Protein 8ZJR (pdb70)

Organism: Homo sapiens (NCBI:txid9606)

Nearest PDB structures (foldseek):
  8vwu-assembly1_E  TM=1.003E+00  e=1.161E-14  Homo sapiens
  8vwu-assembly1_A  TM=1.001E+00  e=3.392E-14  Homo sapiens
  3aze-assembly1_E  TM=1.002E+00  e=5.798E-14  Homo sapiens
  6hts-assembly1_M  TM=9.975E-01  e=7.089E-14  Homo sapiens
  5ong-assembly1_E  TM=9.941E-01  e=3.312E-13  Xenopus laevis

InterPro domains:
  IPR000164 Histone H3/CENP-A [PR00622] (3-17)
  IPR000164 Histone H3/CENP-A [PR00622] (17-31)
  IPR000164 Histone H3/CENP-A [PR00622] (34-55)
  IPR000164 Histone H3/CENP-A [PR00622] (58-75)
  IPR000164 Histone H3/CENP-A [PR00622] (80-98)
  IPR000164 Histone H3/CENP-A [PR00622] (98-114)
  IPR000164 Histone H3/CENP-A [PR00622] (114-135)
  IPR000164 Histone H3/CENP-A [PS00322] (15-21)
  IPR000164 Histone H3/CENP-A [PS00959] (67-75)
  IPR000164 Histone H3/CE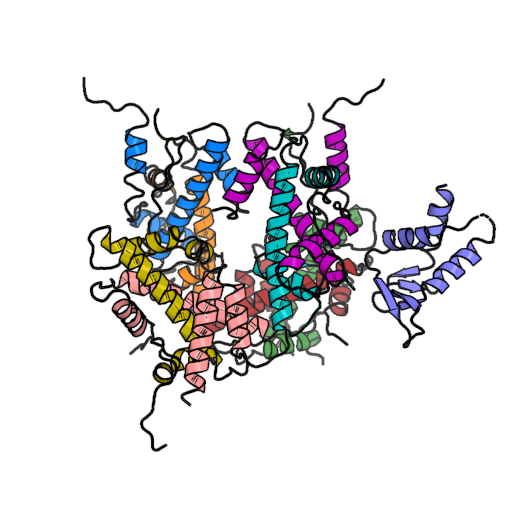NP-A [PTHR11426] (1-136)
  IPR000164 Histone H3/CENP-A [SM00428] (34-136)
  IPR007125 Core Histone H2A/H2B/H3 domain [PF00125] (44-131)
  IPR009072 Histone-fold [G3DSA:1.10.20.10] (2-136)
  IPR009072 Histone-fold [SSF47113] (2-133)

Foldseek 3Di:
DDDDDDPPPVVVVCVVVVVVDDDQDDDLVVQLVVVVVVCCVPPNPDDDDVVVSVVVSVVVVVVVVVLVVQQQVQQVVVVHRDGDVVSSVVSCVVVPD/DDDDCLCVCDPVNVVVVVVVVPDDDDDPPVSVVVSVVVVVVCVQLVVQQVVVQVVVVHDDRDPVSSQVSCVVVVNHDPDRDD/DAPCPVLPADFHLVVQLVCVPVVPPDVDDDPCVSSVVRVVVRVVVVQLVVLLCVQQVVVVHDDRDLLSSQVSQCVDPVSCVVCVVPDGPPNDHDDDDDPVPDDD/DDDWCQVVVQVVCCVVPVPDDDDPVRSVVVRVVVVVVVVQLVVQLVVVCVVVVHDDRDLVSSLVSLVVPDDDVSSVVVSVVSVVVVVVVVVD/DPDDDPPVVVVVVVVVVVPDDDQDDDQVVQVVVVVVVCCVVDPPDDDDPVRSVVVRVVVVVVVVVLVVQQCVQQVVVVHRDGDPVSSVVSCVVVPNPD/DDDDDDPCLPVCDPVNVVVVVVVVPDDDDDPPCVVVVSVVVVVVCVQLVVQLVVVCVVVVHDDRAPVSSQVSCVVVVHHDPDRD/DPDPCDAPCVVLVHDFHLVVQLVCCCPVPDDVDDDSCPSSVVRVVVRVVVVQLVVLLVVQQVVVVHDDRDLLSSLVSQCPDPVSCVVCVVPDTPPNDHDPDDDPVPDDD/DPDDDWCLVVVQVVCCVVPVPDDDDPVVSVVVRVVVVVVVVQLVVQLVVVCVVVVHPDRDVVSSLVSLCVPPPDPSSVVVSVVSVVVVVVVVVVD/DCVQVVLLLVCCVQWKDFAQADKAFLVVVQVVSVVVVVPPDHDDSVVSVVSVCVVDVPKDWDFDDDPPPTGTIIGGMDTPPD

Secondary structure (DSSP, 8-state):
----PPTTHHHHHHHHHHHH--S--S-HHHHHHHHHHHHTTTSSS-EE-TTHHHHHHHHHHHHHHHHHHHHHHHHHHTT-SEE-HHHHHHHHHHHT-/-----GGGS-HHHHHHHHHHHT-SEE-TTHHHHHHHHHHHHHHHHHHHHHHHHHHTT-SEE-HHHHHHHHHHTT--EESS--/--HHHHTT-SS-HHHHHHHHHHTTS-SEE-TTHHHHHHHHHHHHHHHHHHHHHHHHHHTT-SEE-HHHHHHHHHTSHHHHHHTSS-EETT--------TTTS--/----SHHHHHHHHHHH-SS-EE-HHHHHHHHHHHHHHHHHHHHHHHHHHHHTT--EE-HHHHHHHHHHHS-THHHHHHHHHHHHHHHHHH--/--PPPTTHHHHHHHHHHHS--S--S-HHHHHHHHHHHHTTT-SS-EE-HHHHHHHHHHHHHHHHHHHHHHHHHHHHTT-SEE-HHHHHHHHHHTTS--/------S-GGGS-HHHHHHHHHHHT-SEE-TTSHHHHHHHHHHHHHHHHHHHHHHHHHTT-SEE-HHHHHHHHHHTT--EES--/--S----HHHHTT-SS-HHHHHHHHHTTTS-SEE-THHHHHHHHHHHHHHHHHHHHHHHHHHHTT-SEE-HHHHHHHHHHSHHHHHHTSS-EETT--------TTTS--/------SHHHHHHHHHHH-TT-EE-HHHHHHHHHHHHHHHHHHHHHHHHHHHHTT--EE-HHHHHHHHHHHS-THHHHHHHHHHHHHHHHHHHT-/--HHHHHHHHHHHHHEEEEEEEEEEHHHHHHHHHHHHTT--PPPHHHHHHHHHHH-SS-EEEEESSSS--EEEEEEEEE---

Sequence (843 aa):
KPHRYRPGTVALREIRRRYQKSTELLIRKLPFQRLVREIAQDFKTDLRFQSSAVMALQEASEAYLVGLFEDTNLAAIHAKRVTIMPKDIQLARRRIRGEVLRDNIQGITKPAIRRLARRGGVKRISGLIYEEETRGVLKVFLENVIRDAVTYTEHAKRKTVTAMDVVYALKKRQGRTLYGFGGKTRSSRAGLQFPVGRVHRLLRKGNYSERVGAGAPVYLAAVLEYLTAEILELAGNAARDNKKTRIIPRHLQLAIRNDEELNKKLLGRVTIAQGGVLPNIQAVLLPKRKESYSVYVYKVLKKQVHPDTGISSKAMGIMNSFVNDIFERIAGEASRLAHYNKRSTITSREIQTAVRLLLPGELAKHAVSEEGTKAVTKYTSAPHRYRPGTVALREIRRYQKSTELLIRKLPFQRLVREIAQDFKTDLRFQSSAVMALQEASEAYLVGLFEDTNLAAIHAKRVTIMPKDIQLARRIRGERAHRKVLRDNIQGITKPAIRRLARRGGVKRISGLIYEETRGVLKVFLENVIRDAVTYTEHAKKRKTVTAMDVVYALKRQGRTLYGFGARAKAKTRSSRAGLQFPVGRVHRLLRKGNYSERVGAGAPVYLAAVLEYLTAEILELAGNAARDNKKTRIIPRHLQLAIRNDEEELNKLLGRVTIAQQGGVLPNIQAVLLPKRSRKESYSVYVYKVLKQVHPDTGISSKAMGIMNSFVNDIFERIAGEASRLAHHYNKRSTITSREIQTAVRLLLPGELAKHAVSEGTKAVTKYTSAKSNEEYMYAYRRWIRNHLEEHTDTCLPKQSVYDAYRKYCESLRPLSTANFGKIIREIFPDIKARRLGGRGQSKYCYSGIRRKTL

B-factor: mean 87.68, std 56.25, range [3.23, 225.98]

Solvent-accessible surface area: 41351 Å² total; per-residue (Å²): 239,118,148,213,102,197,137,17,55,59,14,12,92,34,0,119,115,28,4,147,33,33,79,20,4,2,145,116,107,26,0,44,98,0,0,80,19,4,2,69,118,67,51,109,131,19,175,15,78,87,32,0,4,50,0,0,0,19,8,0,6,39,13,0,5,20,0,0,67,17,0,4,36,0,0,30,27,19,180,56,41,17,0,61,27,80,0,0,94,15,0,54,142,5,70,63,101,142,55,172,106,16,26,88,17,0,61,101,70,1,1,79,57,0,0,11,12,7,2,0,41,145,22,17,59,135,0,22,105,52,0,26,40,5,0,58,61,13,0,53,55,0,1,105,13,1,4,17,11,0,69,8,27,162,81,128,45,0,33,7,58,8,0,4,34,0,0,72,82,63,35,72,22,2,2,27,50,25,52,232,88,69,18,66,92,2,48,17,58,0,13,0,38,51,0,18,95,45,0,135,147,18,60,37,13,136,141,20,14,64,20,0,0,0,2,0,0,0,0,2,16,40,0,0,19,40,0,0,74,44,0,0,55,16,0,139,114,71,184,104,89,95,0,49,9,20,0,0,16,27,4,2,47,100,28,131,42,0,59,146,13,0,47,152,8,22,10,1,54,0,19,23,47,68,110,40,56,81,96,1,69,94,243,294,184,77,46,2,40,93,41,0,96,93,0,0,69,103,46,26,94,127,16,15,14,7,18,36,0,24,26,1,2,24,7,4,0,49,17,0,8,85,73,0,0,10,5,0,18,102,1,2,84,46,40,170,137,52,39,0,57,31,93,2,0,45,12,0,0,113,8,28,3,20,58,87,4,13,115,82,0,16,60,40,0,59,124,3,27,81,106,35,102,81,102,180,167,198,122,183,105,22,43,50,10,5,125,56,0,127,130,20,4,146,24,39,79,22,3,2,149,117,102,23,0,59,95,0,0,87,18,0,4,50,106,67,50,101,104,12,161,32,76,85,34,0,9,45,0,0,0,15,2,0,10,37,15,0,5,23,2,2,63,21,0,5,28,0,0,31,20,16,169,52,50,17,0,65,25,89,0,1,69,12,0,24,93,8,54,42,68,103,98,234,150,171,115,26,194,119,14,27,93,26,0,63,104,72,1,0,74,53,0,0,9,11,6,3,0,40,145,23,18,53,122,0,13,118,37,0,41,38,6,0,54,60,13,0,52,61,0,0,112,18,0,6,16,12,0,60,11,23,142,83,140,32,0,32,12,67,5,0,6,41,0,0,63,78,55,31,37,22,4,2,21,37,55,160,233,94,179,94,117,82,57,17,72,62,3,49,17,57,0,13,0,41,49,0,30,82,34,0,119,131,17,58,36,15,126,145,19,14,63,16,0,0,0,2,0,0,4,0,1,24,36,0,0,17,26,2,0,74,44,0,3,56,18,0,156,102,71,189,101,89,151,0,54,10,22,1,0,18,29,2,2,51,93,32,132,45,0,43,147,16,0,40,160,6,32,8,6,47,1,16,23,65,81,87,38,48,89,92,0,72,95,237,271,114,219,185,77,36,6,40,95,37,0,89,97,0,0,67,108,45,29,104,116,14,16,18,24,106,114,0,28,29,4,0,29,4,2,0,25,15,1,7,65,67,1,0,16,0,0,22,113,1,1,107,54,34,187,138,51,40,0,60,27,98,6,0,48,4,0,0,93,10,32,4,20,49,94,3,10,143,86,0,25,63,51,0,66,112,4,26,81,91,30,88,92,44,89,94,99,88,21,81,108,73,0,58,126,6,0,124,89,76,3,53,18,61,90,122,49,60,25,76,49,117,48,1,35,64,34,0,97,145,85,5,106,98,145,170,29,8,62,96,68,44,2,17,134,6,0,87,126,39,13,63,28,8,102,50,118,155,51,58,50,237,72,121,44,142,109,13,7,18,2,0,73,99,82,111,206

GO terms:
  GO:0005576 extracellular region (C, TAS)
  GO:0005654 nucleoplasm (C, TAS)
  GO:0005515 protein binding (F, IPI)
  GO:0005654 nucleoplasm (C, IDA)
  GO:0005634 nucleus (C, IDA)
  GO:0000786 nucleosome (C, IDA)
  GO:0006334 nucleosome assembly (P, IDA)
  GO:0070062 extracellular exosome (C, HDA)
  GO:0005634 nucleus (C, HDA)

Structure (mmCIF, N/CA/C/O backbone):
data_8ZJR
#
_entry.id   8ZJR
#
_cell.length_a   1.00
_cell.length_b   1.00
_cell.length_c   1.00
_cell.angle_alpha   90.00
_cell.angle_beta   90.00
_cell.angle_gamma   90.00
#
_symmetry.space_group_name_H-M   'P 1'
#
loop_
_entity.id
_entity.type
_entity.pdbx_description
1 polymer 'Histone H3.2'
2 polymer 'Histone H4'
3 polymer 'Histone H2A type 1-B/E'
4 polymer 'Histone H2B type 1-K'
5 polymer 'DNA (147-MER)'
6 polymer 'DNA (147-MER)'
7 polymer 'DNA-binding protein RFX5'
#
loop_
_atom_site.group_PDB
_atom_site.id
_atom_site.type_symbol
_atom_site.label_atom_id
_atom_site.label_alt_id
_atom_site.label_comp_id
_atom_site.label_asym_id
_atom_site.label_entity_id
_atom_site.label_seq_id
_atom_site.pdbx_PDB_ins_code
_atom_site.Cartn_x
_atom_site.Cartn_y
_atom_site.Cartn_z
_atom_site.occupancy
_atom_site.B_iso_or_equiv
_atom_site.auth_seq_id
_atom_site.auth_comp_id
_atom_site.auth_asym_id
_atom_site.auth_atom_id
_atom_site.pdbx_PDB_model_num
ATOM 1 N N . LYS A 1 40 ? 158.074 167.567 105.511 1.00 92.06 38 LYS A N 1
ATOM 2 C CA . LYS A 1 40 ? 157.079 166.703 104.879 1.00 94.03 38 LYS A CA 1
ATOM 3 C C . LYS A 1 40 ? 156.585 165.565 105.790 1.00 94.30 38 LYS A C 1
ATOM 4 O O . LYS A 1 40 ? 155.376 165.353 105.885 1.00 94.26 38 LYS A O 1
ATOM 10 N N . PRO A 1 41 ? 157.486 164.829 106.453 1.00 83.52 39 PRO A N 1
ATOM 11 C CA . PRO A 1 41 ? 157.017 163.790 107.379 1.00 80.64 39 PRO A CA 1
ATOM 12 C C . PRO A 1 41 ? 156.274 164.395 108.559 1.00 78.06 39 PRO A C 1
ATOM 13 O O . PRO A 1 41 ? 156.512 165.539 108.955 1.00 78.86 39 PRO A O 1
ATOM 17 N N . HIS A 1 42 ? 155.355 163.612 109.118 1.00 70.88 40 HIS A N 1
ATOM 18 C CA . HIS A 1 42 ? 154.564 164.058 110.259 1.00 73.71 40 HIS A CA 1
ATOM 19 C C . HIS A 1 42 ? 155.465 164.183 111.481 1.00 73.26 40 HIS A C 1
ATOM 20 O O . HIS A 1 42 ? 155.877 163.176 112.065 1.00 75.17 40 HIS A O 1
ATOM 27 N N . ARG A 1 43 ? 155.767 165.417 111.870 1.00 58.02 41 ARG A N 1
ATOM 28 C CA . ARG A 1 43 ? 156.653 165.705 112.990 1.00 57.06 41 ARG A CA 1
ATOM 29 C C . ARG A 1 43 ? 155.839 166.320 114.119 1.00 54.62 41 ARG A C 1
ATOM 30 O O . ARG A 1 43 ? 155.308 167.426 113.974 1.00 57.24 41 ARG A O 1
ATOM 38 N N . TYR A 1 44 ? 155.741 165.605 115.235 1.00 49.32 42 TYR A N 1
ATOM 39 C CA . TYR A 1 44 ? 154.995 166.105 116.379 1.00 49.81 42 TYR A CA 1
ATOM 40 C C . TYR A 1 44 ? 155.726 167.271 117.031 1.00 51.59 42 TYR A C 1
ATOM 41 O O . TYR A 1 44 ? 156.955 167.285 117.137 1.00 55.24 42 TYR A O 1
ATOM 50 N N . ARG A 1 45 ? 154.955 168.257 117.470 1.00 62.01 43 ARG A N 1
ATOM 51 C CA . ARG A 1 45 ? 155.534 169.400 118.151 1.00 61.07 43 ARG A CA 1
ATOM 52 C C . ARG A 1 45 ? 156.028 168.991 119.538 1.00 61.23 43 ARG A C 1
ATOM 53 O O . ARG A 1 45 ? 155.466 168.088 120.160 1.00 66.88 43 ARG A O 1
ATOM 61 N N . PRO A 1 46 ? 157.089 169.630 120.031 1.00 42.21 44 PRO A N 1
ATOM 62 C CA . PRO A 1 46 ? 157.664 169.234 121.325 1.00 43.83 44 PRO A CA 1
ATOM 63 C C . PRO A 1 46 ? 156.641 169.305 122.447 1.00 45.98 44 PRO A C 1
ATOM 64 O O . PRO A 1 46 ? 156.062 170.358 122.719 1.00 52.98 44 PRO A O 1
ATOM 68 N N . GLY A 1 47 ? 156.421 168.164 123.102 1.00 33.21 45 GLY A N 1
ATOM 69 C CA . GLY A 1 47 ? 155.509 168.054 124.227 1.00 37.89 45 GLY A CA 1
ATOM 70 C C . GLY A 1 47 ? 154.414 167.023 124.028 1.00 39.32 45 GLY A C 1
ATOM 71 O O . GLY A 1 47 ? 153.915 166.462 125.008 1.00 46.99 45 GLY A O 1
ATOM 72 N N . THR A 1 48 ? 154.030 166.766 122.777 1.00 27.13 46 THR A N 1
ATOM 73 C CA . THR A 1 48 ? 152.944 165.826 122.520 1.00 24.38 46 THR A CA 1
ATOM 74 C C . THR A 1 48 ? 153.353 164.398 122.860 1.00 28.76 46 THR A C 1
ATOM 75 O O . THR A 1 48 ? 152.628 163.685 123.564 1.00 42.73 46 THR A O 1
ATOM 79 N N . VAL A 1 49 ? 154.517 163.964 122.374 1.00 26.23 47 VAL A N 1
ATOM 80 C CA . VAL A 1 49 ? 154.969 162.608 122.665 1.00 31.95 47 VAL A CA 1
ATOM 81 C C . VAL A 1 49 ? 155.290 162.455 124.145 1.00 33.76 47 VAL A C 1
ATOM 82 O O . VAL A 1 49 ? 155.103 161.376 124.718 1.00 36.89 47 VAL A O 1
ATOM 86 N N . ALA A 1 50 ? 155.770 163.520 124.791 1.00 24.65 48 ALA A N 1
ATOM 87 C CA . ALA A 1 50 ? 156.009 163.458 126.229 1.00 20.52 48 ALA A CA 1
ATOM 88 C C . ALA A 1 50 ? 154.714 163.212 126.990 1.00 23.56 48 ALA A C 1
ATOM 89 O O . ALA A 1 50 ? 154.674 162.395 127.916 1.00 30.95 48 ALA A O 1
ATOM 91 N N . LEU A 1 51 ? 153.637 163.896 126.603 1.00 23.15 49 LEU A N 1
ATOM 92 C CA . LEU A 1 51 ? 152.348 163.673 127.251 1.00 23.75 49 LEU A CA 1
ATOM 93 C C . LEU A 1 51 ? 151.805 162.284 126.942 1.00 29.51 49 LEU A C 1
ATOM 94 O O . LEU A 1 51 ? 151.193 161.643 127.806 1.00 43.68 49 LEU A O 1
ATOM 99 N N . ARG A 1 52 ? 152.011 161.802 125.714 1.00 28.04 50 ARG A N 1
ATOM 100 C CA . ARG A 1 52 ? 151.596 160.443 125.389 1.00 30.50 50 ARG A CA 1
ATOM 101 C C . ARG A 1 52 ? 152.321 159.427 126.260 1.00 36.07 50 ARG A C 1
ATOM 102 O O . ARG A 1 52 ? 151.707 158.485 126.769 1.00 46.78 50 ARG A O 1
ATOM 110 N N . GLU A 1 53 ? 153.628 159.608 126.451 1.00 33.15 51 GLU A N 1
ATOM 111 C CA . GLU A 1 53 ? 154.380 158.710 127.321 1.00 31.19 51 GLU A CA 1
ATOM 112 C C . GLU A 1 53 ? 153.912 158.822 128.766 1.00 36.64 51 GLU A C 1
ATOM 113 O O . GLU A 1 53 ? 153.847 157.816 129.479 1.00 45.84 51 GLU A O 1
ATOM 119 N N . ILE A 1 54 ? 153.587 160.035 129.218 1.00 46.42 52 ILE A N 1
ATOM 120 C CA . ILE A 1 54 ? 153.080 160.203 130.577 1.00 43.11 52 ILE A CA 1
ATOM 121 C C . ILE A 1 54 ? 151.790 159.419 130.762 1.00 47.49 52 ILE A C 1
ATOM 122 O O . ILE A 1 54 ? 151.606 158.723 131.768 1.00 55.59 52 ILE A O 1
ATOM 127 N N . ARG A 1 55 ? 150.879 159.511 129.792 1.00 36.76 53 ARG A N 1
ATOM 128 C CA . ARG A 1 55 ? 149.607 158.805 129.913 1.00 28.60 53 ARG A CA 1
ATOM 129 C C . ARG A 1 55 ? 149.769 157.301 129.735 1.00 32.02 53 ARG A C 1
ATOM 130 O O . ARG A 1 55 ? 148.979 156.527 130.286 1.00 42.41 53 ARG A O 1
ATOM 138 N N A ARG A 1 56 ? 150.774 156.868 128.972 0.56 30.52 54 ARG A N 1
ATOM 139 N N B ARG A 1 56 ? 150.778 156.870 128.978 0.44 30.55 54 ARG A N 1
ATOM 140 C CA A ARG A 1 56 ? 150.956 155.443 128.723 0.56 29.08 54 ARG A CA 1
ATOM 141 C CA B ARG A 1 56 ? 150.958 155.447 128.719 0.44 29.11 54 ARG A CA 1
ATOM 142 C C A ARG A 1 56 ? 151.643 154.743 129.887 0.56 34.03 54 ARG A C 1
ATOM 143 C C B ARG A 1 56 ? 151.653 154.738 129.874 0.44 34.01 54 ARG A C 1
ATOM 144 O O A ARG A 1 56 ? 151.252 153.632 130.261 0.56 34.64 54 ARG A O 1
ATOM 145 O O B ARG A 1 56 ? 151.278 153.616 130.230 0.44 34.56 54 ARG A O 1
ATOM 160 N N . TYR A 1 57 ? 152.664 155.368 130.472 1.00 45.90 55 TYR A N 1
ATOM 161 C CA . TYR A 1 57 ? 153.446 154.711 131.510 1.00 42.98 55 TYR A CA 1
ATOM 162 C C . TYR A 1 57 ? 152.800 154.788 132.885 1.00 45.56 55 TYR A C 1
ATOM 163 O O . TYR A 1 57 ? 153.241 154.078 133.794 1.00 55.43 55 TYR A O 1
ATOM 172 N N . GLN A 1 58 ? 151.775 155.617 133.060 1.00 43.74 56 GLN A N 1
ATOM 173 C CA . GLN A 1 58 ? 150.983 155.585 134.281 1.00 48.23 56 GLN A CA 1
ATOM 174 C C . GLN A 1 58 ? 149.847 154.577 134.212 1.00 54.00 56 GLN A C 1
ATOM 175 O O . GLN A 1 58 ? 149.347 154.152 135.258 1.00 55.30 56 GLN A O 1
ATOM 181 N N . LYS A 1 59 ? 149.432 154.188 133.008 1.00 51.56 57 LYS A N 1
ATOM 182 C CA . LYS A 1 59 ? 148.397 153.181 132.832 1.00 46.29 57 LYS A CA 1
ATOM 183 C C . LYS A 1 59 ? 148.933 151.761 132.960 1.00 43.70 57 LYS A C 1
ATOM 184 O O . LYS A 1 59 ? 148.143 150.831 133.149 1.00 55.42 57 LYS A O 1
ATOM 190 N N . SER A 1 60 ? 150.247 151.575 132.888 1.00 28.32 58 SER A N 1
ATOM 191 C CA . SER A 1 60 ? 150.866 150.261 132.959 1.00 37.87 58 SER A CA 1
ATOM 192 C C . SER A 1 60 ? 151.584 150.083 134.290 1.00 39.00 58 SER A C 1
ATOM 193 O O . SER A 1 60 ? 151.882 151.047 134.998 1.00 42.72 58 SER A O 1
ATOM 196 N N . THR A 1 61 ? 151.859 148.821 134.624 1.00 46.92 59 THR A N 1
ATOM 197 C CA . THR A 1 61 ? 152.496 148.463 135.885 1.00 44.81 59 THR A CA 1
ATOM 198 C C . THR A 1 61 ? 153.803 147.703 135.694 1.00 46.19 59 THR A C 1
ATOM 199 O O . THR A 1 61 ? 154.375 147.221 136.678 1.00 46.69 59 THR A O 1
ATOM 203 N N . GLU A 1 62 ? 154.290 147.583 134.463 1.00 45.94 60 GLU A N 1
ATOM 204 C CA . GLU A 1 62 ? 155.482 146.793 134.199 1.00 41.37 60 GLU A CA 1
ATOM 205 C C . GLU A 1 62 ? 156.727 147.487 134.744 1.00 46.72 60 GLU A C 1
ATOM 206 O O . GLU A 1 62 ? 156.738 148.692 135.005 1.00 51.35 60 GLU A O 1
ATOM 212 N N . LEU A 1 63 ? 157.786 146.701 134.924 1.00 38.73 61 LEU A N 1
ATOM 213 C CA . LEU A 1 63 ? 159.059 147.251 135.368 1.00 33.51 61 LEU A CA 1
ATOM 214 C C . LEU A 1 63 ? 159.695 148.063 134.248 1.00 39.88 61 LEU A C 1
ATOM 215 O O . LEU A 1 63 ? 159.758 147.615 133.099 1.00 43.48 61 LEU A O 1
ATOM 220 N N . LEU A 1 64 ? 160.175 149.257 134.589 1.00 30.95 62 LEU A N 1
ATOM 221 C CA . LEU A 1 64 ? 160.686 150.185 133.590 1.00 27.06 62 LEU A CA 1
ATOM 222 C C . LEU A 1 64 ? 162.192 150.087 133.401 1.00 26.50 62 LEU A C 1
ATOM 223 O O . LEU A 1 64 ? 162.685 150.354 132.300 1.00 34.87 62 LEU A O 1
ATOM 228 N N . ILE A 1 65 ? 162.933 149.719 134.439 1.00 20.40 63 ILE A N 1
ATOM 229 C CA . ILE A 1 65 ? 164.361 149.461 134.299 1.00 23.35 63 ILE A CA 1
ATOM 230 C C . ILE A 1 65 ? 164.555 148.037 133.799 1.00 28.70 63 ILE A C 1
ATOM 231 O O . ILE A 1 65 ? 163.852 147.113 134.225 1.00 38.67 63 ILE A O 1
ATOM 236 N N . ARG A 1 66 ? 165.506 147.852 132.887 1.00 35.33 64 ARG A N 1
ATOM 237 C CA . ARG A 1 66 ? 165.782 146.519 132.372 1.00 36.78 64 ARG A CA 1
ATOM 238 C C . ARG A 1 66 ? 166.266 145.613 133.497 1.00 44.92 64 ARG A C 1
ATOM 239 O O . ARG A 1 66 ? 167.010 146.040 134.383 1.00 48.04 64 ARG A O 1
ATOM 247 N N . LYS A 1 67 ? 165.830 144.353 133.461 1.00 49.14 65 LYS A N 1
ATOM 248 C CA . LYS A 1 67 ? 166.053 143.454 134.590 1.00 43.02 65 LYS A CA 1
ATOM 249 C C . LYS A 1 67 ? 167.524 143.082 134.732 1.00 46.34 65 LYS A C 1
ATOM 250 O O . LYS A 1 67 ? 168.077 143.118 135.837 1.00 51.46 65 LYS A O 1
ATOM 256 N N . LEU A 1 68 ? 168.170 142.702 133.626 1.00 36.45 66 LEU A N 1
ATOM 257 C CA . LEU A 1 68 ? 169.553 142.234 133.709 1.00 27.49 66 LEU A CA 1
ATOM 258 C C . LEU A 1 68 ? 170.521 143.327 134.149 1.00 30.06 66 LEU A C 1
ATOM 259 O O . LEU A 1 68 ? 171.355 143.061 135.035 1.00 42.65 66 LEU A O 1
ATOM 264 N N . PRO A 1 69 ? 170.510 144.539 133.573 1.00 26.24 67 PRO A N 1
ATOM 265 C CA . PRO A 1 69 ? 171.417 145.578 134.086 1.00 28.66 67 PRO A CA 1
ATOM 266 C C . PRO A 1 69 ? 171.187 145.911 135.546 1.00 31.72 67 PRO A C 1
ATOM 267 O O . PRO A 1 69 ? 172.153 146.141 136.282 1.00 43.76 67 PRO A O 1
ATOM 271 N N . PHE A 1 70 ? 169.931 145.933 135.996 1.00 24.31 68 PHE A N 1
ATOM 272 C CA . PHE A 1 70 ? 169.673 146.247 137.396 1.00 28.34 68 PHE A CA 1
ATOM 273 C C . PHE A 1 70 ? 170.163 145.131 138.305 1.00 33.16 68 PHE A C 1
ATOM 274 O O . PHE A 1 70 ? 170.691 145.395 139.390 1.00 44.52 68 PHE A O 1
ATOM 282 N N . GLN A 1 71 ? 169.995 143.876 137.884 1.00 25.84 69 GLN A N 1
ATOM 283 C CA . GLN A 1 71 ? 170.516 142.762 138.668 1.00 22.75 69 GLN A CA 1
ATOM 284 C C . GLN A 1 71 ? 172.035 142.821 138.761 1.00 29.26 69 GLN A C 1
ATOM 285 O O . GLN A 1 71 ? 172.609 142.590 139.832 1.00 39.65 69 GLN A O 1
ATOM 291 N N . ARG A 1 72 ? 172.703 143.137 137.650 1.00 28.41 70 ARG A N 1
ATOM 292 C CA . ARG A 1 72 ? 174.157 143.252 137.680 1.00 26.95 70 ARG A CA 1
ATOM 293 C C . ARG A 1 72 ? 174.603 144.406 138.569 1.00 36.25 70 ARG A C 1
ATOM 294 O O . ARG A 1 72 ? 175.592 144.286 139.301 1.00 49.14 70 ARG A O 1
ATOM 302 N N . LEU A 1 73 ? 173.885 145.530 138.523 1.00 27.35 71 LEU A N 1
ATOM 303 C CA . LEU A 1 73 ? 174.209 146.658 139.390 1.00 21.09 71 LEU A CA 1
ATOM 304 C C . LEU A 1 73 ? 174.030 146.294 140.858 1.00 25.31 71 LEU A C 1
ATOM 305 O O . LEU A 1 73 ? 174.855 146.663 141.703 1.00 40.89 71 LEU A O 1
ATOM 310 N N . VAL A 1 74 ? 172.955 145.574 141.181 1.00 43.91 72 VAL A N 1
ATOM 311 C CA . VAL A 1 74 ? 172.724 145.144 142.558 1.00 44.03 72 VAL A CA 1
ATOM 312 C C . VAL A 1 74 ? 173.838 144.215 143.018 1.00 47.78 72 VAL A C 1
ATOM 313 O O . VAL A 1 74 ? 174.336 144.329 144.145 1.00 54.22 72 VAL A O 1
ATOM 317 N N . ARG A 1 75 ? 174.248 143.281 142.158 1.00 36.38 73 ARG A N 1
ATOM 318 C CA . ARG A 1 75 ? 175.336 142.377 142.516 1.00 35.73 73 ARG A CA 1
ATOM 319 C C . ARG A 1 75 ? 176.636 143.141 142.739 1.00 39.31 73 ARG A C 1
ATOM 320 O O . ARG A 1 75 ? 177.377 142.858 143.690 1.00 38.12 73 ARG A O 1
ATOM 328 N N . GLU A 1 76 ? 176.929 144.118 141.875 1.00 49.29 74 GLU A N 1
ATOM 329 C CA . GLU A 1 76 ? 178.141 144.913 142.042 1.00 46.87 74 GLU A CA 1
ATOM 330 C C . GLU A 1 76 ? 178.110 145.700 143.345 1.00 44.42 74 GLU A C 1
ATOM 331 O O . GLU A 1 76 ? 179.124 145.795 144.046 1.00 51.66 74 GLU A O 1
ATOM 337 N N . ILE A 1 77 ? 176.959 146.283 143.681 1.00 26.09 75 ILE A N 1
ATOM 338 C CA . ILE A 1 77 ? 176.850 147.033 144.928 1.00 24.68 75 ILE A CA 1
ATOM 339 C C . ILE A 1 77 ? 177.030 146.106 146.123 1.00 29.08 75 ILE A C 1
ATOM 340 O O . ILE A 1 77 ? 177.735 146.436 147.083 1.00 36.85 75 ILE A O 1
ATOM 345 N N . ALA A 1 78 ? 176.409 144.928 146.079 1.00 38.56 76 ALA A N 1
ATOM 346 C CA . ALA A 1 78 ? 176.475 143.990 147.191 1.00 32.50 76 ALA A CA 1
ATOM 347 C C . ALA A 1 78 ? 177.826 143.304 147.323 1.00 38.82 76 ALA A C 1
ATOM 348 O O . ALA A 1 78 ? 178.111 142.749 148.388 1.00 53.32 76 ALA A O 1
ATOM 350 N N . GLN A 1 79 ? 178.660 143.317 146.284 1.00 51.94 77 GLN A N 1
ATOM 351 C CA . GLN A 1 79 ? 179.986 142.725 146.412 1.00 51.49 77 GLN A CA 1
ATOM 352 C C . GLN A 1 79 ? 180.917 143.555 147.285 1.00 50.61 77 GLN A C 1
ATOM 353 O O . GLN A 1 79 ? 182.011 143.086 147.615 1.00 59.15 77 GLN A O 1
ATOM 359 N N . ASP A 1 80 ? 180.516 144.768 147.662 1.00 53.30 78 ASP A N 1
ATOM 360 C CA . ASP A 1 80 ? 181.306 145.607 148.551 1.00 57.07 78 ASP A CA 1
ATOM 361 C C . ASP A 1 80 ? 181.050 145.319 150.023 1.00 58.77 78 ASP A C 1
ATOM 362 O O . ASP A 1 80 ? 181.784 145.831 150.874 1.00 64.58 78 ASP A O 1
ATOM 367 N N . PHE A 1 81 ? 180.031 144.522 150.343 1.00 50.07 79 PHE A N 1
ATOM 368 C CA . PHE A 1 81 ? 179.715 144.169 151.721 1.00 49.49 79 PHE A CA 1
ATOM 369 C C . PHE A 1 81 ? 180.016 142.721 152.064 1.00 50.69 79 PHE A C 1
ATOM 370 O O . PHE A 1 81 ? 180.254 142.416 153.234 1.00 48.62 79 PHE A O 1
ATOM 378 N N . LYS A 1 82 ? 180.010 141.826 151.081 1.00 48.38 80 LYS A N 1
ATOM 379 C CA . LYS A 1 82 ? 180.305 140.417 151.326 1.00 49.09 80 LYS A CA 1
ATOM 380 C C . LYS A 1 82 ? 180.733 139.789 150.012 1.00 54.17 80 LYS A C 1
ATOM 381 O O . LYS A 1 82 ? 179.964 139.795 149.045 1.00 53.55 80 LYS A O 1
ATOM 387 N N . THR A 1 83 ? 181.952 139.258 149.970 1.00 71.75 81 THR A N 1
ATOM 388 C CA . THR A 1 83 ? 182.449 138.627 148.757 1.00 71.83 81 THR A CA 1
ATOM 389 C C . THR A 1 83 ? 181.770 137.281 148.540 1.00 69.75 81 THR A C 1
ATOM 390 O O . THR A 1 83 ? 181.539 136.524 149.487 1.00 72.39 81 THR A O 1
ATOM 394 N N . ASP A 1 84 ? 181.455 136.986 147.278 1.00 72.63 82 ASP A N 1
ATOM 395 C CA . ASP A 1 84 ? 180.805 135.736 146.885 1.00 74.80 82 ASP A CA 1
ATOM 396 C C . ASP A 1 84 ? 179.504 135.529 147.664 1.00 72.82 82 ASP A C 1
ATOM 397 O O . ASP A 1 84 ? 179.336 134.569 148.418 1.00 70.81 82 ASP A O 1
ATOM 402 N N . LEU A 1 85 ? 178.580 136.464 147.465 1.00 37.79 83 LEU A N 1
ATOM 403 C CA . LEU A 1 85 ? 177.280 136.460 148.126 1.00 28.15 83 LEU A CA 1
ATOM 404 C C . LEU A 1 85 ? 176.212 136.190 147.076 1.00 30.93 83 LEU A C 1
ATOM 405 O O . LEU A 1 85 ? 175.962 137.032 146.207 1.00 33.94 83 LEU A O 1
ATOM 410 N N . ARG A 1 86 ? 175.583 135.022 147.160 1.00 43.92 84 ARG A N 1
ATOM 411 C CA . ARG A 1 86 ? 174.550 134.659 146.205 1.00 36.83 84 ARG A CA 1
ATOM 412 C C . ARG A 1 86 ? 173.285 135.476 146.440 1.00 40.79 84 ARG A C 1
ATOM 413 O O . ARG A 1 86 ? 173.027 135.977 147.536 1.00 48.66 84 ARG A O 1
ATOM 421 N N . PHE A 1 87 ? 172.493 135.610 145.382 1.00 50.51 85 PHE A N 1
ATOM 422 C CA . PHE A 1 87 ? 171.249 136.369 145.410 1.00 49.11 85 PHE A CA 1
ATOM 423 C C . PHE A 1 87 ? 170.122 135.457 144.954 1.00 49.21 85 PHE A C 1
ATOM 424 O O . PHE A 1 87 ? 170.089 135.039 143.792 1.00 58.26 85 PHE A O 1
ATOM 432 N N . GLN A 1 88 ? 169.211 135.137 145.867 1.00 42.49 86 GLN A N 1
ATOM 433 C CA . GLN A 1 88 ? 168.004 134.423 145.484 1.00 44.93 86 GLN A CA 1
ATOM 434 C C . GLN A 1 88 ? 167.238 135.253 144.465 1.00 41.69 86 GLN A C 1
ATOM 435 O O . GLN A 1 88 ? 167.050 136.458 144.651 1.00 39.78 86 GLN A O 1
ATOM 441 N N . SER A 1 89 ? 166.794 134.615 143.382 1.00 45.44 87 SER A N 1
ATOM 442 C CA . SER A 1 89 ? 166.253 135.387 142.270 1.00 46.59 87 SER A CA 1
ATOM 443 C C . SER A 1 89 ? 164.812 135.801 142.535 1.00 47.19 87 SER A C 1
ATOM 444 O O . SER A 1 89 ? 163.939 135.654 141.675 1.00 52.86 87 SER A O 1
ATOM 447 N N . SER A 1 90 ? 164.571 136.328 143.731 1.00 29.56 88 SER A N 1
ATOM 448 C CA . SER A 1 90 ? 163.386 137.118 144.036 1.00 20.93 88 SER A CA 1
ATOM 449 C C . SER A 1 90 ? 163.704 138.351 144.858 1.00 22.22 88 SER A C 1
ATOM 450 O O . SER A 1 90 ? 162.926 139.310 144.823 1.00 29.09 88 SER A O 1
ATOM 453 N N . ALA A 1 91 ? 164.818 138.367 145.593 1.00 24.84 89 ALA A N 1
ATOM 454 C CA . ALA A 1 91 ? 165.258 139.577 146.270 1.00 24.02 89 ALA A CA 1
ATOM 455 C C . ALA A 1 91 ? 165.682 140.643 145.275 1.00 18.68 89 ALA A C 1
ATOM 456 O O . ALA A 1 91 ? 165.507 141.836 145.538 1.00 33.87 89 ALA A O 1
ATOM 458 N N . VAL A 1 92 ? 166.246 140.237 144.137 1.00 17.77 90 VAL A N 1
ATOM 459 C CA . VAL A 1 92 ? 166.576 141.198 143.089 1.00 24.76 90 VAL A CA 1
ATOM 460 C C . VAL A 1 92 ? 165.309 141.864 142.570 1.00 31.07 90 VAL A C 1
ATOM 461 O O . VAL A 1 92 ? 165.271 143.081 142.355 1.00 34.76 90 VAL A O 1
ATOM 465 N N . MET A 1 93 ? 164.247 141.080 142.375 1.00 38.87 91 MET A N 1
ATOM 466 C CA . MET A 1 93 ? 162.985 141.647 141.914 1.00 32.69 91 MET A CA 1
ATOM 467 C C . MET A 1 93 ? 162.385 142.585 142.955 1.00 35.92 91 MET A C 1
ATOM 468 O O . MET A 1 93 ? 161.853 143.644 142.605 1.00 46.85 91 MET A O 1
ATOM 473 N N . ALA A 1 94 ? 162.453 142.215 144.236 1.00 19.86 92 ALA A N 1
ATOM 474 C CA . ALA A 1 94 ? 161.948 143.095 145.285 1.00 20.03 92 ALA A CA 1
ATOM 475 C C . ALA A 1 94 ? 162.739 144.394 145.338 1.00 27.88 92 ALA A C 1
ATOM 476 O O . ALA A 1 94 ? 162.164 145.478 145.500 1.00 37.20 92 ALA A O 1
ATOM 478 N N . LEU A 1 95 ? 164.063 144.301 145.201 1.00 43.77 93 LEU A N 1
ATOM 479 C CA . LEU A 1 95 ? 164.894 145.496 145.150 1.00 42.46 93 LEU A CA 1
ATOM 480 C C . LEU A 1 95 ? 164.509 146.374 143.971 1.00 49.33 93 LEU A C 1
ATOM 481 O O . LEU A 1 95 ? 164.443 147.600 144.098 1.00 56.17 93 LEU A O 1
ATOM 486 N N . GLN A 1 96 ? 164.248 145.762 142.815 1.00 33.89 94 GLN A N 1
ATOM 487 C CA . GLN A 1 96 ? 163.862 146.539 141.643 1.00 31.73 94 GLN A CA 1
ATOM 488 C C . GLN A 1 96 ? 162.523 147.235 141.850 1.00 30.14 94 GLN A C 1
ATOM 489 O O . GLN A 1 96 ? 162.375 148.412 141.509 1.00 36.30 94 GLN A O 1
ATOM 495 N N . GLU A 1 97 ? 161.537 146.526 142.404 1.00 18.62 95 GLU A N 1
ATOM 496 C CA . GLU A 1 97 ? 160.237 147.142 142.657 1.00 18.31 95 GLU A CA 1
ATOM 497 C C . GLU A 1 97 ? 160.368 148.312 143.623 1.00 27.13 95 GLU A C 1
ATOM 498 O O . GLU A 1 97 ? 159.817 149.395 143.387 1.00 40.03 95 GLU A O 1
ATOM 504 N N . ALA A 1 98 ? 161.108 148.111 144.716 1.00 20.39 96 ALA A N 1
ATOM 505 C CA . ALA A 1 98 ? 161.275 149.174 145.699 1.00 12.05 96 ALA A CA 1
ATOM 506 C C . ALA A 1 98 ? 162.011 150.368 145.109 1.00 24.22 96 ALA A C 1
ATOM 507 O O . ALA A 1 98 ? 161.631 151.519 145.349 1.00 34.17 96 ALA A O 1
ATOM 509 N N . SER A 1 99 ? 163.069 150.115 144.334 1.00 26.37 97 SER A N 1
ATOM 510 C CA . SER A 1 99 ? 163.837 151.202 143.742 1.00 22.26 97 SER A CA 1
ATOM 511 C C . SER A 1 99 ? 163.010 151.978 142.729 1.00 29.87 97 SER A C 1
ATOM 512 O O . SER A 1 99 ? 163.076 153.211 142.684 1.00 45.20 97 SER A O 1
ATOM 515 N N . GLU A 1 100 ? 162.225 151.280 141.906 1.00 32.42 98 GLU A N 1
ATOM 516 C CA . GLU A 1 100 ? 161.380 151.975 140.944 1.00 34.55 98 GLU A CA 1
ATOM 517 C C . GLU A 1 100 ? 160.310 152.802 141.642 1.00 35.19 98 GLU A C 1
ATOM 518 O O . GLU A 1 100 ? 160.031 153.932 141.230 1.00 51.31 98 GLU A O 1
ATOM 524 N N . ALA A 1 101 ? 159.698 152.261 142.700 1.00 10.53 99 ALA A N 1
ATOM 525 C CA . ALA A 1 101 ? 158.704 153.037 143.437 1.00 12.78 99 ALA A CA 1
ATOM 526 C C . ALA A 1 101 ? 159.330 154.266 144.082 1.00 22.66 99 ALA A C 1
ATOM 527 O O . ALA A 1 101 ? 158.749 155.360 144.053 1.00 30.45 99 ALA A O 1
ATOM 529 N N . TYR A 1 102 ? 160.522 154.108 144.663 1.00 36.57 100 TYR A N 1
ATOM 530 C CA . TYR A 1 102 ? 161.217 155.239 145.266 1.00 45.08 100 TYR A CA 1
ATOM 531 C C . TYR A 1 102 ? 161.538 156.301 144.226 1.00 49.81 100 TYR A C 1
ATOM 532 O O . TYR A 1 102 ? 161.326 157.496 144.458 1.00 59.89 100 TYR A O 1
ATOM 541 N N . LEU A 1 103 ? 162.048 155.883 143.066 1.00 45.76 101 LEU A N 1
ATOM 542 C CA . LEU A 1 103 ? 162.404 156.841 142.026 1.00 44.55 101 LEU A CA 1
ATOM 543 C C . LEU A 1 103 ? 161.171 157.539 141.469 1.00 43.39 101 LEU A C 1
ATOM 544 O O . LEU A 1 103 ? 161.214 158.735 141.172 1.00 54.48 101 LEU A O 1
ATOM 549 N N . VAL A 1 104 ? 160.058 156.817 141.329 1.00 25.13 102 VAL A N 1
ATOM 550 C CA . VAL A 1 104 ? 158.839 157.436 140.822 1.00 21.38 102 VAL A CA 1
ATOM 551 C C . VAL A 1 104 ? 158.299 158.458 141.816 1.00 40.20 102 VAL A C 1
ATOM 552 O O . VAL A 1 104 ? 157.884 159.558 141.430 1.00 49.78 102 VAL A O 1
ATOM 556 N N . GLY A 1 105 ? 158.294 158.122 143.108 1.00 40.19 103 GLY A N 1
ATOM 557 C CA . GLY A 1 105 ? 157.885 159.102 144.105 1.00 35.07 103 GLY A CA 1
ATOM 558 C C . GLY A 1 105 ? 158.800 160.311 144.138 1.00 33.70 103 GLY A C 1
ATOM 559 O O . GLY A 1 105 ? 158.341 161.454 144.254 1.00 35.24 103 GLY A O 1
ATOM 560 N N . LEU A 1 106 ? 160.108 160.076 144.022 1.00 43.93 104 LEU A N 1
ATOM 561 C CA . LEU A 1 106 ? 161.062 161.177 144.006 1.00 42.94 104 LEU A CA 1
ATOM 562 C C . LEU A 1 106 ? 160.849 162.068 142.792 1.00 47.42 104 LEU A C 1
ATOM 563 O O . LEU A 1 106 ? 160.986 163.290 142.882 1.00 57.16 104 LEU A O 1
ATOM 568 N N . PHE A 1 107 ? 160.502 161.478 141.648 1.00 44.68 105 PHE A N 1
ATOM 569 C CA . PHE A 1 107 ? 160.261 162.285 140.458 1.00 37.59 105 PHE A CA 1
ATOM 570 C C . PHE A 1 107 ? 158.937 163.029 140.542 1.00 44.78 105 PHE A C 1
ATOM 571 O O . PHE A 1 107 ? 158.814 164.122 139.985 1.00 57.75 105 PHE A O 1
ATOM 579 N N . GLU A 1 108 ? 157.944 162.471 141.234 1.00 39.27 106 GLU A N 1
ATOM 580 C CA . GLU A 1 108 ? 156.726 163.231 141.501 1.00 33.28 106 GLU A CA 1
ATOM 581 C C . GLU A 1 108 ? 157.030 164.456 142.355 1.00 32.73 106 GLU A C 1
ATOM 582 O O . GLU A 1 108 ? 156.567 165.567 142.064 1.00 39.32 106 GLU A O 1
ATOM 588 N N . ASP A 1 109 ? 157.827 164.271 143.410 1.00 33.99 107 ASP A N 1
ATOM 589 C CA . ASP A 1 109 ? 158.228 165.406 144.240 1.00 27.10 107 ASP A CA 1
ATOM 590 C C . ASP A 1 109 ? 159.047 166.412 143.439 1.00 28.96 107 ASP A C 1
ATOM 591 O O . ASP A 1 109 ? 158.889 167.628 143.602 1.00 35.20 107 ASP A O 1
ATOM 596 N N . THR A 1 110 ? 159.932 165.919 142.572 1.00 50.65 108 THR A N 1
ATOM 597 C CA . THR A 1 110 ? 160.753 166.794 141.743 1.00 43.89 108 THR A CA 1
ATOM 598 C C . THR A 1 110 ? 159.901 167.607 140.778 1.00 42.60 108 THR A C 1
ATOM 599 O O . THR A 1 110 ? 160.152 168.798 140.570 1.00 52.15 108 THR A O 1
ATOM 603 N N . ASN A 1 111 ? 158.891 166.980 140.172 1.00 30.84 109 ASN A N 1
ATOM 604 C CA . ASN A 1 111 ? 157.984 167.708 139.292 1.00 24.48 109 ASN A CA 1
ATOM 605 C C . ASN A 1 111 ? 157.192 168.754 140.063 1.00 32.08 109 ASN A C 1
ATOM 606 O O . ASN A 1 111 ? 156.979 169.869 139.571 1.00 40.07 109 ASN A O 1
ATOM 611 N N . LEU A 1 112 ? 156.740 168.412 141.273 1.00 29.34 110 LEU A N 1
ATOM 612 C CA . LEU A 1 112 ? 156.027 169.390 142.090 1.00 20.42 110 LEU A CA 1
ATOM 613 C C . LEU A 1 112 ? 156.918 170.578 142.425 1.00 22.17 110 LEU A C 1
ATOM 614 O O . LEU A 1 112 ? 156.462 171.726 142.425 1.00 22.75 110 LEU A O 1
ATOM 619 N N . ALA A 1 113 ? 158.193 170.321 142.722 1.00 47.47 111 ALA A N 1
ATOM 620 C CA . ALA A 1 113 ? 159.115 171.414 143.013 1.00 39.74 111 ALA A CA 1
ATOM 621 C C . ALA A 1 113 ? 159.399 172.251 141.772 1.00 46.58 111 ALA A C 1
ATOM 622 O O . ALA A 1 113 ? 159.502 173.479 141.856 1.00 48.93 111 ALA A O 1
ATOM 624 N N . ALA A 1 114 ? 159.539 171.604 140.613 1.00 34.84 112 ALA A N 1
ATOM 625 C CA . ALA A 1 114 ? 159.853 172.331 139.386 1.00 21.20 112 ALA A CA 1
ATOM 626 C C . ALA A 1 114 ? 158.691 173.209 138.945 1.00 22.02 112 ALA A C 1
ATOM 627 O O . ALA A 1 114 ? 158.900 174.332 138.476 1.00 29.80 112 ALA A O 1
ATOM 629 N N . ILE A 1 115 ? 157.460 172.711 139.075 1.00 43.70 113 ILE A N 1
ATOM 630 C CA . ILE A 1 115 ? 156.301 173.529 138.735 1.00 45.51 113 ILE A CA 1
ATOM 631 C C . ILE A 1 115 ? 156.171 174.701 139.699 1.00 48.88 113 ILE A C 1
ATOM 632 O O . ILE A 1 115 ? 155.746 175.795 139.308 1.00 51.38 113 ILE A O 1
ATOM 637 N N . HIS A 1 116 ? 156.547 174.500 140.964 1.00 34.24 114 HIS A N 1
ATOM 638 C CA . HIS A 1 116 ? 156.458 175.570 141.952 1.00 30.53 114 HIS A CA 1
ATOM 639 C C . HIS A 1 116 ? 157.332 176.761 141.583 1.00 29.90 114 HIS A C 1
ATOM 640 O O . HIS A 1 116 ? 157.000 177.902 141.924 1.00 30.62 114 HIS A O 1
ATOM 647 N N . ALA A 1 117 ? 158.441 176.526 140.880 1.00 23.25 115 ALA A N 1
ATOM 648 C CA . ALA A 1 117 ? 159.346 177.593 140.470 1.00 23.72 115 ALA A CA 1
ATOM 649 C C . ALA A 1 117 ? 159.010 178.154 139.095 1.00 30.27 115 ALA A C 1
ATOM 650 O O . ALA A 1 117 ? 159.898 178.692 138.420 1.00 31.87 115 ALA A O 1
ATOM 652 N N . LYS A 1 118 ? 157.749 178.048 138.668 1.00 47.93 116 LYS A N 1
ATOM 653 C CA . LYS A 1 118 ? 157.304 178.524 137.357 1.00 49.83 116 LYS A CA 1
ATOM 654 C C . LYS A 1 118 ? 158.135 177.908 136.233 1.00 46.93 116 LYS A C 1
ATOM 655 O O . LYS A 1 118 ? 158.582 178.590 135.310 1.00 50.25 116 LYS A O 1
ATOM 661 N N . ARG A 1 119 ? 158.340 176.597 136.322 1.00 47.43 117 ARG A N 1
ATOM 662 C CA . ARG A 1 119 ? 159.120 175.863 135.340 1.00 48.64 117 ARG A CA 1
ATOM 663 C C . ARG A 1 119 ? 158.426 174.546 135.030 1.00 57.00 117 ARG A C 1
ATOM 664 O O . ARG A 1 119 ? 157.613 174.049 135.810 1.00 63.49 117 ARG A O 1
ATOM 672 N N . VAL A 1 120 ? 158.761 173.985 133.872 1.00 52.97 118 VAL A N 1
ATOM 673 C CA . VAL A 1 120 ? 158.292 172.669 133.473 1.00 46.54 118 VAL A CA 1
ATOM 674 C C . VAL A 1 120 ? 159.420 171.646 133.495 1.00 46.62 118 VAL A C 1
ATOM 675 O O . VAL A 1 120 ? 159.239 170.528 133.984 1.00 47.95 118 VAL A O 1
ATOM 679 N N . THR A 1 121 ? 160.593 172.018 132.989 1.00 35.37 119 THR A N 1
ATOM 680 C CA . THR A 1 121 ? 161.748 171.132 133.009 1.00 32.39 119 THR A CA 1
ATOM 681 C C . THR A 1 121 ? 162.214 170.906 134.441 1.00 28.85 119 THR A C 1
ATOM 682 O O . THR A 1 121 ? 162.355 171.857 135.214 1.00 45.18 119 THR A O 1
ATOM 686 N N . ILE A 1 122 ? 162.454 169.649 134.796 1.00 46.03 120 ILE A N 1
ATOM 687 C CA . ILE A 1 122 ? 162.966 169.305 136.116 1.00 44.66 120 ILE A CA 1
ATOM 688 C C . ILE A 1 122 ? 164.486 169.308 136.067 1.00 49.75 120 ILE A C 1
ATOM 689 O O . ILE A 1 122 ? 165.097 168.784 135.130 1.00 60.06 120 ILE A O 1
ATOM 694 N N . MET A 1 123 ? 165.099 169.920 137.070 1.00 38.20 121 MET A N 1
ATOM 695 C CA . MET A 1 123 ? 166.530 170.158 137.112 1.00 33.03 121 MET A CA 1
ATOM 696 C C . MET A 1 123 ? 167.137 169.514 138.351 1.00 35.94 121 MET A C 1
ATOM 697 O O . MET A 1 123 ? 166.416 169.167 139.294 1.00 39.11 121 MET A O 1
ATOM 702 N N . PRO A 1 124 ? 168.459 169.315 138.376 1.00 21.24 122 PRO A N 1
ATOM 703 C CA . PRO A 1 124 ? 169.074 168.678 139.551 1.00 25.35 122 PRO A CA 1
ATOM 704 C C . PRO A 1 124 ? 168.800 169.404 140.854 1.00 33.03 122 PRO A C 1
ATOM 705 O O . PRO A 1 124 ? 168.715 168.755 141.905 1.00 38.74 122 PRO A O 1
ATOM 709 N N . LYS A 1 125 ? 168.656 170.731 140.825 1.00 35.75 123 LYS A N 1
ATOM 710 C CA . LYS A 1 125 ? 168.317 171.439 142.053 1.00 35.40 123 LYS A CA 1
ATOM 711 C C . LYS A 1 125 ? 166.928 171.061 142.547 1.00 41.60 123 LYS A C 1
ATOM 712 O O . LYS A 1 125 ? 166.688 171.057 143.757 1.00 46.18 123 LYS A O 1
ATOM 718 N N . ASP A 1 126 ? 166.009 170.725 141.638 1.00 36.79 124 ASP A N 1
ATOM 719 C CA . ASP A 1 126 ? 164.699 170.246 142.066 1.00 30.91 124 ASP A CA 1
ATOM 720 C C . ASP A 1 126 ? 164.813 168.927 142.820 1.00 38.18 124 ASP A C 1
ATOM 721 O O . ASP A 1 126 ? 164.185 168.750 143.870 1.00 50.68 124 ASP A O 1
ATOM 726 N N . ILE A 1 127 ? 165.612 167.990 142.302 1.00 43.45 125 ILE A N 1
ATOM 727 C CA . ILE A 1 127 ? 165.816 166.720 142.996 1.00 42.76 125 ILE A CA 1
ATOM 728 C C . ILE A 1 127 ? 166.460 166.957 144.351 1.00 45.39 125 ILE A C 1
ATOM 729 O O . ILE A 1 127 ? 166.061 166.361 145.360 1.00 54.89 125 ILE A O 1
ATOM 734 N N . GLN A 1 128 ? 167.474 167.825 144.396 1.00 30.22 126 GLN A N 1
ATOM 735 C CA . GLN A 1 128 ? 168.148 168.100 145.659 1.00 26.58 126 GLN A CA 1
ATOM 736 C C . GLN A 1 128 ? 167.192 168.711 146.674 1.00 27.49 126 GLN A C 1
ATOM 737 O O . GLN A 1 128 ? 167.183 168.311 147.842 1.00 35.76 126 GLN A O 1
ATOM 743 N N . LEU A 1 129 ? 166.367 169.669 146.245 1.00 24.86 127 LEU A N 1
ATOM 744 C CA . LEU A 1 129 ? 165.408 170.287 147.155 1.00 20.41 127 LEU A CA 1
ATOM 745 C C . LEU A 1 129 ? 164.378 169.280 147.645 1.00 24.84 127 LEU A C 1
ATOM 746 O O . LEU A 1 129 ? 164.025 169.272 148.829 1.00 34.47 127 LEU A O 1
ATOM 751 N N . ALA A 1 130 ? 163.870 168.433 146.748 1.00 18.71 128 ALA A N 1
ATOM 752 C CA . ALA A 1 130 ? 162.895 167.430 147.157 1.00 10.61 128 ALA A CA 1
ATOM 753 C C . ALA A 1 130 ? 163.494 166.476 148.180 1.00 20.28 128 ALA A C 1
ATOM 754 O O . ALA A 1 130 ? 162.877 166.187 149.212 1.00 28.92 128 ALA A O 1
ATOM 756 N N . ARG A 1 131 ? 164.712 165.995 147.922 1.00 42.39 129 ARG A N 1
ATOM 757 C CA . ARG A 1 131 ? 165.351 165.068 148.849 1.00 42.28 129 ARG A CA 1
ATOM 758 C C . ARG A 1 131 ? 165.685 165.739 150.173 1.00 43.18 129 ARG A C 1
ATOM 759 O O . ARG A 1 131 ? 165.662 165.083 151.220 1.00 51.72 129 ARG A O 1
ATOM 767 N N A ARG A 1 132 ? 166.001 167.035 150.150 0.40 27.97 130 ARG A N 1
ATOM 768 N N B ARG A 1 132 ? 165.999 167.035 150.151 0.60 27.99 130 ARG A N 1
ATOM 769 C CA A ARG A 1 132 ? 166.300 167.748 151.385 0.40 26.61 130 ARG A CA 1
ATOM 770 C CA B ARG A 1 132 ? 166.302 167.739 151.392 0.60 26.64 130 ARG A CA 1
ATOM 771 C C A ARG A 1 132 ? 165.043 167.969 152.216 0.40 23.39 130 ARG A C 1
ATOM 772 C C B ARG A 1 132 ? 165.041 167.965 152.218 0.60 23.38 130 ARG A C 1
ATOM 773 O O A ARG A 1 132 ? 165.063 167.803 153.440 0.40 25.13 130 ARG A O 1
ATOM 774 O O B ARG A 1 132 ? 165.056 167.793 153.442 0.60 25.13 130 ARG A O 1
ATOM 789 N N . ILE A 1 133 ? 163.940 168.347 151.567 1.00 15.65 131 ILE A N 1
ATOM 790 C CA . ILE A 1 133 ? 162.695 168.583 152.291 1.00 14.00 131 ILE A CA 1
ATOM 791 C C . ILE A 1 133 ? 162.135 167.274 152.835 1.00 22.29 131 ILE A C 1
ATOM 792 O O . ILE A 1 133 ? 161.590 167.234 153.944 1.00 29.24 131 ILE A O 1
ATOM 797 N N . ARG A 1 134 ? 162.262 166.184 152.073 1.00 28.36 132 ARG A N 1
ATOM 798 C CA . ARG A 1 134 ? 161.853 164.879 152.587 1.00 23.55 132 ARG A CA 1
ATOM 799 C C . ARG A 1 134 ? 162.620 164.520 153.852 1.00 28.05 132 ARG A C 1
ATOM 800 O O . ARG A 1 134 ? 162.079 163.869 154.752 1.00 32.09 132 ARG A O 1
ATOM 808 N N . GLY A 1 135 ? 163.880 164.938 153.940 1.00 27.49 133 GLY A N 1
ATOM 809 C CA . GLY A 1 135 ? 164.702 164.637 155.094 1.00 30.69 133 GLY A CA 1
ATOM 810 C C . GLY A 1 135 ? 165.784 163.621 154.800 1.00 32.06 133 GLY A C 1
ATOM 811 O O . GLY A 1 135 ? 166.129 162.805 155.659 1.00 38.42 133 GLY A O 1
ATOM 812 N N . GLU A 1 136 ? 166.327 163.663 153.589 1.00 34.78 134 GLU A N 1
ATOM 813 C CA . GLU A 1 136 ? 167.371 162.731 153.184 1.00 34.83 134 GLU A CA 1
ATOM 814 C C . GLU A 1 136 ? 168.672 163.463 152.874 1.00 38.16 134 GLU A C 1
ATOM 815 O O . GLU A 1 136 ? 169.156 164.256 153.681 1.00 43.84 134 GLU A O 1
ATOM 821 N N . VAL B 2 26 ? 184.069 139.391 138.519 1.00 92.11 22 VAL B N 1
ATOM 822 C CA . VAL B 2 26 ? 184.027 140.725 139.102 1.00 95.47 22 VAL B CA 1
ATOM 823 C C . VAL B 2 26 ? 183.215 141.657 138.205 1.00 97.06 22 VAL B C 1
ATOM 824 O O . VAL B 2 26 ? 183.127 141.448 136.994 1.00 98.01 22 VAL B O 1
ATOM 828 N N . LEU B 2 27 ? 182.607 142.675 138.809 1.00 102.63 23 LEU B N 1
ATOM 829 C CA . LEU B 2 27 ? 181.795 143.645 138.092 1.00 102.31 23 LEU B CA 1
ATOM 830 C C . LEU B 2 27 ? 182.296 145.049 138.393 1.00 102.73 23 LEU B C 1
ATOM 831 O O . LEU B 2 27 ? 182.734 145.343 139.508 1.00 101.65 23 LEU B O 1
ATOM 836 N N . ARG B 2 28 ? 182.228 145.917 137.385 1.00 120.63 24 ARG B N 1
ATOM 837 C CA . ARG B 2 28 ? 182.640 147.303 137.549 1.00 121.23 24 ARG B CA 1
ATOM 838 C C . ARG B 2 28 ? 181.852 148.184 136.591 1.00 118.88 24 ARG B C 1
ATOM 839 O O . ARG B 2 28 ? 181.578 147.789 135.455 1.00 119.76 24 ARG B O 1
ATOM 847 N N . ASP B 2 29 ? 181.493 149.375 137.066 1.00 102.38 25 ASP B N 1
ATOM 848 C CA . ASP B 2 29 ? 180.830 150.403 136.265 1.00 104.49 25 ASP B CA 1
ATOM 849 C C . ASP B 2 29 ? 179.558 149.865 135.610 1.00 102.68 25 ASP B C 1
ATOM 850 O O . ASP B 2 29 ? 179.419 149.822 134.387 1.00 102.93 25 ASP B O 1
ATOM 855 N N . ASN B 2 30 ? 178.620 149.439 136.456 1.00 66.81 26 ASN B N 1
ATOM 856 C CA . ASN B 2 30 ? 177.316 149.001 135.986 1.00 65.43 26 ASN B CA 1
ATOM 857 C C . ASN B 2 30 ? 176.212 150.006 136.270 1.00 62.61 26 ASN B C 1
ATOM 858 O O . ASN B 2 30 ? 175.077 149.791 135.832 1.00 60.90 26 ASN B O 1
ATOM 863 N N . ILE B 2 31 ? 176.509 151.092 136.990 1.00 51.33 27 ILE B N 1
ATOM 864 C CA . ILE B 2 31 ? 175.522 152.144 137.193 1.00 43.76 27 ILE B CA 1
ATOM 865 C C . ILE B 2 31 ? 175.143 152.791 135.873 1.00 48.55 27 ILE B C 1
ATOM 866 O O . ILE B 2 31 ? 174.046 153.344 135.747 1.00 53.43 27 ILE B O 1
ATOM 871 N N . GLN B 2 32 ? 176.027 152.734 134.874 1.00 60.86 28 GLN B N 1
ATOM 872 C CA . GLN B 2 32 ? 175.667 153.149 133.526 1.00 57.79 28 GLN B CA 1
ATOM 873 C C . GLN B 2 32 ? 174.659 152.208 132.883 1.00 55.07 28 GLN B C 1
ATOM 874 O O . GLN B 2 32 ? 174.082 152.560 131.850 1.00 50.79 28 GLN B O 1
ATOM 880 N N . GLY B 2 33 ? 174.439 151.027 133.465 1.00 45.83 29 GLY B N 1
ATOM 881 C CA . GLY B 2 33 ? 173.381 150.151 132.999 1.00 46.11 29 GLY B CA 1
ATOM 882 C C . GLY B 2 33 ? 171.993 150.696 133.248 1.00 40.50 29 GLY B C 1
ATOM 883 O O . GLY B 2 33 ? 171.041 150.265 132.590 1.00 40.23 29 GLY B O 1
ATOM 884 N N . ILE B 2 34 ? 171.856 151.631 134.186 1.00 27.85 30 ILE B N 1
ATOM 885 C CA . ILE B 2 34 ? 170.611 152.368 134.357 1.00 26.75 30 ILE B CA 1
ATOM 886 C C . ILE B 2 34 ? 170.604 153.446 133.286 1.00 35.04 30 ILE B C 1
ATOM 887 O O . ILE B 2 34 ? 171.091 154.561 133.503 1.00 30.98 30 ILE B O 1
ATOM 892 N N . THR B 2 35 ? 170.054 153.115 132.124 1.00 36.82 31 THR B N 1
ATOM 893 C CA . THR B 2 35 ? 170.236 153.933 130.940 1.00 34.31 31 THR B CA 1
ATOM 894 C C . THR B 2 35 ? 169.405 155.209 131.024 1.00 34.59 31 THR B C 1
ATOM 895 O O . THR B 2 35 ? 168.532 155.367 131.881 1.00 42.36 31 THR B O 1
ATOM 899 N N . LYS B 2 36 ? 169.707 156.138 130.120 1.00 33.82 32 LYS B N 1
ATOM 900 C CA . LYS B 2 36 ? 168.888 157.340 129.990 1.00 42.07 32 LYS B CA 1
ATOM 901 C C . LYS B 2 36 ? 167.438 157.019 129.651 1.00 48.16 32 LYS B C 1
ATOM 902 O O . LYS B 2 36 ? 166.539 157.635 130.249 1.00 57.85 32 LYS B O 1
ATOM 908 N N . PRO B 2 37 ? 167.129 156.098 128.729 1.00 45.41 33 PRO B N 1
ATOM 909 C CA . PRO B 2 37 ? 165.715 155.759 128.508 1.00 46.33 33 PRO B CA 1
ATOM 910 C C . PRO B 2 37 ? 165.087 154.960 129.636 1.00 47.51 33 PRO B C 1
ATOM 911 O O . PRO B 2 37 ? 163.967 154.465 129.472 1.00 57.66 33 PRO B O 1
ATOM 915 N N . ALA B 2 38 ? 165.774 154.791 130.768 1.00 41.56 34 ALA B N 1
ATOM 916 C CA . ALA B 2 38 ? 165.125 154.212 131.940 1.00 39.32 34 ALA B CA 1
ATOM 917 C C . ALA B 2 38 ? 164.801 155.292 132.964 1.00 42.12 34 ALA B C 1
ATOM 918 O O . ALA B 2 38 ? 163.663 155.385 133.447 1.00 53.77 34 ALA B O 1
ATOM 920 N N . ILE B 2 39 ? 165.780 156.145 133.272 1.00 31.11 35 ILE B N 1
ATOM 921 C CA . ILE B 2 39 ? 165.536 157.302 134.128 1.00 30.21 35 ILE B CA 1
ATOM 922 C C . ILE B 2 39 ? 164.445 158.172 133.524 1.00 37.52 35 ILE B C 1
ATOM 923 O O . ILE B 2 39 ? 163.522 158.623 134.214 1.00 48.74 35 ILE B O 1
ATOM 928 N N . ARG B 2 40 ? 164.554 158.445 132.230 1.00 42.60 36 ARG B N 1
ATOM 929 C CA . ARG B 2 40 ? 163.378 158.796 131.463 1.00 36.88 36 ARG B CA 1
ATOM 930 C C . ARG B 2 40 ? 162.526 157.544 131.285 1.00 43.66 36 ARG B C 1
ATOM 931 O O . ARG B 2 40 ? 163.038 156.445 131.095 1.00 59.47 36 ARG B O 1
ATOM 939 N N . ARG B 2 41 ? 161.212 157.743 131.297 1.00 42.73 37 ARG B N 1
ATOM 940 C CA . ARG B 2 41 ? 160.146 156.761 131.501 1.00 43.06 37 ARG B CA 1
ATOM 941 C C . ARG B 2 41 ? 159.950 156.431 132.975 1.00 46.65 37 ARG B C 1
ATOM 942 O O . ARG B 2 41 ? 158.808 156.220 133.388 1.00 59.49 37 ARG B O 1
ATOM 950 N N . LEU B 2 42 ? 160.968 156.618 133.820 1.00 50.25 38 LEU B N 1
ATOM 951 C CA . LEU B 2 42 ? 160.680 156.658 135.250 1.00 48.21 38 LEU B CA 1
ATOM 952 C C . LEU B 2 42 ? 160.149 158.027 135.636 1.00 47.71 38 LEU B C 1
ATOM 953 O O . LEU B 2 42 ? 159.179 158.142 136.393 1.00 53.26 38 LEU B O 1
ATOM 958 N N . ALA B 2 43 ? 160.758 159.076 135.090 1.00 24.83 39 ALA B N 1
ATOM 959 C CA . ALA B 2 43 ? 160.182 160.407 135.222 1.00 21.02 39 ALA B CA 1
ATOM 960 C C . ALA B 2 43 ? 158.816 160.478 134.553 1.00 35.78 39 ALA B C 1
ATOM 961 O O . ALA B 2 43 ? 157.919 161.177 135.037 1.00 48.88 39 ALA B O 1
ATOM 963 N N . ARG B 2 44 ? 158.638 159.763 133.439 1.00 49.52 40 ARG B N 1
ATOM 964 C CA . ARG B 2 44 ? 157.354 159.787 132.745 1.00 38.72 40 ARG B CA 1
ATOM 965 C C . ARG B 2 44 ? 156.266 159.095 133.556 1.00 43.88 40 ARG B C 1
ATOM 966 O O . ARG B 2 44 ? 155.125 159.568 133.597 1.00 56.39 40 ARG B O 1
ATOM 974 N N . ARG B 2 45 ? 156.587 157.972 134.205 1.00 44.78 41 ARG B N 1
ATOM 975 C CA . ARG B 2 45 ? 155.635 157.407 135.155 1.00 40.09 41 ARG B CA 1
ATOM 976 C C . ARG B 2 45 ? 155.386 158.372 136.305 1.00 46.22 41 ARG B C 1
ATOM 977 O O . ARG B 2 45 ? 154.255 158.497 136.788 1.00 52.30 41 ARG B O 1
ATOM 985 N N . GLY B 2 46 ? 156.429 159.072 136.752 1.00 32.01 42 GLY B N 1
ATOM 986 C CA . GLY B 2 46 ? 156.257 160.100 137.762 1.00 21.21 42 GLY B CA 1
ATOM 987 C C . GLY B 2 46 ? 155.453 161.300 137.309 1.00 21.30 42 GLY B C 1
ATOM 988 O O . GLY B 2 46 ? 155.016 162.085 138.156 1.00 23.26 42 GLY B O 1
ATOM 989 N N . GLY B 2 47 ? 155.251 161.463 136.005 1.00 20.72 43 GLY B N 1
ATOM 990 C CA . GLY B 2 47 ? 154.444 162.551 135.492 1.00 16.95 43 GLY B CA 1
ATOM 991 C C . GLY B 2 47 ? 155.240 163.795 135.164 1.00 20.57 43 GLY B C 1
ATOM 992 O O . GLY B 2 47 ? 154.834 164.904 135.520 1.00 33.18 43 GLY B O 1
ATOM 993 N N . VAL B 2 48 ? 156.367 163.627 134.479 1.00 46.84 44 VAL B N 1
ATOM 994 C CA . VAL B 2 48 ? 157.268 164.723 134.141 1.00 46.16 44 VAL B CA 1
ATOM 995 C C . VAL B 2 48 ? 157.223 164.948 132.638 1.00 47.75 44 VAL B C 1
ATOM 996 O O . VAL B 2 48 ? 157.370 164.001 131.857 1.00 54.76 44 VAL B O 1
ATOM 1000 N N . LYS B 2 49 ? 157.028 166.202 132.233 1.00 50.20 45 LYS B N 1
ATOM 1001 C CA . LYS B 2 49 ? 156.899 166.545 130.822 1.00 47.26 45 LYS B CA 1
ATOM 1002 C C . LYS B 2 49 ? 158.251 166.804 130.167 1.00 51.94 45 LYS B C 1
ATOM 1003 O O . LYS B 2 49 ? 158.578 166.184 129.151 1.00 55.26 45 LYS B O 1
ATOM 1009 N N . ARG B 2 50 ? 159.042 167.714 130.726 1.00 52.72 46 ARG B N 1
ATOM 1010 C CA . ARG B 2 50 ? 160.356 168.036 130.195 1.00 47.79 46 ARG B CA 1
ATOM 1011 C C . ARG B 2 50 ? 161.426 167.660 131.208 1.00 45.76 46 ARG B C 1
ATOM 1012 O O . ARG B 2 50 ? 161.215 167.745 132.419 1.00 55.01 46 ARG B O 1
ATOM 1020 N N . ILE B 2 51 ? 162.580 167.244 130.696 1.00 45.41 47 ILE B N 1
ATOM 1021 C CA . ILE B 2 51 ? 163.647 166.669 131.503 1.00 41.75 47 ILE B CA 1
ATOM 1022 C C . ILE B 2 51 ? 164.958 167.344 131.129 1.00 50.16 47 ILE B C 1
ATOM 1023 O O . ILE B 2 51 ? 165.293 167.441 129.944 1.00 57.55 47 ILE B O 1
ATOM 1028 N N . SER B 2 52 ? 165.695 167.811 132.133 1.00 48.16 48 SER B N 1
ATOM 1029 C CA . SER B 2 52 ? 166.973 168.462 131.888 1.00 45.98 48 SER B CA 1
ATOM 1030 C C . SER B 2 52 ? 168.030 167.441 131.481 1.00 50.33 48 SER B C 1
ATOM 1031 O O . SER B 2 52 ? 167.878 166.234 131.675 1.00 53.09 48 SER B O 1
ATOM 1034 N N . GLY B 2 53 ? 169.119 167.944 130.898 1.00 48.25 49 GLY B N 1
ATOM 1035 C CA . GLY B 2 53 ? 170.180 167.064 130.443 1.00 43.68 49 GLY B CA 1
ATOM 1036 C C . GLY B 2 53 ? 171.087 166.544 131.535 1.00 42.94 49 GLY B C 1
ATOM 1037 O O . GLY B 2 53 ? 171.759 165.528 131.332 1.00 50.50 49 GLY B O 1
ATOM 1038 N N . LEU B 2 54 ? 171.123 167.210 132.687 1.00 26.88 50 LEU B N 1
ATOM 1039 C CA . LEU B 2 54 ? 172.019 166.847 133.777 1.00 27.13 50 LEU B CA 1
ATOM 1040 C C . LEU B 2 54 ? 171.317 166.100 134.901 1.00 24.28 50 LEU B C 1
ATOM 1041 O O . LEU B 2 54 ? 171.895 165.945 135.981 1.00 21.49 50 LEU B O 1
ATOM 1046 N N . ILE B 2 55 ? 170.087 165.638 134.680 1.00 19.96 51 ILE B N 1
ATOM 1047 C CA . ILE B 2 55 ? 169.339 164.988 135.748 1.00 23.00 51 ILE B CA 1
ATOM 1048 C C . ILE B 2 55 ? 169.550 163.477 135.753 1.00 34.99 51 ILE B C 1
ATOM 1049 O O . ILE B 2 55 ? 169.323 162.830 136.785 1.00 42.71 51 ILE B O 1
ATOM 1054 N N . TYR B 2 56 ? 169.995 162.897 134.635 1.00 37.03 52 TYR B N 1
ATOM 1055 C CA . TYR B 2 56 ? 170.206 161.454 134.582 1.00 35.18 52 TYR B CA 1
ATOM 1056 C C . TYR B 2 56 ? 171.303 161.017 135.545 1.00 36.58 52 TYR B C 1
ATOM 1057 O O . TYR B 2 56 ? 171.156 160.010 136.246 1.00 37.89 52 TYR B O 1
ATOM 1066 N N A GLU B 2 57 ? 172.406 161.765 135.600 0.45 28.24 53 GLU B N 1
ATOM 1067 N N B GLU B 2 57 ? 172.412 161.758 135.588 0.55 28.07 53 GLU B N 1
ATOM 1068 C CA A GLU B 2 57 ? 173.484 161.410 136.516 0.45 28.77 53 GLU B CA 1
ATOM 1069 C CA B GLU B 2 57 ? 173.492 161.426 136.513 0.55 28.70 53 GLU B CA 1
ATOM 1070 C C A GLU B 2 57 ? 173.059 161.595 137.967 0.45 29.47 53 GLU B C 1
ATOM 1071 C C B GLU B 2 57 ? 173.050 161.591 137.961 0.55 29.64 53 GLU B C 1
ATOM 1072 O O A GLU B 2 57 ? 173.440 160.803 138.838 0.45 35.13 53 GLU B O 1
ATOM 1073 O O B GLU B 2 57 ? 173.423 160.788 138.826 0.55 36.76 53 GLU B O 1
ATOM 1084 N N . GLU B 2 58 ? 172.265 162.631 138.247 1.00 19.60 54 GLU B N 1
ATOM 1085 C CA . GLU B 2 58 ? 171.747 162.818 139.598 1.00 24.28 54 GLU B CA 1
ATOM 1086 C C . GLU B 2 58 ? 170.844 161.659 140.001 1.00 26.91 54 GLU B C 1
ATOM 1087 O O . GLU B 2 58 ? 170.910 161.173 141.136 1.00 26.42 54 GLU B O 1
ATOM 1093 N N . THR B 2 59 ? 169.998 161.199 139.077 1.00 17.74 55 THR B N 1
ATOM 1094 C CA . THR B 2 59 ? 169.133 160.060 139.362 1.00 15.80 55 THR B CA 1
ATOM 1095 C C . THR B 2 59 ? 169.945 158.789 139.573 1.00 21.53 55 THR B C 1
ATOM 1096 O O . THR B 2 59 ? 169.624 157.980 140.448 1.00 28.64 55 THR B O 1
ATOM 1100 N N . ARG B 2 60 ? 171.000 158.592 138.777 1.00 27.24 56 ARG B N 1
ATOM 1101 C CA . ARG B 2 60 ? 171.863 157.432 138.981 1.00 26.12 56 ARG B CA 1
ATOM 1102 C C . ARG B 2 60 ? 172.527 157.474 140.349 1.00 29.56 56 ARG B C 1
ATOM 1103 O O . ARG B 2 60 ? 172.603 156.452 141.039 1.00 35.03 56 ARG B O 1
ATOM 1111 N N . GLY B 2 61 ? 173.009 158.647 140.763 1.00 18.62 57 GLY B N 1
ATOM 1112 C CA . GLY B 2 61 ? 173.601 158.763 142.089 1.00 13.51 57 GLY B CA 1
ATOM 1113 C C . GLY B 2 61 ? 172.607 158.493 143.205 1.00 20.06 57 GLY B C 1
ATOM 1114 O O . GLY B 2 61 ? 172.922 157.803 144.182 1.00 29.42 57 GLY B O 1
ATOM 1115 N N . VAL B 2 62 ? 171.392 159.034 143.077 1.00 20.44 58 VAL B N 1
ATOM 1116 C CA . VAL B 2 62 ? 170.360 158.809 144.086 1.00 15.04 58 VAL B CA 1
ATOM 1117 C C . VAL B 2 62 ? 170.001 157.331 144.164 1.00 19.43 58 VAL B C 1
ATOM 1118 O O . VAL B 2 62 ? 169.867 156.760 145.256 1.00 32.17 58 VAL B O 1
ATOM 1122 N N . LEU B 2 63 ? 169.836 156.688 143.007 1.00 18.60 59 LEU B N 1
ATOM 1123 C CA . LEU B 2 63 ? 169.534 155.264 142.985 1.00 24.44 59 LEU B CA 1
ATOM 1124 C C . LEU B 2 63 ? 170.665 154.460 143.605 1.00 36.25 59 LEU B C 1
ATOM 1125 O O . LEU B 2 63 ? 170.420 153.498 144.340 1.00 39.61 59 LEU B O 1
ATOM 1130 N N . LYS B 2 64 ? 171.912 154.843 143.325 1.00 30.14 60 LYS B N 1
ATOM 1131 C CA . LYS B 2 64 ? 173.047 154.133 143.898 1.00 24.26 60 LYS B CA 1
ATOM 1132 C C . LYS B 2 64 ? 173.058 154.238 145.415 1.00 22.19 60 LYS B C 1
ATOM 1133 O O . LYS B 2 64 ? 173.289 153.242 146.104 1.00 32.15 60 LYS B O 1
ATOM 1139 N N . VAL B 2 65 ? 172.803 155.429 145.960 1.00 18.86 61 VAL B N 1
ATOM 1140 C CA . VAL B 2 65 ? 172.859 155.568 147.415 1.00 18.95 61 VAL B CA 1
ATOM 1141 C C . VAL B 2 65 ? 171.696 154.827 148.076 1.00 32.90 61 VAL B C 1
ATOM 1142 O O . VAL B 2 65 ? 171.871 154.173 149.116 1.00 40.93 61 VAL B O 1
ATOM 1146 N N . PHE B 2 66 ? 170.502 154.886 147.475 1.00 41.61 62 PHE B N 1
ATOM 1147 C CA . PHE B 2 66 ? 169.369 154.148 148.029 1.00 41.35 62 PHE B CA 1
ATOM 1148 C C . PHE B 2 66 ? 169.622 152.646 147.997 1.00 43.65 62 PHE B C 1
ATOM 1149 O O . PHE B 2 66 ? 169.355 151.936 148.979 1.00 49.20 62 PHE B O 1
ATOM 1157 N N . LEU B 2 67 ? 170.146 152.146 146.876 1.00 45.80 63 LEU B N 1
ATOM 1158 C CA . LEU B 2 67 ? 170.451 150.727 146.767 1.00 47.11 63 LEU B CA 1
ATOM 1159 C C . LEU B 2 67 ? 171.538 150.325 147.749 1.00 48.66 63 LEU B C 1
ATOM 1160 O O . LEU B 2 67 ? 171.472 149.247 148.339 1.00 53.04 63 LEU B O 1
ATOM 1165 N N . GLU B 2 68 ? 172.549 151.176 147.940 1.00 32.56 64 GLU B N 1
ATOM 1166 C CA . GLU B 2 68 ? 173.595 150.862 148.906 1.00 23.32 64 GLU B CA 1
ATOM 1167 C C . GLU B 2 68 ? 173.016 150.718 150.304 1.00 25.48 64 GLU B C 1
ATOM 1168 O O . GLU B 2 68 ? 173.319 149.754 151.013 1.00 39.57 64 GLU B O 1
ATOM 1174 N N . ASN B 2 69 ? 172.150 151.651 150.707 1.00 20.38 65 ASN B N 1
ATOM 1175 C CA . ASN B 2 69 ? 171.546 151.560 152.035 1.00 21.93 65 ASN B CA 1
ATOM 1176 C C . ASN B 2 69 ? 170.731 150.279 152.189 1.00 29.01 65 ASN B C 1
ATOM 1177 O O . ASN B 2 69 ? 170.920 149.512 153.148 1.00 25.37 65 ASN B O 1
ATOM 1182 N N . VAL B 2 70 ? 169.822 150.023 151.244 1.00 26.99 66 VAL B N 1
ATOM 1183 C CA . VAL B 2 70 ? 168.926 148.878 151.385 1.00 11.33 66 VAL B CA 1
ATOM 1184 C C . VAL B 2 70 ? 169.705 147.568 151.323 1.00 21.94 66 VAL B C 1
ATOM 1185 O O . VAL B 2 70 ? 169.442 146.637 152.094 1.00 31.82 66 VAL B O 1
ATOM 1189 N N . ILE B 2 71 ? 170.677 147.473 150.415 1.00 23.88 67 ILE B N 1
ATOM 1190 C CA . ILE B 2 71 ? 171.450 146.246 150.272 1.00 13.26 67 ILE B CA 1
ATOM 1191 C C . ILE B 2 71 ? 172.340 146.023 151.486 1.00 23.30 67 ILE B C 1
ATOM 1192 O O . ILE B 2 71 ? 172.540 144.884 151.911 1.00 32.00 67 ILE B O 1
ATOM 1197 N N . ARG B 2 72 ? 172.892 147.092 152.068 1.00 24.37 68 ARG B N 1
ATOM 1198 C CA . ARG B 2 72 ? 173.668 146.926 153.292 1.00 24.57 68 ARG B CA 1
ATOM 1199 C C . ARG B 2 72 ? 172.803 146.379 154.418 1.00 26.85 68 ARG B C 1
ATOM 1200 O O . ARG B 2 72 ? 173.217 145.462 155.142 1.00 33.21 68 ARG B O 1
ATOM 1208 N N . ASP B 2 73 ? 171.593 146.921 154.576 1.00 20.68 69 ASP B N 1
ATOM 1209 C CA . ASP B 2 73 ? 170.702 146.395 155.607 1.00 15.45 69 ASP B CA 1
ATOM 1210 C C . ASP B 2 73 ? 170.358 144.932 155.343 1.00 15.38 69 ASP B C 1
ATOM 1211 O O . ASP B 2 73 ? 170.369 144.105 156.265 1.00 30.72 69 ASP B O 1
ATOM 1216 N N . ALA B 2 74 ? 170.073 144.589 154.085 1.00 6.10 70 ALA B N 1
ATOM 1217 C CA . ALA B 2 74 ? 169.736 143.207 153.756 1.00 3.23 70 ALA B CA 1
ATOM 1218 C C . ALA B 2 74 ? 170.920 142.275 153.985 1.00 18.21 70 ALA B C 1
ATOM 1219 O O . ALA B 2 74 ? 170.740 141.120 154.385 1.00 37.48 70 ALA B O 1
ATOM 1221 N N . VAL B 2 75 ? 172.138 142.753 153.733 1.00 16.31 71 VAL B N 1
ATOM 1222 C CA . VAL B 2 75 ? 173.319 141.919 153.927 1.00 11.05 71 VAL B CA 1
ATOM 1223 C C . VAL B 2 75 ? 173.573 141.682 155.409 1.00 23.55 71 VAL B C 1
ATOM 1224 O O . VAL B 2 75 ? 173.957 140.579 155.809 1.00 29.45 71 VAL B O 1
ATOM 1228 N N . THR B 2 76 ? 173.361 142.696 156.253 1.00 27.17 72 THR B N 1
ATOM 1229 C CA . THR B 2 76 ? 173.441 142.441 157.692 1.00 23.49 72 THR B CA 1
ATOM 1230 C C . THR B 2 76 ? 172.368 141.452 158.132 1.00 17.29 72 THR B C 1
ATOM 1231 O O . THR B 2 76 ? 172.629 140.566 158.958 1.00 33.23 72 THR B O 1
ATOM 1235 N N . TYR B 2 77 ? 171.158 141.576 157.577 1.00 36.57 73 TYR B N 1
ATOM 1236 C CA . TYR B 2 77 ? 170.092 140.635 157.913 1.00 40.80 73 TYR B CA 1
ATOM 1237 C C . TYR B 2 77 ? 170.466 139.208 157.530 1.00 45.48 73 TYR B C 1
ATOM 1238 O O . TYR B 2 77 ? 170.219 138.268 158.294 1.00 52.36 73 TYR B O 1
ATOM 1247 N N . THR B 2 78 ? 171.056 139.024 156.348 1.00 23.63 74 THR B N 1
ATOM 1248 C CA . THR B 2 78 ? 171.425 137.690 155.889 1.00 13.71 74 THR B CA 1
ATOM 1249 C C . THR B 2 78 ? 172.721 137.185 156.510 1.00 23.96 74 THR B C 1
ATOM 1250 O O . THR B 2 78 ? 172.989 135.981 156.452 1.00 37.50 74 THR B O 1
ATOM 1254 N N . GLU B 2 79 ? 173.531 138.070 157.091 1.00 30.18 75 GLU B N 1
ATOM 1255 C CA . GLU B 2 79 ? 174.717 137.628 157.810 1.00 25.10 75 GLU B CA 1
ATOM 1256 C C . GLU B 2 79 ? 174.379 137.197 159.226 1.00 28.24 75 GLU B C 1
ATOM 1257 O O . GLU B 2 79 ? 175.014 136.281 159.758 1.00 31.54 75 GLU B O 1
ATOM 1263 N N . HIS B 2 80 ? 173.395 137.845 159.853 1.00 26.41 76 HIS B N 1
ATOM 1264 C CA . HIS B 2 80 ? 172.954 137.399 161.167 1.00 19.61 76 HIS B CA 1
ATOM 1265 C C . HIS B 2 80 ? 172.285 136.032 161.112 1.00 27.23 76 HIS B C 1
ATOM 1266 O O . HIS B 2 80 ? 172.248 135.333 162.129 1.00 37.40 76 HIS B O 1
ATOM 1273 N N . ALA B 2 81 ? 171.771 135.633 159.952 1.00 17.75 77 ALA B N 1
ATOM 1274 C CA . ALA B 2 81 ? 171.062 134.371 159.801 1.00 17.96 77 ALA B CA 1
ATOM 1275 C C . ALA B 2 81 ? 171.979 133.217 159.424 1.00 23.87 77 ALA B C 1
ATOM 1276 O O . ALA B 2 81 ? 171.482 132.137 159.092 1.00 29.54 77 ALA B O 1
ATOM 1278 N N . LYS B 2 82 ? 173.298 133.422 159.464 1.00 28.96 78 LYS B N 1
ATOM 1279 C CA . LYS B 2 82 ? 174.277 132.394 159.104 1.00 28.92 78 LYS B CA 1
ATOM 1280 C C . LYS B 2 82 ? 174.055 131.875 157.688 1.00 29.50 78 LYS B C 1
ATOM 1281 O O . LYS B 2 82 ? 174.274 130.696 157.405 1.00 38.07 78 LYS B O 1
ATOM 1287 N N . ARG B 2 83 ? 173.618 132.750 156.791 1.00 42.27 79 ARG B N 1
ATOM 1288 C CA . ARG B 2 83 ? 173.301 132.388 155.419 1.00 45.46 79 ARG B CA 1
ATOM 1289 C C . ARG B 2 83 ? 174.293 133.031 154.460 1.00 51.06 79 ARG B C 1
ATOM 1290 O O . ARG B 2 83 ? 175.148 133.830 154.848 1.00 55.50 79 ARG B O 1
ATOM 1298 N N . LYS B 2 84 ? 174.164 132.667 153.184 1.00 44.74 80 LYS B N 1
ATOM 1299 C CA . LYS B 2 84 ? 174.989 133.233 152.129 1.00 33.74 80 LYS B CA 1
ATOM 1300 C C . LYS B 2 84 ? 174.190 133.652 150.904 1.00 31.75 80 LYS B C 1
ATOM 1301 O O . LYS B 2 84 ? 174.790 134.094 149.920 1.00 43.60 80 LYS B O 1
ATOM 1307 N N . THR B 2 85 ? 172.866 133.520 150.929 1.00 22.46 81 THR B N 1
ATOM 1308 C CA . THR B 2 85 ? 171.997 133.981 149.856 1.00 22.89 81 THR B CA 1
ATOM 1309 C C . THR B 2 85 ? 171.034 135.018 150.413 1.00 27.54 81 THR B C 1
ATOM 1310 O O . THR B 2 85 ? 170.374 134.774 151.427 1.00 35.90 81 THR B O 1
ATOM 1314 N N . VAL B 2 86 ? 170.953 136.169 149.749 1.00 40.76 82 VAL B N 1
ATOM 1315 C CA . VAL B 2 86 ? 170.083 137.259 150.186 1.00 42.90 82 VAL B CA 1
ATOM 1316 C C . VAL B 2 86 ? 168.655 136.879 149.807 1.00 48.49 82 VAL B C 1
ATOM 1317 O O . VAL B 2 86 ? 168.249 137.016 148.653 1.00 58.68 82 VAL B O 1
ATOM 1321 N N . THR B 2 87 ? 167.890 136.393 150.779 1.00 32.43 83 THR B N 1
ATOM 1322 C CA . THR B 2 87 ? 166.509 136.015 150.533 1.00 29.79 83 THR B CA 1
ATOM 1323 C C . THR B 2 87 ? 165.653 137.261 150.314 1.00 31.98 83 THR B C 1
ATOM 1324 O O . THR B 2 87 ? 165.982 138.359 150.769 1.00 45.70 83 THR B O 1
ATOM 1328 N N . ALA B 2 88 ? 164.543 137.083 149.592 1.00 12.18 84 ALA B N 1
ATOM 1329 C CA . ALA B 2 88 ? 163.611 138.187 149.387 1.00 13.85 84 ALA B CA 1
ATOM 1330 C C . ALA B 2 88 ? 163.040 138.687 150.704 1.00 32.50 84 ALA B C 1
ATOM 1331 O O . ALA B 2 88 ? 162.711 139.873 150.828 1.00 43.11 84 ALA B O 1
ATOM 1333 N N . MET B 2 89 ? 162.911 137.803 151.694 1.00 34.74 85 MET B N 1
ATOM 1334 C CA . MET B 2 89 ? 162.458 138.230 153.012 1.00 28.83 85 MET B CA 1
ATOM 1335 C C . MET B 2 89 ? 163.444 139.205 153.641 1.00 32.64 85 MET B C 1
ATOM 1336 O O . MET B 2 89 ? 163.041 140.157 154.317 1.00 38.16 85 MET B O 1
ATOM 1341 N N . ASP B 2 90 ? 164.744 138.978 153.435 1.00 28.00 86 ASP B N 1
ATOM 1342 C CA . ASP B 2 90 ? 165.746 139.897 153.963 1.00 15.52 86 ASP B CA 1
ATOM 1343 C C . ASP B 2 90 ? 165.606 141.278 153.340 1.00 24.78 86 ASP B C 1
ATOM 1344 O O . ASP B 2 90 ? 165.691 142.293 154.039 1.00 44.49 86 ASP B O 1
ATOM 1349 N N . VAL B 2 91 ? 165.384 141.338 152.026 1.00 16.31 87 VAL B N 1
ATOM 1350 C CA . VAL B 2 91 ? 165.196 142.624 151.362 1.00 16.82 87 VAL B CA 1
ATOM 1351 C C . VAL B 2 91 ? 163.924 143.301 151.856 1.00 30.40 87 VAL B C 1
ATOM 1352 O O . VAL B 2 91 ? 163.896 144.520 152.071 1.00 33.30 87 VAL B O 1
ATOM 1356 N N . VAL B 2 92 ? 162.853 142.527 152.046 1.00 27.59 88 VAL B N 1
ATOM 1357 C CA . VAL B 2 92 ? 161.604 143.094 152.548 1.00 19.19 88 VAL B CA 1
ATOM 1358 C C . VAL B 2 92 ? 161.806 143.690 153.936 1.00 29.98 88 VAL B C 1
ATOM 1359 O O . VAL B 2 92 ? 161.342 144.800 154.224 1.00 38.45 88 VAL B O 1
ATOM 1363 N N . TYR B 2 93 ? 162.506 142.968 154.814 1.00 24.88 89 TYR B N 1
ATOM 1364 C CA . TYR B 2 93 ? 162.773 143.481 156.155 1.00 15.52 89 TYR B CA 1
ATOM 1365 C C . TYR B 2 93 ? 163.667 144.714 156.112 1.00 24.37 89 TYR B C 1
ATOM 1366 O O . TYR B 2 93 ? 163.471 145.657 156.887 1.00 36.53 89 TYR B O 1
ATOM 1375 N N . ALA B 2 94 ? 164.660 144.722 155.220 1.00 12.93 90 ALA B N 1
ATOM 1376 C CA . ALA B 2 94 ? 165.526 145.887 155.091 1.00 15.39 90 ALA B CA 1
ATOM 1377 C C . ALA B 2 94 ? 164.735 147.113 154.659 1.00 30.75 90 ALA B C 1
ATOM 1378 O O . ALA B 2 94 ? 164.942 148.212 155.185 1.00 44.32 90 ALA B O 1
ATOM 1380 N N . LEU B 2 95 ? 163.830 146.945 153.695 1.00 45.93 91 LEU B N 1
ATOM 1381 C CA . LEU B 2 95 ? 162.986 148.057 153.269 1.00 43.80 91 LEU B CA 1
ATOM 1382 C C . LEU B 2 95 ? 162.051 148.506 154.383 1.00 44.42 91 LEU B C 1
ATOM 1383 O O . LEU B 2 95 ? 161.836 149.708 154.573 1.00 50.72 91 LEU B O 1
ATOM 1388 N N A LYS B 2 96 ? 161.482 147.555 155.127 0.53 42.82 92 LYS B N 1
ATOM 1389 N N B LYS B 2 96 ? 161.477 147.556 155.125 0.47 42.41 92 LYS B N 1
ATOM 1390 C CA A LYS B 2 96 ? 160.585 147.902 156.224 0.53 43.13 92 LYS B CA 1
ATOM 1391 C CA B LYS B 2 96 ? 160.583 147.910 156.223 0.47 42.72 92 LYS B CA 1
ATOM 1392 C C A LYS B 2 96 ? 161.314 148.656 157.328 0.53 42.34 92 LYS B C 1
ATOM 1393 C C B LYS B 2 96 ? 161.318 148.668 157.320 0.47 41.96 92 LYS B C 1
ATOM 1394 O O A LYS B 2 96 ? 160.714 149.496 158.007 0.53 46.28 92 LYS B O 1
ATOM 1395 O O B LYS B 2 96 ? 160.728 149.528 157.983 0.47 46.42 92 LYS B O 1
ATOM 1406 N N . ARG B 2 97 ? 162.603 148.370 157.523 1.00 29.40 93 ARG B N 1
ATOM 1407 C CA . ARG B 2 97 ? 163.370 149.073 158.547 1.00 28.57 93 ARG B CA 1
ATOM 1408 C C . ARG B 2 97 ? 163.459 150.569 158.271 1.00 33.72 93 ARG B C 1
ATOM 1409 O O . ARG B 2 97 ? 163.536 151.367 159.211 1.00 36.00 93 ARG B O 1
ATOM 1417 N N . GLN B 2 98 ? 163.451 150.970 157.002 1.00 30.26 94 GLN B N 1
ATOM 1418 C CA . GLN B 2 98 ? 163.521 152.376 156.631 1.00 25.03 94 GLN B CA 1
ATOM 1419 C C . GLN B 2 98 ? 162.149 153.004 156.430 1.00 28.93 94 GLN B C 1
ATOM 1420 O O . GLN B 2 98 ? 162.066 154.153 155.987 1.00 31.76 94 GLN B O 1
ATOM 1426 N N . GLY B 2 99 ? 161.076 152.282 156.738 1.00 29.73 95 GLY B N 1
ATOM 1427 C CA . GLY B 2 99 ? 159.737 152.804 156.595 1.00 21.83 95 GLY B CA 1
ATOM 1428 C C . GLY B 2 99 ? 159.084 152.554 155.255 1.00 25.43 95 GLY B C 1
ATOM 1429 O O . GLY B 2 99 ? 157.909 152.901 155.085 1.00 35.99 95 GLY B O 1
ATOM 1430 N N . ARG B 2 100 ? 159.799 151.962 154.299 1.00 17.43 96 ARG B N 1
ATOM 1431 C CA . ARG B 2 100 ? 159.247 151.675 152.977 1.00 24.68 96 ARG B CA 1
ATOM 1432 C C . ARG B 2 100 ? 158.789 150.220 152.949 1.00 33.33 96 ARG B C 1
ATOM 1433 O O . ARG B 2 100 ? 159.443 149.342 152.391 1.00 45.23 96 ARG B O 1
ATOM 1441 N N . THR B 2 101 ? 157.639 149.970 153.571 1.00 24.57 97 THR B N 1
ATOM 1442 C CA . THR B 2 101 ? 157.081 148.626 153.588 1.00 20.87 97 THR B CA 1
ATOM 1443 C C . THR B 2 101 ? 156.723 148.181 152.176 1.00 24.75 97 THR B C 1
ATOM 1444 O O . THR B 2 101 ? 156.146 148.941 151.396 1.00 33.37 97 THR B O 1
ATOM 1448 N N . LEU B 2 102 ? 157.072 146.940 151.848 1.00 39.85 98 LEU B N 1
ATOM 1449 C CA . LEU B 2 102 ? 156.845 146.380 150.523 1.00 45.14 98 LEU B CA 1
ATOM 1450 C C . LEU B 2 102 ? 155.853 145.230 150.612 1.00 53.00 98 LEU B C 1
ATOM 1451 O O . LEU B 2 102 ? 156.056 144.289 151.387 1.00 54.46 98 LEU B O 1
ATOM 1456 N N . TYR B 2 103 ? 154.788 145.306 149.819 1.00 56.63 99 TYR B N 1
ATOM 1457 C CA . TYR B 2 103 ? 153.774 144.263 149.752 1.00 46.89 99 TYR B CA 1
ATOM 1458 C C . TYR B 2 103 ? 153.951 143.463 148.471 1.00 43.90 99 TYR B C 1
ATOM 1459 O O . TYR B 2 103 ? 154.038 144.040 147.383 1.00 44.14 99 TYR B O 1
ATOM 1468 N N . GLY B 2 104 ? 153.994 142.141 148.598 1.00 14.23 100 GLY B N 1
ATOM 1469 C CA . GLY B 2 104 ? 154.030 141.292 147.425 1.00 21.59 100 GLY B CA 1
ATOM 1470 C C . GLY B 2 104 ? 155.052 140.179 147.489 1.00 28.09 100 GLY B C 1
ATOM 1471 O O . GLY B 2 104 ? 155.077 139.306 146.617 1.00 28.95 100 GLY B O 1
ATOM 1472 N N . PHE B 2 105 ? 155.902 140.192 148.517 1.00 33.67 101 PHE B N 1
ATOM 1473 C CA . PHE B 2 105 ? 156.951 139.190 148.657 1.00 31.21 101 PHE B CA 1
ATOM 1474 C C . PHE B 2 105 ? 156.993 138.572 150.049 1.00 34.26 101 PHE B C 1
ATOM 1475 O O . PHE B 2 105 ? 157.950 137.857 150.365 1.00 34.63 101 PHE B O 1
ATOM 1483 N N . GLY B 2 106 ? 155.988 138.822 150.882 1.00 52.70 102 GLY B N 1
ATOM 1484 C CA . GLY B 2 106 ? 155.954 138.260 152.217 1.00 54.33 102 GLY B CA 1
ATOM 1485 C C . GLY B 2 106 ? 155.884 139.314 153.301 1.00 57.42 102 GLY B C 1
ATOM 1486 O O . GLY B 2 106 ? 156.443 140.405 153.153 1.00 57.01 102 GLY B O 1
ATOM 1487 N N . GLY B 2 107 ? 155.198 139.004 154.395 1.00 75.74 103 GLY B N 1
ATOM 1488 C CA . GLY B 2 107 ? 155.077 139.934 155.502 1.00 76.87 103 GLY B CA 1
ATOM 1489 C C . GLY B 2 107 ? 154.878 139.245 156.837 1.00 79.36 103 GLY B C 1
ATOM 1490 O O . GLY B 2 107 ? 155.455 139.641 157.849 1.00 77.98 103 GLY B O 1
ATOM 1492 N N . LYS C 3 18 ? 182.205 142.289 192.667 1.00 63.40 16 LYS C N 1
ATOM 1493 C CA . LYS C 3 18 ? 181.171 141.265 192.753 1.00 65.04 16 LYS C CA 1
ATOM 1494 C C . LYS C 3 18 ? 179.969 141.632 191.894 1.00 65.97 16 LYS C C 1
ATOM 1495 O O . LYS C 3 18 ? 179.351 140.764 191.279 1.00 66.41 16 LYS C O 1
ATOM 1501 N N . THR C 3 19 ? 179.640 142.921 191.858 1.00 61.23 17 THR C N 1
ATOM 1502 C CA . THR C 3 19 ? 178.515 143.380 191.055 1.00 61.15 17 THR C CA 1
ATOM 1503 C C . THR C 3 19 ? 178.790 143.140 189.576 1.00 59.43 17 THR C C 1
ATOM 1504 O O . THR C 3 19 ? 179.916 143.302 189.099 1.00 57.67 17 THR C O 1
ATOM 1508 N N . ARG C 3 20 ? 177.747 142.734 188.850 1.00 61.77 18 ARG C N 1
ATOM 1509 C CA . ARG C 3 20 ? 177.932 142.314 187.466 1.00 60.82 18 ARG C CA 1
ATOM 1510 C C . ARG C 3 20 ? 178.315 143.479 186.564 1.00 61.47 18 ARG C C 1
ATOM 1511 O O . ARG C 3 20 ? 179.023 143.281 185.570 1.00 65.36 18 ARG C O 1
ATOM 1519 N N . SER C 3 21 ? 177.863 144.694 186.882 1.00 50.02 19 SER C N 1
ATOM 1520 C CA . SER C 3 21 ? 178.211 145.848 186.063 1.00 44.19 19 SER C CA 1
ATOM 1521 C C . SER C 3 21 ? 179.684 146.213 186.167 1.00 46.48 19 SER C C 1
ATOM 1522 O O . SER C 3 21 ? 180.199 146.910 185.288 1.00 50.07 19 SER C O 1
ATOM 1525 N N . SER C 3 22 ? 180.372 145.768 187.219 1.00 56.49 20 SER C N 1
ATOM 1526 C CA . SER C 3 22 ? 181.805 145.994 187.348 1.00 60.35 20 SER C CA 1
ATOM 1527 C C . SER C 3 22 ? 182.639 144.831 186.840 1.00 59.07 20 SER C C 1
ATOM 1528 O O . SER C 3 22 ? 183.811 145.030 186.504 1.00 59.77 20 SER C O 1
ATOM 1531 N N . ARG C 3 23 ? 182.070 143.626 186.782 1.00 54.02 21 ARG C N 1
ATOM 1532 C CA . ARG C 3 23 ? 182.789 142.499 186.204 1.00 52.78 21 ARG C CA 1
ATOM 1533 C C . ARG C 3 23 ? 183.012 142.694 184.711 1.00 53.92 21 ARG C C 1
ATOM 1534 O O . ARG C 3 23 ? 183.941 142.113 184.141 1.00 60.37 21 ARG C O 1
ATOM 1542 N N . ALA C 3 24 ? 182.177 143.506 184.067 1.00 42.74 22 ALA C N 1
ATOM 1543 C CA . ALA C 3 24 ? 182.342 143.855 182.665 1.00 45.25 22 ALA C CA 1
ATOM 1544 C C . ALA C 3 24 ? 183.121 145.147 182.463 1.00 47.96 22 ALA C C 1
ATOM 1545 O O . ALA C 3 24 ? 183.308 145.567 181.317 1.00 47.27 22 ALA C O 1
ATOM 1547 N N . GLY C 3 25 ? 183.579 145.783 183.539 1.00 60.22 23 GLY C N 1
ATOM 1548 C CA . GLY C 3 25 ? 184.329 147.018 183.425 1.00 55.94 23 GLY C CA 1
ATOM 1549 C C . GLY C 3 25 ? 183.525 148.157 182.837 1.00 55.98 23 GLY C C 1
ATOM 1550 O O . GLY C 3 25 ? 183.998 148.860 181.940 1.00 61.16 23 GLY C O 1
ATOM 1551 N N . LEU C 3 26 ? 182.304 148.346 183.330 1.00 41.54 24 LEU C N 1
ATOM 1552 C CA . LEU C 3 26 ? 181.399 149.362 182.818 1.00 36.71 24 LEU C CA 1
ATOM 1553 C C . LEU C 3 26 ? 181.024 150.325 183.935 1.00 36.73 24 LEU C C 1
ATOM 1554 O O . LEU C 3 26 ? 181.395 150.145 185.097 1.00 41.02 24 LEU C O 1
ATOM 1559 N N . GLN C 3 27 ? 180.273 151.360 183.562 1.00 39.95 25 GLN C N 1
ATOM 1560 C CA . GLN C 3 27 ? 179.655 152.272 184.514 1.00 40.60 25 GLN C CA 1
ATOM 1561 C C . GLN C 3 27 ? 178.141 152.164 184.546 1.00 45.64 25 GLN C C 1
ATOM 1562 O O . GLN C 3 27 ? 177.541 152.377 185.600 1.00 47.03 25 GLN C O 1
ATOM 1568 N N . PHE C 3 28 ? 177.516 151.840 183.419 1.00 52.77 26 PHE C N 1
ATOM 1569 C CA . PHE C 3 28 ? 176.083 151.615 183.398 1.00 49.02 26 PHE C CA 1
ATOM 1570 C C . PHE C 3 28 ? 175.754 150.303 184.108 1.00 49.27 26 PHE C C 1
ATOM 1571 O O . PHE C 3 28 ? 176.589 149.397 184.170 1.00 54.66 26 PHE C O 1
ATOM 1579 N N . PRO C 3 29 ? 174.548 150.176 184.663 1.00 31.40 27 PRO C N 1
ATOM 1580 C CA . PRO C 3 29 ? 174.196 148.940 185.371 1.00 27.98 27 PRO C CA 1
ATOM 1581 C C . PRO C 3 29 ? 173.755 147.871 184.383 1.00 33.63 27 PRO C C 1
ATOM 1582 O O . PRO C 3 29 ? 172.955 148.134 183.484 1.00 41.26 27 PRO C O 1
ATOM 1586 N N . VAL C 3 30 ? 174.286 146.661 184.548 1.00 42.11 28 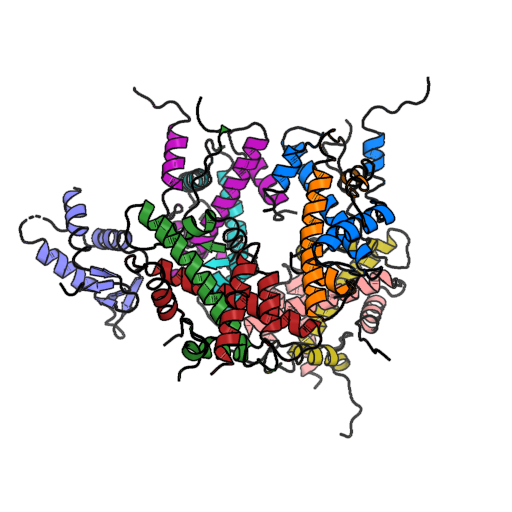VAL C N 1
ATOM 1587 C CA . VAL C 3 30 ? 173.842 145.557 183.708 1.00 38.58 28 VAL C CA 1
ATOM 1588 C C . VAL C 3 30 ? 172.720 144.760 184.361 1.00 40.92 28 VAL C C 1
ATOM 1589 O O . VAL C 3 30 ? 171.963 144.086 183.652 1.00 43.71 28 VAL C O 1
ATOM 1593 N N . GLY C 3 31 ? 172.583 144.825 185.686 1.00 59.98 29 GLY C N 1
ATOM 1594 C CA . GLY C 3 31 ? 171.430 144.213 186.325 1.00 63.46 29 GLY C CA 1
ATOM 1595 C C . GLY C 3 31 ? 170.132 144.908 185.961 1.00 58.90 29 GLY C C 1
ATOM 1596 O O . GLY C 3 31 ? 169.130 144.254 185.659 1.00 61.63 29 GLY C O 1
ATOM 1597 N N . ARG C 3 32 ? 170.135 146.243 185.977 1.00 48.66 30 ARG C N 1
ATOM 1598 C CA . ARG C 3 32 ? 168.948 146.994 185.584 1.00 49.44 30 ARG C CA 1
ATOM 1599 C C . ARG C 3 32 ? 168.618 146.775 184.114 1.00 46.99 30 ARG C C 1
ATOM 1600 O O . ARG C 3 32 ? 167.446 146.621 183.752 1.00 54.83 30 ARG C O 1
ATOM 1608 N N . VAL C 3 33 ? 169.635 146.757 183.251 1.00 30.82 31 VAL C N 1
ATOM 1609 C CA . VAL C 3 33 ? 169.398 146.506 181.832 1.00 30.09 31 VAL C CA 1
ATOM 1610 C C . VAL C 3 33 ? 168.855 145.099 181.627 1.00 36.97 31 VAL C C 1
ATOM 1611 O O . VAL C 3 33 ? 167.957 144.879 180.808 1.00 38.02 31 VAL C O 1
ATOM 1615 N N . HIS C 3 34 ? 169.382 144.125 182.373 1.00 41.25 32 HIS C N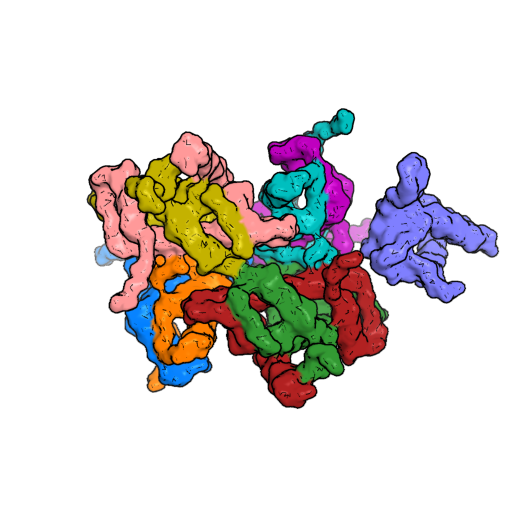 1
ATOM 1616 C CA . HIS C 3 34 ? 168.877 142.760 182.275 1.00 36.68 32 HIS C CA 1
ATOM 1617 C C . HIS C 3 34 ? 167.420 142.679 182.711 1.00 37.68 32 HIS C C 1
ATOM 1618 O O . HIS C 3 34 ? 166.606 142.009 182.064 1.00 39.63 32 HIS C O 1
ATOM 1625 N N . ARG C 3 35 ? 167.071 143.356 183.807 1.00 49.40 33 ARG C N 1
ATOM 1626 C CA . ARG C 3 35 ? 165.686 143.341 184.268 1.00 46.97 33 ARG C CA 1
ATOM 1627 C C . ARG C 3 35 ? 164.761 144.010 183.260 1.00 48.54 33 ARG C C 1
ATOM 1628 O O . ARG C 3 35 ? 163.656 143.522 183.005 1.00 55.94 33 ARG C O 1
ATOM 1636 N N . LEU C 3 36 ? 165.195 145.128 182.675 1.00 40.44 34 LEU C N 1
ATOM 1637 C CA . LEU C 3 36 ? 164.365 145.808 181.685 1.00 38.99 34 LEU C CA 1
ATOM 1638 C C . LEU C 3 36 ? 164.239 144.998 180.403 1.00 44.45 34 LEU C C 1
ATOM 1639 O O . LEU C 3 36 ? 163.207 145.067 179.727 1.00 55.74 34 LEU C O 1
ATOM 1644 N N . LEU C 3 37 ? 165.273 144.236 180.048 1.00 31.88 35 LEU C N 1
ATOM 1645 C CA . LEU C 3 37 ? 165.228 143.405 178.854 1.00 26.17 35 LEU C CA 1
ATOM 1646 C C . LEU C 3 37 ? 164.389 142.154 179.066 1.00 29.36 35 LEU C C 1
ATOM 1647 O O . LEU C 3 37 ? 163.810 141.631 178.108 1.00 35.05 35 LEU C O 1
ATOM 1652 N N . ARG C 3 38 ? 164.317 141.661 180.302 1.00 32.86 36 ARG C N 1
ATOM 1653 C CA . ARG C 3 38 ? 163.538 140.460 180.578 1.00 37.18 36 ARG C CA 1
ATOM 1654 C C . ARG C 3 38 ? 162.071 140.786 180.830 1.00 38.06 36 ARG C C 1
ATOM 1655 O O . ARG C 3 38 ? 161.186 140.030 180.416 1.00 44.33 36 ARG C O 1
ATOM 1663 N N . LYS C 3 39 ? 161.794 141.900 181.505 1.00 36.14 37 LYS C N 1
ATOM 1664 C CA . LYS C 3 39 ? 160.429 142.300 181.816 1.00 38.90 37 LYS C CA 1
ATOM 1665 C C . LYS C 3 39 ? 159.799 143.161 180.732 1.00 38.18 37 LYS C C 1
ATOM 1666 O O . LYS C 3 39 ? 158.605 143.462 180.819 1.00 46.49 37 LYS C O 1
ATOM 1672 N N . GLY C 3 40 ? 160.564 143.565 179.723 1.00 30.15 38 GLY C N 1
ATOM 1673 C CA . GLY C 3 40 ? 160.025 144.331 178.622 1.00 34.63 38 GLY C CA 1
ATOM 1674 C C . GLY C 3 40 ? 159.326 143.519 177.563 1.00 41.12 38 GLY C C 1
ATOM 1675 O O . GLY C 3 40 ? 158.799 144.090 176.604 1.00 45.44 38 GLY C O 1
ATOM 1676 N N . ASN C 3 41 ? 159.309 142.194 177.713 1.00 42.28 39 ASN C N 1
ATOM 1677 C CA . ASN C 3 41 ? 158.663 141.281 176.772 1.00 43.52 39 ASN C CA 1
ATOM 1678 C C . ASN C 3 41 ? 159.227 141.454 175.361 1.00 45.91 39 ASN C C 1
ATOM 1679 O O . ASN C 3 41 ? 158.510 141.734 174.399 1.00 45.92 39 ASN C O 1
ATOM 1684 N N . TYR C 3 42 ? 160.543 141.283 175.258 1.00 32.74 40 TYR C N 1
ATOM 1685 C CA . TYR C 3 42 ? 161.219 141.267 173.969 1.00 32.76 40 TYR C CA 1
ATOM 1686 C C . TYR C 3 42 ? 161.474 139.860 173.455 1.00 38.11 40 TYR C C 1
ATOM 1687 O O . TYR C 3 42 ? 161.516 139.656 172.238 1.00 45.50 40 TYR C O 1
ATOM 1696 N N . SER C 3 43 ? 161.644 138.888 174.348 1.00 33.46 41 SER C N 1
ATOM 1697 C CA . SER C 3 43 ? 161.820 137.496 173.957 1.00 34.77 41 SER C CA 1
ATOM 1698 C C . SER C 3 43 ? 161.512 136.612 175.156 1.00 40.96 41 SER C C 1
ATOM 1699 O O . SER C 3 43 ? 161.415 137.081 176.292 1.00 40.55 41 SER C O 1
ATOM 1702 N N . GLU C 3 44 ? 161.350 135.316 174.881 1.00 63.62 42 GLU C N 1
ATOM 1703 C CA . GLU C 3 44 ? 161.077 134.360 175.950 1.00 62.81 42 GLU C CA 1
ATOM 1704 C C . GLU C 3 44 ? 162.249 134.262 176.916 1.00 62.67 42 GLU C C 1
ATOM 1705 O O . GLU C 3 44 ? 162.055 134.193 178.135 1.00 68.32 42 GLU C O 1
ATOM 1711 N N . ARG C 3 45 ? 163.471 134.249 176.392 1.00 41.69 43 ARG C N 1
ATOM 1712 C CA . ARG C 3 45 ? 164.675 134.168 177.202 1.00 41.69 43 ARG C CA 1
ATOM 1713 C C . ARG C 3 45 ? 165.639 135.269 176.786 1.00 40.41 43 ARG C C 1
ATOM 1714 O O . ARG C 3 45 ? 165.579 135.785 175.668 1.00 45.24 43 ARG C O 1
ATOM 1722 N N . VAL C 3 46 ? 166.529 135.629 177.705 1.00 21.55 44 VAL C N 1
ATOM 1723 C CA . VAL C 3 46 ? 167.547 136.644 177.464 1.00 18.47 44 VAL C CA 1
ATOM 1724 C C . VAL C 3 46 ? 168.896 136.053 177.842 1.00 22.35 44 VAL C C 1
ATOM 1725 O O . VAL C 3 46 ? 169.082 135.603 178.978 1.00 29.91 44 VAL C O 1
ATOM 1729 N N . GLY C 3 47 ? 169.832 136.053 176.897 1.00 16.64 45 GLY C N 1
ATOM 1730 C CA . GLY C 3 47 ? 171.144 135.508 177.164 1.00 21.56 45 GLY C CA 1
ATOM 1731 C C . GLY C 3 47 ? 171.903 136.318 178.195 1.00 28.48 45 GLY C C 1
ATOM 1732 O O . GLY C 3 47 ? 171.647 137.500 178.418 1.00 32.60 45 GLY C O 1
ATOM 1733 N N . ALA C 3 48 ? 172.859 135.655 178.847 1.00 41.29 46 ALA C N 1
ATOM 1734 C CA . ALA C 3 48 ? 173.650 136.309 179.881 1.00 39.09 46 ALA C CA 1
ATOM 1735 C C . ALA C 3 48 ? 174.622 137.337 179.324 1.00 36.46 46 ALA C C 1
ATOM 1736 O O . ALA C 3 48 ? 175.157 138.137 180.098 1.00 42.77 46 ALA C O 1
ATOM 1738 N N . GLY C 3 49 ? 174.867 137.337 178.018 1.00 35.51 47 GLY C N 1
ATOM 1739 C CA . GLY C 3 49 ? 175.762 138.283 177.394 1.00 36.45 47 GLY C CA 1
ATOM 1740 C C . GLY C 3 49 ? 175.098 139.447 176.698 1.00 38.79 47 GLY C C 1
ATOM 1741 O O . GLY C 3 49 ? 175.799 140.319 176.178 1.00 45.11 47 GLY C O 1
ATOM 1742 N N . ALA C 3 50 ? 173.770 139.492 176.669 1.00 24.09 48 ALA C N 1
ATOM 1743 C CA . ALA C 3 50 ? 173.044 140.582 176.029 1.00 18.57 48 ALA C CA 1
ATOM 1744 C C . ALA C 3 50 ? 172.998 141.837 176.900 1.00 24.98 48 ALA C C 1
ATOM 1745 O O . ALA C 3 50 ? 173.219 142.939 176.381 1.00 33.77 48 ALA C O 1
ATOM 1747 N N . PRO C 3 51 ? 172.692 141.740 178.204 1.00 22.46 49 PRO C N 1
ATOM 1748 C CA . PRO C 3 51 ? 172.731 142.960 179.027 1.00 20.87 49 PRO C CA 1
ATOM 1749 C C . PRO C 3 51 ? 174.096 143.620 179.056 1.00 28.61 49 PRO C C 1
ATOM 1750 O O . PRO C 3 51 ? 174.176 144.852 179.077 1.00 41.71 49 PRO C O 1
ATOM 1754 N N . VAL C 3 52 ? 175.176 142.837 179.046 1.00 21.00 50 VAL C N 1
ATOM 1755 C CA . VAL C 3 52 ? 176.517 143.415 179.045 1.00 16.73 50 VAL C CA 1
ATOM 1756 C C . VAL C 3 52 ? 176.753 144.209 177.766 1.00 20.68 50 VAL C C 1
ATOM 1757 O O . VAL C 3 52 ? 177.245 145.344 177.797 1.00 27.92 50 VAL C O 1
ATOM 1761 N N . TYR C 3 53 ? 176.397 143.624 176.623 1.00 39.13 51 TYR C N 1
ATOM 1762 C CA . TYR C 3 53 ? 176.577 144.303 175.345 1.00 41.74 51 TYR C CA 1
ATOM 1763 C C . TYR C 3 53 ? 175.739 145.573 175.279 1.00 45.15 51 TYR C C 1
ATOM 1764 O O . TYR C 3 53 ? 176.215 146.626 174.835 1.00 52.88 51 TYR C O 1
ATOM 1773 N N . LEU C 3 54 ? 174.483 145.491 175.721 1.00 34.37 52 LEU C N 1
ATOM 1774 C CA . LEU C 3 54 ? 173.614 146.662 175.689 1.00 31.90 52 LEU C CA 1
ATOM 1775 C C . LEU C 3 54 ? 174.115 147.758 176.619 1.00 35.72 52 LEU C C 1
ATOM 1776 O O . LEU C 3 54 ? 174.091 148.938 176.255 1.00 46.48 52 LEU C O 1
ATOM 1781 N N . ALA C 3 55 ? 174.573 147.395 177.817 1.00 42.98 53 ALA C N 1
ATOM 1782 C CA . ALA C 3 55 ? 175.102 148.395 178.733 1.00 40.82 53 ALA C CA 1
ATOM 1783 C C . ALA C 3 55 ? 176.353 149.047 178.168 1.00 46.70 53 ALA C C 1
ATOM 1784 O O . ALA C 3 55 ? 176.537 150.261 178.294 1.00 53.29 53 ALA C O 1
ATOM 1786 N N . ALA C 3 56 ? 177.224 148.259 177.533 1.00 29.95 54 ALA C N 1
ATOM 1787 C CA . ALA C 3 56 ? 178.423 148.830 176.930 1.00 25.68 54 ALA C CA 1
ATOM 1788 C C . ALA C 3 56 ? 178.074 149.798 175.808 1.00 32.29 54 ALA C C 1
ATOM 1789 O O . ALA C 3 56 ? 178.662 150.881 175.708 1.00 44.57 54 ALA C O 1
ATOM 1791 N N . VAL C 3 57 ? 177.114 149.430 174.956 1.00 46.51 55 VAL C N 1
ATOM 1792 C CA . VAL C 3 57 ? 176.722 150.314 173.860 1.00 41.28 55 VAL C CA 1
ATOM 1793 C C . VAL C 3 57 ? 176.100 151.596 174.400 1.00 51.47 55 VAL C C 1
ATOM 1794 O O . VAL C 3 57 ? 176.405 152.700 173.927 1.00 59.81 55 VAL C O 1
ATOM 1798 N N . LEU C 3 58 ? 175.218 151.473 175.397 1.00 53.99 56 LEU C N 1
ATOM 1799 C CA . LEU C 3 58 ? 174.598 152.654 175.989 1.00 45.41 56 LEU C CA 1
ATOM 1800 C C . LEU C 3 58 ? 175.642 153.564 176.617 1.00 41.28 56 LEU C C 1
ATOM 1801 O O . LEU C 3 58 ? 175.590 154.788 176.448 1.00 46.82 56 LEU C O 1
ATOM 1806 N N . GLU C 3 59 ? 176.598 152.985 177.345 1.00 31.05 57 GLU C N 1
ATOM 1807 C CA . GLU C 3 59 ? 177.632 153.790 177.981 1.00 31.07 57 GLU C CA 1
ATOM 1808 C C . GLU C 3 59 ? 178.504 154.482 176.946 1.00 25.39 57 GLU C C 1
ATOM 1809 O O . GLU C 3 59 ? 178.872 155.647 177.121 1.00 33.66 57 GLU C O 1
ATOM 1815 N N . TYR C 3 60 ? 178.850 153.787 175.861 1.00 26.83 58 TYR C N 1
ATOM 1816 C CA . TYR C 3 60 ? 179.658 154.420 174.824 1.00 28.15 58 TYR C CA 1
ATOM 1817 C C . TYR C 3 60 ? 178.916 155.582 174.178 1.00 35.40 58 TYR C C 1
ATOM 1818 O O . TYR C 3 60 ? 179.489 156.657 173.966 1.00 47.96 58 TYR C O 1
ATOM 1827 N N . LEU C 3 61 ? 177.638 155.382 173.843 1.00 28.26 59 LEU C N 1
ATOM 1828 C CA . LEU C 3 61 ? 176.873 156.459 173.221 1.00 27.21 59 LEU C CA 1
ATOM 1829 C C . LEU C 3 61 ? 176.733 157.649 174.161 1.00 22.83 59 LEU C C 1
ATOM 1830 O O . LEU C 3 61 ? 176.899 158.806 173.746 1.00 23.25 59 LEU C O 1
ATOM 1835 N N . THR C 3 62 ? 176.438 157.384 175.435 1.00 15.36 60 THR C N 1
ATOM 1836 C CA . THR C 3 62 ? 176.315 158.462 176.407 1.00 13.40 60 THR C CA 1
ATOM 1837 C C . THR C 3 62 ? 177.635 159.202 176.572 1.00 23.01 60 THR C C 1
ATOM 1838 O O . THR C 3 62 ? 177.655 160.434 176.648 1.00 35.90 60 THR C O 1
ATOM 1842 N N . ALA C 3 63 ? 178.750 158.469 176.614 1.00 17.93 61 ALA C N 1
ATOM 1843 C CA . ALA C 3 63 ? 180.054 159.108 176.745 1.00 10.34 61 ALA C CA 1
ATOM 1844 C C . ALA C 3 63 ? 180.363 159.981 175.541 1.00 20.41 61 ALA C C 1
ATOM 1845 O O . ALA C 3 63 ? 180.878 161.092 175.692 1.00 36.52 61 ALA C O 1
ATOM 1847 N N . GLU C 3 64 ? 180.050 159.501 174.337 1.00 31.69 62 GLU C N 1
ATOM 1848 C CA . GLU C 3 64 ? 180.301 160.296 173.139 1.00 36.48 62 GLU C CA 1
ATOM 1849 C C . GLU C 3 64 ? 179.491 161.587 173.157 1.00 41.95 62 GLU C C 1
ATOM 1850 O O . GLU C 3 64 ? 180.032 162.681 172.932 1.00 43.15 62 GLU C O 1
ATOM 1856 N N . ILE C 3 65 ? 178.190 161.484 173.445 1.00 25.96 63 ILE C N 1
ATOM 1857 C CA . ILE C 3 65 ? 177.354 162.682 173.426 1.00 16.12 63 ILE C CA 1
ATOM 1858 C C . ILE C 3 65 ? 177.759 163.641 174.537 1.00 21.13 63 ILE C C 1
ATOM 1859 O O . ILE C 3 65 ? 177.770 164.859 174.341 1.00 36.31 63 ILE C O 1
ATOM 1864 N N . LEU C 3 66 ? 178.098 163.120 175.718 1.00 25.47 64 LEU C N 1
ATOM 1865 C CA . LEU C 3 66 ? 178.486 163.998 176.816 1.00 24.40 64 LEU C CA 1
ATOM 1866 C C . LEU C 3 66 ? 179.828 164.664 176.550 1.00 38.63 64 LEU C C 1
ATOM 1867 O O . LEU C 3 66 ? 180.029 165.823 176.922 1.00 46.54 64 LEU C O 1
ATOM 1872 N N . GLU C 3 67 ? 180.759 163.958 175.907 1.00 47.04 65 GLU C N 1
ATOM 1873 C CA . GLU C 3 67 ? 182.027 164.580 175.544 1.00 45.89 65 GLU C CA 1
ATOM 1874 C C . GLU C 3 67 ? 181.818 165.704 174.540 1.00 50.46 65 GLU C C 1
ATOM 1875 O O . GLU C 3 67 ? 182.387 166.795 174.688 1.00 56.34 65 GLU C O 1
ATOM 1881 N N . LEU C 3 68 ? 180.996 165.464 173.516 1.00 41.24 66 LEU C N 1
ATOM 1882 C CA . LEU C 3 68 ? 180.718 166.524 172.550 1.00 34.28 66 LEU C CA 1
ATOM 1883 C C . LEU C 3 68 ? 179.993 167.695 173.206 1.00 34.68 66 LEU C C 1
ATOM 1884 O O . LEU C 3 68 ? 180.263 168.860 172.889 1.00 41.02 66 LEU C O 1
ATOM 1889 N N . ALA C 3 69 ? 179.071 167.406 174.128 1.00 21.06 67 ALA C N 1
ATOM 1890 C CA . ALA C 3 69 ? 178.362 168.469 174.832 1.00 15.24 67 ALA C CA 1
ATOM 1891 C C . ALA C 3 69 ? 179.306 169.287 175.699 1.00 17.75 67 ALA C C 1
ATOM 1892 O O . ALA C 3 69 ? 179.186 170.513 175.769 1.00 35.25 67 ALA C O 1
ATOM 1894 N N . GLY C 3 70 ? 180.242 168.628 176.381 1.00 21.53 68 GLY C N 1
ATOM 1895 C CA . GLY C 3 70 ? 181.224 169.360 177.161 1.00 31.46 68 GLY C CA 1
ATOM 1896 C C . GLY C 3 70 ? 182.114 170.228 176.297 1.00 32.39 68 GLY C C 1
ATOM 1897 O O . GLY C 3 70 ? 182.436 171.363 176.660 1.00 38.41 68 GLY C O 1
ATOM 1898 N N . ASN C 3 71 ? 182.523 169.709 175.137 1.00 39.15 69 ASN C N 1
ATOM 1899 C CA . ASN C 3 71 ? 183.321 170.511 174.216 1.00 35.77 69 ASN C CA 1
ATOM 1900 C C . ASN C 3 71 ? 182.543 171.728 173.732 1.00 38.56 69 ASN C C 1
ATOM 1901 O O . ASN C 3 71 ? 183.102 172.823 173.613 1.00 48.83 69 ASN C O 1
ATOM 1906 N N . ALA C 3 72 ? 181.251 171.555 173.444 1.00 37.59 70 ALA C N 1
ATOM 1907 C CA . ALA C 3 72 ? 180.436 172.683 173.005 1.00 39.88 70 ALA C CA 1
ATOM 1908 C C . ALA C 3 72 ? 180.142 173.665 174.131 1.00 39.96 70 ALA C C 1
ATOM 1909 O O . ALA C 3 72 ? 179.951 174.855 173.862 1.00 45.70 70 ALA C O 1
ATOM 1911 N N . ALA C 3 73 ? 180.096 173.197 175.378 1.00 27.43 71 ALA C N 1
ATOM 1912 C CA . ALA C 3 73 ? 179.854 174.085 176.507 1.00 22.14 71 ALA C CA 1
ATOM 1913 C C . ALA C 3 73 ? 181.095 174.875 176.888 1.00 33.68 71 ALA C C 1
ATOM 1914 O O . ALA C 3 73 ? 180.981 176.023 177.330 1.00 40.84 71 ALA C O 1
ATOM 1916 N N . ARG C 3 74 ? 182.280 174.282 176.735 1.00 54.68 72 ARG C N 1
ATOM 1917 C CA . ARG C 3 74 ? 183.508 175.016 177.023 1.00 52.87 72 ARG C CA 1
ATOM 1918 C C . ARG C 3 74 ? 183.735 176.139 176.020 1.00 59.58 72 ARG C C 1
ATOM 1919 O O . ARG C 3 74 ? 184.406 177.126 176.340 1.00 65.77 72 ARG C O 1
ATOM 1927 N N . ASP C 3 75 ? 183.190 176.007 174.808 1.00 65.38 73 ASP C N 1
ATOM 1928 C CA . ASP C 3 75 ? 183.306 177.078 173.824 1.00 61.73 73 ASP C CA 1
ATOM 1929 C C . ASP C 3 75 ? 182.572 178.330 174.284 1.00 65.63 73 ASP C C 1
ATOM 1930 O O . ASP C 3 75 ? 183.054 179.451 174.081 1.00 67.95 73 ASP C O 1
ATOM 1935 N N . ASN C 3 76 ? 181.407 178.163 174.905 1.00 58.89 74 ASN C N 1
ATOM 1936 C CA . ASN C 3 76 ? 180.642 179.283 175.437 1.00 57.62 74 ASN C CA 1
ATOM 1937 C C . ASN C 3 76 ? 181.159 179.766 176.784 1.00 57.01 74 ASN C C 1
ATOM 1938 O O . ASN C 3 76 ? 180.470 180.549 177.447 1.00 59.67 74 ASN C O 1
ATOM 1943 N N . LYS C 3 77 ? 182.347 179.320 177.197 1.00 51.72 75 LYS C N 1
ATOM 1944 C CA . LYS C 3 77 ? 182.955 179.714 178.467 1.00 53.92 75 LYS C CA 1
ATOM 1945 C C . LYS C 3 77 ? 182.048 179.393 179.652 1.00 57.25 75 LYS C C 1
ATOM 1946 O O . LYS C 3 77 ? 182.006 180.135 180.635 1.00 59.60 75 LYS C O 1
ATOM 1952 N N . LYS C 3 78 ? 181.315 178.287 179.564 1.00 57.00 76 LYS C N 1
ATOM 1953 C CA . LYS C 3 78 ? 180.421 177.852 180.622 1.00 53.38 76 LYS C CA 1
ATOM 1954 C C . LYS C 3 78 ? 181.024 176.660 181.360 1.00 51.82 76 LYS C C 1
ATOM 1955 O O . LYS C 3 78 ? 182.078 176.133 180.998 1.00 52.43 76 LYS C O 1
ATOM 1961 N N . THR C 3 79 ? 180.335 176.231 182.416 1.00 49.67 77 THR C N 1
ATOM 1962 C CA . THR C 3 79 ? 180.761 175.085 183.202 1.00 48.17 77 THR C CA 1
ATOM 1963 C C . THR C 3 79 ? 179.650 174.071 183.426 1.00 48.28 77 THR C C 1
ATOM 1964 O O . THR C 3 79 ? 179.899 173.032 184.047 1.00 46.30 77 THR C O 1
ATOM 1968 N N . ARG C 3 80 ? 178.442 174.333 182.936 1.00 47.49 78 ARG C N 1
ATOM 1969 C CA . ARG C 3 80 ? 177.309 173.433 183.085 1.00 42.89 78 ARG C CA 1
ATOM 1970 C C . ARG C 3 80 ? 176.770 173.077 181.709 1.00 38.55 78 ARG C C 1
ATOM 1971 O O . ARG C 3 80 ? 176.648 173.949 180.843 1.00 42.18 78 ARG C O 1
ATOM 1979 N N . ILE C 3 81 ? 176.450 171.803 181.511 1.00 25.71 79 ILE C N 1
ATOM 1980 C CA . ILE C 3 81 ? 175.842 171.353 180.264 1.00 22.10 79 ILE C CA 1
ATOM 1981 C C . ILE C 3 81 ? 174.338 171.580 180.350 1.00 26.07 79 ILE C C 1
ATOM 1982 O O . ILE C 3 81 ? 173.676 171.096 181.273 1.00 35.49 79 ILE C O 1
ATOM 1987 N N . ILE C 3 82 ? 173.799 172.325 179.391 1.00 20.70 80 ILE C N 1
ATOM 1988 C CA . ILE C 3 82 ? 172.375 172.645 179.346 1.00 29.92 80 ILE C CA 1
ATOM 1989 C C . ILE C 3 82 ? 171.816 172.089 178.041 1.00 36.91 80 ILE C C 1
ATOM 1990 O O . ILE C 3 82 ? 172.600 171.682 177.171 1.00 43.87 80 ILE C O 1
ATOM 1995 N N . PRO C 3 83 ? 170.492 172.033 177.855 1.00 43.50 81 PRO C N 1
ATOM 1996 C CA . PRO C 3 83 ? 169.958 171.466 176.606 1.00 39.88 81 PRO C CA 1
ATOM 1997 C C . PRO C 3 83 ? 170.489 172.130 175.349 1.00 47.70 81 PRO C C 1
ATOM 1998 O O . PRO C 3 83 ? 170.596 171.466 174.310 1.00 57.71 81 PRO C O 1
ATOM 2002 N N . ARG C 3 84 ? 170.821 173.420 175.407 1.00 34.41 82 ARG C N 1
ATOM 2003 C CA . ARG C 3 84 ? 171.396 174.081 174.241 1.00 29.22 82 ARG C CA 1
ATOM 2004 C C . ARG C 3 84 ? 172.712 173.431 173.840 1.00 29.25 82 ARG C C 1
ATOM 2005 O O . ARG C 3 84 ? 172.972 173.219 172.650 1.00 40.83 82 ARG C O 1
ATOM 2013 N N . HIS C 3 85 ? 173.549 173.089 174.821 1.00 28.84 83 HIS C N 1
ATOM 2014 C CA . HIS C 3 85 ? 174.820 172.443 174.514 1.00 30.32 83 HIS C CA 1
ATOM 2015 C C . HIS C 3 85 ? 174.611 171.033 173.978 1.00 31.52 83 HIS C C 1
ATOM 2016 O O . HIS C 3 85 ? 175.345 170.589 173.089 1.00 40.71 83 HIS C O 1
ATOM 2023 N N . LEU C 3 86 ? 173.612 170.316 174.497 1.00 46.71 84 LEU C N 1
ATOM 2024 C CA . LEU C 3 86 ? 173.304 168.993 173.963 1.00 48.80 84 LEU C CA 1
ATOM 2025 C C . LEU C 3 86 ? 172.861 169.077 172.508 1.00 42.34 84 LEU C C 1
ATOM 2026 O O . LEU C 3 86 ? 173.292 168.275 171.671 1.00 44.53 84 LEU C O 1
ATOM 2031 N N . GLN C 3 87 ? 172.004 170.048 172.185 1.00 27.38 85 GLN C N 1
ATOM 2032 C CA . GLN C 3 87 ? 171.571 170.220 170.803 1.00 32.62 85 GLN C CA 1
ATOM 2033 C C . GLN C 3 87 ? 172.735 170.619 169.906 1.00 36.11 85 GLN C C 1
ATOM 2034 O O . GLN C 3 87 ? 172.845 170.144 168.770 1.00 40.43 85 GLN C O 1
ATOM 2040 N N . LEU C 3 88 ? 173.617 171.492 170.399 1.00 30.63 86 LEU C N 1
ATOM 2041 C CA . LEU C 3 88 ? 174.785 171.884 169.618 1.00 24.79 86 LEU C CA 1
ATOM 2042 C C . LEU C 3 88 ? 175.685 170.688 169.339 1.00 26.39 86 LEU C C 1
ATOM 2043 O O . LEU C 3 88 ? 176.200 170.534 168.226 1.00 29.94 86 LEU C O 1
ATOM 2048 N N . ALA C 3 89 ? 175.892 169.834 170.341 1.00 21.84 87 ALA C N 1
ATOM 2049 C CA . ALA C 3 89 ? 176.709 168.644 170.142 1.00 23.13 87 ALA C CA 1
ATOM 2050 C C . ALA C 3 89 ? 176.062 167.680 169.157 1.00 30.22 87 ALA C C 1
ATOM 2051 O O . ALA C 3 89 ? 176.745 167.111 168.298 1.00 44.67 87 ALA C O 1
ATOM 2053 N N . ILE C 3 90 ? 174.749 167.481 169.267 1.00 17.73 88 ILE C N 1
ATOM 2054 C CA . ILE C 3 90 ? 174.070 166.509 168.414 1.00 14.51 88 ILE C CA 1
ATOM 2055 C C . ILE C 3 90 ? 174.059 166.977 166.964 1.00 21.72 88 ILE C C 1
ATOM 2056 O O . ILE C 3 90 ? 174.389 166.216 166.048 1.00 25.61 88 ILE C O 1
ATOM 2061 N N . ARG C 3 91 ? 173.687 168.237 166.731 1.00 28.41 89 ARG C N 1
ATOM 2062 C CA . ARG C 3 91 ? 173.499 168.705 165.362 1.00 32.94 89 ARG C CA 1
ATOM 2063 C C . ARG C 3 91 ? 174.811 168.953 164.629 1.00 39.55 89 ARG C C 1
ATOM 2064 O O . ARG C 3 91 ? 174.799 169.090 163.402 1.00 39.36 89 ARG C O 1
ATOM 2072 N N . ASN C 3 92 ? 175.937 169.015 165.339 1.00 53.61 90 ASN C N 1
ATOM 2073 C CA . ASN C 3 92 ? 177.228 169.300 164.726 1.00 49.67 90 ASN C CA 1
ATOM 2074 C C . ASN C 3 92 ? 178.051 168.041 164.472 1.00 57.33 90 ASN C C 1
ATOM 2075 O O . ASN C 3 92 ? 179.236 168.141 164.140 1.00 62.19 90 ASN C O 1
ATOM 2080 N N . ASP C 3 93 ? 177.450 166.862 164.618 1.00 80.68 91 ASP C N 1
ATOM 2081 C CA . ASP C 3 93 ? 178.115 165.602 164.307 1.00 83.62 91 ASP C CA 1
ATOM 2082 C C . ASP C 3 93 ? 177.205 164.813 163.383 1.00 80.77 91 ASP C C 1
ATOM 2083 O O . ASP C 3 93 ? 176.048 164.561 163.726 1.00 80.55 91 ASP C O 1
ATOM 2088 N N . GLU C 3 94 ? 177.727 164.427 162.215 1.00 78.96 92 GLU C N 1
ATOM 2089 C CA . GLU C 3 94 ? 176.880 163.829 161.187 1.00 78.06 92 GLU C CA 1
ATOM 2090 C C . GLU C 3 94 ? 176.251 162.525 161.664 1.00 76.72 92 GLU C C 1
ATOM 2091 O O . GLU C 3 94 ? 175.051 162.303 161.470 1.00 77.92 92 GLU C O 1
ATOM 2097 N N . GLU C 3 95 ? 177.037 161.660 162.306 1.00 54.27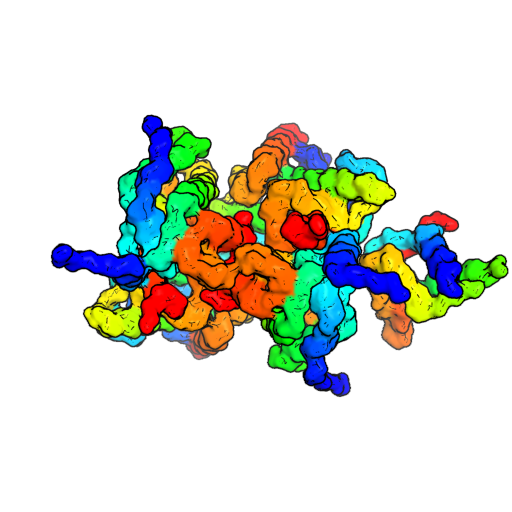 93 GLU C N 1
ATOM 2098 C CA . GLU C 3 95 ? 176.510 160.369 162.736 1.00 51.78 93 GLU C CA 1
ATOM 2099 C C . GLU C 3 95 ? 175.479 160.537 163.846 1.00 51.70 93 GLU C C 1
ATOM 2100 O O . GLU C 3 95 ? 174.416 159.906 163.819 1.00 49.68 93 GLU C O 1
ATOM 2106 N N . LEU C 3 96 ? 175.775 161.385 164.832 1.00 42.39 94 LEU C N 1
ATOM 2107 C CA . LEU C 3 96 ? 174.826 161.607 165.918 1.00 29.31 94 LEU C CA 1
ATOM 2108 C C . LEU C 3 96 ? 173.578 162.325 165.424 1.00 35.36 94 LEU C C 1
ATOM 2109 O O . LEU C 3 96 ? 172.468 162.030 165.878 1.00 34.52 94 LEU C O 1
ATOM 2114 N N . ASN C 3 97 ? 173.740 163.277 164.504 1.00 45.94 95 ASN C N 1
ATOM 2115 C CA . ASN C 3 97 ? 172.579 163.946 163.928 1.00 39.23 95 ASN C CA 1
ATOM 2116 C C . ASN C 3 97 ? 171.703 162.958 163.171 1.00 43.14 95 ASN C C 1
ATOM 2117 O O . ASN C 3 97 ? 170.471 163.020 163.254 1.00 47.21 95 ASN C O 1
ATOM 2122 N N A LYS C 3 98 ? 172.318 162.043 162.420 0.51 34.78 96 LYS C N 1
ATOM 2123 N N B LYS C 3 98 ? 172.321 162.042 162.422 0.49 34.78 96 LYS C N 1
ATOM 2124 C CA A LYS C 3 98 ? 171.540 161.039 161.702 0.51 34.14 96 LYS C CA 1
ATOM 2125 C CA B LYS C 3 98 ? 171.554 161.033 161.701 0.49 34.14 96 LYS C CA 1
ATOM 2126 C C A LYS C 3 98 ? 170.835 160.091 162.664 0.51 31.82 96 LYS C C 1
ATOM 2127 C C B LYS C 3 98 ? 170.843 160.086 162.658 0.49 31.82 96 LYS C C 1
ATOM 2128 O O A LYS C 3 98 ? 169.676 159.723 162.442 0.51 32.67 96 LYS C O 1
ATOM 2129 O O B LYS C 3 98 ? 169.687 159.714 162.426 0.49 32.70 96 LYS C O 1
ATOM 2140 N N . LEU C 3 99 ? 171.518 159.680 163.735 1.00 28.39 97 LEU C N 1
ATOM 2141 C CA . LEU C 3 99 ? 170.899 158.778 164.702 1.00 25.23 97 LEU C CA 1
ATOM 2142 C C . LEU C 3 99 ? 169.722 159.449 165.403 1.00 33.38 97 LEU C C 1
ATOM 2143 O O . LEU C 3 99 ? 168.631 158.876 165.495 1.00 33.57 97 LEU C O 1
ATOM 2148 N N . LEU C 3 100 ? 169.926 160.666 165.901 1.00 28.75 98 LEU C N 1
ATOM 2149 C CA . LEU C 3 100 ? 168.848 161.455 166.494 1.00 22.02 98 LEU C CA 1
ATOM 2150 C C . LEU C 3 100 ? 168.346 162.479 165.476 1.00 32.57 98 LEU C C 1
ATOM 2151 O O . LEU C 3 100 ? 168.490 163.692 165.633 1.00 29.80 98 LEU C O 1
ATOM 2156 N N . GLY C 3 101 ? 167.743 161.958 164.412 1.00 48.56 99 GLY C N 1
ATOM 2157 C CA . GLY C 3 101 ? 167.268 162.798 163.331 1.00 46.17 99 GLY C CA 1
ATOM 2158 C C . GLY C 3 101 ? 165.875 163.344 163.551 1.00 51.18 99 GLY C C 1
ATOM 2159 O O . GLY C 3 101 ? 165.629 164.538 163.356 1.00 55.74 99 GLY C O 1
ATOM 2160 N N . ARG C 3 102 ? 164.952 162.477 163.957 1.00 67.30 100 ARG C N 1
ATOM 2161 C CA . ARG C 3 102 ? 163.578 162.868 164.231 1.00 67.90 100 ARG C CA 1
ATOM 2162 C C . ARG C 3 102 ? 163.382 163.370 165.654 1.00 68.92 100 ARG C C 1
ATOM 2163 O O . ARG C 3 102 ? 162.281 163.812 165.996 1.00 63.30 100 ARG C O 1
ATOM 2171 N N . VAL C 3 103 ? 164.421 163.322 166.480 1.00 47.05 101 VAL C N 1
ATOM 2172 C CA . VAL C 3 103 ? 164.309 163.664 167.893 1.00 36.25 101 VAL C CA 1
ATOM 2173 C C . VAL C 3 103 ? 164.262 165.176 168.055 1.00 32.89 101 VAL C C 1
ATOM 2174 O O . VAL C 3 103 ? 165.055 165.905 167.447 1.00 33.72 101 VAL C O 1
ATOM 2178 N N . THR C 3 104 ? 163.332 165.650 168.878 1.00 32.36 102 THR C N 1
ATOM 2179 C CA . THR C 3 104 ? 163.243 167.053 169.253 1.00 31.90 102 THR C CA 1
ATOM 2180 C C . THR C 3 104 ? 163.750 167.220 170.679 1.00 23.61 102 THR C C 1
ATOM 2181 O O . THR C 3 104 ? 163.268 166.547 171.595 1.00 28.61 102 THR C O 1
ATOM 2185 N N . ILE C 3 105 ? 164.720 168.109 170.863 1.00 17.77 103 ILE C N 1
ATOM 2186 C CA . ILE C 3 105 ? 165.292 168.380 172.177 1.00 19.63 103 ILE C CA 1
ATOM 2187 C C . ILE C 3 105 ? 164.543 169.554 172.794 1.00 25.31 103 ILE C C 1
ATOM 2188 O O . ILE C 3 105 ? 164.471 170.635 172.200 1.00 29.47 103 ILE C O 1
ATOM 2193 N N . ALA C 3 106 ? 163.983 169.343 173.983 1.00 23.67 104 ALA C N 1
ATOM 2194 C CA . ALA C 3 106 ? 163.211 170.389 174.639 1.00 23.98 104 ALA C CA 1
ATOM 2195 C C . ALA C 3 106 ? 164.123 171.523 175.086 1.00 30.98 104 ALA C C 1
ATOM 2196 O O . ALA C 3 106 ? 165.140 171.291 175.746 1.00 33.74 104 ALA C O 1
ATOM 2198 N N . GLN C 3 107 ? 163.744 172.753 174.732 1.00 34.55 105 GLN C N 1
ATOM 2199 C CA . GLN C 3 107 ? 164.521 173.950 175.056 1.00 31.52 105 GLN C CA 1
ATOM 2200 C C . GLN C 3 107 ? 165.959 173.828 174.562 1.00 33.11 105 GLN C C 1
ATOM 2201 O O . GLN C 3 107 ? 166.905 174.233 175.239 1.00 28.90 105 GLN C O 1
ATOM 2207 N N . GLY C 3 108 ? 166.126 173.268 173.368 1.00 28.01 106 GLY C N 1
ATOM 2208 C CA . GLY C 3 108 ? 167.444 173.108 172.791 1.00 22.87 106 GLY C CA 1
ATOM 2209 C C . GLY C 3 108 ? 167.727 174.074 171.662 1.00 21.07 106 GLY C C 1
ATOM 2210 O O . GLY C 3 108 ? 168.862 174.167 171.187 1.00 27.76 106 GLY C O 1
ATOM 2211 N N . GLY C 3 109 ? 166.702 174.799 171.220 1.00 45.23 107 GLY C N 1
ATOM 2212 C CA . GLY C 3 109 ? 166.896 175.751 170.147 1.00 51.04 107 GLY C CA 1
ATOM 2213 C C . GLY C 3 109 ? 167.191 175.057 168.827 1.00 52.48 107 GLY C C 1
ATOM 2214 O O . GLY C 3 109 ? 166.914 173.872 168.630 1.00 57.01 107 GLY C O 1
ATOM 2215 N N . VAL C 3 110 ? 167.771 175.827 167.906 1.00 30.76 108 VAL C N 1
ATOM 2216 C CA . VAL C 3 110 ? 168.173 175.315 166.604 1.00 27.83 108 VAL C CA 1
ATOM 2217 C C . VAL C 3 110 ? 169.607 175.739 166.325 1.00 31.90 108 VAL C C 1
ATOM 2218 O O . VAL C 3 110 ? 170.118 176.710 166.887 1.00 37.16 108 VAL C O 1
ATOM 2222 N N . LEU C 3 111 ? 170.253 174.992 165.444 1.00 36.29 109 LEU C N 1
ATOM 2223 C CA . LEU C 3 111 ? 171.625 175.293 165.060 1.00 34.50 109 LEU C CA 1
ATOM 2224 C C . LEU C 3 111 ? 171.648 176.526 164.166 1.00 33.40 109 LEU C C 1
ATOM 2225 O O . LEU C 3 111 ? 170.956 176.547 163.140 1.00 36.32 109 LEU C O 1
ATOM 2230 N N . PRO C 3 112 ? 172.411 177.565 164.506 1.00 20.24 110 PRO C N 1
ATOM 2231 C CA . PRO C 3 112 ? 172.408 178.785 163.689 1.00 25.77 110 PRO C CA 1
ATOM 2232 C C . PRO C 3 112 ? 172.977 178.573 162.296 1.00 26.13 110 PRO C C 1
ATOM 2233 O O . PRO C 3 112 ? 174.168 178.295 162.136 1.00 33.32 110 PRO C O 1
ATOM 2237 N N . ASN C 3 113 ? 172.127 178.711 161.280 1.00 38.62 111 ASN C N 1
ATOM 2238 C CA . ASN C 3 113 ? 172.554 178.582 159.890 1.00 41.91 111 ASN C CA 1
ATOM 2239 C C . ASN C 3 113 ? 171.681 179.496 159.043 1.00 44.37 111 ASN C C 1
ATOM 2240 O O . ASN C 3 113 ? 170.498 179.211 158.840 1.00 43.96 111 ASN C O 1
ATOM 2245 N N . ILE C 3 114 ? 172.262 180.587 158.554 1.00 46.16 112 ILE C N 1
ATOM 2246 C CA . ILE C 3 114 ? 171.575 181.526 157.675 1.00 41.48 112 ILE C CA 1
ATOM 2247 C C . ILE C 3 114 ? 172.015 181.251 156.246 1.00 49.67 112 ILE C C 1
ATOM 2248 O O . ILE C 3 114 ? 173.217 181.160 155.965 1.00 53.85 112 ILE C O 1
ATOM 2253 N N . GLN C 3 115 ? 171.046 181.106 155.346 1.00 67.23 113 GLN C N 1
ATOM 2254 C CA . GLN C 3 115 ? 171.358 180.842 153.949 1.00 64.18 113 GLN C CA 1
ATOM 2255 C C . GLN C 3 115 ? 172.130 182.010 153.348 1.00 63.07 113 GLN C C 1
ATOM 2256 O O . GLN C 3 115 ? 171.819 183.176 153.601 1.00 64.08 113 GLN C O 1
ATOM 2262 N N . ALA C 3 116 ? 173.144 181.687 152.543 1.00 70.74 114 ALA C N 1
ATOM 2263 C CA . ALA C 3 116 ? 174.029 182.711 152.000 1.00 71.70 114 ALA C CA 1
ATOM 2264 C C . ALA C 3 116 ? 173.318 183.663 151.048 1.00 73.06 114 ALA C C 1
ATOM 2265 O O . ALA C 3 116 ? 173.838 184.751 150.781 1.00 72.04 114 ALA C O 1
ATOM 2267 N N . VAL C 3 117 ? 172.151 183.282 150.526 1.00 60.23 115 VAL C N 1
ATOM 2268 C CA . VAL C 3 117 ? 171.423 184.161 149.617 1.00 57.70 115 VAL C CA 1
ATOM 2269 C C . VAL C 3 117 ? 170.881 185.376 150.359 1.00 59.38 115 VAL C C 1
ATOM 2270 O O . VAL C 3 117 ? 170.854 186.489 149.820 1.00 54.69 115 VAL C O 1
ATOM 2274 N N . LEU C 3 118 ? 170.440 185.187 151.604 1.00 52.88 116 LEU C N 1
ATOM 2275 C CA . LEU C 3 118 ? 169.797 186.263 152.350 1.00 46.35 116 LEU C CA 1
ATOM 2276 C C . LEU C 3 118 ? 170.787 187.252 152.952 1.00 48.29 116 LEU C C 1
ATOM 2277 O O . LEU C 3 118 ? 170.373 188.337 153.373 1.00 44.58 116 LEU C O 1
ATOM 2282 N N . LEU C 3 119 ? 172.071 186.911 153.009 1.00 62.64 117 LEU C N 1
ATOM 2283 C CA . LEU C 3 119 ? 173.055 187.840 153.543 1.00 62.42 117 LEU C CA 1
ATOM 2284 C C . LEU C 3 119 ? 173.230 189.021 152.589 1.00 65.32 117 LEU C C 1
ATOM 2285 O O . LEU C 3 119 ? 173.151 188.852 151.369 1.00 66.41 117 LEU C O 1
ATOM 2290 N N . PRO C 3 120 ? 173.469 190.222 153.108 1.00 71.89 118 PRO C N 1
ATOM 2291 C CA . PRO C 3 120 ? 173.536 191.402 152.243 1.00 73.40 118 PRO C CA 1
ATOM 2292 C C . PRO C 3 120 ? 174.835 191.460 151.456 1.00 77.13 118 PRO C C 1
ATOM 2293 O O . PRO C 3 120 ? 175.846 190.854 151.814 1.00 78.25 118 PRO C O 1
ATOM 2297 N N . LYS C 3 121 ? 174.786 192.215 150.363 1.00 106.86 119 LYS C N 1
ATOM 2298 C CA . LYS C 3 121 ? 175.957 192.445 149.526 1.00 107.36 119 LYS C CA 1
ATOM 2299 C C . LYS C 3 121 ? 175.755 193.668 148.638 1.00 107.97 119 LYS C C 1
ATOM 2300 O O . LYS C 3 121 ? 174.953 194.547 148.952 1.00 108.48 119 LYS C O 1
ATOM 2306 N N . ARG D 4 38 ? 161.024 157.206 194.089 1.00 106.95 34 ARG D N 1
ATOM 2307 C CA . ARG D 4 38 ? 161.323 155.779 194.091 1.00 108.52 34 ARG D CA 1
ATOM 2308 C C . ARG D 4 38 ? 161.224 155.193 192.686 1.00 109.37 34 ARG D C 1
ATOM 2309 O O . ARG D 4 38 ? 160.972 154.000 192.515 1.00 109.17 34 ARG D O 1
ATOM 2317 N N . LYS D 4 39 ? 161.428 156.040 191.682 1.00 114.12 35 LYS D N 1
ATOM 2318 C CA . LYS D 4 39 ? 161.378 155.632 190.285 1.00 114.98 35 LYS D CA 1
ATOM 2319 C C . LYS D 4 39 ? 162.795 155.472 189.750 1.00 115.48 35 LYS D C 1
ATOM 2320 O O . LYS D 4 39 ? 163.624 156.378 189.893 1.00 114.37 35 LYS D O 1
ATOM 2326 N N . GLU D 4 40 ? 163.067 154.322 189.139 1.00 100.63 36 GLU D N 1
ATOM 2327 C CA . GLU D 4 40 ? 164.391 154.054 188.599 1.00 95.47 36 GLU D CA 1
ATOM 2328 C C . GLU D 4 40 ? 164.696 154.990 187.437 1.00 95.17 36 GLU D C 1
ATOM 2329 O O . GLU D 4 40 ? 163.817 155.329 186.641 1.00 96.12 36 GLU D O 1
ATOM 2335 N N . SER D 4 41 ? 165.954 155.414 187.348 1.00 68.15 37 SER D N 1
ATOM 2336 C CA . SER D 4 41 ? 166.381 156.360 186.328 1.00 66.88 37 SER D CA 1
ATOM 2337 C C . SER D 4 41 ? 167.865 156.151 186.056 1.00 66.70 37 SER D C 1
ATOM 2338 O O . SER D 4 41 ? 168.543 155.387 186.748 1.00 67.46 37 SER D O 1
ATOM 2341 N N . TYR D 4 42 ? 168.368 156.845 185.039 1.00 51.16 38 TYR D N 1
ATOM 2342 C CA . TYR D 4 42 ? 169.763 156.757 184.624 1.00 53.92 38 TYR D CA 1
ATOM 2343 C C . TYR D 4 42 ? 170.529 158.032 184.961 1.00 55.16 38 TYR D C 1
ATOM 2344 O O . TYR D 4 42 ? 171.377 158.480 184.191 1.00 57.62 38 TYR D O 1
ATOM 2353 N N . SER D 4 43 ? 170.236 158.640 186.110 1.00 49.59 39 SER D N 1
ATOM 2354 C CA . SER D 4 43 ? 170.910 159.885 186.463 1.00 41.16 39 SER D CA 1
ATOM 2355 C C . SER D 4 43 ? 172.304 159.629 187.022 1.00 41.79 39 SER D C 1
ATOM 2356 O O . SER D 4 43 ? 173.273 160.281 186.617 1.00 48.72 39 SER D O 1
ATOM 2359 N N . VAL D 4 44 ? 172.423 158.676 187.948 1.00 30.43 40 VAL D N 1
ATOM 2360 C CA . VAL D 4 44 ? 173.708 158.414 188.591 1.00 32.63 40 VAL D CA 1
ATOM 2361 C C . VAL D 4 44 ? 174.738 157.956 187.569 1.00 39.13 40 VAL D C 1
ATOM 2362 O O . VAL D 4 44 ? 175.887 158.410 187.576 1.00 39.06 40 VAL D O 1
ATOM 2366 N N . TYR D 4 45 ? 174.343 157.055 186.670 1.00 34.17 41 TYR D N 1
ATOM 2367 C CA . TYR D 4 45 ? 175.299 156.490 185.724 1.00 25.78 41 TYR D CA 1
ATOM 2368 C C . TYR D 4 45 ? 175.688 157.500 184.653 1.00 24.26 41 TYR D C 1
ATOM 2369 O O . TYR D 4 45 ? 176.845 157.534 184.217 1.00 39.94 41 TYR D O 1
ATOM 2378 N N . VAL D 4 46 ? 174.747 158.342 184.223 1.00 17.67 42 VAL D N 1
ATOM 2379 C CA . VAL D 4 46 ? 175.094 159.409 183.289 1.00 23.45 42 VAL D CA 1
ATOM 2380 C C . VAL D 4 46 ? 176.039 160.402 183.950 1.00 23.21 42 VAL D C 1
ATOM 2381 O O . VAL D 4 46 ? 176.975 160.905 183.318 1.00 30.64 42 VAL D O 1
ATOM 2385 N N . TYR D 4 47 ? 175.827 160.688 185.237 1.00 28.91 43 TYR D N 1
ATOM 2386 C CA . TYR D 4 47 ? 176.756 161.562 185.947 1.00 36.71 43 TYR D CA 1
ATOM 2387 C C . TYR D 4 47 ? 178.140 160.933 186.050 1.00 36.53 43 TYR D C 1
ATOM 2388 O O . TYR D 4 47 ? 179.155 161.619 185.884 1.00 38.85 43 TYR D O 1
ATOM 2397 N N . LYS D 4 48 ? 178.203 159.629 186.328 1.00 36.55 44 LYS D N 1
ATOM 2398 C CA . LYS D 4 48 ? 179.493 158.947 186.383 1.00 35.36 44 LYS D CA 1
ATOM 2399 C C . LYS D 4 48 ? 180.202 159.003 185.038 1.00 30.08 44 LYS D C 1
ATOM 2400 O O . LYS D 4 48 ? 181.411 159.251 184.974 1.00 39.25 44 LYS D O 1
ATOM 2406 N N . VAL D 4 49 ? 179.465 158.779 183.950 1.00 26.20 45 VAL D N 1
ATOM 2407 C CA . VAL D 4 49 ? 180.061 158.842 182.619 1.00 25.25 45 VAL D CA 1
ATOM 2408 C C . VAL D 4 49 ? 180.573 160.247 182.327 1.00 27.61 45 VAL D C 1
ATOM 2409 O O . VAL D 4 49 ? 181.688 160.427 181.818 1.00 36.72 45 VAL D O 1
ATOM 2413 N N . LEU D 4 50 ? 179.772 161.265 182.655 1.00 27.40 46 LEU D N 1
ATOM 2414 C CA . LEU D 4 50 ? 180.179 162.644 182.406 1.00 27.58 46 LEU D CA 1
ATOM 2415 C C . LEU D 4 50 ? 181.430 162.997 183.195 1.00 28.40 46 LEU D C 1
ATOM 2416 O O . LEU D 4 50 ? 182.330 163.669 182.679 1.00 34.88 46 LEU D O 1
ATOM 2421 N N A LYS D 4 51 ? 181.505 162.554 184.451 0.53 27.37 47 LYS D N 1
ATOM 2422 N N B LYS D 4 51 ? 181.503 162.554 184.451 0.47 27.50 47 LYS D N 1
ATOM 2423 C CA A LYS D 4 51 ? 182.710 162.785 185.239 0.53 28.28 47 LYS D CA 1
ATOM 2424 C CA B LYS D 4 51 ? 182.703 162.778 185.246 0.47 28.34 47 LYS D CA 1
ATOM 2425 C C A LYS D 4 51 ? 183.898 162.016 184.680 0.53 29.03 47 LYS D C 1
ATOM 2426 C C B LYS D 4 51 ? 183.895 162.016 184.682 0.47 29.08 47 LYS D C 1
ATOM 2427 O O A LYS D 4 51 ? 185.041 162.469 184.802 0.53 29.16 47 LYS D O 1
ATOM 2428 O O B LYS D 4 51 ? 185.036 162.476 184.797 0.47 29.25 47 LYS D O 1
ATOM 2439 N N . GLN D 4 52 ? 183.651 160.850 184.079 1.00 32.62 48 GLN D N 1
ATOM 2440 C CA . GLN D 4 52 ? 184.732 160.103 183.445 1.00 31.47 48 GLN D CA 1
ATOM 2441 C C . GLN D 4 52 ? 185.301 160.853 182.247 1.00 28.37 48 GLN D C 1
ATOM 2442 O O . GLN D 4 52 ? 186.521 160.893 182.055 1.00 28.39 48 GLN D O 1
ATOM 2448 N N . VAL D 4 53 ? 184.439 161.449 181.427 1.00 25.84 49 VAL D N 1
ATOM 2449 C CA . VAL D 4 53 ? 184.914 162.144 180.229 1.00 28.53 49 VAL D CA 1
ATOM 2450 C C . VAL D 4 53 ? 185.328 163.578 180.539 1.00 34.70 49 VAL D C 1
ATOM 2451 O O . VAL D 4 53 ? 186.403 164.025 180.131 1.00 38.27 49 VAL D O 1
ATOM 2455 N N . HIS D 4 54 ? 184.494 164.327 181.261 1.00 43.53 50 HIS D N 1
ATOM 2456 C CA . HIS D 4 54 ? 184.771 165.723 181.603 1.00 38.90 50 HIS D CA 1
ATOM 2457 C C . HIS D 4 54 ? 184.708 165.879 183.116 1.00 49.21 50 HIS D C 1
ATOM 2458 O O . HIS D 4 54 ? 183.627 166.073 183.687 1.00 54.72 50 HIS D O 1
ATOM 2465 N N . PRO D 4 55 ? 185.853 165.808 183.800 1.00 56.99 51 PRO D N 1
ATOM 2466 C CA . PRO D 4 55 ? 185.844 165.825 185.271 1.00 55.20 51 PRO D CA 1
ATOM 2467 C C . PRO D 4 55 ? 185.480 167.167 185.886 1.00 61.02 51 PRO D C 1
ATOM 2468 O O . PRO D 4 55 ? 185.270 167.226 187.103 1.00 61.66 51 PRO D O 1
ATOM 2472 N N . ASP D 4 56 ? 185.393 168.242 185.107 1.00 72.32 52 ASP D N 1
ATOM 2473 C CA . ASP D 4 56 ? 185.134 169.572 185.648 1.00 69.71 52 ASP D CA 1
ATOM 2474 C C . ASP D 4 56 ? 183.741 170.097 185.348 1.00 68.43 52 ASP D C 1
ATOM 2475 O O . ASP D 4 56 ? 183.129 170.728 186.212 1.00 65.52 52 ASP D O 1
ATOM 2480 N N . THR D 4 57 ? 183.222 169.860 184.147 1.00 59.32 53 THR D N 1
ATOM 2481 C CA . THR D 4 57 ? 181.937 170.430 183.764 1.00 57.97 53 THR D CA 1
ATOM 2482 C C . THR D 4 57 ? 180.792 169.678 184.428 1.00 55.47 53 THR D C 1
ATOM 2483 O O . THR D 4 57 ? 180.731 168.446 184.378 1.00 52.63 53 THR D O 1
ATOM 2487 N N . GLY D 4 58 ? 179.880 170.426 185.051 1.00 60.16 54 GLY D N 1
ATOM 2488 C CA . GLY D 4 58 ? 178.672 169.856 185.604 1.00 59.96 54 GLY D CA 1
ATOM 2489 C C . GLY D 4 58 ? 177.570 169.750 184.566 1.00 55.10 54 GLY D C 1
ATOM 2490 O O . GLY D 4 58 ? 177.713 170.155 183.414 1.00 57.10 54 GLY D O 1
ATOM 2491 N N . ILE D 4 59 ? 176.444 169.188 184.994 1.00 27.52 55 ILE D N 1
ATOM 2492 C CA . ILE D 4 59 ? 175.294 168.984 184.126 1.00 25.92 55 ILE D CA 1
ATOM 2493 C C . ILE D 4 59 ? 174.049 169.505 184.830 1.00 28.77 55 ILE D C 1
ATOM 2494 O O . ILE D 4 59 ? 173.897 169.345 186.046 1.00 36.11 55 ILE D O 1
ATOM 2499 N N . SER D 4 60 ? 173.172 170.153 184.070 1.00 27.46 56 SER D N 1
ATOM 2500 C CA . SER D 4 60 ? 171.949 170.725 184.618 1.00 28.75 56 SER D CA 1
ATOM 2501 C C . SER D 4 60 ? 170.927 169.615 184.851 1.00 38.57 56 SER D C 1
ATOM 2502 O O . SER D 4 60 ? 171.212 168.428 184.674 1.00 51.53 56 SER D O 1
ATOM 2505 N N . SER D 4 61 ? 169.713 169.988 185.255 1.00 50.76 57 SER D N 1
ATOM 2506 C CA . SER D 4 61 ? 168.658 169.003 185.464 1.00 51.52 57 SER D CA 1
ATOM 2507 C C . SER D 4 61 ? 167.839 168.764 184.204 1.00 51.59 57 SER D C 1
ATOM 2508 O O . SER D 4 61 ? 167.407 167.634 183.954 1.00 54.76 57 SER D O 1
ATOM 2511 N N . LYS D 4 62 ? 167.608 169.809 183.407 1.00 34.27 58 LYS D N 1
ATOM 2512 C CA . LYS D 4 62 ? 166.967 169.615 182.112 1.00 37.78 58 LYS D CA 1
ATOM 2513 C C . LYS D 4 62 ? 167.848 168.782 181.192 1.00 38.92 58 LYS D C 1
ATOM 2514 O O . LYS D 4 62 ? 167.360 167.892 180.483 1.00 40.19 58 LYS D O 1
ATOM 2520 N N . ALA D 4 63 ? 169.155 169.053 181.194 1.00 21.64 59 ALA D N 1
ATOM 2521 C CA . ALA D 4 63 ? 170.077 168.255 180.396 1.00 15.20 59 ALA D CA 1
ATOM 2522 C C . ALA D 4 63 ? 170.134 166.820 180.896 1.00 23.04 59 ALA D C 1
ATOM 2523 O O . ALA D 4 63 ? 170.232 165.882 180.099 1.00 38.23 59 ALA D O 1
ATOM 2525 N N . MET D 4 64 ? 170.077 166.628 182.214 1.00 17.70 60 MET D N 1
ATOM 2526 C CA . MET D 4 64 ? 170.048 165.273 182.754 1.00 13.01 60 MET D CA 1
ATOM 2527 C C . MET D 4 64 ? 168.774 164.545 182.344 1.00 18.75 60 MET D C 1
ATOM 2528 O O . MET D 4 64 ? 168.810 163.352 182.024 1.00 25.82 60 MET D O 1
ATOM 2533 N N . GLY D 4 65 ? 167.638 165.244 182.348 1.00 22.20 61 GLY D N 1
ATOM 2534 C CA . GLY D 4 65 ? 166.405 164.631 181.881 1.00 22.23 61 GLY D CA 1
ATOM 2535 C C . GLY D 4 65 ? 166.463 164.258 180.413 1.00 26.66 61 GLY D C 1
ATOM 2536 O O . GLY D 4 65 ? 165.970 163.201 180.010 1.00 36.30 61 GLY D O 1
ATOM 2537 N N . ILE D 4 66 ? 167.074 165.116 179.595 1.00 18.86 62 ILE D N 1
ATOM 2538 C CA . ILE D 4 66 ? 167.225 164.801 178.178 1.00 18.21 62 ILE D CA 1
ATOM 2539 C C . ILE D 4 66 ? 168.145 163.601 177.989 1.00 22.84 62 ILE D C 1
ATOM 2540 O O . ILE D 4 66 ? 167.892 162.738 177.141 1.00 34.55 62 ILE D O 1
ATOM 2545 N N . MET D 4 67 ? 169.221 163.523 178.772 1.00 36.91 63 MET D N 1
ATOM 2546 C CA . MET D 4 67 ? 170.106 162.364 178.699 1.00 44.60 63 MET D CA 1
ATOM 2547 C C . MET D 4 67 ? 169.378 161.087 179.098 1.00 48.67 63 MET D C 1
ATOM 2548 O O . MET D 4 67 ? 169.558 160.036 178.472 1.00 54.06 63 MET D O 1
ATOM 2553 N N . ASN D 4 68 ? 168.555 161.160 180.146 1.00 24.65 64 ASN D N 1
ATOM 2554 C CA . ASN D 4 68 ? 167.771 160.002 180.559 1.00 17.14 64 ASN D CA 1
ATOM 2555 C C . ASN D 4 68 ? 166.815 159.565 179.458 1.00 28.85 64 ASN D C 1
ATOM 2556 O O . ASN D 4 68 ? 166.690 158.367 179.167 1.00 38.41 64 ASN D O 1
ATOM 2561 N N . SER D 4 69 ? 166.130 160.526 178.834 1.00 21.48 65 SER D N 1
ATOM 2562 C CA . SER D 4 69 ? 165.213 160.197 177.750 1.00 18.04 65 SER D CA 1
ATOM 2563 C C . SER D 4 69 ? 165.953 159.576 176.575 1.00 22.71 65 SER D C 1
ATOM 2564 O O . SER D 4 69 ? 165.465 158.621 175.961 1.00 32.97 65 SER D O 1
ATOM 2567 N N . PHE D 4 70 ? 167.133 160.105 176.246 1.00 48.05 66 PHE D N 1
ATOM 2568 C CA . PHE D 4 70 ? 167.918 159.547 175.151 1.00 47.24 66 PHE D CA 1
ATOM 2569 C C . PHE D 4 70 ? 168.348 158.119 175.451 1.00 49.54 66 PHE D C 1
ATOM 2570 O O . PHE D 4 70 ? 168.277 157.247 174.577 1.00 59.95 66 PHE D O 1
ATOM 2578 N N . VAL D 4 71 ? 168.809 157.863 176.676 1.00 49.67 67 VAL D N 1
ATOM 2579 C CA . VAL D 4 71 ? 169.230 156.513 177.041 1.00 44.10 67 VAL D CA 1
ATOM 2580 C C . VAL D 4 71 ? 168.056 155.551 176.937 1.00 46.65 67 VAL D C 1
ATOM 2581 O O . VAL D 4 71 ? 168.175 154.457 176.372 1.00 54.33 67 VAL D O 1
ATOM 2585 N N . ASN D 4 72 ? 166.896 155.956 177.460 1.00 43.94 68 ASN D N 1
ATOM 2586 C CA . ASN D 4 72 ? 165.717 155.099 177.386 1.00 40.48 68 ASN D CA 1
ATOM 2587 C C . ASN D 4 72 ? 165.315 154.832 175.941 1.00 41.97 68 ASN D C 1
ATOM 2588 O O . ASN D 4 72 ? 165.006 153.692 175.576 1.00 46.39 68 ASN D O 1
ATOM 2593 N N . ASP D 4 73 ? 165.324 155.869 175.099 1.00 35.84 69 ASP D N 1
ATOM 2594 C CA . ASP D 4 73 ? 164.896 155.704 173.714 1.00 29.27 69 ASP D CA 1
ATOM 2595 C C . ASP D 4 73 ? 165.850 154.807 172.938 1.00 36.42 69 ASP D C 1
ATOM 2596 O O . ASP D 4 73 ? 165.409 153.949 172.166 1.00 48.54 69 ASP D O 1
ATOM 2601 N N . ILE D 4 74 ? 167.158 154.988 173.122 1.00 43.44 70 ILE D N 1
ATOM 2602 C CA . ILE D 4 74 ? 168.119 154.162 172.398 1.00 43.83 70 ILE D CA 1
ATOM 2603 C C . ILE D 4 74 ? 168.058 152.720 172.886 1.00 51.61 70 ILE D C 1
ATOM 2604 O O . ILE D 4 74 ? 168.151 151.776 172.089 1.00 62.56 70 ILE D O 1
ATOM 2609 N N . PHE D 4 75 ? 167.890 152.522 174.197 1.00 35.57 71 PHE D N 1
ATOM 2610 C CA . PHE D 4 75 ? 167.714 151.171 174.713 1.00 26.81 71 PHE D CA 1
ATOM 2611 C C . PHE D 4 75 ? 166.485 150.516 174.103 1.00 27.84 71 PHE D C 1
ATOM 2612 O O . PHE D 4 75 ? 166.534 149.351 173.696 1.00 47.16 71 PHE D O 1
ATOM 2620 N N . GLU D 4 76 ? 165.373 151.249 174.031 1.00 28.22 72 GLU D N 1
ATOM 2621 C CA . GLU D 4 76 ? 164.161 150.694 173.440 1.00 31.47 72 GLU D CA 1
ATOM 2622 C C . GLU D 4 76 ? 164.370 150.356 171.971 1.00 37.90 72 GLU D C 1
ATOM 2623 O O . GLU D 4 76 ? 163.928 149.303 171.503 1.00 42.45 72 GLU D O 1
ATOM 2629 N N . ARG D 4 77 ? 165.054 151.232 171.231 1.00 38.57 73 ARG D N 1
ATOM 2630 C CA . ARG D 4 77 ? 165.310 150.977 169.817 1.00 35.65 73 ARG D CA 1
ATOM 2631 C C . ARG D 4 77 ? 166.119 149.702 169.625 1.00 42.25 73 ARG D C 1
ATOM 2632 O O . ARG D 4 77 ? 165.750 148.829 168.828 1.00 50.58 73 ARG D O 1
ATOM 2640 N N . ILE D 4 78 ? 167.230 149.577 170.353 1.00 43.98 74 ILE D N 1
ATOM 2641 C CA . ILE D 4 78 ? 168.102 148.422 170.167 1.00 40.30 74 ILE D CA 1
ATOM 2642 C C . ILE D 4 78 ? 167.410 147.147 170.629 1.00 42.12 74 ILE D C 1
ATOM 2643 O O . ILE D 4 78 ? 167.522 146.099 169.983 1.00 53.90 74 ILE D O 1
ATOM 2648 N N . ALA D 4 79 ? 166.685 147.207 171.748 1.00 21.13 75 ALA D N 1
ATOM 2649 C CA . ALA D 4 79 ? 165.984 146.025 172.232 1.00 14.17 75 ALA D CA 1
ATOM 2650 C C . ALA D 4 79 ? 164.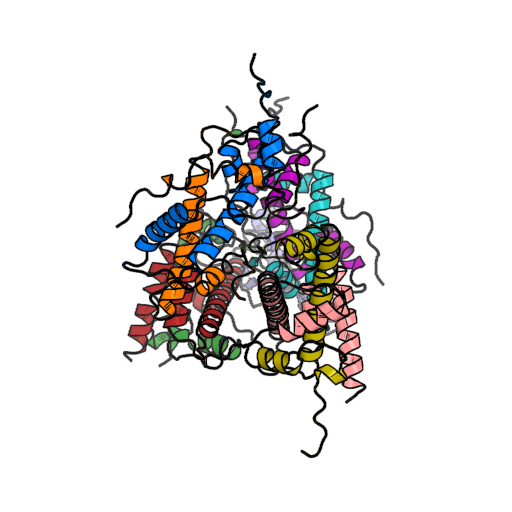892 145.589 171.264 1.00 22.09 75 ALA D C 1
ATOM 2651 O O . ALA D 4 79 ? 164.717 144.390 171.023 1.00 38.79 75 ALA D O 1
ATOM 2653 N N . GLY D 4 80 ? 164.148 146.539 170.696 1.00 12.12 76 GLY D N 1
ATOM 2654 C CA . GLY D 4 80 ? 163.136 146.179 169.718 1.00 14.90 76 GLY D CA 1
ATOM 2655 C C . GLY D 4 80 ? 163.730 145.580 168.460 1.00 16.79 76 GLY D C 1
ATOM 2656 O O . GLY D 4 80 ? 163.203 144.603 167.918 1.00 28.29 76 GLY D O 1
ATOM 2657 N N . GLU D 4 81 ? 164.838 146.149 167.979 1.00 19.20 77 GLU D N 1
ATOM 2658 C CA . GLU D 4 81 ? 165.495 145.584 166.806 1.00 14.06 77 GLU D CA 1
ATOM 2659 C C . GLU D 4 81 ? 166.007 144.176 167.088 1.00 13.42 77 GLU D C 1
ATOM 2660 O O . GLU D 4 81 ? 165.888 143.284 166.241 1.00 12.87 77 GLU D O 1
ATOM 2666 N N . ALA D 4 82 ? 166.572 143.956 168.278 1.00 20.30 78 ALA D N 1
ATOM 2667 C CA . ALA D 4 82 ? 167.043 142.624 168.641 1.00 16.34 78 ALA D CA 1
ATOM 2668 C C . ALA D 4 82 ? 165.889 141.638 168.750 1.00 17.79 78 ALA D C 1
ATOM 2669 O O . ALA D 4 82 ? 166.019 140.474 168.358 1.00 32.82 78 ALA D O 1
ATOM 2671 N N . SER D 4 83 ? 164.753 142.080 169.294 1.00 36.56 79 SER D N 1
ATOM 2672 C CA . SER D 4 83 ? 163.586 141.209 169.377 1.00 41.26 79 SER D CA 1
ATOM 2673 C C . SER D 4 83 ? 163.089 140.821 167.992 1.00 44.91 79 SER D C 1
ATOM 2674 O O . SER D 4 83 ? 162.769 139.652 167.741 1.00 53.09 79 SER D O 1
ATOM 2677 N N . ARG D 4 84 ? 163.025 141.786 167.073 1.00 22.73 80 ARG D N 1
ATOM 2678 C CA . ARG D 4 84 ? 162.604 141.472 165.712 1.00 19.27 80 ARG D CA 1
ATOM 2679 C C . ARG D 4 84 ? 163.591 140.528 165.037 1.00 21.89 80 ARG D C 1
ATOM 2680 O O . ARG D 4 84 ? 163.189 139.610 164.314 1.00 23.19 80 ARG D O 1
ATOM 2688 N N . LEU D 4 85 ? 164.889 140.738 165.266 1.00 26.27 81 LEU D N 1
ATOM 2689 C CA . LEU D 4 85 ? 165.901 139.853 164.700 1.00 18.27 81 LEU D CA 1
ATOM 2690 C C . LEU D 4 85 ? 165.752 138.433 165.227 1.00 21.96 81 LEU D C 1
ATOM 2691 O O . LEU D 4 85 ? 165.867 137.465 164.468 1.00 26.93 81 LEU D O 1
ATOM 2696 N N . ALA D 4 86 ? 165.506 138.289 166.529 1.00 20.31 82 ALA D N 1
ATOM 2697 C CA . ALA D 4 86 ? 165.324 136.963 167.105 1.00 15.36 82 ALA D CA 1
ATOM 2698 C C . ALA D 4 86 ? 164.045 136.307 166.609 1.00 24.43 82 ALA D C 1
ATOM 2699 O O . ALA D 4 86 ? 163.988 135.078 166.492 1.00 34.91 82 ALA D O 1
ATOM 2701 N N . HIS D 4 87 ? 163.010 137.098 166.324 1.00 37.39 83 HIS D N 1
ATOM 2702 C CA . HIS D 4 87 ? 161.763 136.518 165.838 1.00 42.37 83 HIS D CA 1
ATOM 2703 C C . HIS D 4 87 ? 161.859 136.104 164.374 1.00 37.51 83 HIS D C 1
ATOM 2704 O O . HIS D 4 87 ? 161.254 135.105 163.971 1.00 40.14 83 HIS D O 1
ATOM 2711 N N . TYR D 4 88 ? 162.600 136.862 163.560 1.00 28.65 84 TYR D N 1
ATOM 2712 C CA . TYR D 4 88 ? 162.695 136.540 162.138 1.00 27.91 84 TYR D CA 1
ATOM 2713 C C . TYR D 4 88 ? 163.373 135.195 161.909 1.00 27.72 84 TYR D C 1
ATOM 2714 O O . TYR D 4 88 ? 162.931 134.407 161.065 1.00 36.11 84 TYR D O 1
ATOM 2723 N N . ASN D 4 89 ? 164.450 134.913 162.641 1.00 24.65 85 ASN D N 1
ATOM 2724 C CA . ASN D 4 89 ? 165.189 133.668 162.484 1.00 28.26 85 ASN D CA 1
ATOM 2725 C C . ASN D 4 89 ? 164.616 132.535 163.325 1.00 38.11 85 ASN D C 1
ATOM 2726 O O . ASN D 4 89 ? 165.301 131.528 163.536 1.00 36.56 85 ASN D O 1
ATOM 2731 N N . LYS D 4 90 ? 163.381 132.680 163.809 1.00 46.46 86 LYS D N 1
ATOM 2732 C CA . LYS D 4 90 ? 162.712 131.660 164.617 1.00 50.38 86 LYS D CA 1
ATOM 2733 C C . LYS D 4 90 ? 163.514 131.312 165.867 1.00 49.12 86 LYS D C 1
ATOM 2734 O O . LYS D 4 90 ? 163.475 130.177 166.348 1.00 50.92 86 LYS D O 1
ATOM 2740 N N . ARG D 4 91 ? 164.246 132.283 166.399 1.00 53.41 87 ARG D N 1
ATOM 2741 C CA . ARG D 4 91 ? 165.007 132.102 167.623 1.00 55.55 87 ARG D CA 1
ATOM 2742 C C . ARG D 4 91 ? 164.186 132.561 168.823 1.00 55.26 87 ARG D C 1
ATOM 2743 O O . ARG D 4 91 ? 163.208 133.299 168.692 1.00 57.08 87 ARG D O 1
ATOM 2751 N N . SER D 4 92 ? 164.598 132.111 170.007 1.00 42.81 88 SER D N 1
ATOM 2752 C CA . SER D 4 92 ? 163.921 132.466 171.243 1.00 38.53 88 SER D CA 1
ATOM 2753 C C . SER D 4 92 ? 164.772 133.280 172.204 1.00 45.27 88 SER D C 1
ATOM 2754 O O . SER D 4 92 ? 164.209 133.997 173.037 1.00 49.96 88 SER D O 1
ATOM 2757 N N . THR D 4 93 ? 166.095 133.197 172.116 1.00 37.42 89 THR D N 1
ATOM 2758 C CA . THR D 4 93 ? 166.989 133.896 173.024 1.00 32.65 89 THR D CA 1
ATOM 2759 C C . THR D 4 93 ? 167.556 135.145 172.364 1.00 31.72 89 THR D C 1
ATOM 2760 O O . THR D 4 93 ? 167.738 135.200 171.146 1.00 33.81 89 THR D O 1
ATOM 2764 N N . ILE D 4 94 ? 167.829 136.153 173.186 1.00 29.84 90 ILE D N 1
ATOM 2765 C CA . ILE D 4 94 ? 168.562 137.342 172.769 1.00 24.38 90 ILE D CA 1
ATOM 2766 C C . ILE D 4 94 ? 169.959 137.230 173.360 1.00 30.75 90 ILE D C 1
ATOM 2767 O O . ILE D 4 94 ? 170.151 137.420 174.567 1.00 34.40 90 ILE D O 1
ATOM 2772 N N . THR D 4 95 ? 170.932 136.902 172.520 1.00 25.86 91 THR D N 1
ATOM 2773 C CA . THR D 4 95 ? 172.319 136.809 172.938 1.00 23.52 91 THR D CA 1
ATOM 2774 C C . THR D 4 95 ? 173.063 138.074 172.524 1.00 25.13 91 THR D C 1
ATOM 2775 O O . THR D 4 95 ? 172.479 139.030 172.011 1.00 34.01 91 THR D O 1
ATOM 2779 N N . SER D 4 96 ? 174.376 138.081 172.759 1.00 20.26 92 SER D N 1
ATOM 2780 C CA . SER D 4 96 ? 175.182 139.228 172.358 1.00 17.56 92 SER D CA 1
ATOM 2781 C C . SER D 4 96 ? 175.185 139.406 170.848 1.00 25.32 92 SER D C 1
ATOM 2782 O O . SER D 4 96 ? 175.350 140.526 170.358 1.00 35.31 92 SER D O 1
ATOM 2785 N N . ARG D 4 97 ? 175.008 138.320 170.095 1.00 37.83 93 ARG D N 1
ATOM 2786 C CA . ARG D 4 97 ? 175.005 138.419 168.639 1.00 35.25 93 ARG D CA 1
ATOM 2787 C C . ARG D 4 97 ? 173.821 139.235 168.135 1.00 41.77 93 ARG D C 1
ATOM 2788 O O . ARG D 4 97 ? 173.971 140.060 167.226 1.00 49.63 93 ARG D O 1
ATOM 2796 N N . GLU D 4 98 ? 172.634 139.014 168.706 1.00 31.80 94 GLU D N 1
ATOM 2797 C CA . GLU D 4 98 ? 171.461 139.773 168.283 1.00 29.14 94 GLU D CA 1
ATOM 2798 C C . GLU D 4 98 ? 171.619 141.253 168.603 1.00 34.67 94 GLU D C 1
ATOM 2799 O O . GLU D 4 98 ? 171.285 142.112 167.778 1.00 45.60 94 GLU D O 1
ATOM 2805 N N . ILE D 4 99 ? 172.129 141.570 169.794 1.00 31.29 95 ILE D N 1
ATOM 2806 C CA . ILE D 4 99 ? 172.355 142.965 170.158 1.00 29.91 95 ILE D CA 1
ATOM 2807 C C . ILE D 4 99 ? 173.393 143.591 169.238 1.00 36.02 95 ILE D C 1
ATOM 2808 O O . ILE D 4 99 ? 173.264 144.749 168.831 1.00 49.45 95 ILE D O 1
ATOM 2813 N N . GLN D 4 100 ? 174.440 142.836 168.899 1.00 31.00 96 GLN D N 1
ATOM 2814 C CA . GLN D 4 100 ? 175.478 143.354 168.014 1.00 25.10 96 GLN D CA 1
ATOM 2815 C C . GLN D 4 100 ? 174.924 143.658 166.630 1.00 25.64 96 GLN D C 1
ATOM 2816 O O . GLN D 4 100 ? 175.230 144.702 166.044 1.00 37.91 96 GLN D O 1
ATOM 2822 N N . THR D 4 101 ? 174.097 142.762 166.093 1.00 25.16 97 THR D N 1
ATOM 2823 C CA . THR D 4 101 ? 173.523 143.008 164.775 1.00 21.17 97 THR D CA 1
ATOM 2824 C C . THR D 4 101 ? 172.524 144.159 164.816 1.00 28.76 97 THR D C 1
ATOM 2825 O O . THR D 4 101 ? 172.439 144.947 163.867 1.00 41.34 97 THR D O 1
ATOM 2829 N N . ALA D 4 102 ? 171.773 144.289 165.913 1.00 42.40 98 ALA D N 1
ATOM 2830 C CA . ALA D 4 102 ? 170.880 145.435 166.059 1.00 38.44 98 ALA D CA 1
ATOM 2831 C C . ALA D 4 102 ? 171.664 146.740 166.104 1.00 40.13 98 ALA D C 1
ATOM 2832 O O . ALA D 4 102 ? 171.247 147.745 165.519 1.00 47.70 98 ALA D O 1
ATOM 2834 N N . VAL D 4 103 ? 172.800 146.743 166.804 1.00 47.35 99 VAL D N 1
ATOM 2835 C CA . VAL D 4 103 ? 173.660 147.922 166.845 1.00 41.93 99 VAL D CA 1
ATOM 2836 C C . VAL D 4 103 ? 174.184 148.245 165.453 1.00 44.49 99 VAL D C 1
ATOM 2837 O O . VAL D 4 103 ? 174.223 149.410 165.042 1.00 52.16 99 VAL D O 1
ATOM 2841 N N . ARG D 4 104 ? 174.597 147.218 164.707 1.00 37.89 100 ARG D N 1
ATOM 2842 C CA . ARG D 4 104 ? 175.024 147.430 163.328 1.00 33.14 100 ARG D CA 1
ATOM 2843 C C . ARG D 4 104 ? 173.906 148.038 162.492 1.00 34.22 100 ARG D C 1
ATOM 2844 O O . ARG D 4 104 ? 174.156 148.883 161.625 1.00 41.51 100 ARG D O 1
ATOM 2852 N N . LEU D 4 105 ? 172.666 147.612 162.734 1.00 30.24 101 LEU D N 1
ATOM 2853 C CA . LEU D 4 105 ? 171.547 148.091 161.928 1.00 25.31 101 LEU D CA 1
ATOM 2854 C C . LEU D 4 105 ? 171.186 149.535 162.258 1.00 29.16 101 LEU D C 1
ATOM 2855 O O . LEU D 4 105 ? 170.950 150.340 161.351 1.00 32.54 101 LEU D O 1
ATOM 2860 N N . LEU D 4 106 ? 171.133 149.884 163.545 1.00 23.57 102 LEU D N 1
ATOM 2861 C CA . LEU D 4 106 ? 170.640 151.205 163.929 1.00 15.90 102 LEU D CA 1
ATOM 2862 C C . LEU D 4 106 ? 171.723 152.275 163.828 1.00 20.07 102 LEU D C 1
ATOM 2863 O O . LEU D 4 106 ? 171.585 153.241 163.070 1.00 28.12 102 LEU D O 1
ATOM 2868 N N . LEU D 4 107 ? 172.798 152.128 164.591 1.00 46.55 103 LEU D N 1
ATOM 2869 C CA . LEU D 4 107 ? 173.808 153.179 164.663 1.00 45.73 103 LEU D CA 1
ATOM 2870 C C . LEU D 4 107 ? 174.526 153.313 163.324 1.00 47.47 103 LEU D C 1
ATOM 2871 O O . LEU D 4 107 ? 174.911 152.302 162.728 1.00 52.45 103 LEU D O 1
ATOM 2876 N N . PRO D 4 108 ? 174.710 154.528 162.815 1.00 31.72 104 PRO D N 1
ATOM 2877 C CA . PRO D 4 108 ? 175.301 154.707 161.488 1.00 35.90 104 PRO D CA 1
ATOM 2878 C C . PRO D 4 108 ? 176.800 154.958 161.512 1.00 40.21 104 PRO D C 1
ATOM 2879 O O . PRO D 4 108 ? 177.362 155.484 162.473 1.00 42.64 104 PRO D O 1
ATOM 2883 N N . GLY D 4 109 ? 177.441 154.568 160.412 1.00 47.72 105 GLY D N 1
ATOM 2884 C CA . GLY D 4 109 ? 178.830 154.923 160.166 1.00 47.47 105 GLY D CA 1
ATOM 2885 C C . GLY D 4 109 ? 179.779 154.419 161.234 1.00 47.16 105 GLY D C 1
ATOM 2886 O O . GLY D 4 109 ? 179.680 153.283 161.709 1.00 44.83 105 GLY D O 1
ATOM 2887 N N . GLU D 4 110 ? 180.719 155.286 161.620 1.00 59.89 106 GLU D N 1
ATOM 2888 C CA . GLU D 4 110 ? 181.742 154.920 162.592 1.00 61.34 106 GLU D CA 1
ATOM 2889 C C . GLU D 4 110 ? 181.162 154.653 163.973 1.00 61.50 106 GLU D C 1
ATOM 2890 O O . GLU D 4 110 ? 181.793 153.950 164.773 1.00 63.14 106 GLU D O 1
ATOM 2896 N N . LEU D 4 111 ? 179.982 155.201 164.271 1.00 42.94 107 LEU D N 1
ATOM 2897 C CA . LEU D 4 111 ? 179.350 154.933 165.556 1.00 44.53 107 LEU D CA 1
ATOM 2898 C C . LEU D 4 111 ? 179.077 153.447 165.726 1.00 45.36 107 LEU D C 1
ATOM 2899 O O . LEU D 4 111 ? 179.316 152.885 166.799 1.00 42.67 107 LEU D O 1
ATOM 2904 N N . ALA D 4 112 ? 178.585 152.792 164.672 1.00 49.11 108 ALA D N 1
ATOM 2905 C CA . ALA D 4 112 ? 178.337 151.357 164.743 1.00 44.69 108 ALA D CA 1
ATOM 2906 C C . ALA D 4 112 ? 179.625 150.586 164.994 1.00 43.24 108 ALA D C 1
ATOM 2907 O O . ALA D 4 112 ? 179.655 149.675 165.826 1.00 48.17 108 ALA D O 1
ATOM 2909 N N . LYS D 4 113 ? 180.701 150.945 164.292 1.00 39.67 109 LYS D N 1
ATOM 2910 C CA . LYS D 4 113 ? 181.968 150.240 164.460 1.00 33.07 109 LYS D CA 1
ATOM 2911 C C . LYS D 4 113 ? 182.494 150.382 165.882 1.00 36.19 109 LYS D C 1
ATOM 2912 O O . LYS D 4 113 ? 182.883 149.393 166.517 1.00 39.86 109 LYS D O 1
ATOM 2918 N N . HIS D 4 114 ? 182.501 151.609 166.406 1.00 43.40 110 HIS D N 1
ATOM 2919 C CA . HIS D 4 114 ? 183.035 151.821 167.747 1.00 43.20 110 HIS D CA 1
ATOM 2920 C C . HIS D 4 114 ? 182.150 151.178 168.808 1.00 46.73 110 HIS D C 1
ATOM 2921 O O . HIS D 4 114 ? 182.658 150.609 169.780 1.00 53.17 110 HIS D O 1
ATOM 2928 N N . ALA D 4 115 ? 180.826 151.252 168.642 1.00 30.33 111 ALA D N 1
ATOM 2929 C CA . ALA D 4 115 ? 179.927 150.622 169.601 1.00 17.51 111 ALA D CA 1
ATOM 2930 C C . ALA D 4 115 ? 180.084 149.108 169.591 1.00 21.85 111 ALA D C 1
ATOM 2931 O O . ALA D 4 115 ? 180.057 148.470 170.647 1.00 20.25 111 ALA D O 1
ATOM 2933 N N . VAL D 4 116 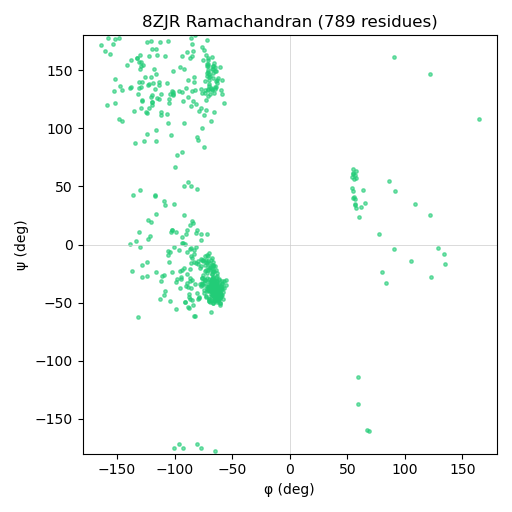? 180.244 148.515 168.405 1.00 25.61 112 VAL D N 1
ATOM 2934 C CA . VAL D 4 116 ? 180.458 147.074 168.310 1.00 15.60 112 VAL D CA 1
ATOM 2935 C C . VAL D 4 116 ? 181.771 146.686 168.975 1.00 23.54 112 VAL D C 1
ATOM 2936 O O . VAL D 4 116 ? 181.845 145.682 169.694 1.00 31.39 112 VAL D O 1
ATOM 2940 N N . SER D 4 117 ? 182.827 147.473 168.752 1.00 31.13 113 SER D N 1
ATOM 2941 C CA . SER D 4 117 ? 184.102 147.191 169.406 1.00 32.03 113 SER D CA 1
ATOM 2942 C C . SER D 4 117 ? 183.980 147.276 170.922 1.00 34.99 113 SER D C 1
ATOM 2943 O O . SER D 4 117 ? 184.507 146.420 171.644 1.00 39.49 113 SER D O 1
ATOM 2946 N N A GLU D 4 118 ? 183.288 148.302 171.424 0.62 30.49 114 GLU D N 1
ATOM 2947 N N B GLU D 4 118 ? 183.289 148.302 171.425 0.38 30.65 114 GLU D N 1
ATOM 2948 C CA A GLU D 4 118 ? 183.116 148.448 172.866 0.62 30.11 114 GLU D CA 1
ATOM 2949 C CA B GLU D 4 118 ? 183.116 148.447 172.867 0.38 30.38 114 GLU D CA 1
ATOM 2950 C C A GLU D 4 118 ? 182.298 147.300 173.446 0.62 30.91 114 GLU D C 1
ATOM 2951 C C B GLU D 4 118 ? 182.299 147.299 173.446 0.38 30.89 114 GLU D C 1
ATOM 2952 O O A GLU D 4 118 ? 182.636 146.762 174.507 0.62 31.16 114 GLU D O 1
ATOM 2953 O O B GLU D 4 118 ? 182.635 146.761 174.508 0.38 31.16 114 GLU D O 1
ATOM 2964 N N . GLY D 4 119 ? 181.221 146.910 172.765 1.00 23.87 115 GLY D N 1
ATOM 2965 C CA . GLY D 4 119 ? 180.419 145.797 173.243 1.00 25.49 115 GLY D CA 1
ATOM 2966 C C . GLY D 4 119 ? 181.186 144.491 173.254 1.00 25.68 115 GLY D C 1
ATOM 2967 O O . GLY D 4 119 ? 181.083 143.709 174.201 1.00 27.37 115 GLY D O 1
ATOM 2968 N N . THR D 4 120 ? 181.968 144.237 172.203 1.00 25.28 116 THR D N 1
ATOM 2969 C CA . THR D 4 120 ? 182.774 143.022 172.160 1.00 23.80 116 THR D CA 1
ATOM 2970 C C . THR D 4 120 ? 183.824 143.021 173.261 1.00 34.64 116 THR D C 1
ATOM 2971 O O . THR D 4 120 ? 184.057 141.990 173.903 1.00 41.08 116 THR D O 1
ATOM 2975 N N . LYS D 4 121 ? 184.469 144.166 173.498 1.00 37.22 117 LYS D N 1
ATOM 2976 C CA . LYS D 4 121 ? 185.449 144.252 174.575 1.00 35.32 117 LYS D CA 1
ATOM 2977 C C . LYS D 4 121 ? 184.799 143.977 175.925 1.00 41.64 117 LYS D C 1
ATOM 2978 O O . LYS D 4 121 ? 185.329 143.213 176.740 1.00 43.19 117 LYS D O 1
ATOM 2984 N N . ALA D 4 122 ? 183.632 144.580 176.169 1.00 32.26 118 ALA D N 1
ATOM 2985 C CA . ALA D 4 122 ? 182.943 144.365 177.437 1.00 20.34 118 ALA D CA 1
ATOM 2986 C C . ALA D 4 122 ? 182.525 142.911 177.602 1.00 25.39 118 ALA D C 1
ATOM 2987 O O . ALA D 4 122 ? 182.636 142.347 178.696 1.00 35.90 118 ALA D O 1
ATOM 2989 N N . VAL D 4 123 ? 182.042 142.284 176.529 1.00 24.71 119 VAL D N 1
ATOM 2990 C CA . VAL D 4 123 ? 181.607 140.894 176.616 1.00 16.12 119 VAL D CA 1
ATOM 2991 C C . VAL D 4 123 ? 182.793 139.980 176.902 1.00 27.08 119 VAL D C 1
ATOM 2992 O O . VAL D 4 123 ? 182.729 139.119 177.786 1.00 32.90 119 VAL D O 1
ATOM 2996 N N . THR D 4 124 ? 183.900 140.161 176.174 1.00 37.88 120 THR D N 1
ATOM 2997 C CA . THR D 4 124 ? 185.063 139.307 176.403 1.00 43.06 120 THR D CA 1
ATOM 2998 C C . THR D 4 124 ? 185.683 139.549 177.772 1.00 45.21 120 THR D C 1
ATOM 2999 O O . THR D 4 124 ? 186.295 138.639 178.339 1.00 47.08 120 THR D O 1
ATOM 3003 N N . LYS D 4 125 ? 185.541 140.758 178.319 1.00 55.42 121 LYS D N 1
ATOM 3004 C CA . LYS D 4 125 ? 185.994 140.989 179.686 1.00 56.54 121 LYS D CA 1
ATOM 3005 C C . LYS D 4 125 ? 185.047 140.361 180.699 1.00 54.91 121 LYS D C 1
ATOM 3006 O O . LYS D 4 125 ? 185.477 139.966 181.788 1.00 58.03 121 LYS D O 1
ATOM 3012 N N . TYR D 4 126 ? 183.761 140.258 180.359 1.00 46.41 122 TYR D N 1
ATOM 3013 C CA . TYR D 4 126 ? 182.782 139.714 181.294 1.00 47.47 122 TYR D CA 1
ATOM 3014 C C . TYR D 4 126 ? 182.978 138.217 181.504 1.00 54.20 122 TYR D C 1
ATOM 3015 O O . TYR D 4 126 ? 183.014 137.742 182.644 1.00 58.27 122 TYR D O 1
ATOM 3024 N N . THR D 4 127 ? 183.109 137.456 180.414 1.00 54.21 123 THR D N 1
ATOM 3025 C CA . THR D 4 127 ? 183.225 136.007 180.535 1.00 53.58 123 THR D CA 1
ATOM 3026 C C . THR D 4 127 ? 184.546 135.576 181.158 1.00 57.27 123 THR D C 1
ATOM 3027 O O . THR D 4 127 ? 184.631 134.463 181.685 1.00 58.93 123 THR D O 1
ATOM 3031 N N . SER D 4 128 ? 185.570 136.422 181.112 1.00 68.16 124 SER D N 1
ATOM 3032 C CA . SER D 4 128 ? 186.857 136.108 181.729 1.00 69.30 124 SER D CA 1
ATOM 3033 C C . SER D 4 128 ? 186.894 136.546 183.190 1.00 71.63 124 SER D C 1
ATOM 3034 O O . SER D 4 128 ? 187.786 137.277 183.618 1.00 75.05 124 SER D O 1
ATOM 3037 N N . ALA D 4 129 ? 185.908 136.088 183.960 1.00 69.17 125 ALA D N 1
ATOM 3038 C CA . ALA D 4 129 ? 185.780 136.414 185.380 1.00 69.37 125 ALA D CA 1
ATOM 3039 C C . ALA D 4 129 ? 185.773 137.921 185.620 1.00 64.38 125 ALA D C 1
ATOM 3040 O O . ALA D 4 129 ? 185.887 138.378 186.757 1.00 65.78 125 ALA D O 1
ATOM 3042 N N . PRO E 1 41 ? 166.494 211.380 161.457 1.00 113.60 39 PRO E N 1
ATOM 3043 C CA . PRO E 1 41 ? 165.803 210.126 161.136 1.00 115.83 39 PRO E CA 1
ATOM 3044 C C . PRO E 1 41 ? 166.606 208.895 161.544 1.00 115.86 39 PRO E C 1
ATOM 3045 O O . PRO E 1 41 ? 166.230 208.209 162.496 1.00 115.54 39 PRO E O 1
ATOM 3049 N N . HIS E 1 42 ? 167.699 208.633 160.824 1.00 120.66 40 HIS E N 1
ATOM 3050 C CA . HIS E 1 42 ? 168.566 207.481 161.083 1.00 119.41 40 HIS E CA 1
ATOM 3051 C C . HIS E 1 42 ? 167.779 206.173 161.032 1.00 119.45 40 HIS E C 1
ATOM 3052 O O . HIS E 1 42 ? 168.003 205.259 161.828 1.00 119.19 40 HIS E O 1
ATOM 3059 N N . ARG E 1 43 ? 166.846 206.084 160.088 1.00 110.37 41 ARG E N 1
ATOM 3060 C CA . ARG E 1 43 ? 166.041 204.880 159.941 1.00 110.57 41 ARG E CA 1
ATOM 3061 C C . ARG E 1 43 ? 166.892 203.741 159.393 1.00 111.87 41 ARG E C 1
ATOM 3062 O O . ARG E 1 43 ? 167.641 203.920 158.428 1.00 110.71 41 ARG E O 1
ATOM 3070 N N . TYR E 1 44 ? 166.782 202.571 160.018 1.00 104.89 42 TYR E N 1
ATOM 3071 C CA . TYR E 1 44 ? 167.487 201.396 159.528 1.00 101.99 42 TYR E CA 1
ATOM 3072 C C . TYR E 1 44 ? 166.953 200.992 158.161 1.00 103.11 42 TYR E C 1
ATOM 3073 O O . TYR E 1 44 ? 165.742 200.976 157.930 1.00 105.29 42 TYR E O 1
ATOM 3082 N N . ARG E 1 45 ? 167.863 200.673 157.252 1.00 107.07 43 ARG E N 1
ATOM 3083 C CA . ARG E 1 45 ? 167.454 200.198 155.937 1.00 107.42 43 ARG E CA 1
ATOM 3084 C C . ARG E 1 45 ? 166.746 198.857 156.080 1.00 106.81 43 ARG E C 1
ATOM 3085 O O . ARG E 1 45 ? 167.226 197.987 156.814 1.00 106.58 43 ARG E O 1
ATOM 3093 N N . PRO E 1 46 ? 165.605 198.657 155.423 1.00 75.26 44 PRO E N 1
ATOM 3094 C CA . PRO E 1 46 ? 164.898 197.379 155.551 1.00 74.19 44 PRO E CA 1
ATOM 3095 C C . PRO E 1 46 ? 165.769 196.214 155.107 1.00 77.02 44 PRO E C 1
ATOM 3096 O O . PRO E 1 46 ? 166.522 196.310 154.136 1.00 79.57 44 PRO E O 1
ATOM 3100 N N . GLY E 1 47 ? 165.660 195.106 155.834 1.00 69.18 45 GLY E N 1
ATOM 3101 C CA . GLY E 1 47 ? 166.399 193.897 155.530 1.00 70.42 45 GLY E CA 1
ATOM 3102 C C . GLY E 1 47 ? 167.567 193.607 156.446 1.00 72.67 45 GLY E C 1
ATOM 3103 O O . GLY E 1 47 ? 168.078 192.480 156.419 1.00 71.10 45 GLY E O 1
ATOM 3104 N N . THR E 1 48 ? 168.015 194.569 157.253 1.00 62.15 46 THR E N 1
ATOM 3105 C CA . THR E 1 48 ? 169.085 194.308 158.208 1.00 59.13 46 THR E CA 1
ATOM 3106 C C . THR E 1 48 ? 168.576 194.041 159.616 1.00 54.83 46 THR E C 1
ATOM 3107 O O . THR E 1 48 ? 169.188 193.249 160.343 1.00 60.31 46 THR E O 1
ATOM 3111 N N . VAL E 1 49 ? 167.469 194.667 160.019 1.00 37.17 47 VAL E N 1
ATOM 3112 C CA . VAL E 1 49 ? 166.868 194.324 161.301 1.00 38.58 47 VAL E CA 1
ATOM 3113 C C . VAL E 1 49 ? 166.317 192.909 161.256 1.00 43.91 47 VAL E C 1
ATOM 3114 O O . VAL E 1 49 ? 166.291 192.212 162.276 1.00 53.49 47 VAL E O 1
ATOM 3118 N N . ALA E 1 50 ? 165.887 192.450 160.078 1.00 35.73 48 ALA E N 1
ATOM 3119 C CA . ALA E 1 50 ? 165.474 191.059 159.935 1.00 30.64 48 ALA E CA 1
ATOM 3120 C C . ALA E 1 50 ? 166.632 190.110 160.212 1.00 34.84 48 ALA E C 1
ATOM 3121 O O . ALA E 1 50 ? 166.467 189.108 160.914 1.00 42.21 48 ALA E O 1
ATOM 3123 N N . LEU E 1 51 ? 167.817 190.414 159.678 1.00 39.87 49 LEU E N 1
ATOM 3124 C CA . LEU E 1 51 ? 168.979 189.571 159.941 1.00 41.98 49 LEU E CA 1
ATOM 3125 C C . LEU E 1 51 ? 169.407 189.656 161.400 1.00 47.22 49 LEU E C 1
ATOM 3126 O O . LEU E 1 51 ? 169.824 188.651 161.989 1.00 58.38 49 LEU E O 1
ATOM 3131 N N . ARG E 1 52 ? 169.315 190.844 162.001 1.00 45.36 50 ARG E N 1
ATOM 3132 C CA . ARG E 1 52 ? 169.619 190.967 163.422 1.00 47.06 50 ARG E CA 1
ATOM 3133 C C . ARG E 1 52 ? 168.680 190.105 164.255 1.00 46.23 50 ARG E C 1
ATOM 3134 O O . ARG E 1 52 ? 169.116 189.418 165.186 1.00 55.74 50 ARG E O 1
ATOM 3142 N N . GLU E 1 53 ? 167.389 190.112 163.922 1.00 36.15 51 GLU E N 1
ATOM 3143 C CA . GLU E 1 53 ? 166.433 189.290 164.653 1.00 39.11 51 GLU E CA 1
ATOM 3144 C C . GLU E 1 53 ? 166.675 187.806 164.408 1.00 46.68 51 GLU E C 1
ATOM 3145 O O . GLU E 1 53 ? 166.494 186.989 165.315 1.00 60.45 51 GLU E O 1
ATOM 3151 N N . ILE E 1 54 ? 167.079 187.436 163.191 1.00 49.24 52 ILE E N 1
ATOM 3152 C CA . ILE E 1 54 ? 167.395 186.037 162.911 1.00 44.78 52 ILE E CA 1
ATOM 3153 C C . ILE E 1 54 ? 168.556 185.576 163.780 1.00 45.21 52 ILE E C 1
ATOM 3154 O O . ILE E 1 54 ? 168.503 184.515 164.414 1.00 48.13 52 ILE E O 1
ATOM 3159 N N . ARG E 1 55 ? 169.623 186.376 163.830 1.00 44.91 53 ARG E N 1
ATOM 3160 C CA . ARG E 1 55 ? 170.777 186.009 164.644 1.00 41.74 53 ARG E CA 1
ATOM 3161 C C . ARG E 1 55 ? 170.448 186.033 166.130 1.00 45.62 53 ARG E C 1
ATOM 3162 O O . ARG E 1 55 ? 171.055 185.288 166.907 1.00 53.40 53 ARG E O 1
ATOM 3170 N N . ARG E 1 56 ? 169.506 186.881 166.545 1.00 46.23 54 ARG E N 1
ATOM 3171 C CA . ARG E 1 56 ? 169.114 186.908 167.950 1.00 45.26 54 ARG E CA 1
ATOM 3172 C C . ARG E 1 56 ? 168.300 185.678 168.328 1.00 47.76 54 ARG E C 1
ATOM 3173 O O . ARG E 1 56 ? 168.550 185.059 169.368 1.00 50.09 54 ARG E O 1
ATOM 3181 N N . TYR E 1 57 ? 167.326 185.307 167.500 1.00 39.97 55 TYR E N 1
ATOM 3182 C CA . TYR E 1 57 ? 166.409 184.226 167.827 1.00 35.51 55 TYR E CA 1
ATOM 3183 C C . TYR E 1 57 ? 166.943 182.849 167.463 1.00 40.37 55 TYR E C 1
ATOM 3184 O O . TYR E 1 57 ? 166.357 181.849 167.887 1.00 50.74 55 TYR E O 1
ATOM 3193 N N . GLN E 1 58 ? 168.029 182.766 166.698 1.00 45.24 56 GLN E N 1
ATOM 3194 C CA . GLN E 1 58 ? 168.631 181.470 166.417 1.00 43.45 56 GLN E CA 1
ATOM 3195 C C . GLN E 1 58 ? 169.620 181.042 167.490 1.00 51.08 56 GLN E C 1
ATOM 3196 O O . GLN E 1 58 ? 169.799 179.840 167.711 1.00 57.97 56 GLN E O 1
ATOM 3202 N N . LYS E 1 59 ? 170.260 181.994 168.163 1.00 38.63 57 LYS E N 1
ATOM 3203 C CA . LYS E 1 59 ? 171.192 181.692 169.240 1.00 36.20 57 LYS E CA 1
ATOM 3204 C C . LYS E 1 59 ? 170.530 181.690 170.610 1.00 35.05 57 LYS E C 1
ATOM 3205 O O . LYS E 1 59 ? 171.214 181.462 171.613 1.00 41.00 57 LYS E O 1
ATOM 3211 N N . SER E 1 60 ? 169.225 181.929 170.677 1.00 36.76 58 SER E N 1
ATOM 3212 C CA . SER E 1 60 ? 168.484 181.959 171.929 1.00 44.74 58 SER E CA 1
ATOM 3213 C C . SER E 1 60 ? 167.510 180.791 171.962 1.00 45.79 58 SER E C 1
ATOM 3214 O O . SER E 1 60 ? 166.888 180.462 170.948 1.00 46.99 58 SER E O 1
ATOM 3217 N N . THR E 1 61 ? 167.377 180.168 173.132 1.00 33.61 59 THR E N 1
ATOM 3218 C CA . THR E 1 61 ? 166.641 178.917 173.268 1.00 31.29 59 THR E CA 1
ATOM 3219 C C . THR E 1 61 ? 165.410 179.052 174.160 1.00 37.64 59 THR E C 1
ATOM 3220 O O . THR E 1 61 ? 164.970 178.074 174.765 1.00 37.81 59 THR E O 1
ATOM 3224 N N . GLU E 1 62 ? 164.837 180.248 174.256 1.00 74.83 60 GLU E N 1
ATOM 3225 C CA . GLU E 1 62 ? 163.619 180.435 175.034 1.00 75.00 60 GLU E CA 1
ATOM 3226 C C . GLU E 1 62 ? 162.417 179.988 174.204 1.00 75.91 60 GLU E C 1
ATOM 3227 O O . GLU E 1 62 ? 162.557 179.401 173.128 1.00 78.35 60 GLU E O 1
ATOM 3233 N N . LEU E 1 63 ? 161.214 180.255 174.702 1.00 51.79 61 LEU E N 1
ATOM 3234 C CA . LEU E 1 63 ? 159.984 179.916 174.001 1.00 49.30 61 LEU E CA 1
ATOM 3235 C C . LEU E 1 63 ? 159.407 181.171 173.361 1.00 51.00 61 LEU E C 1
ATOM 3236 O O . LEU E 1 63 ? 159.300 182.215 174.014 1.00 56.45 61 LEU E O 1
ATOM 3241 N N . LEU E 1 64 ? 159.034 181.064 172.087 1.00 36.72 62 LEU E N 1
ATOM 3242 C CA . LEU E 1 64 ? 158.607 182.218 171.308 1.00 36.45 62 LEU E CA 1
ATOM 3243 C C . LEU E 1 64 ? 157.114 182.494 171.448 1.00 38.16 62 LEU E C 1
ATOM 3244 O O . LEU E 1 64 ? 156.711 183.647 171.626 1.00 50.23 62 LEU E O 1
ATOM 3249 N N . ILE E 1 65 ? 156.283 181.456 171.370 1.00 26.83 63 ILE E N 1
ATOM 3250 C CA . ILE E 1 65 ? 154.850 181.634 171.568 1.00 24.73 63 ILE E CA 1
ATOM 3251 C C . ILE E 1 65 ? 154.575 181.863 173.046 1.00 24.68 63 ILE E C 1
ATOM 3252 O O . ILE E 1 65 ? 155.092 181.140 173.908 1.00 36.83 63 ILE E O 1
ATOM 3257 N N . ARG E 1 66 ? 153.768 182.877 173.348 1.00 20.67 64 ARG E N 1
ATOM 3258 C CA . ARG E 1 66 ? 153.441 183.178 174.734 1.00 23.23 64 ARG E CA 1
ATOM 3259 C C . ARG E 1 66 ? 152.707 182.002 175.364 1.00 33.41 64 ARG E C 1
ATOM 3260 O O . ARG E 1 66 ? 151.907 181.327 174.712 1.00 37.34 64 ARG E O 1
ATOM 3268 N N . LYS E 1 67 ? 152.992 181.754 176.643 1.00 29.19 65 LYS E N 1
ATOM 3269 C CA . LYS E 1 67 ? 152.555 180.515 177.279 1.00 21.30 65 LYS E CA 1
ATOM 3270 C C . LYS E 1 67 ? 151.044 180.479 177.476 1.00 28.73 65 LYS E C 1
ATOM 3271 O O . LYS E 1 67 ? 150.393 179.478 177.158 1.00 43.69 65 LYS E O 1
ATOM 3277 N N . LEU E 1 68 ? 150.469 181.556 178.021 1.00 25.20 66 LEU E N 1
ATOM 3278 C CA . LEU E 1 68 ? 149.044 181.534 178.351 1.00 18.39 66 LEU E CA 1
ATOM 3279 C C . LEU E 1 68 ? 148.150 181.410 177.124 1.00 25.54 66 LEU E C 1
ATOM 3280 O O . LEU E 1 68 ? 147.211 180.594 177.155 1.00 37.66 66 LEU E O 1
ATOM 3285 N N . PRO E 1 69 ? 148.332 182.189 176.049 1.00 23.91 67 PRO E N 1
ATOM 3286 C CA . PRO E 1 69 ? 147.486 181.969 174.867 1.00 23.81 67 PRO E CA 1
ATOM 3287 C C . PRO E 1 69 ? 147.639 180.587 174.267 1.00 29.81 67 PRO E C 1
ATOM 3288 O O . PRO E 1 69 ? 146.653 180.028 173.778 1.00 42.09 67 PRO E O 1
ATOM 3292 N N . PHE E 1 70 ? 148.837 180.000 174.304 1.00 39.27 68 PHE E N 1
ATOM 3293 C CA . PHE E 1 70 ? 148.986 178.646 173.781 1.00 43.72 68 PHE E CA 1
ATOM 3294 C C . PHE E 1 70 ? 148.268 177.634 174.662 1.00 47.69 68 PHE E C 1
ATOM 3295 O O . PHE E 1 70 ? 147.668 176.680 174.156 1.00 62.42 68 PHE E O 1
ATOM 3303 N N . GLN E 1 71 ? 148.330 177.813 175.982 1.00 27.61 69 GLN E N 1
ATOM 3304 C CA . GLN E 1 71 ? 147.597 176.922 176.874 1.00 29.82 69 GLN E CA 1
ATOM 3305 C C . GLN E 1 71 ? 146.099 177.026 176.636 1.00 38.81 69 GLN E C 1
ATOM 3306 O O . GLN E 1 71 ? 145.393 176.010 176.599 1.00 52.86 69 GLN E O 1
ATOM 3312 N N . ARG E 1 72 ? 145.596 178.248 176.461 1.00 29.54 70 ARG E N 1
ATOM 3313 C CA . ARG E 1 72 ? 144.176 178.421 176.178 1.00 24.01 70 ARG E CA 1
ATOM 3314 C C . ARG E 1 72 ? 143.805 177.810 174.833 1.00 30.93 70 ARG E C 1
ATOM 3315 O O . ARG E 1 72 ? 142.724 177.230 174.688 1.00 43.90 70 ARG E O 1
ATOM 3323 N N . LEU E 1 73 ? 144.688 177.925 173.838 1.00 27.75 71 LEU E N 1
ATOM 3324 C CA . LEU E 1 73 ? 144.438 177.301 172.542 1.00 23.91 71 LEU E CA 1
ATOM 3325 C C . LEU E 1 73 ? 144.377 175.785 172.659 1.00 25.65 71 LEU E C 1
ATOM 3326 O O . LEU E 1 73 ? 143.515 175.143 172.050 1.00 45.45 71 LEU E O 1
ATOM 3331 N N . VAL E 1 74 ? 145.292 175.193 173.429 1.00 41.29 72 VAL E N 1
ATOM 3332 C CA . VAL E 1 74 ? 145.277 173.746 173.629 1.00 41.53 72 VAL E CA 1
ATOM 3333 C C . VAL E 1 74 ? 143.993 173.321 174.328 1.00 49.40 72 VAL E C 1
ATOM 3334 O O . VAL E 1 74 ? 143.363 172.324 173.953 1.00 55.52 72 VAL E O 1
ATOM 3338 N N . ARG E 1 75 ? 143.580 174.075 175.348 1.00 44.72 73 ARG E N 1
ATOM 3339 C CA . ARG E 1 75 ? 142.349 173.744 176.057 1.00 39.66 73 ARG E CA 1
ATOM 3340 C C . ARG E 1 75 ? 141.135 173.853 175.142 1.00 35.76 73 ARG E C 1
ATOM 3341 O O . ARG E 1 75 ? 140.218 173.028 175.216 1.00 38.17 73 ARG E O 1
ATOM 3349 N N . GLU E 1 76 ? 141.106 174.868 174.276 1.00 41.38 74 GLU E N 1
ATOM 3350 C CA . GLU E 1 76 ? 140.009 174.991 173.320 1.00 40.16 74 GLU E CA 1
ATOM 3351 C C . GLU E 1 76 ? 140.009 173.842 172.320 1.00 40.76 74 GLU E C 1
ATOM 3352 O O . GLU E 1 76 ? 138.946 173.318 171.970 1.00 51.88 74 GLU E O 1
ATOM 3358 N N . ILE E 1 77 ? 141.188 173.445 171.838 1.00 28.47 75 ILE E N 1
ATOM 3359 C CA . ILE E 1 77 ? 141.263 172.361 170.862 1.00 23.87 75 ILE E CA 1
ATOM 3360 C C . ILE E 1 77 ? 140.795 171.053 171.484 1.00 30.55 75 ILE E C 1
ATOM 3361 O O . ILE E 1 77 ? 140.051 170.285 170.863 1.00 34.41 75 ILE E O 1
ATOM 3366 N N . ALA E 1 78 ? 141.212 170.782 172.721 1.00 31.72 76 ALA E N 1
ATOM 3367 C CA . ALA E 1 78 ? 140.768 169.575 173.406 1.00 18.34 76 ALA E CA 1
ATOM 3368 C C . ALA E 1 78 ? 139.321 169.654 173.869 1.00 22.73 76 ALA E C 1
ATOM 3369 O O . ALA E 1 78 ? 138.775 168.636 174.303 1.00 36.78 76 ALA E O 1
ATOM 3371 N N . GLN E 1 79 ? 138.693 170.828 173.793 1.00 46.15 77 GLN E N 1
ATOM 3372 C CA . GLN E 1 79 ? 137.299 170.964 174.198 1.00 48.61 77 GLN E CA 1
ATOM 3373 C C . GLN E 1 79 ? 136.352 170.195 173.287 1.00 51.81 77 GLN E C 1
ATOM 3374 O O . GLN E 1 79 ? 135.210 169.936 173.678 1.00 57.56 77 GLN E O 1
ATOM 3380 N N . ASP E 1 80 ? 136.796 169.831 172.085 1.00 70.22 78 ASP E N 1
ATOM 3381 C CA . ASP E 1 80 ? 135.946 169.125 171.138 1.00 72.85 78 ASP E CA 1
ATOM 3382 C C . ASP E 1 80 ? 136.002 167.613 171.293 1.00 75.05 78 ASP E C 1
ATOM 3383 O O . ASP E 1 80 ? 135.043 166.930 170.917 1.00 82.04 78 ASP E O 1
ATOM 3388 N N . PHE E 1 81 ? 137.094 167.074 171.834 1.00 52.14 79 PHE E N 1
ATOM 3389 C CA . PHE E 1 81 ? 137.227 165.626 171.948 1.00 52.08 79 PHE E CA 1
ATOM 3390 C C . PHE E 1 81 ? 136.493 165.097 173.176 1.00 58.66 79 PHE E C 1
ATOM 3391 O O . PHE E 1 81 ? 135.561 164.295 173.056 1.00 66.88 79 PHE E O 1
ATOM 3399 N N . LYS E 1 82 ? 136.893 165.540 174.366 1.00 56.70 80 LYS E N 1
ATOM 3400 C CA . LYS E 1 82 ? 136.204 165.164 175.592 1.00 55.94 80 LYS E CA 1
ATOM 3401 C C . LYS E 1 82 ? 136.100 166.377 176.500 1.00 57.90 80 LYS E C 1
ATOM 3402 O O . LYS E 1 82 ? 137.079 167.106 176.680 1.00 58.95 80 LYS E O 1
ATOM 3408 N N . THR E 1 83 ? 134.917 166.586 177.068 1.00 70.98 81 THR E N 1
ATOM 3409 C CA . THR E 1 83 ? 134.699 167.697 177.979 1.00 73.01 81 THR E CA 1
ATOM 3410 C C . THR E 1 83 ? 135.072 167.304 179.405 1.00 70.31 81 THR E C 1
ATOM 3411 O O . THR E 1 83 ? 135.142 166.123 179.757 1.00 65.66 81 THR E O 1
ATOM 3415 N N . ASP E 1 84 ? 135.306 168.324 180.229 1.00 104.45 82 ASP E N 1
ATOM 3416 C CA . ASP E 1 84 ? 135.714 168.161 181.623 1.00 106.17 82 ASP E CA 1
ATOM 3417 C C . ASP E 1 84 ? 136.956 167.276 181.729 1.00 105.85 82 ASP E C 1
ATOM 3418 O O . ASP E 1 84 ? 137.030 166.338 182.523 1.00 107.87 82 ASP E O 1
ATOM 3423 N N . LEU E 1 85 ? 137.944 167.600 180.899 1.00 49.25 83 LEU E N 1
ATOM 3424 C CA . LEU E 1 85 ? 139.235 166.926 180.902 1.00 40.33 83 LEU E CA 1
ATOM 3425 C C . LEU E 1 85 ? 140.310 167.971 181.144 1.00 39.41 83 LEU E C 1
ATOM 3426 O O . LEU E 1 85 ? 140.472 168.895 180.340 1.00 42.87 83 LEU E O 1
ATOM 3431 N N . ARG E 1 86 ? 141.032 167.832 182.248 1.00 39.68 84 ARG E N 1
ATOM 3432 C CA . ARG E 1 86 ? 142.032 168.808 182.643 1.00 37.37 84 ARG E CA 1
ATOM 3433 C C . ARG E 1 86 ? 143.365 168.528 181.959 1.00 40.39 84 ARG E C 1
ATOM 3434 O O . ARG E 1 86 ? 143.613 167.436 181.446 1.00 41.04 84 ARG E O 1
ATOM 3442 N N . PHE E 1 87 ? 144.226 169.541 181.958 1.00 53.07 85 PHE E N 1
ATOM 3443 C CA . PHE E 1 87 ? 145.554 169.455 181.369 1.00 47.18 85 PHE E CA 1
ATOM 3444 C C . PHE E 1 87 ? 146.602 169.733 182.432 1.00 47.60 85 PHE E C 1
ATOM 3445 O O . PHE E 1 87 ? 146.541 170.761 183.113 1.00 57.18 85 PHE E O 1
ATOM 3453 N N . GLN E 1 88 ? 147.561 168.825 182.568 1.00 22.01 86 GLN E N 1
ATOM 3454 C CA . GLN E 1 88 ? 148.701 169.085 183.430 1.00 29.03 86 GLN E CA 1
ATOM 3455 C C . GLN E 1 88 ? 149.542 170.216 182.853 1.00 34.48 86 GLN E C 1
ATOM 3456 O O . GLN E 1 88 ? 149.539 170.467 181.646 1.00 39.40 86 GLN E O 1
ATOM 3462 N N . SER E 1 89 ? 150.257 170.916 183.735 1.00 23.21 87 SER E N 1
ATOM 3463 C CA . SER E 1 89 ? 151.146 171.976 183.274 1.00 26.68 87 SER E CA 1
ATOM 3464 C C . SER E 1 89 ? 152.261 171.415 182.402 1.00 28.08 87 SER E C 1
ATOM 3465 O O . SER E 1 89 ? 152.631 172.018 181.388 1.00 30.86 87 SER E O 1
ATOM 3468 N N . SER E 1 90 ? 152.809 170.260 182.782 1.00 32.79 88 SER E N 1
ATOM 3469 C CA . SER E 1 90 ? 153.866 169.646 181.987 1.00 23.78 88 SER E CA 1
ATOM 3470 C C . SER E 1 90 ? 153.353 169.225 180.617 1.00 27.40 88 SER E C 1
ATOM 3471 O O . SER E 1 90 ? 154.090 169.287 179.628 1.00 40.24 88 SER E O 1
ATOM 3474 N N . ALA E 1 91 ? 152.094 168.787 180.536 1.00 21.23 89 ALA E N 1
ATOM 3475 C CA . ALA E 1 91 ? 151.532 168.412 179.242 1.00 23.98 89 ALA E CA 1
ATOM 3476 C C . ALA E 1 91 ? 151.438 169.615 178.314 1.00 28.76 89 ALA E C 1
ATOM 3477 O O . ALA E 1 91 ? 151.800 169.529 177.134 1.00 38.72 89 ALA E O 1
ATOM 3479 N N . VAL E 1 92 ? 150.964 170.749 178.832 1.00 18.56 90 VAL E N 1
ATOM 3480 C CA . VAL E 1 92 ? 150.898 171.966 178.029 1.00 16.97 90 VAL E CA 1
ATOM 3481 C C . VAL E 1 92 ? 152.297 172.411 177.623 1.00 27.71 90 VAL E C 1
ATOM 3482 O O . VAL E 1 92 ? 152.524 172.837 176.485 1.00 37.02 90 VAL E O 1
ATOM 3486 N N . MET E 1 93 ? 153.258 172.313 178.545 1.00 40.30 91 MET E N 1
ATOM 3487 C CA . MET E 1 93 ? 154.627 172.706 178.229 1.00 30.85 91 MET E CA 1
ATOM 3488 C C . MET E 1 93 ? 155.206 171.839 177.117 1.00 37.84 91 MET E C 1
ATOM 3489 O O . MET E 1 93 ? 155.841 172.350 176.187 1.00 53.33 91 MET E O 1
ATOM 3494 N N . ALA E 1 94 ? 154.995 170.522 177.196 1.00 20.32 92 ALA E N 1
ATOM 3495 C CA . ALA E 1 94 ? 155.496 169.618 176.166 1.00 20.53 92 ALA E CA 1
ATOM 3496 C C . ALA E 1 94 ? 154.823 169.880 174.828 1.00 23.66 92 ALA E C 1
ATOM 3497 O O . ALA E 1 94 ? 155.478 169.855 173.778 1.00 34.39 92 ALA E O 1
ATOM 3499 N N . LEU E 1 95 ? 153.512 170.128 174.844 1.00 41.97 93 LEU E N 1
ATOM 3500 C CA . LEU E 1 95 ? 152.814 170.464 173.610 1.00 44.70 93 LEU E CA 1
ATOM 3501 C C . LEU E 1 95 ? 153.388 171.728 172.991 1.00 46.42 93 LEU E C 1
ATOM 3502 O O . LEU E 1 95 ? 153.584 171.798 171.773 1.00 55.62 93 LEU E O 1
ATOM 3507 N N . GLN E 1 96 ? 153.678 172.733 173.817 1.00 44.36 94 GLN E N 1
ATOM 3508 C CA . GLN E 1 96 ? 154.231 173.979 173.300 1.00 43.87 94 GLN E CA 1
ATOM 3509 C C . GLN E 1 96 ? 155.614 173.766 172.701 1.00 43.84 94 GLN E C 1
ATOM 3510 O O . GLN E 1 96 ? 155.912 174.279 171.617 1.00 55.84 94 GLN E O 1
ATOM 3516 N N . GLU E 1 97 ? 156.475 173.011 173.390 1.00 31.30 95 GLU E N 1
ATOM 3517 C CA . GLU E 1 97 ? 157.812 172.758 172.858 1.00 29.12 95 GLU E CA 1
ATOM 3518 C C . GLU E 1 97 ? 157.747 172.008 171.535 1.00 34.26 95 GLU E C 1
ATOM 3519 O O . GLU E 1 97 ? 158.440 172.367 170.572 1.00 46.74 95 GLU E O 1
ATOM 3525 N N . ALA E 1 98 ? 156.908 170.971 171.463 1.00 26.70 96 ALA E N 1
ATOM 3526 C CA . ALA E 1 98 ? 156.795 170.199 170.231 1.00 12.87 96 ALA E CA 1
ATOM 3527 C C . ALA E 1 98 ? 156.235 171.042 169.094 1.00 22.06 96 ALA E C 1
ATOM 3528 O O . ALA E 1 98 ? 156.722 170.965 167.961 1.00 33.21 96 ALA E O 1
ATOM 3530 N N . SER E 1 99 ? 155.213 171.854 169.375 1.00 43.63 97 SER E N 1
ATOM 3531 C CA . SER E 1 99 ? 154.628 172.691 168.334 1.00 41.69 97 SER E CA 1
ATOM 3532 C C . SER E 1 99 ? 155.617 173.733 167.837 1.00 41.71 97 SER E C 1
ATOM 3533 O O . SER E 1 99 ? 155.696 173.994 166.632 1.00 58.05 97 SER E O 1
ATOM 3536 N N . GLU E 1 100 ? 156.379 174.344 168.746 1.00 42.69 98 GLU E N 1
ATOM 3537 C CA . GLU E 1 100 ? 157.367 175.329 168.324 1.00 43.42 98 GLU E CA 1
ATOM 3538 C C . GLU E 1 100 ? 158.460 174.690 167.480 1.00 44.49 98 GLU E C 1
ATOM 3539 O O . GLU E 1 100 ? 158.870 175.253 166.460 1.00 55.84 98 GLU E O 1
ATOM 3545 N N . ALA E 1 101 ? 158.943 173.509 167.881 1.00 23.58 99 ALA E N 1
ATOM 3546 C CA . ALA E 1 101 ? 159.951 172.826 167.076 1.00 19.05 99 ALA E CA 1
ATOM 3547 C C . ALA E 1 101 ? 159.406 172.459 165.701 1.00 27.07 99 ALA E C 1
ATOM 3548 O O . ALA E 1 101 ? 160.094 172.624 164.684 1.00 34.27 99 ALA E O 1
ATOM 3550 N N . TYR E 1 102 ? 158.168 171.961 165.652 1.00 44.90 100 TYR E N 1
ATOM 3551 C CA . TYR E 1 102 ? 157.556 171.604 164.377 1.00 43.27 100 TYR E CA 1
ATOM 3552 C C . TYR E 1 102 ? 157.420 172.818 163.471 1.00 46.40 100 TYR E C 1
ATOM 3553 O O . TYR E 1 102 ? 157.742 172.751 162.280 1.00 58.12 100 TYR E O 1
ATOM 3562 N N . LEU E 1 103 ? 156.958 173.942 164.020 1.00 47.11 101 LEU E N 1
ATOM 3563 C CA . LEU E 1 103 ? 156.781 175.137 163.205 1.00 41.68 101 LEU E CA 1
ATOM 3564 C C . LEU E 1 103 ? 158.119 175.702 162.750 1.00 41.83 101 LEU E C 1
ATOM 3565 O O . LEU E 1 103 ? 158.230 176.212 161.632 1.00 48.73 101 LEU E O 1
ATOM 3570 N N . VAL E 1 104 ? 159.152 175.611 163.589 1.00 29.29 102 VAL E N 1
ATOM 3571 C CA . VAL E 1 104 ? 160.469 176.091 163.182 1.00 20.68 102 VAL E CA 1
ATOM 3572 C C . VAL E 1 104 ? 161.024 175.242 162.044 1.00 35.80 102 VAL E C 1
ATOM 3573 O O . VAL E 1 104 ? 161.575 175.770 161.071 1.00 46.75 102 VAL E O 1
ATOM 3577 N N . GLY E 1 105 ? 160.890 173.917 162.140 1.00 33.03 103 GLY E N 1
ATOM 3578 C CA . GLY E 1 105 ? 161.320 173.069 161.038 1.00 22.96 103 GLY E CA 1
ATOM 3579 C C . GLY E 1 105 ? 160.536 173.336 159.767 1.00 23.64 103 GLY E C 1
ATOM 3580 O O . GLY E 1 105 ? 161.101 173.380 158.666 1.00 29.36 103 GLY E O 1
ATOM 3581 N N . LEU E 1 106 ? 159.224 173.535 159.903 1.00 44.73 104 LEU E N 1
ATOM 3582 C CA . LEU E 1 106 ? 158.396 173.837 158.743 1.00 40.21 104 LEU E CA 1
ATOM 3583 C C . LEU E 1 106 ? 158.802 175.157 158.106 1.00 44.78 104 LEU E C 1
ATOM 3584 O O . LEU E 1 106 ? 158.785 175.292 156.880 1.00 47.02 104 LEU E O 1
ATOM 3589 N N . PHE E 1 107 ? 159.178 176.143 158.922 1.00 49.86 105 PHE E N 1
ATOM 3590 C CA . PHE E 1 107 ? 159.601 177.425 158.371 1.00 39.44 105 PHE E CA 1
ATOM 3591 C C . PHE E 1 107 ? 160.983 177.339 157.740 1.00 45.77 105 PHE E C 1
ATOM 3592 O O . PHE E 1 107 ? 161.259 178.053 156.773 1.00 55.62 105 PHE E O 1
ATOM 3600 N N . GLU E 1 108 ? 161.856 176.471 158.253 1.00 42.49 106 GLU E N 1
ATOM 3601 C CA . GLU E 1 108 ? 163.120 176.216 157.565 1.00 34.24 106 GLU E CA 1
ATOM 3602 C C . GLU E 1 108 ? 162.869 175.638 156.178 1.00 33.96 106 GLU E C 1
ATOM 3603 O O . GLU E 1 108 ? 163.464 176.079 155.185 1.00 36.14 106 GLU E O 1
ATOM 3609 N N . ASP E 1 109 ? 161.971 174.654 156.091 1.00 34.56 107 ASP E N 1
ATOM 3610 C CA . ASP E 1 109 ? 161.645 174.070 154.792 1.00 21.79 107 ASP E CA 1
ATOM 3611 C C . ASP E 1 109 ? 160.977 175.090 153.875 1.00 25.89 107 ASP E C 1
ATOM 3612 O O . ASP E 1 109 ? 161.235 175.116 152.665 1.00 35.14 107 ASP E O 1
ATOM 3617 N N . THR E 1 110 ? 160.111 175.937 154.434 1.00 19.76 108 THR E N 1
ATOM 3618 C CA . THR E 1 110 ? 159.462 176.978 153.644 1.00 17.07 108 THR E CA 1
ATOM 3619 C C . THR E 1 110 ? 160.474 177.979 153.104 1.00 12.45 108 THR E C 1
ATOM 3620 O O . THR E 1 110 ? 160.373 178.414 151.953 1.00 26.08 108 THR E O 1
ATOM 3624 N N . ASN E 1 111 ? 161.450 178.366 153.925 1.00 18.04 109 ASN E N 1
ATOM 3625 C CA . ASN E 1 111 ? 162.493 179.271 153.458 1.00 18.76 109 ASN E CA 1
ATOM 3626 C C . ASN E 1 111 ? 163.330 178.622 152.366 1.00 23.97 109 ASN E C 1
ATOM 3627 O O . ASN E 1 111 ? 163.733 179.287 151.405 1.00 27.94 109 ASN E O 1
ATOM 3632 N N . LEU E 1 112 ? 163.606 177.322 152.498 1.00 26.59 110 LEU E N 1
ATOM 3633 C CA . LEU E 1 112 ? 164.316 176.617 151.435 1.00 18.33 110 LEU E CA 1
ATOM 3634 C C . LEU E 1 112 ? 163.522 176.640 150.136 1.00 19.88 110 LEU E C 1
ATOM 3635 O O . LEU E 1 112 ? 164.082 176.872 149.059 1.00 27.64 110 LEU E O 1
ATOM 3640 N N . ALA E 1 113 ? 162.211 176.405 150.220 1.00 23.34 111 ALA E N 1
ATOM 3641 C CA . ALA E 1 113 ? 161.374 176.450 149.025 1.00 21.55 111 ALA E CA 1
ATOM 3642 C C . ALA E 1 113 ? 161.349 177.848 148.416 1.00 28.72 111 ALA E C 1
ATOM 3643 O O . ALA E 1 113 ? 161.392 178.001 147.190 1.00 31.02 111 ALA E O 1
ATOM 3645 N N . ALA E 1 114 ? 161.273 178.881 149.259 1.00 22.37 112 ALA E N 1
ATOM 3646 C CA . ALA E 1 114 ? 161.262 180.254 148.762 1.00 9.49 112 ALA E CA 1
ATOM 3647 C C . ALA E 1 114 ? 162.564 180.600 148.058 1.00 22.93 112 ALA E C 1
ATOM 3648 O O . ALA E 1 114 ? 162.556 181.251 147.007 1.00 33.24 112 ALA E O 1
ATOM 3650 N N . ILE E 1 115 ? 163.695 180.192 148.630 1.00 17.65 113 ILE E N 1
ATOM 3651 C CA . ILE E 1 115 ? 164.978 180.453 147.989 1.00 17.00 113 ILE E CA 1
ATOM 3652 C C . ILE E 1 115 ? 165.089 179.676 146.684 1.00 18.50 113 ILE E C 1
ATOM 3653 O O . ILE E 1 115 ? 165.617 180.183 145.687 1.00 22.26 113 ILE E O 1
ATOM 3658 N N . HIS E 1 116 ? 164.578 178.444 146.660 1.00 42.68 114 HIS E N 1
ATOM 3659 C CA . HIS E 1 116 ? 164.572 177.674 145.422 1.00 46.79 114 HIS E CA 1
ATOM 3660 C C . HIS E 1 116 ? 163.704 178.333 144.359 1.00 45.25 114 HIS E C 1
ATOM 3661 O O . HIS E 1 116 ? 164.001 178.224 143.164 1.00 44.44 114 HIS E O 1
ATOM 3668 N N . ALA E 1 117 ? 162.643 179.024 144.768 1.00 23.16 115 ALA E N 1
ATOM 3669 C CA . ALA E 1 117 ? 161.742 179.698 143.844 1.00 22.22 115 ALA E CA 1
ATOM 3670 C C . ALA E 1 117 ? 162.234 181.076 143.429 1.00 20.43 115 ALA E C 1
ATOM 3671 O O . ALA E 1 117 ? 161.426 181.879 142.949 1.00 25.10 115 ALA E O 1
ATOM 3673 N N . LYS E 1 118 ? 163.524 181.364 143.611 1.00 19.76 116 LYS E N 1
ATOM 3674 C CA . LYS E 1 118 ? 164.122 182.649 143.242 1.00 24.36 116 LYS E CA 1
ATOM 3675 C C . LYS E 1 118 ? 163.501 183.811 144.011 1.00 22.62 116 LYS E C 1
ATOM 3676 O O . LYS E 1 118 ? 163.406 184.928 143.498 1.00 28.98 116 LYS E O 1
ATOM 3682 N N . ARG E 1 119 ? 163.080 183.565 145.246 1.00 55.05 117 ARG E N 1
ATOM 3683 C CA . ARG E 1 119 ? 162.463 184.578 146.087 1.00 53.55 117 ARG E CA 1
ATOM 3684 C C . ARG E 1 119 ? 163.225 184.708 147.398 1.00 56.54 117 ARG E C 1
ATOM 3685 O O . ARG E 1 119 ? 164.156 183.954 147.685 1.00 58.88 117 ARG E O 1
ATOM 3693 N N . VAL E 1 120 ? 162.813 185.692 148.193 1.00 28.62 118 VAL E N 1
ATOM 3694 C CA . VAL E 1 120 ? 163.352 185.894 149.531 1.00 21.80 118 VAL E CA 1
ATOM 3695 C C . VAL E 1 120 ? 162.180 185.879 150.503 1.00 23.72 118 VAL E C 1
ATOM 3696 O O . VAL E 1 120 ? 162.321 185.492 151.669 1.00 23.62 118 VAL E O 1
ATOM 3700 N N . THR E 1 121 ? 161.003 186.252 150.006 1.00 29.47 119 THR E N 1
ATOM 3701 C CA . THR E 1 121 ? 159.781 186.271 150.797 1.00 25.68 119 THR E CA 1
ATOM 3702 C C . THR E 1 121 ? 159.110 184.907 150.733 1.00 32.60 119 THR E C 1
ATOM 3703 O O . THR E 1 121 ? 158.872 184.379 149.643 1.00 46.27 119 THR E O 1
ATOM 3707 N N . ILE E 1 122 ? 158.807 184.340 151.894 1.00 46.22 120 ILE E N 1
ATOM 3708 C CA . ILE E 1 122 ? 158.076 183.080 151.941 1.00 41.60 120 ILE E CA 1
ATOM 3709 C C . ILE E 1 122 ? 156.586 183.361 151.806 1.00 47.13 120 ILE E C 1
ATOM 3710 O O . ILE E 1 122 ? 156.074 184.379 152.282 1.00 56.01 120 ILE E O 1
ATOM 3715 N N . MET E 1 123 ? 155.886 182.466 151.126 1.00 40.12 121 MET E N 1
ATOM 3716 C CA . MET E 1 123 ? 154.502 182.662 150.730 1.00 39.41 121 MET E CA 1
ATOM 3717 C C . MET E 1 123 ? 153.677 181.449 151.122 1.00 42.58 121 MET E C 1
ATOM 3718 O O . MET E 1 123 ? 154.228 180.383 151.414 1.00 47.88 121 MET E O 1
ATOM 3723 N N . PRO E 1 124 ? 152.346 181.582 151.164 1.00 31.58 122 PRO E N 1
ATOM 3724 C CA . PRO E 1 124 ? 151.512 180.419 151.516 1.00 29.84 122 PRO E CA 1
ATOM 3725 C C . PRO E 1 124 ? 151.724 179.213 150.614 1.00 34.63 122 PRO E C 1
ATOM 3726 O O . PRO E 1 124 ? 151.691 178.072 151.097 1.00 38.06 122 PRO E O 1
ATOM 3730 N N . LYS E 1 125 ? 151.943 179.427 149.314 1.00 30.82 123 LYS E N 1
ATOM 3731 C CA . LYS E 1 125 ? 152.214 178.298 148.432 1.00 29.00 123 LYS E CA 1
ATOM 3732 C C . LYS E 1 125 ? 153.520 177.612 148.799 1.00 36.08 123 LYS E C 1
ATOM 3733 O O . LYS E 1 125 ? 153.660 176.401 148.605 1.00 46.85 123 LYS E O 1
ATOM 3739 N N . ASP E 1 126 ? 154.483 178.365 149.333 1.00 33.40 124 ASP E N 1
ATOM 3740 C CA . ASP E 1 126 ? 155.730 177.764 149.791 1.00 26.58 124 ASP E CA 1
ATOM 3741 C C . ASP E 1 126 ? 155.483 176.806 150.950 1.00 30.91 124 ASP E C 1
ATOM 3742 O O . ASP E 1 126 ? 156.016 175.690 150.969 1.00 43.96 124 ASP E O 1
ATOM 3747 N N . ILE E 1 127 ? 154.666 177.223 151.920 1.00 20.37 125 ILE E N 1
ATOM 3748 C CA . ILE E 1 127 ? 154.315 176.345 153.033 1.00 18.05 125 ILE E CA 1
ATOM 3749 C C . ILE E 1 127 ? 153.567 175.124 152.524 1.00 29.95 125 ILE E C 1
ATOM 3750 O O . ILE E 1 127 ? 153.800 173.998 152.982 1.00 47.44 125 ILE E O 1
ATOM 3755 N N . GLN E 1 128 ? 152.647 175.326 151.579 1.00 28.87 126 GLN E N 1
ATOM 3756 C CA . GLN E 1 128 ? 151.880 174.202 151.053 1.00 31.16 126 GLN E CA 1
ATOM 3757 C C . GLN E 1 128 ? 152.783 173.199 150.347 1.00 34.99 126 GLN E C 1
ATOM 3758 O O . GLN E 1 128 ? 152.627 171.987 150.523 1.00 44.29 126 GLN E O 1
ATOM 3764 N N . LEU E 1 129 ? 153.742 173.682 149.555 1.00 48.83 127 LEU E N 1
ATOM 3765 C CA . LEU E 1 129 ? 154.683 172.778 148.899 1.00 45.50 127 LEU E CA 1
ATOM 3766 C C . LEU E 1 129 ? 155.545 172.045 149.918 1.00 49.54 127 LEU E C 1
ATOM 3767 O O . LEU E 1 129 ? 155.784 170.838 149.786 1.00 59.90 127 LEU E O 1
ATOM 3772 N N . ALA E 1 130 ? 156.024 172.758 150.941 1.00 46.04 128 ALA E N 1
ATOM 3773 C CA . ALA E 1 130 ? 156.861 172.122 151.952 1.00 38.43 128 ALA E CA 1
ATOM 3774 C C . ALA E 1 130 ? 156.101 171.026 152.684 1.00 46.46 128 ALA E C 1
ATOM 3775 O O . ALA E 1 130 ? 156.661 169.966 152.980 1.00 54.79 128 ALA E O 1
ATOM 3777 N N . ARG E 1 131 ? 154.824 171.262 152.985 1.00 50.57 129 ARG E N 1
ATOM 3778 C CA . ARG E 1 131 ? 154.029 170.239 153.656 1.00 46.06 129 ARG E CA 1
ATOM 3779 C C . ARG E 1 131 ? 153.633 169.118 152.706 1.00 49.28 129 ARG E C 1
ATOM 3780 O O . ARG E 1 131 ? 153.399 167.988 153.147 1.00 52.69 129 ARG E O 1
ATOM 3788 N N . ARG E 1 132 ? 153.543 169.406 151.406 1.00 42.01 130 ARG E N 1
ATOM 3789 C CA . ARG E 1 132 ? 153.174 168.375 150.443 1.00 31.36 130 ARG E CA 1
ATOM 3790 C C . ARG E 1 132 ? 154.325 167.411 150.193 1.00 28.23 130 ARG E C 1
ATOM 3791 O O . ARG E 1 132 ? 154.112 166.198 150.091 1.00 35.66 130 ARG E O 1
ATOM 3799 N N . ILE E 1 133 ? 155.548 167.930 150.079 1.00 24.08 131 ILE E N 1
ATOM 3800 C CA . ILE E 1 133 ? 156.693 167.063 149.817 1.00 21.49 131 ILE E CA 1
ATOM 3801 C C . ILE E 1 133 ? 156.951 166.142 151.003 1.00 31.71 131 ILE E C 1
ATOM 3802 O O . ILE E 1 133 ? 157.212 164.945 150.832 1.00 34.53 131 ILE E O 1
ATOM 3807 N N . ARG E 1 134 ? 156.866 166.674 152.223 1.00 32.69 132 ARG E N 1
ATOM 3808 C CA . ARG E 1 134 ? 157.139 165.882 153.416 1.00 33.03 132 ARG E CA 1
ATOM 3809 C C . ARG E 1 134 ? 156.108 164.789 153.656 1.00 33.44 132 ARG E C 1
ATOM 3810 O O . ARG E 1 134 ? 156.343 163.919 154.500 1.00 38.55 132 ARG E O 1
ATOM 3818 N N . GLY E 1 135 ? 154.985 164.808 152.945 1.00 32.29 133 GLY E N 1
ATOM 3819 C CA . GLY E 1 135 ? 153.966 163.795 153.127 1.00 30.25 133 GLY E CA 1
ATOM 3820 C C . GLY E 1 135 ? 153.000 164.131 154.241 1.00 35.29 133 GLY E C 1
ATOM 3821 O O . GLY E 1 135 ? 152.811 163.341 155.171 1.00 43.23 133 GLY E O 1
ATOM 3822 N N . GLU E 1 136 ? 152.383 165.309 154.160 1.00 45.72 134 GLU E N 1
ATOM 3823 C CA . GLU E 1 136 ? 151.410 165.746 155.152 1.00 48.26 134 GLU E CA 1
ATOM 3824 C C . GLU E 1 136 ? 150.087 166.203 154.562 1.00 54.13 134 GLU E C 1
ATOM 3825 O O . GLU E 1 136 ? 149.102 166.280 155.305 1.00 52.70 134 GLU E O 1
ATOM 3831 N N . ARG E 1 137 ? 150.025 166.512 153.268 1.00 83.44 135 ARG E N 1
ATOM 3832 C CA . ARG E 1 137 ? 148.779 166.871 152.600 1.00 85.66 135 ARG E CA 1
ATOM 3833 C C . ARG E 1 137 ? 148.682 166.163 151.257 1.00 87.28 135 ARG E C 1
ATOM 3834 O O . ARG E 1 137 ? 148.285 166.758 150.249 1.00 85.96 135 ARG E O 1
ATOM 3842 N N . ALA E 1 138 ? 149.047 164.883 151.233 1.00 92.53 136 ALA E N 1
ATOM 3843 C CA . ALA E 1 138 ? 149.022 164.061 150.024 1.00 94.84 136 ALA E CA 1
ATOM 3844 C C . ALA E 1 138 ? 149.828 164.690 148.892 1.00 90.23 136 ALA E C 1
ATOM 3845 O O . ALA E 1 138 ? 149.714 164.283 147.737 1.00 90.34 136 ALA E O 1
ATOM 3847 N N . HIS F 2 23 ? 131.099 174.744 187.055 1.00 116.06 19 HIS F N 1
ATOM 3848 C CA . HIS F 2 23 ? 132.001 175.884 187.152 1.00 115.58 19 HIS F CA 1
ATOM 3849 C C . HIS F 2 23 ? 133.135 175.768 186.140 1.00 116.91 19 HIS F C 1
ATOM 3850 O O . HIS F 2 23 ? 134.230 175.315 186.472 1.00 117.64 19 HIS F O 1
ATOM 3857 N N . ARG F 2 24 ? 132.864 176.179 184.904 1.00 109.57 20 ARG F N 1
ATOM 3858 C CA . ARG F 2 24 ? 133.851 176.125 183.836 1.00 106.77 20 ARG F CA 1
ATOM 3859 C C . ARG F 2 24 ? 133.596 177.279 182.876 1.00 107.11 20 ARG F C 1
ATOM 3860 O O . ARG F 2 24 ? 132.645 178.049 183.033 1.00 107.50 20 ARG F O 1
ATOM 3868 N N . LYS F 2 25 ? 134.461 177.390 181.872 1.00 98.38 21 LYS F N 1
ATOM 3869 C CA . LYS F 2 25 ? 134.353 178.408 180.840 1.00 97.81 21 LYS F CA 1
ATOM 3870 C C . LYS F 2 25 ? 134.398 177.757 179.466 1.00 98.05 21 LYS F C 1
ATOM 3871 O O . LYS F 2 25 ? 134.951 176.666 179.295 1.00 99.14 21 LYS F O 1
ATOM 3877 N N . VAL F 2 26 ? 133.810 178.436 178.488 1.00 73.97 22 VAL F N 1
ATOM 3878 C CA . VAL F 2 26 ? 133.866 178.023 177.092 1.00 73.40 22 VAL F CA 1
ATOM 3879 C C . VAL F 2 26 ? 134.804 178.972 176.358 1.00 74.84 22 VAL F C 1
ATOM 3880 O O . VAL F 2 26 ? 134.823 180.180 176.628 1.00 74.58 22 VAL F O 1
ATOM 3884 N N . LEU F 2 27 ? 135.626 178.416 175.474 1.00 70.70 23 LEU F N 1
ATOM 3885 C CA . LEU F 2 27 ? 136.648 179.175 174.767 1.00 67.78 23 LEU F CA 1
ATOM 3886 C C . LEU F 2 27 ? 136.307 179.223 173.285 1.00 69.12 23 LEU F C 1
ATOM 3887 O O . LEU F 2 27 ? 136.104 178.179 172.656 1.00 71.37 23 LEU F O 1
ATOM 3892 N N . ARG F 2 28 ? 136.240 180.434 172.738 1.00 67.97 24 ARG F N 1
ATOM 3893 C CA . ARG F 2 28 ? 136.008 180.655 171.320 1.00 70.96 24 ARG F CA 1
ATOM 3894 C C . ARG F 2 28 ? 136.876 181.819 170.869 1.00 70.78 24 ARG F C 1
ATOM 3895 O O . ARG F 2 28 ? 137.238 182.682 171.673 1.00 68.77 24 ARG F O 1
ATOM 3903 N N . ASP F 2 29 ? 137.202 181.839 169.575 1.00 92.18 25 ASP F N 1
ATOM 3904 C CA . ASP F 2 29 ? 138.037 182.888 168.988 1.00 93.49 25 ASP F CA 1
ATOM 3905 C C . ASP F 2 29 ? 139.365 182.989 169.742 1.00 91.13 25 ASP F C 1
ATOM 3906 O O . ASP F 2 29 ? 139.674 183.988 170.394 1.00 92.80 25 ASP F O 1
ATOM 3911 N N . ASN F 2 30 ? 140.143 181.912 169.655 1.00 62.75 26 ASN F N 1
ATOM 3912 C CA . ASN F 2 30 ? 141.320 181.764 170.499 1.00 60.77 26 ASN F CA 1
ATOM 3913 C C . ASN F 2 30 ? 142.532 181.445 169.629 1.00 60.55 26 ASN F C 1
ATOM 3914 O O . ASN F 2 30 ? 143.661 181.806 169.975 1.00 57.20 26 ASN F O 1
ATOM 3919 N N . ILE F 2 31 ? 142.304 180.810 168.475 1.00 49.97 27 ILE F N 1
ATOM 3920 C CA . ILE F 2 31 ? 143.409 180.460 167.585 1.00 41.91 27 ILE F CA 1
ATOM 3921 C C . ILE F 2 31 ? 144.179 181.704 167.164 1.00 43.77 27 ILE F C 1
ATOM 3922 O O . ILE F 2 31 ? 145.396 181.648 166.955 1.00 52.16 27 ILE F O 1
ATOM 3927 N N . GLN F 2 32 ? 143.501 182.843 167.050 1.00 52.43 28 GLN F N 1
ATOM 3928 C CA . GLN F 2 32 ? 144.177 184.109 166.802 1.00 55.63 28 GLN F CA 1
ATOM 3929 C C . GLN F 2 32 ? 144.847 184.674 168.046 1.00 51.68 28 GLN F C 1
ATOM 3930 O O . GLN F 2 32 ? 145.306 185.820 168.020 1.00 53.77 28 GLN F O 1
ATOM 3936 N N . GLY F 2 33 ? 144.909 183.901 169.132 1.00 30.73 29 GLY F N 1
ATOM 3937 C CA . GLY F 2 33 ? 145.765 184.258 170.247 1.00 32.62 29 GLY F CA 1
ATOM 3938 C C . GLY F 2 33 ? 147.229 183.992 169.979 1.00 31.00 29 GLY F C 1
ATOM 3939 O O . GLY F 2 33 ? 148.085 184.469 170.731 1.00 35.54 29 GLY F O 1
ATOM 3940 N N . ILE F 2 34 ? 147.531 183.235 168.927 1.00 29.99 30 ILE F N 1
ATOM 3941 C CA . ILE F 2 34 ? 148.896 183.073 168.432 1.00 33.26 30 ILE F CA 1
ATOM 3942 C C . ILE F 2 34 ? 149.188 184.307 167.584 1.00 34.77 30 ILE F C 1
ATOM 3943 O O . ILE F 2 34 ? 148.901 184.337 166.387 1.00 33.11 30 ILE F O 1
ATOM 3948 N N . THR F 2 35 ? 149.759 185.330 168.209 1.00 40.07 31 THR F N 1
ATOM 3949 C CA . THR F 2 35 ? 149.837 186.647 167.602 1.00 39.55 31 THR F CA 1
ATOM 3950 C C . THR F 2 35 ? 150.767 186.647 166.393 1.00 37.47 31 THR F C 1
ATOM 3951 O O . THR F 2 35 ? 151.590 185.748 166.202 1.00 46.36 31 THR F O 1
ATOM 3955 N N . LYS F 2 36 ? 150.608 187.674 165.561 1.00 22.70 32 LYS F N 1
ATOM 3956 C CA . LYS F 2 36 ? 151.509 187.856 164.427 1.00 22.91 32 LYS F CA 1
ATOM 3957 C C . LYS F 2 36 ? 152.970 188.001 164.841 1.00 30.48 32 LYS F C 1
ATOM 3958 O O . LYS F 2 36 ? 153.829 187.403 164.169 1.00 46.25 32 LYS F O 1
ATOM 3964 N N . PRO F 2 37 ? 153.330 188.760 165.884 1.00 27.48 33 PRO F N 1
ATOM 3965 C CA . PRO F 2 37 ? 154.736 188.761 166.313 1.00 24.70 33 PRO F CA 1
ATOM 3966 C C . PRO F 2 37 ? 155.255 187.388 166.703 1.00 30.47 33 PRO F C 1
ATOM 3967 O O . PRO F 2 37 ? 156.440 187.111 166.493 1.00 50.69 33 PRO F O 1
ATOM 3971 N N . ALA F 2 38 ? 154.416 186.519 167.269 1.00 29.74 34 ALA F N 1
ATOM 3972 C CA . ALA F 2 38 ? 154.874 185.173 167.600 1.00 25.11 34 ALA F CA 1
ATOM 3973 C C . ALA F 2 38 ? 155.228 184.388 166.343 1.00 26.49 34 ALA F C 1
ATOM 3974 O O . ALA F 2 38 ? 156.245 183.684 166.305 1.00 42.05 34 ALA F O 1
ATOM 3976 N N . ILE F 2 39 ? 154.403 184.500 165.300 1.00 16.36 35 ILE F N 1
ATOM 3977 C CA . ILE F 2 39 ? 154.716 183.843 164.035 1.00 23.02 35 ILE F CA 1
ATOM 3978 C C . ILE F 2 39 ? 155.979 184.438 163.431 1.00 31.64 35 ILE F C 1
ATOM 3979 O O . ILE F 2 39 ? 156.803 183.723 162.849 1.00 47.97 35 ILE F O 1
ATOM 3984 N N . ARG F 2 40 ? 156.148 185.756 163.552 1.00 44.54 36 ARG F N 1
ATOM 3985 C CA . ARG F 2 40 ? 157.361 186.389 163.050 1.00 41.37 36 ARG F CA 1
ATOM 3986 C C . ARG F 2 40 ? 158.595 185.858 163.765 1.00 41.48 36 ARG F C 1
ATOM 3987 O O . ARG F 2 40 ? 159.614 185.576 163.129 1.00 52.99 36 ARG F O 1
ATOM 3995 N N . ARG F 2 41 ? 158.521 185.709 165.088 1.00 43.54 37 ARG F N 1
ATOM 3996 C CA . ARG F 2 41 ? 159.656 185.190 165.846 1.00 41.20 37 ARG F CA 1
ATOM 3997 C C . ARG F 2 41 ? 159.944 183.737 165.490 1.00 44.15 37 ARG F C 1
ATOM 3998 O O . ARG F 2 41 ? 161.110 183.334 165.394 1.00 57.43 37 ARG F O 1
ATOM 4006 N N . LEU F 2 42 ? 158.896 182.934 165.296 1.00 50.24 38 LEU F N 1
ATOM 4007 C CA . LEU F 2 42 ? 159.098 181.555 164.859 1.00 45.00 38 LEU F CA 1
ATOM 4008 C C . LEU F 2 42 ? 159.782 181.507 163.500 1.00 41.23 38 LEU F C 1
ATOM 4009 O O . LEU F 2 42 ? 160.688 180.695 163.279 1.00 48.25 38 LEU F O 1
ATOM 4014 N N . ALA F 2 43 ? 159.367 182.376 162.577 1.00 27.30 39 ALA F N 1
ATOM 4015 C CA . ALA F 2 43 ? 160.013 182.429 161.271 1.00 22.90 39 ALA F CA 1
ATOM 4016 C C . ALA F 2 43 ? 161.465 182.874 161.386 1.00 37.27 39 ALA F C 1
ATOM 4017 O O . ALA F 2 43 ? 162.337 182.353 160.683 1.00 41.88 39 ALA F O 1
ATOM 4019 N N . ARG F 2 44 ? 161.741 183.847 162.260 1.00 52.88 40 ARG F N 1
ATOM 4020 C CA . ARG F 2 44 ? 163.114 184.310 162.441 1.00 41.54 40 ARG F CA 1
ATOM 4021 C C . ARG F 2 44 ? 164.002 183.194 162.969 1.00 41.57 40 ARG F C 1
ATOM 4022 O O . ARG F 2 44 ? 165.131 183.017 162.500 1.00 49.07 40 ARG F O 1
ATOM 4030 N N . ARG F 2 45 ? 163.512 182.431 163.949 1.00 46.62 41 ARG F N 1
ATOM 4031 C CA . ARG F 2 45 ? 164.271 181.269 164.401 1.00 44.34 41 ARG F CA 1
ATOM 4032 C C . ARG F 2 45 ? 164.412 180.240 163.290 1.00 43.12 41 ARG F C 1
ATOM 4033 O O . ARG F 2 45 ? 165.418 179.524 163.231 1.00 49.58 41 ARG F O 1
ATOM 4041 N N . GLY F 2 46 ? 163.419 180.147 162.407 1.00 27.16 42 GLY F N 1
ATOM 4042 C CA . GLY F 2 46 ? 163.546 179.262 161.262 1.00 22.04 42 GLY F CA 1
ATOM 4043 C C . GLY F 2 46 ? 164.621 179.712 160.293 1.00 24.20 42 GLY F C 1
ATOM 4044 O O . GLY F 2 46 ? 165.356 178.889 159.743 1.00 32.47 42 GLY F O 1
ATOM 4045 N N . GLY F 2 47 ? 164.732 181.018 160.072 1.00 17.10 43 GLY F N 1
ATOM 4046 C CA . GLY F 2 47 ? 165.724 181.545 159.156 1.00 16.49 43 GLY F CA 1
ATOM 4047 C C . GLY F 2 47 ? 165.118 182.360 158.034 1.00 18.64 43 GLY F C 1
ATOM 4048 O O . GLY F 2 47 ? 165.712 182.492 156.961 1.00 21.71 43 GLY F O 1
ATOM 4049 N N . VAL F 2 48 ? 163.936 182.915 158.276 1.00 20.40 44 VAL F N 1
ATOM 4050 C CA . VAL F 2 48 ? 163.190 183.652 157.264 1.00 16.51 44 VAL F CA 1
ATOM 4051 C C . VAL F 2 48 ? 163.526 185.133 157.371 1.00 19.82 44 VAL F C 1
ATOM 4052 O O . VAL F 2 48 ? 163.495 185.710 158.464 1.00 25.20 44 VAL F O 1
ATOM 4056 N N . LYS F 2 49 ? 163.840 185.753 156.234 1.00 27.29 45 LYS F N 1
ATOM 4057 C CA . LYS F 2 49 ? 164.197 187.166 156.204 1.00 23.32 45 LYS F CA 1
ATOM 4058 C C . LYS F 2 49 ? 162.983 188.059 155.970 1.00 34.33 45 LYS F C 1
ATOM 4059 O O . LYS F 2 49 ? 162.778 189.035 156.698 1.00 36.69 45 LYS F O 1
ATOM 4065 N N . ARG F 2 50 ? 162.176 187.745 154.961 1.00 51.40 46 ARG F N 1
ATOM 4066 C CA . ARG F 2 50 ? 160.960 188.488 154.662 1.00 46.93 46 ARG F CA 1
ATOM 4067 C C . ARG F 2 50 ? 159.759 187.564 154.782 1.00 45.13 46 ARG F C 1
ATOM 4068 O O . ARG F 2 50 ? 159.805 186.411 154.346 1.00 52.16 46 ARG F O 1
ATOM 4076 N N . ILE F 2 51 ? 158.684 188.079 155.369 1.00 51.07 47 ILE F N 1
ATOM 4077 C CA . ILE F 2 51 ? 157.482 187.305 155.651 1.00 43.67 47 ILE F CA 1
ATOM 4078 C C . ILE F 2 51 ? 156.318 187.946 154.912 1.00 47.39 47 ILE F C 1
ATOM 4079 O O . ILE F 2 51 ? 156.028 189.131 155.113 1.00 54.93 47 ILE F O 1
ATOM 4084 N N . SER F 2 52 ? 155.654 187.170 154.062 1.00 23.35 48 SER F N 1
ATOM 4085 C CA . SER F 2 52 ? 154.435 187.647 153.429 1.00 27.33 48 SER F CA 1
ATOM 4086 C C . SER F 2 52 ? 153.314 187.742 154.456 1.00 30.80 48 SER F C 1
ATOM 4087 O O . SER F 2 52 ? 153.229 186.944 155.391 1.00 34.79 48 SER F O 1
ATOM 4090 N N . GLY F 2 53 ? 152.442 188.730 154.270 1.00 34.86 49 GLY F N 1
ATOM 4091 C CA . GLY F 2 53 ? 151.387 188.974 155.235 1.00 32.26 49 GLY F CA 1
ATOM 4092 C C . GLY F 2 53 ? 150.298 187.924 155.266 1.00 34.60 49 GLY F C 1
ATOM 4093 O O . GLY F 2 53 ? 149.441 187.977 156.154 1.00 43.24 49 GLY F O 1
ATOM 4094 N N . LEU F 2 54 ? 150.309 186.980 154.331 1.00 25.48 50 LEU F N 1
ATOM 4095 C CA . LEU F 2 54 ? 149.255 185.980 154.232 1.00 25.60 50 LEU F CA 1
ATOM 4096 C C . LEU F 2 54 ? 149.592 184.668 154.927 1.00 21.68 50 LEU F C 1
ATOM 4097 O O . LEU F 2 54 ? 148.733 183.783 154.982 1.00 25.40 50 LEU F O 1
ATOM 4102 N N . ILE F 2 55 ? 150.807 184.510 155.462 1.00 23.28 51 ILE F N 1
ATOM 4103 C CA . ILE F 2 55 ? 151.181 183.229 156.057 1.00 34.03 51 ILE F CA 1
ATOM 4104 C C . ILE F 2 55 ? 150.746 183.096 157.508 1.00 41.04 51 ILE F C 1
ATOM 4105 O O . ILE F 2 55 ? 150.735 181.974 158.036 1.00 48.79 51 ILE F O 1
ATOM 4110 N N . TYR F 2 56 ? 150.399 184.198 158.177 1.00 44.38 52 TYR F N 1
ATOM 4111 C CA . TYR F 2 56 ? 149.908 184.090 159.546 1.00 43.50 52 TYR F CA 1
ATOM 4112 C C . TYR F 2 56 ? 148.604 183.308 159.597 1.00 53.23 52 TYR F C 1
ATOM 4113 O O . TYR F 2 56 ? 148.441 182.407 160.429 1.00 61.01 52 TYR F O 1
ATOM 4122 N N . GLU F 2 57 ? 147.671 183.622 158.698 1.00 49.00 53 GLU F N 1
ATOM 4123 C CA . GLU F 2 57 ? 146.408 182.898 158.641 1.00 44.48 53 GLU F CA 1
ATOM 4124 C C . GLU F 2 57 ? 146.592 181.453 158.205 1.00 47.21 53 GLU F C 1
ATOM 4125 O O . GLU F 2 57 ? 145.692 180.635 158.418 1.00 58.95 53 GLU F O 1
ATOM 4131 N N . GLU F 2 58 ? 147.730 181.121 157.596 1.00 34.27 54 GLU F N 1
ATOM 4132 C CA . GLU F 2 58 ? 148.027 179.745 157.225 1.00 37.65 54 GLU F CA 1
ATOM 4133 C C . GLU F 2 58 ? 148.866 179.036 158.279 1.00 44.72 54 GLU F C 1
ATOM 4134 O O . GLU F 2 58 ? 148.665 177.843 158.531 1.00 54.35 54 GLU F O 1
ATOM 4140 N N . THR F 2 59 ? 149.807 179.749 158.903 1.00 48.80 55 THR F N 1
ATOM 4141 C CA . THR F 2 59 ? 150.570 179.155 159.994 1.00 49.31 55 THR F CA 1
ATOM 4142 C C . THR F 2 59 ? 149.664 178.825 161.171 1.00 49.50 55 THR F C 1
ATOM 4143 O O . THR F 2 59 ? 149.854 177.806 161.844 1.00 51.72 55 THR F O 1
ATOM 4147 N N . ARG F 2 60 ? 148.663 179.671 161.429 1.00 49.24 56 ARG F N 1
ATOM 4148 C CA . ARG F 2 60 ? 147.705 179.369 162.486 1.00 46.55 56 ARG F CA 1
ATOM 4149 C C . ARG F 2 60 ? 146.930 178.094 162.178 1.00 48.59 56 ARG F C 1
ATOM 4150 O O . ARG F 2 60 ? 146.720 177.262 163.065 1.00 58.39 56 ARG F O 1
ATOM 4158 N N . GLY F 2 61 ? 146.510 177.914 160.925 1.00 19.82 57 GLY F N 1
ATOM 4159 C CA . GLY F 2 61 ? 145.803 176.695 160.563 1.00 14.62 57 GLY F CA 1
ATOM 4160 C C . GLY F 2 61 ? 146.677 175.458 160.646 1.00 22.88 57 GLY F C 1
ATOM 4161 O O . GLY F 2 61 ? 146.226 174.394 161.081 1.00 32.37 57 GLY F O 1
ATOM 4162 N N . VAL F 2 62 ? 147.938 175.577 160.224 1.00 22.13 58 VAL F N 1
ATOM 4163 C CA . VAL F 2 62 ? 148.866 174.451 160.314 1.00 16.17 58 VAL F CA 1
ATOM 4164 C C . VAL F 2 62 ? 149.092 174.066 161.772 1.00 22.75 58 VAL F C 1
ATOM 4165 O O . VAL F 2 62 ? 149.073 172.882 162.136 1.00 31.57 58 VAL F O 1
ATOM 4169 N N . LEU F 2 63 ? 149.304 175.065 162.630 1.00 21.01 59 LEU F N 1
ATOM 4170 C CA . LEU F 2 63 ? 149.462 174.792 164.051 1.00 18.01 59 LEU F CA 1
ATOM 4171 C C . LEU F 2 63 ? 148.201 174.166 164.626 1.00 20.26 59 LEU F C 1
ATOM 4172 O O . LEU F 2 63 ? 148.277 173.246 165.447 1.00 33.12 59 LEU F O 1
ATOM 4177 N N . LYS F 2 64 ? 147.031 174.643 164.197 1.00 16.29 60 LYS F N 1
ATOM 4178 C CA . LYS F 2 64 ? 145.780 174.094 164.703 1.00 19.38 60 LYS F CA 1
ATOM 4179 C C . LYS F 2 64 ? 145.622 172.628 164.330 1.00 23.06 60 LYS F C 1
ATOM 4180 O O . LYS F 2 64 ? 145.232 171.813 165.169 1.00 34.65 60 LYS F O 1
ATOM 4186 N N . VAL F 2 65 ? 145.928 172.264 163.082 1.00 22.72 61 VAL F N 1
ATOM 4187 C CA . VAL F 2 65 ? 145.742 170.871 162.680 1.00 25.77 61 VAL F CA 1
ATOM 4188 C C . VAL F 2 65 ? 146.774 169.968 163.354 1.00 33.32 61 VAL F C 1
ATOM 4189 O O . VAL F 2 65 ? 146.451 168.852 163.789 1.00 43.27 61 VAL F O 1
ATOM 4193 N N . PHE F 2 66 ? 148.024 170.432 163.472 1.00 42.51 62 PHE F N 1
ATOM 4194 C CA . PHE F 2 66 ? 149.032 169.636 164.167 1.00 40.34 62 PHE F CA 1
ATOM 4195 C C . PHE F 2 66 ? 148.645 169.419 165.625 1.00 44.77 62 PHE F C 1
ATOM 4196 O O . PHE F 2 66 ? 148.737 168.300 166.150 1.00 56.80 62 PHE F O 1
ATOM 4204 N N . LEU F 2 67 ? 148.198 170.484 166.293 1.00 46.48 63 LEU F N 1
ATOM 4205 C CA . LEU F 2 67 ? 147.771 170.360 167.678 1.00 47.42 63 LEU F CA 1
ATOM 4206 C C . LEU F 2 67 ? 146.550 169.465 167.795 1.00 50.58 63 LEU F C 1
ATOM 4207 O O . LEU F 2 67 ? 146.426 168.706 168.757 1.00 56.45 63 LEU F O 1
ATOM 4212 N N . GLU F 2 68 ? 145.634 169.538 166.829 1.00 35.62 64 GLU F N 1
ATOM 4213 C CA . GLU F 2 68 ? 144.457 168.681 166.868 1.00 27.24 64 GLU F CA 1
ATOM 4214 C C . GLU F 2 68 ? 144.856 167.216 166.816 1.00 36.97 64 GLU F C 1
ATOM 4215 O O . GLU F 2 68 ? 144.372 166.403 167.608 1.00 47.63 64 GLU F O 1
ATOM 4221 N N . ASN F 2 69 ? 145.774 166.867 165.913 1.00 32.18 65 ASN F N 1
ATOM 4222 C CA . ASN F 2 69 ? 146.220 165.478 165.822 1.00 26.36 65 ASN F CA 1
ATOM 4223 C C . ASN F 2 69 ? 146.911 165.031 167.109 1.00 31.60 65 ASN F C 1
ATOM 4224 O O . ASN F 2 69 ? 146.590 163.970 167.669 1.00 33.96 65 ASN F O 1
ATOM 4229 N N . VAL F 2 70 ? 147.859 165.835 167.599 1.00 45.91 66 VAL F N 1
ATOM 4230 C CA . VAL F 2 70 ? 148.630 165.424 168.771 1.00 40.34 66 VAL F CA 1
ATOM 4231 C C . VAL F 2 70 ? 147.734 165.321 170.000 1.00 51.24 66 VAL F C 1
ATOM 4232 O O . VAL F 2 70 ? 147.848 164.377 170.790 1.00 55.84 66 VAL F O 1
ATOM 4236 N N . ILE F 2 71 ? 146.827 166.283 170.182 1.00 53.80 67 ILE F N 1
ATOM 4237 C CA . ILE F 2 71 ? 145.944 166.263 171.339 1.00 43.99 67 ILE F CA 1
ATOM 4238 C C . ILE F 2 71 ? 144.920 165.145 171.223 1.00 45.71 67 ILE F C 1
ATOM 4239 O O . ILE F 2 71 ? 144.525 164.564 172.235 1.00 58.84 67 ILE F O 1
ATOM 4244 N N . ARG F 2 72 ? 144.480 164.805 170.009 1.00 35.22 68 ARG F N 1
ATOM 4245 C CA . ARG F 2 72 ? 143.590 163.659 169.856 1.00 33.55 68 ARG F CA 1
ATOM 4246 C C . ARG F 2 72 ? 144.280 162.376 170.297 1.00 30.72 68 ARG F C 1
ATOM 4247 O O . ARG F 2 72 ? 143.705 161.568 171.037 1.00 33.66 68 ARG F O 1
ATOM 4255 N N . ASP F 2 73 ? 145.530 162.183 169.868 1.00 34.17 69 ASP F N 1
ATOM 4256 C CA . ASP F 2 73 ? 146.263 160.989 170.288 1.00 24.38 69 ASP F CA 1
ATOM 4257 C C . ASP F 2 73 ? 146.502 160.984 171.796 1.00 32.15 69 ASP F C 1
ATOM 4258 O O . ASP F 2 73 ? 146.355 159.945 172.454 1.00 43.09 69 ASP F O 1
ATOM 4263 N N . ALA F 2 74 ? 146.859 162.139 172.365 1.00 45.40 70 ALA F N 1
ATOM 4264 C CA . ALA F 2 74 ? 147.100 162.217 173.803 1.00 41.05 70 ALA F CA 1
ATOM 4265 C C . ALA F 2 74 ? 145.827 161.951 174.597 1.00 41.64 70 ALA F C 1
ATOM 4266 O O . ALA F 2 74 ? 145.862 161.282 175.636 1.00 52.18 70 ALA F O 1
ATOM 4268 N N . VAL F 2 75 ? 144.693 162.473 174.130 1.00 22.28 71 VAL F N 1
ATOM 4269 C CA . VAL F 2 75 ? 143.427 162.259 174.819 1.00 17.24 71 VAL F CA 1
ATOM 4270 C C . VAL F 2 75 ? 143.006 160.800 174.721 1.00 27.90 71 VAL F C 1
ATOM 4271 O O . VAL F 2 75 ? 142.441 160.244 175.666 1.00 37.78 71 VAL F O 1
ATOM 4275 N N . THR F 2 76 ? 143.276 160.150 173.585 1.00 27.04 72 THR F N 1
ATOM 4276 C CA . THR F 2 76 ? 143.017 158.716 173.493 1.00 23.51 72 THR F CA 1
ATOM 4277 C C . THR F 2 76 ? 143.870 157.939 174.490 1.00 24.54 72 THR F C 1
ATOM 4278 O O . THR F 2 76 ? 143.372 157.040 175.184 1.00 29.46 72 THR F O 1
ATOM 4282 N N . TYR F 2 77 ? 145.155 158.289 174.591 1.00 44.34 73 TYR F N 1
ATOM 4283 C CA . TYR F 2 77 ? 146.032 157.624 175.552 1.00 45.42 73 TYR F CA 1
ATOM 4284 C C . TYR F 2 77 ? 145.538 157.824 176.979 1.00 45.84 73 TYR F C 1
ATOM 4285 O O . TYR F 2 77 ? 145.564 156.892 177.789 1.00 52.76 73 TYR F O 1
ATOM 4294 N N . THR F 2 78 ? 145.095 159.040 177.306 1.00 22.09 74 THR F N 1
ATOM 4295 C CA . THR F 2 78 ? 144.556 159.305 178.637 1.00 12.63 74 THR F CA 1
ATOM 4296 C C . THR F 2 78 ? 143.276 158.517 178.885 1.00 23.98 74 THR F C 1
ATOM 4297 O O . THR F 2 78 ? 143.0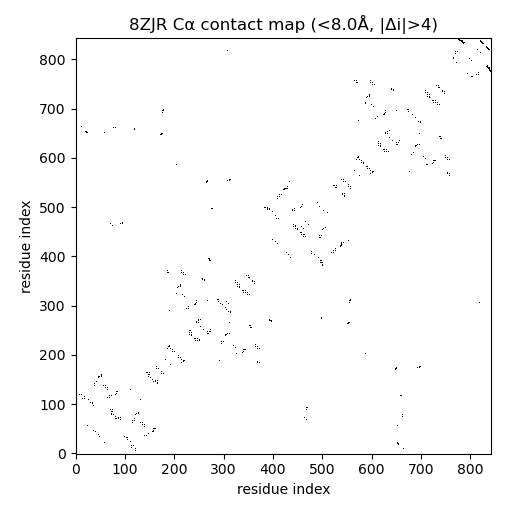95 157.932 179.959 1.00 34.33 74 THR F O 1
ATOM 4301 N N . GLU F 2 79 ? 142.381 158.479 177.895 1.00 35.11 75 GLU F N 1
ATOM 4302 C CA . GLU F 2 79 ? 141.104 157.796 178.057 1.00 33.36 75 GLU F CA 1
ATOM 4303 C C . GLU F 2 79 ? 141.300 156.305 178.288 1.00 36.69 75 GLU F C 1
ATOM 4304 O O . GLU F 2 79 ? 140.595 155.700 179.104 1.00 35.25 75 GLU F O 1
ATOM 4310 N N . HIS F 2 80 ? 142.247 155.690 177.574 1.00 24.85 76 HIS F N 1
ATOM 4311 C CA . HIS F 2 80 ? 142.508 154.271 177.800 1.00 21.07 76 HIS F CA 1
ATOM 4312 C C . HIS F 2 80 ? 143.019 154.012 179.210 1.00 28.87 76 HIS F C 1
ATOM 4313 O O . HIS F 2 80 ? 142.822 152.918 179.751 1.00 45.31 76 HIS F O 1
ATOM 4320 N N . ALA F 2 81 ? 143.668 154.998 179.822 1.00 17.24 77 ALA F N 1
ATOM 4321 C CA . ALA F 2 81 ? 144.242 154.838 181.151 1.00 17.41 77 ALA F CA 1
ATOM 4322 C C . ALA F 2 81 ? 143.237 155.085 182.265 1.00 25.03 77 ALA F C 1
ATOM 4323 O O . ALA F 2 81 ? 143.621 155.033 183.438 1.00 27.51 77 ALA F O 1
ATOM 4325 N N A LYS F 2 82 ? 141.973 155.350 181.931 0.28 27.76 78 LYS F N 1
ATOM 4326 N N B LYS F 2 82 ? 141.973 155.346 181.924 0.72 28.33 78 LYS F N 1
ATOM 4327 C CA A LYS F 2 82 ? 140.937 155.667 182.917 0.28 29.61 78 LYS F CA 1
ATOM 4328 C CA B LYS F 2 82 ? 140.933 155.674 182.899 0.72 30.74 78 LYS F CA 1
ATOM 4329 C C A LYS F 2 82 ? 141.329 156.878 183.762 0.28 31.55 78 LYS F C 1
ATOM 4330 C C B LYS F 2 82 ? 141.338 156.869 183.758 0.72 33.16 78 LYS F C 1
ATOM 4331 O O A LYS F 2 82 ? 141.080 156.925 184.967 0.28 32.39 78 LYS F O 1
ATOM 4332 O O B LYS F 2 82 ? 141.108 156.897 184.968 0.72 34.27 78 LYS F O 1
ATOM 4343 N N . ARG F 2 83 ? 141.945 157.865 183.123 1.00 39.35 79 ARG F N 1
ATOM 4344 C CA . ARG F 2 83 ? 142.365 159.091 183.779 1.00 35.81 79 ARG F CA 1
ATOM 4345 C C . ARG F 2 83 ? 141.551 160.261 183.246 1.00 44.51 79 ARG F C 1
ATOM 4346 O O . ARG F 2 83 ? 140.957 160.194 182.167 1.00 46.32 79 ARG F O 1
ATOM 4354 N N . LYS F 2 84 ? 141.525 161.345 184.021 1.00 38.85 80 LYS F N 1
ATOM 4355 C CA . LYS F 2 84 ? 140.795 162.548 183.641 1.00 28.46 80 LYS F CA 1
ATOM 4356 C C . LYS F 2 84 ? 141.708 163.762 183.530 1.00 28.31 80 LYS F C 1
ATOM 4357 O O . LYS F 2 84 ? 141.228 164.898 183.572 1.00 36.80 80 LYS F O 1
ATOM 4363 N N . THR F 2 85 ? 143.014 163.548 183.393 1.00 33.33 81 THR F N 1
ATOM 4364 C CA . THR F 2 85 ? 143.961 164.635 183.189 1.00 32.70 81 THR F CA 1
ATOM 4365 C C . THR F 2 85 ? 145.080 164.154 182.279 1.00 31.54 81 THR F C 1
ATOM 4366 O O . THR F 2 85 ? 145.626 163.066 182.483 1.00 28.81 81 THR F O 1
ATOM 4370 N N . VAL F 2 86 ? 145.412 164.960 181.275 1.00 16.62 82 VAL F N 1
ATOM 4371 C CA . VAL F 2 86 ? 146.454 164.613 180.314 1.00 11.25 82 VAL F CA 1
ATOM 4372 C C . VAL F 2 86 ? 147.809 164.885 180.958 1.00 20.75 82 VAL F C 1
ATOM 4373 O O . VAL F 2 86 ? 148.150 166.033 181.245 1.00 33.27 82 VAL F O 1
ATOM 4377 N N . THR F 2 87 ? 148.583 163.829 181.185 1.00 16.41 83 THR F N 1
ATOM 4378 C CA . THR F 2 87 ? 149.912 163.973 181.752 1.00 14.43 83 THR F CA 1
ATOM 4379 C C . THR F 2 87 ? 150.910 164.340 180.656 1.00 16.55 83 THR F C 1
ATOM 4380 O O . THR F 2 87 ? 150.562 164.483 179.482 1.00 24.45 83 THR F O 1
ATOM 4384 N N . ALA F 2 88 ? 152.176 164.504 181.044 1.00 22.53 84 ALA F N 1
ATOM 4385 C CA . ALA F 2 88 ? 153.216 164.781 180.061 1.00 26.83 84 ALA F CA 1
ATOM 4386 C C . ALA F 2 88 ? 153.612 163.535 179.286 1.00 27.90 84 ALA F C 1
ATOM 4387 O O . ALA F 2 88 ? 153.947 163.628 178.099 1.00 36.06 84 ALA F O 1
ATOM 4389 N N . MET F 2 89 ? 153.587 162.369 179.937 1.00 24.60 85 MET F N 1
ATOM 4390 C CA . MET F 2 89 ? 153.909 161.128 179.243 1.00 25.53 85 MET F CA 1
ATOM 4391 C C . MET F 2 89 ? 152.908 160.830 178.137 1.00 30.68 85 MET F C 1
ATOM 4392 O O . MET F 2 89 ? 153.278 160.261 177.105 1.00 36.53 85 MET F O 1
ATOM 4397 N N . ASP F 2 90 ? 151.642 161.205 178.328 1.00 20.46 86 ASP F N 1
ATOM 4398 C CA . ASP F 2 90 ? 150.650 161.005 177.277 1.00 5.91 86 ASP F CA 1
ATOM 4399 C C . ASP F 2 90 ? 151.001 161.808 176.033 1.00 18.71 86 ASP F C 1
ATOM 4400 O O . ASP F 2 90 ? 150.939 161.290 174.914 1.00 37.33 86 ASP F O 1
ATOM 4405 N N . VAL F 2 91 ? 151.391 163.072 176.210 1.00 22.73 87 VAL F N 1
ATOM 4406 C CA . VAL F 2 91 ? 151.781 163.892 175.068 1.00 20.60 87 VAL F CA 1
ATOM 4407 C C . VAL F 2 91 ? 153.063 163.361 174.441 1.00 24.48 87 VAL F C 1
ATOM 4408 O O . VAL F 2 91 ? 153.222 163.374 173.215 1.00 29.96 87 VAL F O 1
ATOM 4412 N N . VAL F 2 92 ? 153.996 162.882 175.268 1.00 42.02 88 VAL F N 1
ATOM 4413 C CA . VAL F 2 92 ? 155.242 162.330 174.741 1.00 43.29 88 VAL F CA 1
ATOM 4414 C C . VAL F 2 92 ? 154.958 161.116 173.865 1.00 49.74 88 VAL F C 1
ATOM 4415 O O . VAL F 2 92 ? 155.505 160.980 172.765 1.00 50.72 88 VAL F O 1
ATOM 4419 N N . TYR F 2 93 ? 154.083 160.222 174.333 1.00 33.16 89 TYR F N 1
ATOM 4420 C CA . TYR F 2 93 ? 153.739 159.039 173.550 1.00 16.79 89 TYR F CA 1
ATOM 4421 C C . TYR F 2 93 ? 152.952 159.410 172.300 1.00 15.81 89 TYR F C 1
ATOM 4422 O O . TYR F 2 93 ? 153.126 158.791 171.245 1.00 28.02 89 TYR F O 1
ATOM 4431 N N . ALA F 2 94 ? 152.077 160.413 172.400 1.00 13.76 90 ALA F N 1
ATOM 4432 C CA . ALA F 2 94 ? 151.333 160.862 171.229 1.00 13.12 90 ALA F CA 1
ATOM 4433 C C . ALA F 2 94 ? 152.267 161.408 170.160 1.00 21.81 90 ALA F C 1
ATOM 4434 O O . ALA F 2 94 ? 152.064 161.169 168.965 1.00 35.01 90 ALA F O 1
ATOM 4436 N N . LEU F 2 95 ? 153.293 162.153 170.571 1.00 19.40 91 LEU F N 1
ATOM 4437 C CA . LEU F 2 95 ? 154.271 162.653 169.611 1.00 8.42 91 LEU F CA 1
ATOM 4438 C C . LEU F 2 95 ? 155.135 161.524 169.065 1.00 22.61 91 LEU F C 1
ATOM 4439 O O . LEU F 2 95 ? 155.496 161.527 167.883 1.00 38.53 91 LEU F O 1
ATOM 4444 N N . LYS F 2 96 ? 155.481 160.552 169.912 1.00 22.88 92 LYS F N 1
ATOM 4445 C CA . LYS F 2 96 ? 156.285 159.421 169.462 1.00 19.64 92 LYS F CA 1
ATOM 4446 C C . LYS F 2 96 ? 155.538 158.570 168.446 1.00 22.90 92 LYS F C 1
ATOM 4447 O O . LYS F 2 96 ? 156.160 157.982 167.555 1.00 36.10 92 LYS F O 1
ATOM 4453 N N . ARG F 2 97 ? 154.210 158.497 168.558 1.00 26.28 93 ARG F N 1
ATOM 4454 C CA . ARG F 2 97 ? 153.427 157.719 167.602 1.00 26.93 93 ARG F CA 1
ATOM 4455 C C . ARG F 2 97 ? 153.564 158.275 166.192 1.00 31.24 93 ARG F C 1
ATOM 4456 O O . ARG F 2 97 ? 153.667 157.514 165.224 1.00 43.89 93 ARG F O 1
ATOM 4464 N N . GLN F 2 98 ? 153.569 159.600 166.054 1.00 29.04 94 GLN F N 1
ATOM 4465 C CA . GLN F 2 98 ? 153.669 160.252 164.757 1.00 37.43 94 GLN F CA 1
ATOM 4466 C C . GLN F 2 98 ? 155.109 160.412 164.288 1.00 39.42 94 GLN F C 1
ATOM 4467 O O . GLN F 2 98 ? 155.379 161.255 163.425 1.00 38.80 94 GLN F O 1
ATOM 4473 N N . GLY F 2 99 ? 156.031 159.628 164.832 1.00 55.93 95 GLY F N 1
ATOM 4474 C CA . GLY F 2 99 ? 157.423 159.707 164.429 1.00 56.75 95 GLY F CA 1
ATOM 4475 C C . GLY F 2 99 ? 158.096 161.018 164.771 1.00 56.03 95 GLY F C 1
ATOM 4476 O O . GLY F 2 99 ? 158.936 161.498 164.000 1.00 65.35 95 GLY F O 1
ATOM 4477 N N . ARG F 2 100 ? 157.743 161.614 165.909 1.00 33.52 96 ARG F N 1
ATOM 4478 C CA . ARG F 2 100 ? 158.349 162.859 166.382 1.00 41.94 96 ARG F CA 1
ATOM 4479 C C . ARG F 2 100 ? 158.656 162.688 167.866 1.00 45.30 96 ARG F C 1
ATOM 4480 O O . ARG F 2 100 ? 157.842 163.042 168.722 1.00 49.15 96 ARG F O 1
ATOM 4488 N N . THR F 2 101 ? 159.835 162.155 168.170 1.00 36.17 97 THR F N 1
ATOM 4489 C CA . THR F 2 101 ? 160.212 161.916 169.554 1.00 30.73 97 THR F CA 1
ATOM 4490 C C . THR F 2 101 ? 160.513 163.239 170.252 1.00 36.88 97 THR F C 1
ATOM 4491 O O . THR F 2 101 ? 160.890 164.228 169.620 1.00 43.68 97 THR F O 1
ATOM 4495 N N . LEU F 2 102 ? 160.338 163.255 171.572 1.00 46.67 98 LEU F N 1
ATOM 4496 C CA . LEU F 2 102 ? 160.541 164.462 172.364 1.00 49.32 98 LEU F CA 1
ATOM 4497 C C . LEU F 2 102 ? 161.338 164.111 173.610 1.00 52.92 98 LEU F C 1
ATOM 4498 O O . LEU F 2 102 ? 160.858 163.361 174.464 1.00 53.30 98 LEU F O 1
ATOM 4503 N N . TYR F 2 103 ? 162.549 164.652 173.710 1.00 53.13 99 TYR F N 1
ATOM 4504 C CA . TYR F 2 103 ? 163.413 164.451 174.866 1.00 46.66 99 TYR F CA 1
ATOM 4505 C C . TYR F 2 103 ? 163.249 165.619 175.826 1.00 49.62 99 TYR F C 1
ATOM 4506 O O . TYR F 2 103 ? 163.299 166.779 175.408 1.00 47.79 99 TYR F O 1
ATOM 4515 N N . GLY F 2 104 ? 163.058 165.314 177.106 1.00 32.81 100 GLY F N 1
ATOM 4516 C CA . GLY F 2 104 ? 163.016 166.356 178.112 1.00 29.92 100 GLY F CA 1
ATOM 4517 C C . GLY F 2 104 ? 161.888 166.223 179.111 1.00 34.71 100 GLY F C 1
ATOM 4518 O O . GLY F 2 104 ? 161.925 166.843 180.178 1.00 40.41 100 GLY F O 1
ATOM 4519 N N . PHE F 2 105 ? 160.879 165.414 178.785 1.00 35.96 101 PHE F N 1
ATOM 4520 C CA . PHE F 2 105 ? 159.698 165.270 179.628 1.00 40.14 101 PHE F CA 1
ATOM 4521 C C . PHE F 2 105 ? 159.450 163.822 180.033 1.00 35.70 101 PHE F C 1
ATOM 4522 O O . PHE F 2 105 ? 158.327 163.469 180.403 1.00 43.38 101 PHE F O 1
ATOM 4530 N N . GLY F 2 106 ? 160.476 162.981 179.978 1.00 44.55 102 GLY F N 1
ATOM 4531 C CA . GLY F 2 106 ? 160.341 161.590 180.366 1.00 46.46 102 GLY F CA 1
ATOM 4532 C C . GLY F 2 106 ? 160.098 160.660 179.194 1.00 49.45 102 GLY F C 1
ATOM 4533 O O . GLY F 2 106 ? 160.957 159.852 178.841 1.00 51.66 102 GLY F O 1
ATOM 4534 N N . ALA G 3 13 ? 135.898 116.124 177.567 1.00 94.51 11 ALA G N 1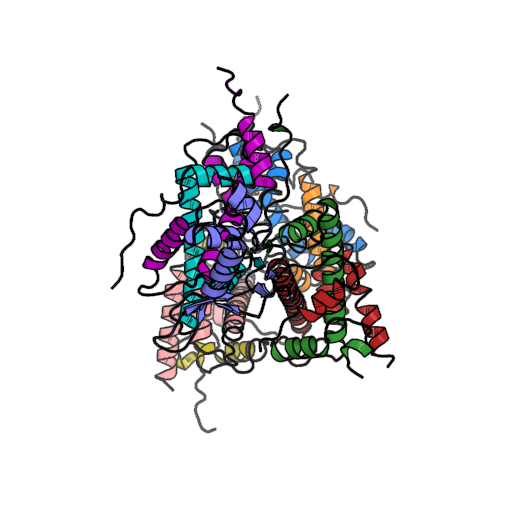
ATOM 4535 C CA . ALA G 3 13 ? 135.939 116.820 176.288 1.00 95.13 11 ALA G CA 1
ATOM 4536 C C . ALA G 3 13 ? 134.902 116.250 175.327 1.00 96.54 11 ALA G C 1
ATOM 4537 O O . ALA G 3 13 ? 135.221 115.898 174.191 1.00 94.87 11 ALA G O 1
ATOM 4539 N N . ARG G 3 14 ? 133.658 116.163 175.792 1.00 131.98 12 ARG G N 1
ATOM 4540 C CA . ARG G 3 14 ? 132.549 115.636 174.996 1.00 131.56 12 ARG G CA 1
ATOM 4541 C C . ARG G 3 14 ? 131.716 116.818 174.512 1.00 131.84 12 ARG G C 1
ATOM 4542 O O . ARG G 3 14 ? 130.822 117.302 175.207 1.00 132.13 12 ARG G O 1
ATOM 4550 N N . ALA G 3 15 ? 132.017 117.285 173.304 1.00 99.71 13 ALA G N 1
ATOM 4551 C CA . ALA G 3 15 ? 131.312 118.412 172.709 1.00 97.59 13 ALA G CA 1
ATOM 4552 C C . ALA G 3 15 ? 131.489 118.343 171.197 1.00 96.98 13 ALA G C 1
ATOM 4553 O O . ALA G 3 15 ? 132.177 117.463 170.671 1.00 95.91 13 ALA G O 1
ATOM 4555 N N . LYS G 3 16 ? 130.861 119.285 170.499 1.00 110.09 14 LYS G N 1
ATOM 4556 C CA . LYS G 3 16 ? 130.919 119.342 169.045 1.00 109.35 14 LYS G CA 1
ATOM 4557 C C . LYS G 3 16 ? 132.072 120.193 168.530 1.00 107.45 14 LYS G C 1
ATOM 4558 O O . LYS G 3 16 ? 132.227 120.322 167.311 1.00 109.50 14 LYS G O 1
ATOM 4564 N N . ALA G 3 17 ? 132.875 120.772 169.424 1.00 56.07 15 ALA G N 1
ATOM 4565 C CA . ALA G 3 17 ? 134.043 121.573 169.057 1.00 55.87 15 ALA G CA 1
ATOM 4566 C C . ALA G 3 17 ? 133.649 122.749 168.160 1.00 56.65 15 ALA G C 1
ATOM 4567 O O . ALA G 3 17 ? 134.061 122.855 167.003 1.00 55.00 15 ALA G O 1
ATOM 4569 N N . LYS G 3 18 ? 132.831 123.637 168.719 1.00 70.74 16 LYS G N 1
ATOM 4570 C CA . LYS G 3 18 ? 132.435 124.845 168.008 1.00 69.20 16 LYS G CA 1
ATOM 4571 C C . LYS G 3 18 ? 133.611 125.811 167.948 1.00 71.43 16 LYS G C 1
ATOM 4572 O O . LYS G 3 18 ? 134.079 126.294 168.984 1.00 73.92 16 LYS G O 1
ATOM 4578 N N . THR G 3 19 ? 134.088 126.092 166.739 1.00 60.85 17 THR G N 1
ATOM 4579 C CA . THR G 3 19 ? 135.236 126.970 166.577 1.00 59.40 17 THR G CA 1
ATOM 4580 C C . THR G 3 19 ? 134.890 128.392 167.003 1.00 55.22 17 THR G C 1
ATOM 4581 O O . THR G 3 19 ? 133.737 128.825 166.934 1.00 56.82 17 THR G O 1
ATOM 4585 N N . ARG G 3 20 ? 135.908 129.116 167.472 1.00 38.95 18 ARG G N 1
ATOM 4586 C CA . ARG G 3 20 ? 135.687 130.462 167.987 1.00 39.21 18 ARG G CA 1
ATOM 4587 C C . ARG G 3 20 ? 135.360 131.462 166.888 1.00 40.63 18 ARG G C 1
ATOM 4588 O O . ARG G 3 20 ? 134.805 132.525 167.183 1.00 45.28 18 ARG G O 1
ATOM 4596 N N . SER G 3 21 ? 135.690 131.155 165.635 1.00 34.98 19 SER G N 1
ATOM 4597 C CA . SER G 3 21 ? 135.297 132.017 164.531 1.00 31.72 19 SER G CA 1
ATOM 4598 C C . SER G 3 21 ? 133.828 131.865 164.164 1.00 38.96 19 SER G C 1
ATOM 4599 O O . SER G 3 21 ? 133.302 132.703 163.426 1.00 42.57 19 SER G O 1
ATOM 4602 N N . SER G 3 22 ? 133.160 130.822 164.653 1.00 49.37 20 SER G N 1
ATOM 4603 C CA . SER G 3 22 ? 131.739 130.638 164.396 1.00 48.76 20 SER G CA 1
ATOM 4604 C C . SER G 3 22 ? 130.864 131.317 165.437 1.00 44.73 20 SER G C 1
ATOM 4605 O O . SER G 3 22 ? 129.770 131.785 165.102 1.00 53.25 20 SER G O 1
ATOM 4608 N N . ARG G 3 23 ? 131.313 131.371 166.692 1.00 39.52 21 ARG G N 1
ATOM 4609 C CA . ARG G 3 23 ? 130.545 132.066 167.719 1.00 45.00 21 ARG G CA 1
ATOM 4610 C C . ARG G 3 23 ? 130.455 133.556 167.424 1.00 48.72 21 ARG G C 1
ATOM 4611 O O . ARG G 3 23 ? 129.390 134.165 167.579 1.00 52.42 21 ARG G O 1
ATOM 4619 N N . ALA G 3 24 ? 131.564 134.160 167.000 1.00 22.95 22 ALA G N 1
ATOM 4620 C CA . ALA G 3 24 ? 131.605 135.593 166.747 1.00 24.11 22 ALA G CA 1
ATOM 4621 C C . ALA G 3 24 ? 131.089 135.972 165.367 1.00 28.95 22 ALA G C 1
ATOM 4622 O O . ALA G 3 24 ? 130.930 137.165 165.092 1.00 35.73 22 ALA G O 1
ATOM 4624 N N . GLY G 3 25 ? 130.824 135.001 164.499 1.00 35.12 23 GLY G N 1
ATOM 4625 C CA . GLY G 3 25 ? 130.351 135.297 163.165 1.00 35.09 23 GLY G CA 1
ATOM 4626 C C . GLY G 3 25 ? 131.412 135.759 162.195 1.00 37.64 23 GLY G C 1
ATOM 4627 O O . GLY G 3 25 ? 131.068 136.200 161.093 1.00 41.99 23 GLY G O 1
ATOM 4628 N N . LEU G 3 26 ? 132.686 135.678 162.564 1.00 29.50 24 LEU G N 1
ATOM 4629 C CA . LEU G 3 26 ? 133.758 136.104 161.683 1.00 22.89 24 LEU G CA 1
ATOM 4630 C C . LEU G 3 26 ? 134.146 134.985 160.722 1.00 29.71 24 LEU G C 1
ATOM 4631 O O . LEU G 3 26 ? 133.680 133.847 160.819 1.00 33.54 24 LEU G O 1
ATOM 4636 N N . GLN G 3 27 ? 135.017 135.331 159.777 1.00 38.59 25 GLN G N 1
ATOM 4637 C CA . GLN G 3 27 ? 135.640 134.363 158.887 1.00 36.79 25 GLN G CA 1
ATOM 4638 C C . GLN G 3 27 ? 137.123 134.182 159.152 1.00 37.84 25 GLN G C 1
ATOM 4639 O O . GLN G 3 27 ? 137.663 133.113 158.865 1.00 37.99 25 GLN G O 1
ATOM 4645 N N . PHE G 3 28 ? 137.788 135.200 159.691 1.00 48.54 26 PHE G N 1
ATOM 4646 C CA . PHE G 3 28 ? 139.188 135.075 160.047 1.00 47.63 26 PHE G CA 1
ATOM 4647 C C . PHE G 3 28 ? 139.340 134.161 161.262 1.00 48.59 26 PHE G C 1
ATOM 4648 O O . PHE G 3 28 ? 138.440 134.078 162.102 1.00 53.70 26 PHE G O 1
ATOM 4656 N N . PRO G 3 29 ? 140.469 133.458 161.378 1.00 24.50 27 PRO G N 1
ATOM 4657 C CA . PRO G 3 29 ? 140.622 132.470 162.456 1.00 22.87 27 PRO G CA 1
ATOM 4658 C C . PRO G 3 29 ? 140.906 133.155 163.784 1.00 27.57 27 PRO G C 1
ATOM 4659 O O . PRO G 3 29 ? 141.919 133.840 163.939 1.00 39.69 27 PRO G O 1
ATOM 4663 N N . VAL G 3 30 ? 139.999 132.976 164.744 1.00 27.15 28 VAL G N 1
ATOM 4664 C CA . VAL G 3 30 ? 140.232 133.510 166.081 1.00 19.09 28 VAL G CA 1
ATOM 4665 C C . VAL G 3 30 ? 141.342 132.734 166.777 1.00 22.36 28 VAL G C 1
ATOM 4666 O O . VAL G 3 30 ? 142.179 133.315 167.477 1.00 31.29 28 VAL G O 1
ATOM 4670 N N . GLY G 3 31 ? 141.368 131.413 166.599 1.00 29.13 29 GLY G N 1
ATOM 4671 C CA . GLY G 3 31 ? 142.390 130.609 167.248 1.00 34.55 29 GLY G CA 1
ATOM 4672 C C . GLY G 3 31 ? 143.789 130.917 166.753 1.00 33.26 29 GLY G C 1
ATOM 4673 O O . GLY G 3 31 ? 144.732 131.006 167.542 1.00 37.78 29 GLY G O 1
ATOM 4674 N N . ARG G 3 32 ? 143.946 131.083 165.438 1.00 38.55 30 ARG G N 1
ATOM 4675 C CA . ARG G 3 32 ? 145.261 131.402 164.892 1.00 35.07 30 ARG G CA 1
ATOM 4676 C C . ARG G 3 32 ? 145.722 132.784 165.334 1.00 39.97 30 ARG G C 1
ATOM 4677 O O . ARG G 3 32 ? 146.904 132.982 165.638 1.00 52.01 30 ARG G O 1
ATOM 4685 N N . VAL G 3 33 ? 144.806 133.754 165.378 1.00 47.47 31 VAL G N 1
ATOM 4686 C CA . VAL G 3 33 ? 145.165 135.087 165.852 1.00 45.54 31 VAL G CA 1
ATOM 4687 C C . VAL G 3 33 ? 145.564 135.039 167.320 1.00 51.63 31 VAL G C 1
ATOM 4688 O O . VAL G 3 33 ? 146.517 135.703 167.742 1.00 60.61 31 VAL G O 1
ATOM 4692 N N . HIS G 3 34 ? 144.846 134.250 168.122 1.00 38.97 32 HIS G N 1
ATOM 4693 C CA . HIS G 3 34 ? 145.207 134.092 169.527 1.00 32.38 32 HIS G CA 1
ATOM 4694 C C . HIS G 3 34 ? 146.585 133.462 169.674 1.00 30.68 32 HIS G C 1
ATOM 4695 O O . HIS G 3 34 ? 147.384 133.887 170.516 1.00 35.25 32 HIS G O 1
ATOM 4702 N N . ARG G 3 35 ? 146.882 132.444 168.863 1.00 31.42 33 ARG G N 1
ATOM 4703 C CA . ARG G 3 35 ? 148.194 131.808 168.924 1.00 31.59 33 ARG G CA 1
ATOM 4704 C C . ARG G 3 35 ? 149.298 132.782 168.535 1.00 39.82 33 ARG G C 1
ATOM 4705 O O . ARG G 3 35 ? 150.369 132.797 169.153 1.00 49.47 33 ARG G O 1
ATOM 4713 N N . LEU G 3 36 ? 149.064 133.592 167.499 1.00 45.99 34 LEU G N 1
ATOM 4714 C CA . LEU G 3 36 ? 150.062 134.580 167.100 1.00 41.01 34 LEU G CA 1
ATOM 4715 C C . LEU G 3 36 ? 150.266 135.629 168.186 1.00 46.45 34 LEU G C 1
ATOM 4716 O O . LEU G 3 36 ? 151.403 136.013 168.483 1.00 55.49 34 LEU G O 1
ATOM 4721 N N . LEU G 3 37 ? 149.177 136.096 168.798 1.00 33.52 35 LEU G N 1
ATOM 4722 C CA . LEU G 3 37 ? 149.293 137.063 169.884 1.00 28.78 35 LEU G CA 1
ATOM 4723 C C . LEU G 3 37 ? 150.060 136.477 171.060 1.00 33.98 35 LEU G C 1
ATOM 4724 O O . LEU G 3 37 ? 150.848 137.176 171.708 1.00 43.60 35 LEU G O 1
ATOM 4729 N N . ARG G 3 38 ? 149.838 135.197 171.358 1.00 36.50 36 ARG G N 1
ATOM 4730 C CA . ARG G 3 38 ? 150.546 134.565 172.465 1.00 35.33 36 ARG G CA 1
ATOM 4731 C C . ARG G 3 38 ? 152.029 134.410 172.150 1.00 38.83 36 ARG G C 1
ATOM 4732 O O . ARG G 3 38 ? 152.886 134.918 172.880 1.00 48.49 36 ARG G O 1
ATOM 4740 N N . LYS G 3 39 ? 152.356 133.717 171.063 1.00 60.39 37 LYS G N 1
ATOM 4741 C CA . LYS G 3 39 ? 153.752 133.577 170.648 1.00 64.20 37 LYS G CA 1
ATOM 4742 C C . LYS G 3 39 ? 154.166 134.667 169.664 1.00 65.60 37 LYS G C 1
ATOM 4743 O O . LYS G 3 39 ? 154.727 134.396 168.605 1.00 72.07 37 LYS G O 1
ATOM 4749 N N . GLY G 3 40 ? 153.889 135.918 170.013 1.00 50.59 38 GLY G N 1
ATOM 4750 C CA . GLY G 3 40 ? 154.384 137.040 169.243 1.00 53.11 38 GLY G CA 1
ATOM 4751 C C . GLY G 3 40 ? 155.195 138.002 170.082 1.00 55.72 38 GLY G C 1
ATOM 4752 O O . GLY G 3 40 ? 155.620 139.054 169.595 1.00 65.39 38 GLY G O 1
ATOM 4753 N N . ASN G 3 41 ? 155.413 137.646 171.349 1.00 59.72 39 ASN G N 1
ATOM 4754 C CA . ASN G 3 41 ? 156.160 138.470 172.299 1.00 58.20 39 ASN G CA 1
ATOM 4755 C C . ASN G 3 41 ? 155.535 139.860 172.427 1.00 62.39 39 ASN G C 1
ATOM 4756 O O . ASN G 3 41 ? 156.162 140.885 172.156 1.00 63.35 39 ASN G O 1
ATOM 4761 N N . TYR G 3 42 ? 154.271 139.873 172.845 1.00 44.20 40 TYR G N 1
ATOM 4762 C CA . TYR G 3 42 ? 153.523 141.107 173.041 1.00 39.95 40 TYR G CA 1
ATOM 4763 C C . TYR G 3 42 ? 153.195 141.362 174.503 1.00 37.95 40 TYR G C 1
ATOM 4764 O O . TYR G 3 42 ? 153.387 142.478 174.995 1.00 42.64 40 TYR G O 1
ATOM 4773 N N . SER G 3 43 ? 152.700 140.352 175.215 1.00 33.10 41 SER G N 1
ATOM 4774 C CA . SER G 3 43 ? 152.441 140.472 176.642 1.00 34.97 41 SER G CA 1
ATOM 4775 C C . SER G 3 43 ? 152.465 139.085 177.263 1.00 43.75 41 SER G C 1
ATOM 4776 O O . SER G 3 43 ? 152.384 138.071 176.567 1.00 49.12 41 SER G O 1
ATOM 4779 N N . GLU G 3 44 ? 152.585 139.060 178.592 1.00 63.13 42 GLU G N 1
ATOM 4780 C CA . GLU G 3 44 ? 152.628 137.790 179.308 1.00 63.18 42 GLU G CA 1
ATOM 4781 C C . GLU G 3 44 ? 151.319 137.025 179.158 1.00 68.24 42 GLU G C 1
ATOM 4782 O O . GLU G 3 44 ? 151.321 135.797 179.016 1.00 74.28 42 GLU G O 1
ATOM 4788 N N . ARG G 3 45 ? 150.191 137.733 179.185 1.00 44.06 43 ARG G N 1
ATOM 4789 C CA . ARG G 3 45 ? 148.877 137.124 179.047 1.00 40.19 43 ARG G CA 1
ATOM 4790 C C . ARG G 3 45 ? 148.085 137.865 177.981 1.00 37.30 43 ARG G C 1
ATOM 4791 O O . ARG G 3 45 ? 148.323 139.047 177.722 1.00 44.99 43 ARG G O 1
ATOM 4799 N N . VAL G 3 46 ? 147.148 137.158 177.355 1.00 25.94 44 VAL G N 1
ATOM 4800 C CA . VAL G 3 46 ? 146.297 137.724 176.315 1.00 18.71 44 VAL G CA 1
ATOM 4801 C C . VAL G 3 46 ? 144.850 137.398 176.654 1.00 24.13 44 VAL G C 1
ATOM 4802 O O . VAL G 3 46 ? 144.470 136.222 176.691 1.00 24.50 44 VAL G O 1
ATOM 4806 N N . GLY G 3 47 ? 144.042 138.431 176.877 1.00 22.36 45 GLY G N 1
ATOM 4807 C CA . GLY G 3 47 ? 142.656 138.205 177.239 1.00 17.64 45 GLY G CA 1
ATOM 4808 C C . GLY G 3 47 ? 141.908 137.450 176.158 1.00 24.91 45 GLY G C 1
ATOM 4809 O O . GLY G 3 47 ? 142.254 137.502 174.979 1.00 31.26 45 GLY G O 1
ATOM 4810 N N . ALA G 3 48 ? 140.869 136.725 176.578 1.00 49.37 46 ALA G N 1
ATOM 4811 C CA . ALA G 3 48 ? 140.143 135.866 175.649 1.00 47.99 46 ALA G CA 1
ATOM 4812 C C . ALA G 3 48 ? 139.389 136.668 174.596 1.00 46.75 46 ALA G C 1
ATOM 4813 O O . ALA G 3 48 ? 139.189 136.181 173.478 1.00 48.52 46 ALA G O 1
ATOM 4815 N N . GLY G 3 49 ? 138.963 137.882 174.926 1.00 26.90 47 GLY G N 1
ATOM 4816 C CA . GLY G 3 49 ? 138.223 138.707 173.998 1.00 28.29 47 GLY G CA 1
ATOM 4817 C C . GLY G 3 49 ? 139.053 139.544 173.055 1.00 31.94 47 GLY G C 1
ATOM 4818 O O . GLY G 3 49 ? 138.490 140.232 172.199 1.00 32.58 47 GLY G O 1
ATOM 4819 N N . ALA G 3 50 ? 140.375 139.513 173.180 1.00 27.90 48 ALA G N 1
ATOM 4820 C CA . ALA G 3 50 ? 141.249 140.306 172.324 1.00 20.90 48 ALA G CA 1
ATOM 4821 C C . ALA G 3 50 ? 141.429 139.676 170.945 1.00 30.05 48 ALA G C 1
ATOM 4822 O O . ALA G 3 50 ? 141.372 140.400 169.942 1.00 45.67 48 ALA G O 1
ATOM 4824 N N . PRO G 3 51 ? 141.670 138.360 170.831 1.00 43.52 49 PRO G N 1
ATOM 4825 C CA . PRO G 3 51 ? 141.734 137.771 169.484 1.00 46.38 49 PRO G CA 1
ATOM 4826 C C . PRO G 3 51 ? 140.459 137.958 168.686 1.00 50.16 49 PRO G C 1
ATOM 4827 O O . PRO G 3 51 ? 140.529 138.169 167.473 1.00 52.54 49 PRO G O 1
ATOM 4831 N N . VAL G 3 52 ? 139.293 137.899 169.332 1.00 48.30 50 VAL G N 1
ATOM 4832 C CA . VAL G 3 52 ? 138.036 138.092 168.612 1.00 42.22 50 VAL G CA 1
ATOM 4833 C C . VAL G 3 52 ? 137.957 139.505 168.051 1.00 46.01 50 VAL G C 1
ATOM 4834 O O . VAL G 3 52 ? 137.611 139.711 166.882 1.00 51.75 50 VAL G O 1
ATOM 4838 N N . TYR G 3 53 ? 138.280 140.498 168.878 1.00 36.18 51 TYR G N 1
ATOM 4839 C CA . TYR G 3 53 ? 138.239 141.886 168.432 1.00 30.35 51 TYR G CA 1
ATOM 4840 C C . TYR G 3 53 ? 139.233 142.124 167.302 1.00 36.24 51 TYR G C 1
ATOM 4841 O O . TYR G 3 53 ? 138.912 142.771 166.297 1.00 46.86 51 TYR G O 1
ATOM 4850 N N . LEU G 3 54 ? 140.451 141.603 167.453 1.00 50.70 52 LEU G N 1
ATOM 4851 C CA . LEU G 3 54 ? 141.473 141.807 166.432 1.00 44.93 52 LEU G CA 1
ATOM 4852 C C . LEU G 3 54 ? 141.093 141.122 165.126 1.00 47.34 52 LEU G C 1
ATOM 4853 O O . LEU G 3 54 ? 141.283 141.690 164.046 1.00 54.31 52 LEU G O 1
ATOM 4858 N N . ALA G 3 55 ? 140.549 139.905 165.203 1.00 28.64 53 ALA G N 1
ATOM 4859 C CA . ALA G 3 55 ? 140.113 139.209 164.000 1.00 16.47 53 ALA G CA 1
ATOM 4860 C C . ALA G 3 55 ? 138.966 139.945 163.327 1.00 25.83 53 ALA G C 1
ATOM 4861 O O . ALA G 3 55 ? 138.905 140.014 162.097 1.00 33.42 53 ALA G O 1
ATOM 4863 N N . ALA G 3 56 ? 138.043 140.500 164.116 1.00 20.58 54 ALA G N 1
ATOM 4864 C CA . ALA G 3 56 ? 136.948 141.270 163.536 1.00 11.72 54 ALA G CA 1
ATOM 4865 C C . ALA G 3 56 ? 137.463 142.509 162.817 1.00 24.74 54 ALA G C 1
ATOM 4866 O O . ALA G 3 56 ? 137.005 142.829 161.715 1.00 43.27 54 ALA G O 1
ATOM 4868 N N . VAL G 3 57 ? 138.417 143.218 163.424 1.00 43.22 55 VAL G N 1
ATOM 4869 C CA . VAL G 3 57 ? 138.982 144.400 162.775 1.00 41.84 55 VAL G CA 1
ATOM 4870 C C . VAL G 3 57 ? 139.698 144.013 161.487 1.00 48.45 55 VAL G C 1
ATOM 4871 O O . VAL G 3 57 ? 139.543 144.671 160.448 1.00 56.50 55 VAL G O 1
ATOM 4875 N N . LEU G 3 58 ? 140.494 142.942 161.534 1.00 49.03 56 LEU G N 1
ATOM 4876 C CA . LEU G 3 58 ? 141.204 142.490 160.342 1.00 41.46 56 LEU G CA 1
ATOM 4877 C C . LEU G 3 58 ? 140.231 142.103 159.239 1.00 43.34 56 LEU G C 1
ATOM 4878 O O . LEU G 3 58 ? 140.434 142.454 158.071 1.00 51.57 56 LEU G O 1
ATOM 4883 N N . GLU G 3 59 ? 139.169 141.379 159.591 1.00 38.04 57 GLU G N 1
ATOM 4884 C CA . GLU G 3 59 ? 138.192 140.957 158.597 1.00 33.38 57 GLU G CA 1
ATOM 4885 C C . GLU G 3 59 ? 137.461 142.150 158.003 1.00 30.77 57 GLU G C 1
ATOM 4886 O O . GLU G 3 59 ? 137.196 142.177 156.799 1.00 39.32 57 GLU G O 1
ATOM 4892 N N . TYR G 3 60 ? 137.128 143.148 158.823 1.00 43.79 58 TYR G N 1
ATOM 4893 C CA . TYR G 3 60 ? 136.475 144.338 158.287 1.00 39.51 58 TYR G CA 1
ATOM 4894 C C . TYR G 3 60 ? 137.384 145.071 157.311 1.00 41.49 58 TYR G C 1
ATOM 4895 O O . TYR G 3 60 ? 136.948 145.484 156.230 1.00 49.59 58 TYR G O 1
ATOM 4904 N N . LEU G 3 61 ? 138.653 145.260 157.684 1.00 54.31 59 LEU G N 1
ATOM 4905 C CA . LEU G 3 61 ? 139.575 145.959 156.793 1.00 50.20 59 LEU G CA 1
ATOM 4906 C C . LEU G 3 61 ? 139.762 145.195 155.489 1.00 50.49 59 LEU G C 1
ATOM 4907 O O . LEU G 3 61 ? 139.760 145.791 154.402 1.00 55.36 59 LEU G O 1
ATOM 4912 N N . THR G 3 62 ? 139.916 143.871 155.578 1.00 35.33 60 THR G N 1
ATOM 4913 C CA . THR G 3 62 ? 140.063 143.054 154.379 1.00 25.18 60 THR G CA 1
ATOM 4914 C C . THR G 3 62 ? 138.818 143.130 153.506 1.00 26.57 60 THR G C 1
ATOM 4915 O O . THR G 3 62 ? 138.920 143.259 152.282 1.00 34.08 60 THR G O 1
ATOM 4919 N N . ALA G 3 63 ? 137.633 143.071 154.117 1.00 21.79 61 ALA G N 1
ATOM 4920 C CA . ALA G 3 63 ? 136.398 143.156 153.349 1.00 14.30 61 ALA G CA 1
ATOM 4921 C C . ALA G 3 63 ? 136.282 144.497 152.643 1.00 21.77 61 ALA G C 1
ATOM 4922 O O . ALA G 3 63 ? 135.883 144.556 151.477 1.00 32.21 61 ALA G O 1
ATOM 4924 N N . GLU G 3 64 ? 136.639 145.584 153.326 1.00 29.21 62 GLU G N 1
ATOM 4925 C CA . GLU G 3 64 ? 136.537 146.904 152.710 1.00 30.79 62 GLU G CA 1
ATOM 4926 C C . GLU G 3 64 ? 137.504 147.047 151.541 1.00 40.90 62 GLU G C 1
ATOM 4927 O O . GLU G 3 64 ? 137.120 147.506 150.454 1.00 43.44 62 GLU G O 1
ATOM 4933 N N . ILE G 3 65 ? 138.766 146.658 151.739 1.00 51.21 63 ILE G N 1
ATOM 4934 C CA . ILE G 3 65 ? 139.742 146.817 150.664 1.00 45.17 63 ILE G CA 1
ATOM 4935 C C . ILE G 3 65 ? 139.406 145.896 149.496 1.00 45.96 63 ILE G C 1
ATOM 4936 O O . ILE G 3 65 ? 139.587 146.265 148.331 1.00 49.95 63 ILE G O 1
ATOM 4941 N N . LEU G 3 66 ? 138.880 144.700 149.778 1.00 34.25 64 LEU G N 1
ATOM 4942 C CA . LEU G 3 66 ? 138.503 143.794 148.699 1.00 25.27 64 LEU G CA 1
ATOM 4943 C C . LEU G 3 66 ? 137.270 144.294 147.958 1.00 31.40 64 LEU G C 1
ATOM 4944 O O . LEU G 3 66 ? 137.165 144.121 146.741 1.00 33.14 64 LEU G O 1
ATOM 4949 N N . GLU G 3 67 ? 136.328 144.918 148.668 1.00 33.25 65 GLU G N 1
ATOM 4950 C CA . GLU G 3 67 ? 135.180 145.518 147.997 1.00 23.48 65 GLU G CA 1
ATOM 4951 C C . GLU G 3 67 ? 135.618 146.634 147.062 1.00 32.79 65 GLU G C 1
ATOM 4952 O O . GLU G 3 67 ? 135.159 146.713 145.917 1.00 45.14 65 GLU G O 1
ATOM 4958 N N . LEU G 3 68 ? 136.518 147.500 147.529 1.00 26.58 66 LEU G N 1
ATOM 4959 C CA . LEU G 3 68 ? 136.997 148.577 146.668 1.00 24.85 66 LEU G CA 1
ATOM 4960 C C . LEU G 3 68 ? 137.793 148.033 145.484 1.00 27.77 66 LEU G C 1
ATOM 4961 O O . LEU G 3 68 ? 137.675 148.544 144.365 1.00 27.78 66 LEU G O 1
ATOM 4966 N N . ALA G 3 69 ? 138.599 146.990 145.705 1.00 24.38 67 ALA G N 1
ATOM 4967 C CA . ALA G 3 69 ? 139.352 146.391 144.607 1.00 13.64 67 ALA G CA 1
ATOM 4968 C C . ALA G 3 69 ? 138.429 145.751 143.580 1.00 15.56 67 ALA G C 1
ATOM 4969 O O . ALA G 3 69 ? 138.659 145.872 142.372 1.00 32.46 67 ALA G O 1
ATOM 4971 N N . GLY G 3 70 ? 137.386 145.057 144.035 1.00 22.83 68 GLY G N 1
ATOM 4972 C CA . GLY G 3 70 ? 136.429 144.487 143.102 1.00 28.11 68 GLY G CA 1
ATOM 4973 C C . GLY G 3 70 ? 135.664 145.549 142.339 1.00 35.15 68 GLY G C 1
ATOM 4974 O O . GLY G 3 70 ? 135.347 145.371 141.160 1.00 43.43 68 GLY G O 1
ATOM 4975 N N . ASN G 3 71 ? 135.350 146.665 142.999 1.00 31.51 69 ASN G N 1
ATOM 4976 C CA . ASN G 3 71 ? 134.718 147.778 142.299 1.00 34.45 69 ASN G CA 1
ATOM 4977 C C . ASN G 3 71 ? 135.643 148.353 141.235 1.00 38.59 69 ASN G C 1
ATOM 4978 O O . ASN G 3 71 ? 135.197 148.701 140.135 1.00 46.16 69 ASN G O 1
ATOM 4983 N N . ALA G 3 72 ? 136.935 148.466 141.544 1.00 26.21 70 ALA G N 1
ATOM 4984 C CA . ALA G 3 72 ? 137.902 148.976 140.580 1.00 26.12 70 ALA G CA 1
ATOM 4985 C C . ALA G 3 72 ? 138.283 147.955 139.517 1.00 27.69 70 ALA G C 1
ATOM 4986 O O . ALA G 3 72 ? 138.913 148.330 138.523 1.00 31.53 70 ALA G O 1
ATOM 4988 N N . ALA G 3 73 ? 137.929 146.685 139.701 1.00 31.42 71 ALA G N 1
ATOM 4989 C CA . ALA G 3 73 ? 138.206 145.664 138.698 1.00 30.29 71 ALA G CA 1
ATOM 4990 C C . ALA G 3 73 ? 137.038 145.445 137.752 1.00 38.62 71 ALA G C 1
ATOM 4991 O O . ALA G 3 73 ? 137.248 145.041 136.604 1.00 47.56 71 ALA G O 1
ATOM 4993 N N . ARG G 3 74 ? 135.811 145.692 138.212 1.00 57.68 72 ARG G N 1
ATOM 4994 C CA . ARG G 3 74 ? 134.659 145.608 137.323 1.00 60.17 72 ARG G CA 1
ATOM 4995 C C . ARG G 3 74 ? 134.652 146.752 136.317 1.00 65.90 72 ARG G C 1
ATOM 4996 O O . ARG G 3 74 ? 134.148 146.591 135.201 1.00 71.89 72 ARG G O 1
ATOM 5004 N N . ASP G 3 75 ? 135.212 147.905 136.690 1.00 71.02 73 ASP G N 1
ATOM 5005 C CA . ASP G 3 75 ? 135.296 149.026 135.759 1.00 73.43 73 ASP G CA 1
ATOM 5006 C C . ASP G 3 75 ? 136.183 148.689 134.568 1.00 72.55 73 ASP G C 1
ATOM 5007 O O . ASP G 3 75 ? 135.872 149.061 133.431 1.00 77.11 73 ASP G O 1
ATOM 5012 N N . ASN G 3 76 ? 137.290 147.990 134.806 1.00 43.63 74 ASN G N 1
ATOM 5013 C CA . ASN G 3 76 ? 138.174 147.557 133.733 1.00 42.14 74 ASN G CA 1
ATOM 5014 C C . ASN G 3 76 ? 137.680 146.297 133.037 1.00 44.59 74 ASN G C 1
ATOM 5015 O O . ASN G 3 76 ? 138.426 145.719 132.239 1.00 47.23 74 ASN G O 1
ATOM 5020 N N . LYS G 3 77 ? 136.450 145.868 133.322 1.00 59.23 75 LYS G N 1
ATOM 5021 C CA . LYS G 3 77 ? 135.857 144.668 132.734 1.00 60.71 75 LYS G CA 1
ATOM 5022 C C . LYS G 3 77 ? 136.744 143.446 132.976 1.00 60.87 75 LYS G C 1
ATOM 5023 O O . LYS G 3 77 ? 137.159 142.746 132.051 1.00 62.69 75 LYS G O 1
ATOM 5029 N N . LYS G 3 78 ? 137.028 143.202 134.252 1.00 53.55 76 LYS G N 1
ATOM 5030 C CA . LYS G 3 78 ? 137.858 142.084 134.665 1.00 54.37 76 LYS G CA 1
ATOM 5031 C C . LYS G 3 78 ? 137.161 141.306 135.771 1.00 54.29 76 LYS G C 1
ATOM 5032 O O . LYS G 3 78 ? 136.378 141.858 136.546 1.00 56.81 76 LYS G O 1
ATOM 5038 N N . THR G 3 79 ? 137.462 140.011 135.832 1.00 55.75 77 THR G N 1
ATOM 5039 C CA . THR G 3 79 ? 136.895 139.106 136.821 1.00 53.55 77 THR G CA 1
ATOM 5040 C C . THR G 3 79 ? 137.916 138.774 137.911 1.00 54.69 77 THR G C 1
ATOM 5041 O O . THR G 3 79 ? 137.557 138.335 139.007 1.00 58.16 77 THR G O 1
ATOM 5045 N N . ARG G 3 80 ? 139.188 139.066 137.653 1.00 44.31 78 ARG G N 1
ATOM 5046 C CA . ARG G 3 80 ? 140.263 138.619 138.535 1.00 38.28 78 ARG G CA 1
ATOM 5047 C C . ARG G 3 80 ? 140.985 139.848 139.070 1.00 39.53 78 ARG G C 1
ATOM 5048 O O . ARG G 3 80 ? 141.527 140.633 138.288 1.00 49.02 78 ARG G O 1
ATOM 5056 N N . ILE G 3 81 ? 140.996 140.008 140.393 1.00 28.49 79 ILE G N 1
ATOM 5057 C CA . ILE G 3 81 ? 141.679 141.138 141.011 1.00 24.30 79 ILE G CA 1
ATOM 5058 C C . ILE G 3 81 ? 143.185 140.953 140.891 1.00 29.97 79 ILE G C 1
ATOM 5059 O O . ILE G 3 81 ? 143.731 139.905 141.260 1.00 36.08 79 ILE G O 1
ATOM 5064 N N . ILE G 3 82 ? 143.862 141.972 140.375 1.00 28.25 80 ILE G N 1
ATOM 5065 C CA . ILE G 3 82 ? 145.309 141.945 140.182 1.00 30.00 80 ILE G CA 1
ATOM 5066 C C . ILE G 3 82 ? 145.921 143.015 141.081 1.00 41.28 80 ILE G C 1
ATOM 5067 O O . ILE G 3 82 ? 145.177 143.829 141.646 1.00 54.30 80 ILE G O 1
ATOM 5072 N N . PRO G 3 83 ? 147.245 143.047 141.269 1.00 45.70 81 PRO G N 1
ATOM 5073 C CA . PRO G 3 83 ? 147.833 144.090 142.126 1.00 41.95 81 PRO G CA 1
ATOM 5074 C C . PRO G 3 83 ? 147.485 145.508 141.709 1.00 45.20 81 PRO G C 1
ATOM 5075 O O . PRO G 3 83 ? 147.340 146.380 142.577 1.00 54.60 81 PRO G O 1
ATOM 5079 N N . ARG G 3 84 ? 147.360 145.770 140.407 1.00 47.30 82 ARG G N 1
ATOM 5080 C CA . ARG G 3 84 ? 147.002 147.111 139.958 1.00 41.33 82 ARG G CA 1
ATOM 5081 C C . ARG G 3 84 ? 145.649 147.530 140.513 1.00 45.45 82 ARG G C 1
ATOM 5082 O O . ARG G 3 84 ? 145.449 148.695 140.872 1.00 58.21 82 ARG G O 1
ATOM 5090 N N . HIS G 3 85 ? 144.709 146.588 140.608 1.00 45.55 83 HIS G N 1
ATOM 5091 C CA . HIS G 3 85 ? 143.395 146.910 141.152 1.00 47.16 83 HIS G CA 1
ATOM 5092 C C . HIS G 3 85 ? 143.473 147.237 142.637 1.00 50.69 83 HIS G C 1
ATOM 5093 O O . HIS G 3 85 ? 142.783 148.146 143.112 1.00 53.14 83 HIS G O 1
ATOM 5100 N N . LEU G 3 86 ? 144.308 146.515 143.388 1.00 52.50 84 LEU G N 1
ATOM 5101 C CA . LEU G 3 86 ? 144.491 146.842 144.799 1.00 47.69 84 LEU G CA 1
ATOM 5102 C C . LEU G 3 86 ? 145.113 148.221 144.964 1.00 46.58 84 LEU G C 1
ATOM 5103 O O . LEU G 3 86 ? 144.707 148.993 145.840 1.00 54.04 84 LEU G O 1
ATOM 5108 N N . GLN G 3 87 ? 146.100 148.551 144.128 1.00 46.05 85 GLN G N 1
ATOM 5109 C CA . GLN G 3 87 ? 146.702 149.879 144.199 1.00 39.56 85 GLN G CA 1
ATOM 5110 C C . GLN G 3 87 ? 145.692 150.962 143.845 1.00 44.04 85 GLN G C 1
ATOM 5111 O O . GLN G 3 87 ? 145.687 152.039 144.451 1.00 57.57 85 GLN G O 1
ATOM 5117 N N . LEU G 3 88 ? 144.832 150.700 142.859 1.00 32.31 86 LEU G N 1
ATOM 5118 C CA . LEU G 3 88 ? 143.807 151.670 142.491 1.00 33.20 86 LEU G CA 1
ATOM 5119 C C . LEU G 3 88 ? 142.794 151.854 143.614 1.00 32.48 86 LEU G C 1
ATOM 5120 O O . LEU G 3 88 ? 142.338 152.974 143.870 1.00 36.58 86 LEU G O 1
ATOM 5125 N N . ALA G 3 89 ? 142.429 150.767 144.292 1.00 20.40 87 ALA G N 1
ATOM 5126 C CA . ALA G 3 89 ? 141.479 150.845 145.391 1.00 16.11 87 ALA G CA 1
ATOM 5127 C C . ALA G 3 89 ? 142.077 151.464 146.643 1.00 17.22 87 ALA G C 1
ATOM 5128 O O . ALA G 3 89 ? 141.330 151.974 147.483 1.00 33.15 87 ALA G O 1
ATOM 5130 N N . ILE G 3 90 ? 143.397 151.427 146.790 1.00 24.96 88 ILE G N 1
ATOM 5131 C CA . ILE G 3 90 ? 144.042 152.008 147.961 1.00 26.78 88 ILE G CA 1
ATOM 5132 C C . ILE G 3 90 ? 144.350 153.484 147.752 1.00 30.04 88 ILE G C 1
ATOM 5133 O O . ILE G 3 90 ? 144.122 154.303 148.645 1.00 37.52 88 ILE G O 1
ATOM 5138 N N . ARG G 3 91 ? 144.854 153.854 146.574 1.00 25.04 89 ARG G N 1
ATOM 5139 C CA . ARG G 3 91 ? 145.231 155.238 146.320 1.00 26.61 89 ARG G CA 1
ATOM 5140 C C . ARG G 3 91 ? 144.035 156.163 146.148 1.00 37.24 89 ARG G C 1
ATOM 5141 O O . ARG G 3 91 ? 144.215 157.385 146.186 1.00 47.37 89 ARG G O 1
ATOM 5149 N N . ASN G 3 92 ? 142.830 155.626 145.964 1.00 32.45 90 ASN G N 1
ATOM 5150 C CA . ASN G 3 92 ? 141.659 156.467 145.747 1.00 33.20 90 ASN G CA 1
ATOM 5151 C C . ASN G 3 92 ? 140.947 156.812 147.051 1.00 36.09 90 ASN G C 1
ATOM 5152 O O . ASN G 3 92 ? 140.645 157.983 147.299 1.00 44.21 90 ASN G O 1
ATOM 5157 N N . ASP G 3 93 ? 140.669 155.816 147.888 1.00 44.16 91 ASP G N 1
ATOM 5158 C CA . ASP G 3 93 ? 140.045 156.082 149.176 1.00 50.78 91 ASP G CA 1
ATOM 5159 C C . ASP G 3 93 ? 140.982 156.898 150.056 1.00 51.72 91 ASP G C 1
ATOM 5160 O O . ASP G 3 93 ? 142.182 156.625 150.132 1.00 53.96 91 ASP G O 1
ATOM 5165 N N A GLU G 3 94 ? 140.425 157.910 150.723 0.61 52.75 92 GLU G N 1
ATOM 5166 N N B GLU G 3 94 ? 140.425 157.910 150.722 0.39 52.75 92 GLU G N 1
ATOM 5167 C CA A GLU G 3 94 ? 141.244 158.796 151.544 0.61 52.86 92 GLU G CA 1
ATOM 5168 C CA B GLU G 3 94 ? 141.243 158.796 151.543 0.39 52.85 92 GLU G CA 1
ATOM 5169 C C A GLU G 3 94 ? 141.751 158.082 152.791 0.61 52.72 92 GLU G C 1
ATOM 5170 C C B GLU G 3 94 ? 141.750 158.084 152.791 0.39 52.72 92 GLU G C 1
ATOM 5171 O O A GLU G 3 94 ? 142.937 158.171 153.130 0.61 54.24 92 GLU G O 1
ATOM 5172 O O B GLU G 3 94 ? 142.936 158.172 153.129 0.39 54.24 92 GLU G O 1
ATOM 5183 N N . GLU G 3 95 ? 140.864 157.372 153.491 1.00 45.35 93 GLU G N 1
ATOM 5184 C CA . GLU G 3 95 ? 141.269 156.685 154.713 1.00 39.49 93 GLU G CA 1
ATOM 5185 C C . GLU G 3 95 ? 142.276 155.578 154.428 1.00 37.23 93 GLU G C 1
ATOM 5186 O O . GLU G 3 95 ? 143.259 155.426 155.160 1.00 41.21 93 GLU G O 1
ATOM 5192 N N . LEU G 3 96 ? 142.051 154.796 153.371 1.00 35.86 94 LEU G N 1
ATOM 5193 C CA . LEU G 3 96 ? 142.992 153.732 153.035 1.00 30.93 94 LEU G CA 1
ATOM 5194 C C . LEU G 3 96 ? 144.335 154.297 152.592 1.00 28.91 94 LEU G C 1
ATOM 5195 O O . LEU G 3 96 ? 145.388 153.766 152.959 1.00 39.37 94 LEU G O 1
ATOM 5200 N N . ASN G 3 97 ? 144.320 155.370 151.799 1.00 25.06 95 ASN G N 1
ATOM 5201 C CA . ASN G 3 97 ? 145.573 155.990 151.380 1.00 19.70 95 ASN G CA 1
ATOM 5202 C C . ASN G 3 97 ? 146.326 156.565 152.572 1.00 27.71 95 ASN G C 1
ATOM 5203 O O . ASN G 3 97 ? 147.561 156.546 152.601 1.00 34.22 95 ASN G O 1
ATOM 5208 N N . LYS G 3 98 ? 145.602 157.087 153.563 1.00 33.71 96 LYS G N 1
ATOM 5209 C CA . LYS G 3 98 ? 146.260 157.589 154.764 1.00 29.53 96 LYS G CA 1
ATOM 5210 C C . LYS G 3 98 ? 146.822 156.450 155.604 1.00 29.31 96 LYS G C 1
ATOM 5211 O O . LYS G 3 98 ? 147.894 156.583 156.204 1.00 37.50 96 LYS G O 1
ATOM 5217 N N . LEU G 3 99 ? 146.111 155.322 155.660 1.00 46.47 97 LEU G N 1
ATOM 5218 C CA . LEU G 3 99 ? 146.556 154.201 156.479 1.00 49.67 97 LEU G CA 1
ATOM 5219 C C . LEU G 3 99 ? 147.739 153.477 155.851 1.00 53.82 97 LEU G C 1
ATOM 5220 O O . LEU G 3 99 ? 148.609 152.973 156.570 1.00 57.07 97 LEU G O 1
ATOM 5225 N N . LEU G 3 100 ? 147.797 153.421 154.524 1.00 53.66 98 LEU G N 1
ATOM 5226 C CA . LEU G 3 100 ? 148.851 152.730 153.792 1.00 45.47 98 LEU G CA 1
ATOM 5227 C C . LEU G 3 100 ? 149.653 153.704 152.938 1.00 49.40 98 LEU G C 1
ATOM 5228 O O . LEU G 3 100 ? 149.983 153.423 151.785 1.00 45.68 98 LEU G O 1
ATOM 5233 N N . GLY G 3 101 ? 149.966 154.874 153.498 1.00 39.80 99 GLY G N 1
ATOM 5234 C CA . GLY G 3 101 ? 150.697 155.876 152.738 1.00 34.13 99 GLY G CA 1
ATOM 5235 C C . GLY G 3 101 ? 152.121 155.463 152.420 1.00 36.62 99 GLY G C 1
ATOM 5236 O O . GLY G 3 101 ? 152.595 155.653 151.297 1.00 41.78 99 GLY G O 1
ATOM 5237 N N . ARG G 3 102 ? 152.823 154.898 153.399 1.00 40.34 100 ARG G N 1
ATOM 5238 C CA . ARG G 3 102 ? 154.212 154.498 153.220 1.00 38.70 100 ARG G CA 1
ATOM 5239 C C . ARG G 3 102 ? 154.357 153.137 152.554 1.00 44.08 100 ARG G C 1
ATOM 5240 O O . ARG G 3 102 ? 155.485 152.725 152.266 1.00 47.56 100 ARG G O 1
ATOM 5248 N N . VAL G 3 103 ? 153.256 152.442 152.299 1.00 35.97 101 VAL G N 1
ATOM 5249 C CA . VAL G 3 103 ? 153.301 151.072 151.801 1.00 23.56 101 VAL G CA 1
ATOM 5250 C C . VAL G 3 103 ? 153.448 151.080 150.286 1.00 24.13 101 VAL G C 1
ATOM 5251 O O . VAL G 3 103 ? 152.731 151.800 149.581 1.00 36.03 101 VAL G O 1
ATOM 5255 N N . THR G 3 104 ? 154.380 150.277 149.782 1.00 29.09 102 THR G N 1
ATOM 5256 C CA . THR G 3 104 ? 154.554 150.063 148.353 1.00 30.03 102 THR G CA 1
ATOM 5257 C C . THR G 3 104 ? 153.934 148.729 147.966 1.00 31.90 102 THR G C 1
ATOM 5258 O O . THR G 3 104 ? 154.191 147.710 148.614 1.00 47.37 102 THR G O 1
ATOM 5262 N N . ILE G 3 105 ? 153.122 148.735 146.914 1.00 21.79 103 ILE G N 1
ATOM 5263 C CA . ILE G 3 105 ? 152.468 147.532 146.413 1.00 23.54 103 ILE G CA 1
ATOM 5264 C C . ILE G 3 105 ? 153.186 147.101 145.144 1.00 23.48 103 ILE G C 1
ATOM 5265 O O . ILE G 3 105 ? 153.285 147.876 144.185 1.00 28.39 103 ILE G O 1
ATOM 5270 N N . ALA G 3 106 ? 153.696 145.872 145.143 1.00 22.90 104 ALA G N 1
ATOM 5271 C CA . ALA G 3 106 ? 154.407 145.362 143.981 1.00 19.79 104 ALA G CA 1
ATOM 5272 C C . ALA G 3 106 ? 153.475 145.273 142.781 1.00 30.22 104 ALA G C 1
ATOM 5273 O O . ALA G 3 106 ? 152.332 144.825 142.894 1.00 40.76 104 ALA G O 1
ATOM 5275 N N A GLN G 3 107 ? 153.973 145.713 141.624 0.17 31.00 105 GLN G N 1
ATOM 5276 N N B GLN G 3 107 ? 153.981 145.708 141.625 0.83 30.98 105 GLN G N 1
ATOM 5277 C CA A GLN G 3 107 ? 153.217 145.691 140.371 0.17 30.10 105 GLN G CA 1
ATOM 5278 C CA B GLN G 3 107 ? 153.234 145.715 140.367 0.83 29.41 105 GLN G CA 1
ATOM 5279 C C A GLN G 3 107 ? 151.926 146.498 140.472 0.17 29.59 105 GLN G C 1
ATOM 5280 C C B GLN G 3 107 ? 151.924 146.485 140.489 0.83 28.62 105 GLN G C 1
ATOM 5281 O O A GLN G 3 107 ? 150.959 146.232 139.757 0.17 32.63 105 GLN G O 1
ATOM 5282 O O B GLN G 3 107 ? 150.946 146.180 139.806 0.83 32.14 105 GLN G O 1
ATOM 5293 N N . GLY G 3 108 ? 151.897 147.491 141.358 1.00 22.84 106 GLY G N 1
ATOM 5294 C CA . GLY G 3 108 ? 150.708 148.296 141.532 1.00 28.23 106 GLY G CA 1
ATOM 5295 C C . GLY G 3 108 ? 150.667 149.521 140.645 1.00 26.49 106 GLY G C 1
ATOM 5296 O O . GLY G 3 108 ? 149.602 150.107 140.437 1.00 35.06 106 GLY G O 1
ATOM 5297 N N . GLY G 3 109 ? 151.816 149.909 140.104 1.00 35.41 107 GLY G N 1
ATOM 5298 C CA . GLY G 3 109 ? 151.849 151.119 139.313 1.00 43.71 107 GLY G CA 1
ATOM 5299 C C . GLY G 3 109 ? 151.595 152.346 140.176 1.00 45.27 107 GLY G C 1
ATOM 5300 O O . GLY G 3 109 ? 151.758 152.336 141.398 1.00 48.18 107 GLY G O 1
ATOM 5301 N N . VAL G 3 110 ? 151.184 153.426 139.510 1.00 24.26 108 VAL G N 1
ATOM 5302 C CA . VAL G 3 110 ? 150.854 154.677 140.176 1.00 19.88 108 VAL G CA 1
ATOM 5303 C C . VAL G 3 110 ? 149.519 155.177 139.646 1.00 29.36 108 VAL G C 1
ATOM 5304 O O . VAL G 3 110 ? 149.051 154.769 138.582 1.00 36.96 108 VAL G O 1
ATOM 5308 N N . LEU G 3 111 ? 148.903 156.066 140.415 1.00 30.73 109 LEU G N 1
ATOM 5309 C CA . LEU G 3 111 ? 147.633 156.643 140.010 1.00 20.42 109 LEU G CA 1
ATOM 5310 C C . LEU G 3 111 ? 147.841 157.585 138.826 1.00 21.22 109 LEU G C 1
ATOM 5311 O O . LEU G 3 111 ? 148.791 158.373 138.820 1.00 32.52 109 LEU G O 1
ATOM 5316 N N . PRO G 3 112 ? 146.977 157.530 137.815 1.00 14.45 110 PRO G N 1
ATOM 5317 C CA . PRO G 3 112 ? 147.164 158.390 136.638 1.00 21.17 110 PRO G CA 1
ATOM 5318 C C . PRO G 3 112 ? 146.808 159.844 136.903 1.00 24.10 110 PRO G C 1
ATOM 5319 O O . PRO G 3 112 ? 145.693 160.283 136.606 1.00 31.18 110 PRO G O 1
ATOM 5323 N N . ASN G 3 113 ? 147.752 160.599 137.461 1.00 36.47 111 ASN G N 1
ATOM 5324 C CA . ASN G 3 113 ? 147.558 162.007 137.783 1.00 33.79 111 ASN G CA 1
ATOM 5325 C C . ASN G 3 113 ? 148.576 162.838 137.018 1.00 39.82 111 ASN G C 1
ATOM 5326 O O . ASN G 3 113 ? 149.785 162.621 137.150 1.00 43.65 111 ASN G O 1
ATOM 5331 N N . ILE G 3 114 ? 148.088 163.787 136.222 1.00 40.16 112 ILE G N 1
ATOM 5332 C CA . ILE G 3 114 ? 148.926 164.704 135.460 1.00 35.38 112 ILE G CA 1
ATOM 5333 C C . ILE G 3 114 ? 148.654 166.115 135.959 1.00 42.09 112 ILE G C 1
ATOM 5334 O O . ILE G 3 114 ? 147.493 166.506 136.122 1.00 44.26 112 ILE G O 1
ATOM 5339 N N . GLN G 3 115 ? 149.721 166.873 136.200 1.00 56.64 113 GLN G N 1
ATOM 5340 C CA . GLN G 3 115 ? 149.567 168.239 136.675 1.00 55.31 113 GLN G CA 1
ATOM 5341 C C . GLN G 3 115 ? 148.883 169.095 135.617 1.00 55.22 113 GLN G C 1
ATOM 5342 O O . GLN G 3 115 ? 149.018 168.862 134.414 1.00 59.28 113 GLN G O 1
ATOM 5348 N N . ALA G 3 116 ? 148.132 170.096 136.079 1.00 48.99 114 ALA G N 1
ATOM 5349 C CA . ALA G 3 116 ? 147.370 170.937 135.165 1.00 48.65 114 ALA G CA 1
ATOM 5350 C C . ALA G 3 116 ? 148.252 171.893 134.375 1.00 52.69 114 ALA G C 1
ATOM 5351 O O . ALA G 3 116 ? 147.788 172.465 133.384 1.00 55.57 114 ALA G O 1
ATOM 5353 N N . VAL G 3 117 ? 149.506 172.082 134.786 1.00 31.37 115 VAL G N 1
ATOM 5354 C CA . VAL G 3 117 ? 150.377 173.010 134.076 1.00 28.97 115 VAL G CA 1
ATOM 5355 C C . VAL G 3 117 ? 151.045 172.338 132.882 1.00 34.10 115 VAL G C 1
ATOM 5356 O O . VAL G 3 117 ? 151.332 172.997 131.876 1.00 33.21 115 VAL G O 1
ATOM 5360 N N . LEU G 3 118 ? 151.305 171.031 132.963 1.00 26.79 116 LEU G N 1
ATOM 5361 C CA . LEU G 3 118 ? 151.974 170.345 131.863 1.00 21.31 116 LEU G CA 1
ATOM 5362 C C . LEU G 3 118 ? 151.064 170.191 130.652 1.00 28.46 116 LEU G C 1
ATOM 5363 O O . LEU G 3 118 ? 151.554 170.058 129.525 1.00 35.39 116 LEU G O 1
ATOM 5368 N N . LEU G 3 119 ? 149.750 170.203 130.857 1.00 31.97 117 LEU G N 1
ATOM 5369 C CA . LEU G 3 119 ? 148.819 170.018 129.758 1.00 35.85 117 LEU G CA 1
ATOM 5370 C C . LEU G 3 119 ? 148.880 171.205 128.796 1.00 44.05 117 LEU G C 1
ATOM 5371 O O . LEU G 3 119 ? 149.183 172.329 129.203 1.00 47.76 117 LEU G O 1
ATOM 5376 N N . PRO G 3 120 ? 148.596 170.981 127.509 1.00 75.96 118 PRO G N 1
ATOM 5377 C CA . PRO G 3 120 ? 148.683 172.078 126.537 1.00 78.11 118 PRO G CA 1
ATOM 5378 C C . PRO G 3 120 ? 147.562 173.091 126.699 1.00 80.70 118 PRO G C 1
ATOM 5379 O O . PRO G 3 120 ? 146.663 172.911 127.526 1.00 81.75 118 PRO G O 1
ATOM 5383 N N . LYS G 3 121 ? 147.606 174.160 125.910 1.00 85.01 119 LYS G N 1
ATOM 5384 C CA . LYS G 3 121 ? 146.608 175.218 125.996 1.00 85.32 119 LYS G CA 1
ATOM 5385 C C . LYS G 3 121 ? 145.627 175.148 124.831 1.00 84.92 119 LYS G C 1
ATOM 5386 O O . LYS G 3 121 ? 145.006 176.148 124.469 1.00 86.68 119 LYS G O 1
ATOM 5392 N N . ARG H 4 36 ? 156.444 118.851 155.282 1.00 105.90 32 ARG H N 1
ATOM 5393 C CA . ARG H 4 36 ? 157.462 119.341 154.360 1.00 104.45 32 ARG H CA 1
ATOM 5394 C C . ARG H 4 36 ? 157.385 120.856 154.215 1.00 102.59 32 ARG H C 1
ATOM 5395 O O . ARG H 4 36 ? 156.813 121.366 153.251 1.00 102.70 32 ARG H O 1
ATOM 5403 N N . SER H 4 37 ? 157.976 121.564 155.176 1.00 89.42 33 SER H N 1
ATOM 5404 C CA . SER H 4 37 ? 157.989 123.027 155.219 1.00 90.09 33 SER H CA 1
ATOM 5405 C C . SER H 4 37 ? 156.570 123.591 155.132 1.00 93.69 33 SER H C 1
ATOM 5406 O O . SER H 4 37 ? 156.226 124.367 154.240 1.00 93.37 33 SER H O 1
ATOM 5409 N N . ARG H 4 38 ? 155.744 123.182 156.092 1.00 89.53 34 ARG H N 1
ATOM 5410 C CA . ARG H 4 38 ? 154.357 123.631 156.153 1.00 85.86 34 ARG H CA 1
ATOM 5411 C C . ARG H 4 38 ? 154.309 125.072 156.644 1.00 86.69 34 ARG H C 1
ATOM 5412 O O . ARG H 4 38 ? 154.608 125.349 157.809 1.00 85.99 34 ARG H O 1
ATOM 5420 N N . LYS H 4 39 ? 153.928 125.991 155.761 1.00 62.20 35 LYS H N 1
ATOM 5421 C CA . LYS H 4 39 ? 153.827 127.405 156.089 1.00 57.48 35 LYS H CA 1
ATOM 5422 C C . LYS H 4 39 ? 152.371 127.849 156.033 1.00 59.03 35 LYS H C 1
ATOM 5423 O O . LYS H 4 39 ? 151.624 127.458 155.131 1.00 59.05 35 LYS H O 1
ATOM 5429 N N . GLU H 4 40 ? 151.968 128.645 157.017 1.00 82.37 36 GLU H N 1
ATOM 5430 C CA . GLU H 4 40 ? 150.593 129.103 157.129 1.00 81.91 36 GLU H CA 1
ATOM 5431 C C . GLU H 4 40 ? 150.399 130.408 156.362 1.00 83.57 36 GLU H C 1
ATOM 5432 O O . GLU H 4 40 ? 151.354 131.082 155.973 1.00 85.89 36 GLU H O 1
ATOM 5438 N N . SER H 4 41 ? 149.134 130.763 156.153 1.00 55.96 37 SER H N 1
ATOM 5439 C CA . SER H 4 41 ? 148.789 131.959 155.399 1.00 52.39 37 SER H CA 1
ATOM 5440 C C . SER H 4 41 ? 147.332 132.301 155.665 1.00 54.29 37 SER H C 1
ATOM 5441 O O . SER H 4 41 ? 146.593 131.532 156.282 1.00 56.96 37 SER H O 1
ATOM 5444 N N . TYR H 4 42 ? 146.926 133.476 155.184 1.00 36.84 38 TYR H N 1
ATOM 5445 C CA . TYR H 4 42 ? 145.543 133.926 155.264 1.00 32.71 38 TYR H CA 1
ATOM 5446 C C . TYR H 4 42 ? 144.810 133.762 153.939 1.00 39.21 38 TYR H C 1
ATOM 5447 O O . TYR H 4 42 ? 143.721 134.315 153.766 1.00 49.23 38 TYR H O 1
ATOM 5456 N N . SER H 4 43 ? 145.390 133.020 152.994 1.00 21.57 39 SER H N 1
ATOM 5457 C CA . SER H 4 43 ? 144.782 132.880 151.678 1.00 10.00 39 SER H CA 1
ATOM 5458 C C . SER H 4 43 ? 143.500 132.061 151.700 1.00 10.39 39 SER H C 1
ATOM 5459 O O . SER H 4 43 ? 142.713 132.156 150.753 1.00 16.58 39 SER H O 1
ATOM 5462 N N . VAL H 4 44 ? 143.269 131.264 152.741 1.00 9.93 40 VAL H N 1
ATOM 5463 C CA . VAL H 4 44 ? 142.015 130.527 152.846 1.00 15.78 40 VAL H CA 1
ATOM 5464 C C . VAL H 4 44 ? 140.890 131.444 153.305 1.00 29.85 40 VAL H C 1
ATOM 5465 O O . VAL H 4 44 ? 139.744 131.313 152.861 1.00 30.82 40 VAL H O 1
ATOM 5469 N N . TYR H 4 45 ? 141.202 132.393 154.186 1.00 36.08 41 TYR H N 1
ATOM 5470 C CA . TYR H 4 45 ? 140.211 133.275 154.785 1.00 27.23 41 TYR H CA 1
ATOM 5471 C C . TYR H 4 45 ? 139.968 134.527 153.955 1.00 24.28 41 TYR H C 1
ATOM 5472 O O . TYR H 4 45 ? 138.831 135.007 153.880 1.00 38.73 41 TYR H O 1
ATOM 5481 N N . VAL H 4 46 ? 141.014 135.067 153.327 1.00 40.00 42 VAL H N 1
ATOM 5482 C CA . VAL H 4 46 ? 140.836 136.218 152.447 1.00 44.91 42 VAL H CA 1
ATOM 5483 C C . VAL H 4 46 ? 139.904 135.859 151.298 1.00 46.32 42 VAL H C 1
ATOM 5484 O O . VAL H 4 46 ? 139.063 136.665 150.884 1.00 56.13 42 VAL H O 1
ATOM 5488 N N . TYR H 4 47 ? 140.022 134.635 150.782 1.00 31.93 43 TYR H N 1
ATOM 5489 C CA . TYR H 4 47 ? 139.118 134.185 149.730 1.00 34.80 43 TYR H CA 1
ATOM 5490 C C . TYR H 4 47 ? 137.680 134.115 150.229 1.00 36.72 43 TYR H C 1
ATOM 5491 O O . TYR H 4 47 ? 136.747 134.479 149.504 1.00 40.02 43 TYR H O 1
ATOM 5500 N N . LYS H 4 48 ? 137.480 133.643 151.462 1.00 35.05 44 LYS H N 1
ATOM 5501 C CA . LYS H 4 48 ? 136.132 133.583 152.019 1.00 26.67 44 LYS H CA 1
ATOM 5502 C C . LYS H 4 48 ? 135.539 134.975 152.186 1.00 27.57 44 LYS H C 1
ATOM 5503 O O . LYS H 4 48 ? 134.352 135.188 151.913 1.00 36.37 44 LYS H O 1
ATOM 5509 N N . VAL H 4 49 ? 136.344 135.935 152.643 1.00 21.52 45 VAL H N 1
ATOM 5510 C CA . VAL H 4 49 ? 135.846 137.300 152.784 1.00 16.31 45 VAL H CA 1
ATOM 5511 C C . VAL H 4 49 ? 135.549 137.908 151.419 1.00 27.88 45 VAL H C 1
ATOM 5512 O O . VAL H 4 49 ? 134.591 138.673 151.263 1.00 38.06 45 VAL H O 1
ATOM 5516 N N . LEU H 4 50 ? 136.361 137.585 150.410 1.00 29.17 46 LEU H N 1
ATOM 5517 C CA . LEU H 4 50 ? 136.127 138.127 149.075 1.00 24.75 46 LEU H CA 1
ATOM 5518 C C . LEU H 4 50 ? 134.854 137.561 148.460 1.00 28.23 46 LEU H C 1
ATOM 5519 O O . LEU H 4 50 ? 134.075 138.299 147.848 1.00 38.06 46 LEU H O 1
ATOM 5524 N N . LYS H 4 51 ? 134.627 136.253 148.607 1.00 28.31 47 LYS H N 1
ATOM 5525 C CA . LYS H 4 51 ? 133.417 135.650 148.059 1.00 32.97 47 LYS H CA 1
ATOM 5526 C C . LYS H 4 51 ? 132.167 136.203 148.728 1.00 32.63 47 LYS H C 1
ATOM 5527 O O . LYS H 4 51 ? 131.121 136.330 148.082 1.00 34.20 47 LYS H O 1
ATOM 5533 N N . GLN H 4 52 ? 132.252 136.529 150.018 1.00 37.77 48 GLN H N 1
ATOM 5534 C CA . GLN H 4 52 ? 131.117 137.133 150.707 1.00 41.05 48 GLN H CA 1
ATOM 5535 C C . GLN H 4 52 ? 130.797 138.510 150.139 1.00 36.76 48 GLN H C 1
ATOM 5536 O O . GLN H 4 52 ? 129.625 138.878 150.005 1.00 43.76 48 GLN H O 1
ATOM 5542 N N . VAL H 4 53 ? 131.826 139.281 149.791 1.00 24.86 49 VAL H N 1
ATOM 5543 C CA . VAL H 4 53 ? 131.609 140.635 149.293 1.00 31.72 49 VAL H CA 1
ATOM 5544 C C . VAL H 4 53 ? 131.307 140.623 147.799 1.00 39.97 49 VAL H C 1
ATOM 5545 O O . VAL H 4 53 ? 130.311 141.199 147.348 1.00 34.77 49 VAL H O 1
ATOM 5549 N N . HIS H 4 54 ? 132.159 139.973 147.011 1.00 52.05 50 HIS H N 1
ATOM 5550 C CA . HIS H 4 54 ? 131.975 139.870 145.562 1.00 44.55 50 HIS H CA 1
ATOM 5551 C C . HIS H 4 54 ? 131.771 138.410 145.190 1.00 45.63 50 HIS H C 1
ATOM 5552 O O . HIS H 4 54 ? 132.751 137.655 145.064 1.00 46.58 50 HIS H O 1
ATOM 5559 N N . PRO H 4 55 ? 130.528 137.964 144.999 1.00 49.76 51 PRO H N 1
ATOM 5560 C CA . PRO H 4 55 ? 130.288 136.531 144.766 1.00 51.39 51 PRO H CA 1
ATOM 5561 C C . PRO H 4 55 ? 130.835 136.012 143.447 1.00 56.58 51 PRO H C 1
ATOM 5562 O O . PRO H 4 55 ? 130.984 134.793 143.303 1.00 60.22 51 PRO H O 1
ATOM 5566 N N . ASP H 4 56 ? 131.137 136.880 142.486 1.00 63.14 52 ASP H N 1
ATOM 5567 C CA . ASP H 4 56 ? 131.533 136.460 141.144 1.00 60.95 52 ASP H CA 1
ATOM 5568 C C . ASP H 4 56 ? 132.810 137.168 140.711 1.00 60.30 52 ASP H C 1
ATOM 5569 O O . ASP H 4 56 ? 132.917 137.692 139.601 1.00 62.62 52 ASP H O 1
ATOM 5574 N N . THR H 4 57 ? 133.808 137.187 141.594 1.00 34.89 53 THR H N 1
ATOM 5575 C CA . THR H 4 57 ? 135.070 137.864 141.298 1.00 26.95 53 THR H CA 1
ATOM 5576 C C . THR H 4 57 ? 136.194 137.079 141.967 1.00 27.73 53 THR H C 1
ATOM 5577 O O . THR H 4 57 ? 136.340 137.123 143.191 1.00 38.89 53 THR H O 1
ATOM 5581 N N . GLY H 4 58 ? 136.971 136.362 141.164 1.00 32.00 54 GLY H N 1
ATOM 5582 C CA . GLY H 4 58 ? 138.143 135.685 141.673 1.00 33.06 54 GLY H CA 1
ATOM 5583 C C . GLY H 4 58 ? 139.288 136.648 141.911 1.00 37.04 54 GLY H C 1
ATOM 5584 O O . GLY H 4 58 ? 139.257 137.818 141.528 1.00 41.43 54 GLY H O 1
ATOM 5585 N N . ILE H 4 59 ? 140.328 136.141 142.566 1.00 26.55 55 ILE H N 1
ATOM 5586 C CA . ILE H 4 59 ? 141.507 136.931 142.890 1.00 19.33 55 ILE H CA 1
ATOM 5587 C C . ILE H 4 59 ? 142.748 136.155 142.470 1.00 23.51 55 ILE H C 1
ATOM 5588 O O . ILE H 4 59 ? 142.855 134.949 142.717 1.00 36.09 55 ILE H O 1
ATOM 5593 N N . SER H 4 60 ? 143.675 136.846 141.813 1.00 16.94 56 SER H N 1
ATOM 5594 C CA . SER H 4 60 ? 144.889 136.213 141.329 1.00 20.39 56 SER H CA 1
ATOM 5595 C C . SER H 4 60 ? 145.812 135.860 142.493 1.00 25.80 56 SER H C 1
ATOM 5596 O O . SER H 4 60 ? 145.722 136.419 143.589 1.00 36.37 56 SER H O 1
ATOM 5599 N N . SER H 4 61 ? 146.715 134.912 142.243 1.00 36.46 57 SER H N 1
ATOM 5600 C CA . SER H 4 61 ? 147.649 134.470 143.270 1.00 36.87 57 SER H CA 1
ATOM 5601 C C . SER H 4 61 ? 148.692 135.521 143.617 1.00 41.93 57 SER H C 1
ATOM 5602 O O . SER H 4 61 ? 149.348 135.395 144.656 1.00 49.46 57 SER H O 1
ATOM 5605 N N . LYS H 4 62 ? 148.865 136.544 142.782 1.00 40.10 58 LYS H N 1
ATOM 5606 C CA . LYS H 4 62 ? 149.782 137.629 143.102 1.00 37.44 58 LYS H CA 1
ATOM 5607 C C . LYS H 4 62 ? 149.120 138.720 143.930 1.00 35.70 58 LYS H C 1
ATOM 5608 O O . LYS H 4 62 ? 149.795 139.368 144.737 1.00 40.38 58 LYS H O 1
ATOM 5614 N N . ALA H 4 63 ? 147.818 138.943 143.741 1.00 21.47 59 ALA H N 1
ATOM 5615 C CA . ALA H 4 63 ? 147.092 139.857 144.615 1.00 19.01 59 ALA H CA 1
ATOM 5616 C C . ALA H 4 63 ? 146.800 139.220 145.964 1.00 25.02 59 ALA H C 1
ATOM 5617 O O . ALA H 4 63 ? 146.687 139.927 146.972 1.00 38.57 59 ALA H O 1
ATOM 5619 N N . MET H 4 64 ? 146.668 137.893 146.004 1.00 26.17 60 MET H N 1
ATOM 5620 C CA . MET H 4 64 ? 146.469 137.211 147.277 1.00 22.56 60 MET H CA 1
ATOM 5621 C C . MET H 4 64 ? 147.684 137.372 148.178 1.00 27.96 60 MET H C 1
ATOM 5622 O O . MET H 4 64 ? 147.545 137.514 149.397 1.00 41.49 60 MET H O 1
ATOM 5627 N N . GLY H 4 65 ? 148.885 137.350 147.599 1.00 16.04 61 GLY H N 1
ATOM 5628 C CA . GLY H 4 65 ? 150.076 137.605 148.391 1.00 16.99 61 GLY H CA 1
ATOM 5629 C C . GLY H 4 65 ? 150.097 139.005 148.969 1.00 12.49 61 GLY H C 1
ATOM 5630 O O . GLY H 4 65 ? 150.504 139.211 150.115 1.00 24.48 61 GLY H O 1
ATOM 5631 N N . ILE H 4 66 ? 149.651 139.988 148.187 1.00 36.64 62 ILE H N 1
ATOM 5632 C CA . ILE H 4 66 ? 149.582 141.357 148.684 1.00 44.34 62 ILE H CA 1
ATOM 5633 C C . ILE H 4 66 ? 148.560 141.470 149.806 1.00 44.29 62 ILE H C 1
ATOM 5634 O O . ILE H 4 66 ? 148.795 142.157 150.805 1.00 49.71 62 ILE H O 1
ATOM 5639 N N . MET H 4 67 ? 147.413 140.803 149.668 1.00 33.41 63 MET H N 1
ATOM 5640 C CA . MET H 4 67 ? 146.419 140.838 150.737 1.00 33.60 63 MET H CA 1
ATOM 5641 C C . MET H 4 67 ? 146.930 140.142 151.992 1.00 38.66 63 MET H C 1
ATOM 5642 O O . MET H 4 67 ? 146.660 140.591 153.111 1.00 48.62 63 MET H O 1
ATOM 5647 N N . ASN H 4 68 ? 147.672 139.046 151.827 1.00 20.80 64 ASN H N 1
ATOM 5648 C CA . ASN H 4 68 ? 148.271 138.371 152.973 1.00 9.78 64 ASN H CA 1
ATOM 5649 C C . ASN H 4 68 ? 149.272 139.277 153.678 1.00 20.20 64 ASN H C 1
ATOM 5650 O O . ASN H 4 68 ? 149.283 139.367 154.913 1.00 39.02 64 ASN H O 1
ATOM 5655 N N . SER H 4 69 ? 150.122 139.960 152.909 1.00 17.59 65 SER H N 1
ATOM 5656 C CA . SER H 4 69 ? 151.081 140.881 153.508 1.00 17.25 65 SER H CA 1
ATOM 5657 C C . SER H 4 69 ? 150.372 142.037 154.198 1.00 24.67 65 SER H C 1
ATOM 5658 O O . SER H 4 69 ? 150.806 142.492 155.261 1.00 36.32 65 SER H O 1
ATOM 5661 N N . PHE H 4 70 ? 149.279 142.526 153.610 1.00 48.14 66 PHE H N 1
ATOM 5662 C CA . PHE H 4 70 ? 148.514 143.599 154.235 1.00 44.99 66 PHE H CA 1
ATOM 5663 C C . PHE H 4 70 ? 147.918 143.150 155.560 1.00 48.17 66 PHE H C 1
ATOM 5664 O O . PHE H 4 70 ? 147.975 143.883 156.556 1.00 61.10 66 PHE H O 1
ATOM 5672 N N . VAL H 4 71 ? 147.340 141.948 155.593 1.00 47.16 67 VAL H N 1
ATOM 5673 C CA . VAL H 4 71 ? 146.770 141.432 156.833 1.00 39.52 67 VAL H CA 1
ATOM 5674 C C . VAL H 4 71 ? 147.853 141.280 157.889 1.00 45.29 67 VAL H C 1
ATOM 5675 O O . VAL H 4 71 ? 147.671 141.674 159.047 1.00 55.33 67 VAL H O 1
ATOM 5679 N N . ASN H 4 72 ? 149.003 140.719 157.507 1.00 26.60 68 ASN H N 1
ATOM 5680 C CA . ASN H 4 72 ? 150.089 140.542 158.467 1.00 22.47 68 ASN H CA 1
ATOM 5681 C C . ASN H 4 72 ? 150.588 141.881 158.993 1.00 28.58 68 ASN H C 1
ATOM 5682 O O . ASN H 4 72 ? 150.835 142.028 160.194 1.00 41.04 68 ASN H O 1
ATOM 5687 N N . ASP H 4 73 ? 150.739 142.871 158.112 1.00 32.41 69 ASP H N 1
ATOM 5688 C CA . ASP H 4 73 ? 151.237 144.175 158.535 1.00 26.31 69 ASP H CA 1
ATOM 5689 C C . ASP H 4 73 ? 150.257 144.871 159.470 1.00 31.19 69 ASP H C 1
ATOM 5690 O O . ASP H 4 73 ? 150.666 145.447 160.485 1.00 45.27 69 ASP H O 1
ATOM 5695 N N . ILE H 4 74 ? 148.963 144.839 159.147 1.00 43.60 70 ILE H N 1
ATOM 5696 C CA . ILE H 4 74 ? 147.982 145.490 160.010 1.00 45.80 70 ILE H CA 1
ATOM 5697 C C . ILE H 4 74 ? 147.898 144.775 161.352 1.00 51.63 70 ILE H C 1
ATOM 5698 O O . ILE H 4 74 ? 147.789 145.414 162.407 1.00 62.66 70 ILE H O 1
ATOM 5703 N N . PHE H 4 75 ? 147.965 143.440 161.339 1.00 36.33 71 PHE H N 1
ATOM 5704 C CA . PHE H 4 75 ? 147.986 142.689 162.588 1.00 24.01 71 PHE H CA 1
ATOM 5705 C C . PHE H 4 75 ? 149.194 143.065 163.430 1.00 25.92 71 PHE H C 1
ATOM 5706 O O . PHE H 4 75 ? 149.076 143.246 164.646 1.00 38.76 71 PHE H O 1
ATOM 5714 N N . GLU H 4 76 ? 150.365 143.185 162.802 1.00 37.30 72 GLU H N 1
ATOM 5715 C CA . GLU H 4 76 ? 151.566 143.548 163.544 1.00 34.78 72 GLU H CA 1
ATOM 5716 C C . GLU H 4 76 ? 151.452 144.949 164.128 1.00 44.90 72 GLU H C 1
ATOM 5717 O O . GLU H 4 76 ? 151.827 145.176 165.282 1.00 50.65 72 GLU H O 1
ATOM 5723 N N . ARG H 4 77 ? 150.917 145.896 163.355 1.00 52.85 73 ARG H N 1
ATOM 5724 C CA . ARG H 4 77 ? 150.738 147.255 163.859 1.00 47.26 73 ARG H CA 1
ATOM 5725 C C . ARG H 4 77 ? 149.816 147.273 165.070 1.00 47.40 73 ARG H C 1
ATOM 5726 O O . ARG H 4 77 ? 150.145 147.853 166.114 1.00 54.47 73 ARG H O 1
ATOM 5734 N N . ILE H 4 78 ? 148.648 146.640 164.946 1.00 46.93 74 ILE H N 1
ATOM 5735 C CA . ILE H 4 78 ? 147.669 146.669 166.027 1.00 41.16 74 ILE H CA 1
ATOM 5736 C C . ILE H 4 78 ? 148.204 145.950 167.257 1.00 42.59 74 ILE H C 1
ATOM 5737 O O . ILE H 4 78 ? 148.046 146.429 168.385 1.00 54.30 74 ILE H O 1
ATOM 5742 N N . ALA H 4 79 ? 148.847 144.795 167.068 1.00 25.67 75 ALA H N 1
ATOM 5743 C CA . ALA H 4 79 ? 149.374 144.049 168.204 1.00 20.98 75 ALA H CA 1
ATOM 5744 C C . ALA H 4 79 ? 150.505 144.802 168.891 1.00 19.67 75 ALA H C 1
ATOM 5745 O O . ALA H 4 79 ? 150.596 144.798 170.123 1.00 35.09 75 ALA H O 1
ATOM 5747 N N . GLY H 4 80 ? 151.377 145.455 168.120 1.00 12.59 76 GLY H N 1
ATOM 5748 C CA . GLY H 4 80 ? 152.434 146.242 168.730 1.00 20.75 76 GLY H CA 1
ATOM 5749 C C . GLY H 4 80 ? 151.898 147.418 169.520 1.00 29.37 76 GLY H C 1
ATOM 5750 O O . GLY H 4 80 ? 152.361 147.695 170.630 1.00 34.92 76 GLY H O 1
ATOM 5751 N N . GLU H 4 81 ? 150.907 148.122 168.966 1.00 36.44 77 GLU H N 1
ATOM 5752 C CA . GLU H 4 81 ? 150.317 149.233 169.704 1.00 27.31 77 GLU H CA 1
ATOM 5753 C C . GLU H 4 81 ? 149.601 148.746 170.958 1.00 26.96 77 GLU H C 1
ATOM 5754 O O . GLU H 4 81 ? 149.654 149.403 172.002 1.00 34.88 77 GLU H O 1
ATOM 5760 N N . ALA H 4 82 ? 148.929 147.595 170.877 1.00 44.56 78 ALA H N 1
ATOM 5761 C CA . ALA H 4 82 ? 148.273 147.035 172.054 1.00 44.41 78 ALA H CA 1
ATOM 5762 C C . ALA H 4 82 ? 149.285 146.652 173.125 1.00 41.51 78 ALA H C 1
ATOM 5763 O O . ALA H 4 82 ? 149.050 146.872 174.319 1.00 53.22 78 ALA H O 1
ATOM 5765 N N . SER H 4 83 ? 150.414 146.067 172.721 1.00 19.55 79 SER H N 1
ATOM 5766 C CA . SER H 4 83 ? 151.453 145.727 173.686 1.00 22.69 79 SER H CA 1
ATOM 5767 C C . SER H 4 83 ? 152.031 146.977 174.334 1.00 28.19 79 SER H C 1
ATOM 5768 O O . SER H 4 83 ? 152.280 146.999 175.545 1.00 33.26 79 SER H O 1
ATOM 5771 N N . ARG H 4 84 ? 152.251 148.029 173.543 1.00 25.93 80 ARG H N 1
ATOM 5772 C CA . ARG H 4 84 ? 152.740 149.282 174.109 1.00 18.82 80 ARG H CA 1
ATOM 5773 C C . ARG H 4 84 ? 151.736 149.872 175.091 1.00 24.97 80 ARG H C 1
ATOM 5774 O O . ARG H 4 84 ? 152.117 150.380 176.151 1.00 26.09 80 ARG H O 1
ATOM 5782 N N . LEU H 4 85 ? 150.447 149.818 174.751 1.00 35.27 81 LEU H N 1
ATOM 5783 C CA . LEU H 4 85 ? 149.417 150.320 175.654 1.00 20.71 81 LEU H CA 1
ATOM 5784 C C . LEU H 4 85 ? 149.394 149.531 176.955 1.00 31.32 81 LEU H C 1
ATOM 5785 O O . LEU H 4 85 ? 149.275 150.111 178.039 1.00 46.89 81 LEU H O 1
ATOM 5790 N N . ALA H 4 86 ? 149.496 148.205 176.865 1.00 30.45 82 ALA H N 1
ATOM 5791 C CA . ALA H 4 86 ? 149.509 147.381 178.068 1.00 24.73 82 ALA H CA 1
ATOM 5792 C C . ALA H 4 86 ? 150.729 147.681 178.927 1.00 26.55 82 ALA H C 1
ATOM 5793 O O . ALA H 4 86 ? 150.630 147.746 180.157 1.00 34.71 82 ALA H O 1
ATOM 5795 N N A HIS H 4 87 ? 151.891 147.860 178.297 0.61 24.47 83 HIS H N 1
ATOM 5796 N N B HIS H 4 87 ? 151.891 147.864 178.297 0.39 24.47 83 HIS H N 1
ATOM 5797 C CA A HIS H 4 87 ? 153.108 148.134 179.054 0.61 25.42 83 HIS H CA 1
ATOM 5798 C CA B HIS H 4 87 ? 153.108 148.132 179.056 0.39 25.41 83 HIS H CA 1
ATOM 5799 C C A HIS H 4 87 ? 153.060 149.507 179.711 0.61 24.04 83 HIS H C 1
ATOM 5800 C C B HIS H 4 87 ? 153.070 149.509 179.707 0.39 24.05 83 HIS H C 1
ATOM 5801 O O A HIS H 4 87 ? 153.550 149.679 180.833 0.61 25.26 83 HIS H O 1
ATOM 5802 O O B HIS H 4 87 ? 153.578 149.687 180.819 0.39 25.25 83 HIS H O 1
ATOM 5815 N N . TYR H 4 88 ? 152.486 150.498 179.026 1.00 24.49 84 TYR H N 1
ATOM 5816 C CA . TYR H 4 88 ? 152.443 151.851 179.576 1.00 19.71 84 TYR H CA 1
ATOM 5817 C C . TYR H 4 88 ? 151.631 151.905 180.864 1.00 22.26 84 TYR H C 1
ATOM 5818 O O . TYR H 4 88 ? 152.018 152.583 181.822 1.00 25.13 84 TYR H O 1
ATOM 5827 N N . ASN H 4 89 ? 150.506 151.197 180.909 1.00 18.37 85 ASN H N 1
ATOM 5828 C CA . ASN H 4 89 ? 149.660 151.152 182.092 1.00 21.09 85 ASN H CA 1
ATOM 5829 C C . ASN H 4 89 ? 150.052 150.040 183.055 1.00 29.88 85 ASN H C 1
ATOM 5830 O O . ASN H 4 89 ? 149.277 149.726 183.964 1.00 32.73 85 ASN H O 1
ATOM 5835 N N . LYS H 4 90 ? 151.224 149.434 182.867 1.00 24.86 86 LYS H N 1
ATOM 5836 C CA . LYS H 4 90 ? 151.736 148.365 183.722 1.00 30.62 86 LYS H CA 1
ATOM 5837 C C . LYS H 4 90 ? 150.823 147.146 183.743 1.00 32.63 86 LYS H C 1
ATOM 5838 O O . LYS H 4 90 ? 150.848 146.364 184.698 1.00 34.49 86 LYS H O 1
ATOM 5844 N N . ARG H 4 91 ? 150.009 146.967 182.707 1.00 49.16 87 ARG H N 1
ATOM 5845 C CA . ARG H 4 91 ? 149.163 145.790 182.585 1.00 48.44 87 ARG H CA 1
ATOM 5846 C C . ARG H 4 91 ? 149.920 144.675 181.881 1.00 52.00 87 ARG H C 1
ATOM 5847 O O . ARG H 4 91 ? 150.679 144.919 180.940 1.00 55.59 87 ARG H O 1
ATOM 5855 N N . SER H 4 92 ? 149.707 143.445 182.345 1.00 46.19 88 SER H N 1
ATOM 5856 C CA . SER H 4 92 ? 150.302 142.265 181.734 1.00 45.99 88 SER H CA 1
ATOM 5857 C C . SER H 4 92 ? 149.270 141.423 180.997 1.00 48.65 88 SER H C 1
ATOM 5858 O O . SER H 4 92 ? 149.378 140.193 180.975 1.00 57.37 88 SER H O 1
ATOM 5861 N N . THR H 4 93 ? 148.265 142.059 180.398 1.00 36.57 89 THR H N 1
ATOM 5862 C CA . THR H 4 93 ? 147.207 141.350 179.693 1.00 35.43 89 THR H CA 1
ATOM 5863 C C . THR H 4 93 ? 146.643 142.251 178.608 1.00 36.03 89 THR H C 1
ATOM 5864 O O . THR H 4 93 ? 146.339 143.419 178.865 1.00 42.76 89 THR H O 1
ATOM 5868 N N . ILE H 4 94 ? 146.507 141.708 177.401 1.00 49.34 90 ILE H N 1
ATOM 5869 C CA . ILE H 4 94 ? 145.890 142.420 176.286 1.00 48.70 90 ILE H CA 1
ATOM 5870 C C . ILE H 4 94 ? 144.408 142.063 176.296 1.00 51.52 90 ILE H C 1
ATOM 5871 O O . ILE H 4 94 ? 144.019 140.960 175.914 1.00 51.21 90 ILE H O 1
ATOM 5876 N N . THR H 4 95 ? 143.579 142.996 176.746 1.00 33.07 91 THR H N 1
ATOM 5877 C CA . THR H 4 95 ? 142.141 142.804 176.737 1.00 25.87 91 THR H CA 1
ATOM 5878 C C . THR H 4 95 ? 141.582 143.374 175.435 1.00 22.99 91 THR H C 1
ATOM 5879 O O . THR H 4 95 ? 142.325 143.806 174.553 1.00 32.35 91 THR H O 1
ATOM 5883 N N . SER H 4 96 ? 140.256 143.371 175.299 1.00 19.10 92 SER H N 1
ATOM 5884 C CA . SER H 4 96 ? 139.642 144.038 174.160 1.00 19.76 92 SER H CA 1
ATOM 5885 C C . SER H 4 96 ? 139.815 145.548 174.229 1.00 28.06 92 SER H C 1
ATOM 5886 O O . SER H 4 96 ? 139.798 146.209 173.187 1.00 36.63 92 SER H O 1
ATOM 5889 N N . ARG H 4 97 ? 139.984 146.102 175.431 1.00 30.71 93 ARG H N 1
ATOM 5890 C CA . ARG H 4 97 ? 140.199 147.539 175.568 1.00 27.13 93 ARG H CA 1
ATOM 5891 C C . ARG H 4 97 ? 141.491 147.973 174.889 1.00 36.81 93 ARG H C 1
ATOM 5892 O O . ARG H 4 97 ? 141.521 148.993 174.192 1.00 50.06 93 ARG H O 1
ATOM 5900 N N . GLU H 4 98 ? 142.571 147.213 175.086 1.00 29.55 94 GLU H N 1
ATOM 5901 C CA . GLU H 4 98 ? 143.841 147.562 174.461 1.00 15.45 94 GLU H CA 1
ATOM 5902 C C . GLU H 4 98 ? 143.742 147.512 172.944 1.00 27.04 94 GLU H C 1
ATOM 5903 O O . GLU H 4 98 ? 144.246 148.404 172.253 1.00 41.86 94 GLU H O 1
ATOM 5909 N N . ILE H 4 99 ? 143.088 146.481 172.405 1.00 43.74 95 ILE H N 1
ATOM 5910 C CA . ILE H 4 99 ? 142.958 146.364 170.957 1.00 47.84 95 ILE H CA 1
ATOM 5911 C C . ILE H 4 99 ? 142.085 147.482 170.404 1.00 51.02 95 ILE H C 1
ATOM 5912 O O . ILE H 4 99 ? 142.372 148.042 169.341 1.00 61.68 95 ILE H O 1
ATOM 5917 N N . GLN H 4 100 ? 141.006 147.827 171.111 1.00 42.80 96 GLN H N 1
ATOM 5918 C CA . GLN H 4 100 ? 140.139 148.908 170.652 1.00 41.21 96 GLN H CA 1
ATOM 5919 C C . GLN H 4 100 ? 140.871 150.243 170.656 1.00 46.86 96 GLN H C 1
ATOM 5920 O O . GLN H 4 100 ? 140.753 151.028 169.707 1.00 60.41 96 GLN H O 1
ATOM 5926 N N . THR H 4 101 ? 141.639 150.519 171.711 1.00 49.85 97 THR H N 1
ATOM 5927 C CA . THR H 4 101 ? 142.404 151.760 171.758 1.00 41.04 97 THR H CA 1
ATOM 5928 C C . THR H 4 101 ? 143.481 151.785 170.681 1.00 47.28 97 THR H C 1
ATOM 5929 O O . THR H 4 101 ? 143.726 152.828 170.067 1.00 57.73 97 THR H O 1
ATOM 5933 N N . ALA H 4 102 ? 144.134 150.647 170.435 1.00 45.99 98 ALA H N 1
ATOM 5934 C CA . ALA H 4 102 ? 145.127 150.580 169.369 1.00 44.65 98 ALA H CA 1
ATOM 5935 C C . ALA H 4 102 ? 144.493 150.841 168.011 1.00 49.69 98 ALA H C 1
ATOM 5936 O O . ALA H 4 102 ? 145.072 151.535 167.168 1.00 58.70 98 ALA H O 1
ATOM 5938 N N . VAL H 4 103 ? 143.302 150.285 167.780 1.00 48.83 99 VAL H N 1
ATOM 5939 C CA . VAL H 4 103 ? 142.584 150.532 166.534 1.00 38.66 99 VAL H CA 1
ATOM 5940 C C . VAL H 4 103 ? 142.249 152.010 166.396 1.00 48.34 99 VAL H C 1
ATOM 5941 O O . VAL H 4 103 ? 142.416 152.602 165.324 1.00 64.22 99 VAL H O 1
ATOM 5945 N N . ARG H 4 104 ? 141.774 152.632 167.478 1.00 39.57 100 ARG H N 1
ATOM 5946 C CA . ARG H 4 104 ? 141.451 154.054 167.425 1.00 33.57 100 ARG H CA 1
ATOM 5947 C C . ARG H 4 104 ? 142.694 154.893 167.154 1.00 37.93 100 ARG H C 1
ATOM 5948 O O . ARG H 4 104 ? 142.624 155.914 166.462 1.00 49.69 100 ARG H O 1
ATOM 5956 N N . LEU H 4 105 ? 143.840 154.481 167.700 1.00 48.90 101 LEU H N 1
ATOM 5957 C CA . LEU H 4 105 ? 145.074 155.233 167.492 1.00 48.48 101 LEU H CA 1
ATOM 5958 C C . LEU H 4 105 ? 145.590 155.083 166.067 1.00 47.50 101 LEU H C 1
ATOM 5959 O O . LEU H 4 105 ? 146.076 156.052 165.473 1.00 53.00 101 LEU H O 1
ATOM 5964 N N . LEU H 4 106 ? 145.499 153.880 165.502 1.00 25.89 102 LEU H N 1
ATOM 5965 C CA . LEU H 4 106 ? 146.109 153.611 164.206 1.00 28.13 102 LEU H CA 1
ATOM 5966 C C . LEU H 4 106 ? 145.178 153.928 163.041 1.00 38.50 102 LEU H C 1
ATOM 5967 O O . LEU H 4 106 ? 145.554 154.675 162.133 1.00 42.72 102 LEU H O 1
ATOM 5972 N N . LEU H 4 107 ? 143.973 153.374 163.046 1.00 50.80 103 LEU H N 1
ATOM 5973 C CA . LEU H 4 107 ? 143.075 153.538 161.909 1.00 43.20 103 LEU H CA 1
ATOM 5974 C C . LEU H 4 107 ? 142.604 154.986 161.814 1.00 45.10 103 LEU H C 1
ATOM 5975 O O . LEU H 4 107 ? 142.226 155.578 162.830 1.00 45.98 103 LEU H O 1
ATOM 5980 N N . PRO H 4 108 ? 142.614 155.587 160.625 1.00 23.10 104 PRO H N 1
ATOM 5981 C CA . PRO H 4 108 ? 142.298 157.017 160.513 1.00 30.82 104 PRO H CA 1
ATOM 5982 C C . PRO H 4 108 ? 140.813 157.329 160.397 1.00 30.37 104 PRO H C 1
ATOM 5983 O O . PRO H 4 108 ? 140.148 156.895 159.452 1.00 29.66 104 PRO H O 1
ATOM 5987 N N . GLY H 4 109 ? 140.292 158.091 161.355 1.00 40.15 105 GLY H N 1
ATOM 5988 C CA . GLY H 4 109 ? 138.959 158.657 161.264 1.00 37.02 105 GLY H CA 1
ATOM 5989 C C . GLY H 4 109 ? 137.821 157.667 161.124 1.00 41.40 105 GLY H C 1
ATOM 5990 O O . GLY H 4 109 ? 137.541 156.896 162.046 1.00 44.89 105 GLY H O 1
ATOM 5991 N N . GLU H 4 110 ? 137.154 157.688 159.966 1.00 56.25 106 GLU H N 1
ATOM 5992 C CA . GLU H 4 110 ? 135.975 156.853 159.760 1.00 58.39 106 GLU H CA 1
ATOM 5993 C C . GLU H 4 110 ? 136.313 155.371 159.828 1.00 59.08 106 GLU H C 1
ATOM 5994 O O . GLU H 4 110 ? 135.509 154.574 160.331 1.00 57.54 106 GLU H O 1
ATOM 6000 N N . LEU H 4 111 ? 137.485 154.984 159.321 1.00 35.59 107 LEU H N 1
ATOM 6001 C CA . LEU H 4 111 ? 137.916 153.596 159.431 1.00 34.96 107 LEU H CA 1
ATOM 6002 C C . LEU H 4 111 ? 137.977 153.157 160.887 1.00 39.19 107 LEU H C 1
ATOM 6003 O O . LEU H 4 111 ? 137.578 152.037 161.222 1.00 39.25 107 LEU H O 1
ATOM 6008 N N . ALA H 4 112 ? 138.475 154.030 161.766 1.00 39.24 108 ALA H N 1
ATOM 6009 C CA . ALA H 4 112 ? 138.556 153.690 163.181 1.00 31.07 108 ALA H CA 1
ATOM 6010 C C . ALA H 4 112 ? 137.175 153.462 163.774 1.00 34.90 108 ALA H C 1
ATOM 6011 O O . ALA H 4 112 ? 136.963 152.492 164.508 1.00 42.26 108 ALA H O 1
ATOM 6013 N N . LYS H 4 113 ? 136.220 154.340 163.461 1.00 43.38 109 LYS H N 1
ATOM 6014 C CA . LYS H 4 113 ? 134.868 154.180 163.987 1.00 43.42 109 LYS H CA 1
ATOM 6015 C C . LYS H 4 113 ? 134.237 152.885 163.495 1.00 46.96 109 LYS H C 1
ATOM 6016 O O . LYS H 4 113 ? 133.643 152.133 164.279 1.00 50.48 109 LYS H O 1
ATOM 6022 N N . HIS H 4 114 ? 134.368 152.602 162.197 1.00 48.34 110 HIS H N 1
ATOM 6023 C CA . HIS H 4 114 ? 133.762 151.397 161.642 1.00 45.70 110 HIS H CA 1
ATOM 6024 C C . HIS H 4 114 ? 134.388 150.137 162.227 1.00 50.71 110 HIS H C 1
ATOM 6025 O O . HIS H 4 114 ? 133.673 149.196 162.593 1.00 53.70 110 HIS H O 1
ATOM 6032 N N . ALA H 4 115 ? 135.719 150.100 162.334 1.00 34.67 111 ALA H N 1
ATOM 6033 C CA . ALA H 4 115 ? 136.378 148.922 162.883 1.00 23.10 111 ALA H CA 1
ATOM 6034 C C . ALA H 4 115 ? 136.082 148.751 164.365 1.00 29.94 111 ALA H C 1
ATOM 6035 O O . ALA H 4 115 ? 135.957 147.617 164.838 1.00 31.65 111 ALA H O 1
ATOM 6037 N N . VAL H 4 116 ? 135.966 149.853 165.111 1.00 30.48 112 VAL H N 1
ATOM 6038 C CA . VAL H 4 116 ? 135.604 149.764 166.521 1.00 21.91 112 VAL H CA 1
ATOM 6039 C C . VAL H 4 116 ? 134.199 149.198 166.673 1.00 30.73 112 VAL H C 1
ATOM 6040 O O . VAL H 4 116 ? 133.949 148.340 167.529 1.00 40.43 112 VAL H O 1
ATOM 6044 N N . SER H 4 117 ? 133.260 149.662 165.843 1.00 36.59 113 SER H N 1
ATOM 6045 C CA . SER H 4 117 ? 131.911 149.106 165.888 1.00 37.27 113 SER H CA 1
ATOM 6046 C C . SER H 4 117 ? 131.914 147.622 165.539 1.00 39.21 113 SER H C 1
ATOM 6047 O O . SER H 4 117 ? 131.230 146.823 166.190 1.00 42.83 113 SER H O 1
ATOM 6050 N N . GLU H 4 118 ? 132.686 147.236 164.519 1.00 35.36 114 GLU H N 1
ATOM 6051 C CA . GLU H 4 118 ? 132.766 145.831 164.126 1.00 36.24 114 GLU H CA 1
ATOM 6052 C C . GLU H 4 118 ? 133.314 144.972 165.259 1.00 35.51 114 GLU H C 1
ATOM 6053 O O . GLU H 4 118 ? 132.772 143.905 165.568 1.00 35.46 114 GLU H O 1
ATOM 6059 N N . GLY H 4 119 ? 134.399 145.426 165.887 1.00 24.79 115 GLY H N 1
ATOM 6060 C CA . GLY H 4 119 ? 134.986 144.663 166.975 1.00 36.13 115 GLY H CA 1
ATOM 6061 C C . GLY H 4 119 ? 134.071 144.558 168.179 1.00 31.96 115 GLY H C 1
ATOM 6062 O O . GLY H 4 119 ? 133.971 143.499 168.800 1.00 26.55 115 GLY H O 1
ATOM 6063 N N . THR H 4 120 ? 133.395 145.656 168.530 1.00 30.86 116 THR H N 1
ATOM 6064 C CA . THR H 4 120 ? 132.467 145.619 169.655 1.00 25.27 116 THR H CA 1
ATOM 6065 C C . THR H 4 120 ? 131.311 144.667 169.382 1.00 30.13 116 THR H C 1
ATOM 6066 O O . THR H 4 120 ? 130.922 143.883 170.258 1.00 38.81 116 THR H O 1
ATOM 6070 N N . LYS H 4 121 ? 130.757 144.707 168.167 1.00 29.10 117 LYS H N 1
ATOM 6071 C CA . LYS H 4 121 ? 129.673 143.794 167.821 1.00 28.40 117 LYS H CA 1
ATOM 6072 C C . LYS H 4 121 ? 130.139 142.345 167.859 1.00 32.93 117 LYS H C 1
ATOM 6073 O O . LYS H 4 121 ? 129.427 141.470 168.366 1.00 36.56 117 LYS H O 1
ATOM 6079 N N . ALA H 4 122 ? 131.336 142.073 167.332 1.00 25.47 118 ALA H N 1
ATOM 6080 C CA . ALA H 4 122 ? 131.848 140.707 167.331 1.00 17.46 118 ALA H CA 1
ATOM 6081 C C . ALA H 4 122 ? 132.093 140.201 168.745 1.00 24.57 118 ALA H C 1
ATOM 6082 O O . ALA H 4 122 ? 131.775 139.051 169.061 1.00 26.72 118 ALA H O 1
ATOM 6084 N N . VAL H 4 123 ? 132.661 141.042 169.612 1.00 21.79 119 VAL H N 1
ATOM 6085 C CA . VAL H 4 123 ? 132.904 140.626 170.990 1.00 8.60 119 VAL H CA 1
ATOM 6086 C C . VAL H 4 123 ? 131.588 140.386 171.718 1.00 23.58 119 VAL H C 1
ATOM 6087 O O . VAL H 4 123 ? 131.447 139.414 172.471 1.00 33.73 119 VAL H O 1
ATOM 6091 N N . THR H 4 124 ? 130.604 141.267 171.514 1.00 41.56 120 THR H N 1
ATOM 6092 C CA . THR H 4 124 ? 129.304 141.073 172.147 1.00 44.66 120 THR H CA 1
ATOM 6093 C C . THR H 4 124 ? 128.657 139.774 171.682 1.00 43.86 120 THR H C 1
ATOM 6094 O O . THR H 4 124 ? 128.113 139.018 172.495 1.00 48.26 120 THR H O 1
ATOM 6098 N N . LYS H 4 125 ? 128.727 139.487 170.381 1.00 36.95 121 LYS H N 1
ATOM 6099 C CA . LYS H 4 125 ? 128.176 138.236 169.871 1.00 41.97 121 LYS H CA 1
ATOM 6100 C C . LYS H 4 125 ? 128.928 137.032 170.426 1.00 40.72 121 LYS H C 1
ATOM 6101 O O . LYS H 4 125 ? 128.325 135.992 170.711 1.00 45.99 121 LYS H O 1
ATOM 6107 N N . TYR H 4 126 ? 130.248 137.152 170.581 1.00 33.80 122 TYR H N 1
ATOM 6108 C CA . TYR H 4 126 ? 131.042 136.034 171.078 1.00 37.89 122 TYR H CA 1
ATOM 6109 C C . TYR H 4 126 ? 130.696 135.709 172.525 1.00 41.41 122 TYR H C 1
ATOM 6110 O O . TYR H 4 126 ? 130.438 134.549 172.864 1.00 46.94 122 TYR H O 1
ATOM 6119 N N . THR H 4 127 ? 130.683 136.721 173.397 1.00 40.75 123 THR H N 1
ATOM 6120 C CA . THR H 4 127 ? 130.346 136.462 174.795 1.00 41.66 123 THR H CA 1
ATOM 6121 C C . THR H 4 127 ? 128.866 136.162 174.996 1.00 43.33 123 THR H C 1
ATOM 6122 O O . THR H 4 127 ? 128.509 135.533 175.997 1.00 43.52 123 THR H O 1
ATOM 6126 N N . SER H 4 128 ? 127.999 136.588 174.077 1.00 46.79 124 SER H N 1
ATOM 6127 C CA . SER H 4 128 ? 126.586 136.249 174.179 1.00 46.73 124 SER H CA 1
ATOM 6128 C C . SER H 4 128 ? 126.292 134.821 173.741 1.00 49.11 124 SER H C 1
ATOM 6129 O O . SER H 4 128 ? 125.231 134.289 174.082 1.00 46.62 124 SER H O 1
ATOM 6132 N N . ALA H 4 129 ? 127.199 134.194 172.998 1.00 73.53 125 ALA H N 1
ATOM 6133 C CA . ALA H 4 129 ? 127.033 132.832 172.507 1.00 76.12 125 ALA H CA 1
ATOM 6134 C C . ALA H 4 129 ? 128.102 131.911 173.083 1.00 77.67 125 ALA H C 1
ATOM 6135 O O . ALA H 4 129 ? 128.672 131.075 172.378 1.00 74.87 125 ALA H O 1
ATOM 6137 N N . LYS H 4 130 ? 128.384 132.068 174.375 1.00 74.03 126 LYS H N 1
ATOM 6138 C CA . LYS H 4 130 ? 129.395 131.279 175.079 1.00 72.71 126 LYS H CA 1
ATOM 6139 C C . LYS H 4 130 ? 130.760 131.377 174.404 1.00 68.79 126 LYS H C 1
ATOM 6140 O O . LYS H 4 130 ? 131.699 131.945 174.962 1.00 66.49 126 LYS H O 1
ATOM 11513 N N . SER K 7 45 ? 165.282 200.534 189.373 1.00 91.12 85 SER M N 1
ATOM 11514 C CA . SER K 7 45 ? 165.338 200.215 187.951 1.00 91.67 85 SER M CA 1
ATOM 11515 C C . SER K 7 45 ? 165.895 198.811 187.725 1.00 90.25 85 SER M C 1
ATOM 11516 O O . SER K 7 45 ? 165.207 197.819 187.965 1.00 87.13 85 SER M O 1
ATOM 11519 N N . ASN K 7 46 ? 167.142 198.728 187.262 1.00 101.17 86 ASN M N 1
ATOM 11520 C CA . ASN K 7 46 ? 167.789 197.451 186.997 1.00 99.30 86 ASN M CA 1
ATOM 11521 C C . ASN K 7 46 ? 168.799 197.061 188.067 1.00 102.05 86 ASN M C 1
ATOM 11522 O O . ASN K 7 46 ? 169.330 195.947 188.017 1.00 102.34 86 ASN M O 1
ATOM 11527 N N . GLU K 7 47 ? 169.083 197.944 189.027 1.00 105.90 87 GLU M N 1
ATOM 11528 C CA . GLU K 7 47 ? 169.964 197.576 190.131 1.00 104.25 87 GLU M CA 1
ATOM 11529 C C . GLU K 7 47 ? 169.342 196.474 190.978 1.00 105.98 87 GLU M C 1
ATOM 11530 O O . GLU K 7 47 ? 170.036 195.545 191.413 1.00 106.79 87 GLU M O 1
ATOM 11536 N N . GLU K 7 48 ? 168.031 196.560 191.219 1.00 114.91 88 GLU M N 1
ATOM 11537 C CA . GLU K 7 48 ? 167.342 195.507 191.956 1.00 116.14 88 GLU M CA 1
ATOM 11538 C C . GLU K 7 48 ? 167.455 194.172 191.233 1.00 115.69 88 GLU M C 1
ATOM 11539 O O . GLU K 7 48 ? 167.597 193.123 191.872 1.00 116.40 88 GLU M O 1
ATOM 11545 N N . TYR K 7 49 ? 167.392 194.190 189.899 1.00 101.56 89 TYR M N 1
ATOM 11546 C CA . TYR K 7 49 ? 167.524 192.954 189.136 1.00 101.18 89 TYR M CA 1
ATOM 11547 C C . TYR K 7 49 ? 168.894 192.320 189.348 1.00 101.24 89 TYR M C 1
ATOM 11548 O O . TYR K 7 49 ? 168.999 191.106 189.552 1.00 101.24 89 TYR M O 1
ATOM 11557 N N . MET K 7 50 ? 169.955 193.130 189.317 1.00 132.99 90 MET M N 1
ATOM 11558 C CA . MET K 7 50 ? 171.299 192.599 189.521 1.00 135.07 90 MET M CA 1
ATOM 11559 C C . MET K 7 50 ? 171.475 192.070 190.940 1.00 135.05 90 MET M C 1
ATOM 11560 O O . MET K 7 50 ? 172.070 191.002 191.144 1.00 135.67 90 MET M O 1
ATOM 11565 N N . TYR K 7 51 ? 170.966 192.803 191.935 1.00 122.86 91 TYR M N 1
ATOM 11566 C CA . TYR K 7 51 ? 171.076 192.336 193.313 1.00 122.16 91 TYR M CA 1
ATOM 11567 C C . TYR K 7 51 ? 170.332 191.021 193.514 1.00 120.66 91 TYR M C 1
ATOM 11568 O O . TYR K 7 51 ? 170.848 190.105 194.167 1.00 120.47 91 TYR M O 1
ATOM 11577 N N . ALA K 7 52 ? 169.126 190.905 192.953 1.00 89.51 92 ALA M N 1
ATOM 11578 C CA . ALA K 7 52 ? 168.380 189.656 193.057 1.00 90.41 92 ALA M CA 1
ATOM 11579 C C . ALA K 7 52 ? 169.105 188.522 192.347 1.00 90.79 92 ALA M C 1
ATOM 11580 O O . ALA K 7 52 ? 169.168 187.400 192.864 1.00 90.72 92 ALA M O 1
ATOM 11582 N N . TYR K 7 53 ? 169.661 188.802 191.163 1.00 94.85 93 TYR M N 1
ATOM 11583 C CA . TYR K 7 53 ? 170.439 187.801 190.444 1.00 94.21 93 TYR M CA 1
ATOM 11584 C C . TYR K 7 53 ? 171.572 187.280 191.309 1.00 96.10 93 TYR M C 1
ATOM 11585 O O . TYR K 7 53 ? 171.754 186.067 191.454 1.00 97.10 93 TYR M O 1
ATOM 11594 N N A ARG K 7 54 ? 172.345 188.191 191.901 0.48 99.27 94 ARG M N 1
ATOM 11595 N N B ARG K 7 54 ? 172.348 188.193 191.896 0.52 99.27 94 ARG M N 1
ATOM 11596 C CA A ARG K 7 54 ? 173.493 187.781 192.704 0.48 99.40 94 ARG M CA 1
ATOM 11597 C CA B ARG K 7 54 ? 173.497 187.788 192.698 0.52 99.44 94 ARG M CA 1
ATOM 11598 C C A ARG K 7 54 ? 173.062 186.994 193.934 0.48 98.89 94 ARG M C 1
ATOM 11599 C C B ARG K 7 54 ? 173.066 186.998 193.931 0.52 98.93 94 ARG M C 1
ATOM 11600 O O A ARG K 7 54 ? 173.672 185.969 194.274 0.48 99.55 94 ARG M O 1
ATOM 11601 O O B ARG K 7 54 ? 173.672 185.970 194.263 0.52 99.65 94 ARG M O 1
ATOM 11616 N N . TRP K 7 55 ? 172.021 187.465 194.624 1.00 85.27 95 TRP M N 1
ATOM 11617 C CA . TRP K 7 55 ? 171.572 186.792 195.840 1.00 85.68 95 TRP M CA 1
ATOM 11618 C C . TRP K 7 55 ? 171.082 185.387 195.535 1.00 86.19 95 TRP M C 1
ATOM 11619 O O . TRP K 7 55 ? 171.421 184.432 196.242 1.00 86.82 95 TRP M O 1
ATOM 11630 N N . ILE K 7 56 ? 170.301 185.237 194.464 1.00 66.52 96 ILE M N 1
ATOM 11631 C CA . ILE K 7 56 ? 169.831 183.908 194.090 1.00 66.77 96 ILE M CA 1
ATOM 11632 C C . ILE K 7 56 ? 170.985 183.032 193.609 1.00 69.38 96 ILE M C 1
ATOM 11633 O O . ILE K 7 56 ? 171.010 181.825 193.882 1.00 66.77 96 ILE M O 1
ATOM 11638 N N . ARG K 7 57 ? 171.968 183.611 192.917 1.00 89.24 97 ARG M N 1
ATOM 11639 C CA . ARG K 7 57 ? 173.036 182.797 192.348 1.00 90.08 97 ARG M CA 1
ATOM 11640 C C . ARG K 7 57 ? 173.978 182.264 193.417 1.00 92.47 97 ARG M C 1
ATOM 11641 O O . ARG K 7 57 ? 174.458 181.131 193.310 1.00 93.32 97 ARG M O 1
ATOM 11649 N N . ASN K 7 58 ? 174.286 183.064 194.435 1.00 109.69 98 ASN M N 1
ATOM 11650 C CA . ASN K 7 58 ? 175.152 182.598 195.519 1.00 110.30 98 ASN M CA 1
ATOM 11651 C C . ASN K 7 58 ? 174.403 182.228 196.803 1.00 109.92 98 ASN M C 1
ATOM 11652 O O . ASN K 7 58 ? 175.041 182.040 197.844 1.00 112.73 98 ASN M O 1
ATOM 11657 N N . HIS K 7 59 ? 173.069 182.139 196.766 1.00 91.32 99 HIS M N 1
ATOM 11658 C CA . HIS K 7 59 ? 172.296 181.634 197.897 1.00 90.48 99 HIS M CA 1
ATOM 11659 C C . HIS K 7 59 ? 171.381 180.458 197.585 1.00 88.13 99 HIS M C 1
ATOM 11660 O O . HIS K 7 59 ? 170.904 179.818 198.527 1.00 90.48 99 HIS M O 1
ATOM 11667 N N . LEU K 7 60 ? 171.099 180.171 196.317 1.00 67.94 100 LEU M N 1
ATOM 11668 C CA . LEU K 7 60 ? 170.262 179.042 195.941 1.00 66.77 100 LEU M CA 1
ATOM 11669 C C . LEU K 7 60 ? 170.962 178.201 194.886 1.00 70.68 100 LEU M C 1
ATOM 11670 O O . LEU K 7 60 ? 171.517 178.735 193.921 1.00 72.44 100 LEU M O 1
ATOM 11675 N N . GLU K 7 61 ? 170.921 176.884 195.069 1.00 78.19 101 GLU M N 1
ATOM 11676 C CA . GLU K 7 61 ? 171.541 175.942 194.153 1.00 77.44 101 GLU M CA 1
ATOM 11677 C C . GLU K 7 61 ? 170.488 174.975 193.638 1.00 76.84 101 GLU M C 1
ATOM 11678 O O . GLU K 7 61 ? 169.642 174.498 194.399 1.00 77.39 101 GLU M O 1
ATOM 11684 N N . GLU K 7 62 ? 170.550 174.686 192.342 1.00 73.76 102 GLU M N 1
ATOM 11685 C CA . GLU K 7 62 ? 169.549 173.844 191.704 1.00 74.57 102 GLU M CA 1
ATOM 11686 C C . GLU K 7 62 ? 169.736 172.385 192.107 1.00 74.37 102 GLU M C 1
ATOM 11687 O O . GLU K 7 62 ? 170.845 171.847 192.041 1.00 77.74 102 GLU M O 1
ATOM 11693 N N . HIS K 7 63 ? 168.645 171.747 192.533 1.00 84.74 103 HIS M N 1
ATOM 11694 C CA . HIS K 7 63 ? 168.675 170.352 192.964 1.00 87.59 103 HIS M CA 1
ATOM 11695 C C . HIS K 7 63 ? 167.303 169.746 192.713 1.00 89.71 103 HIS M C 1
ATOM 11696 O O . HIS K 7 63 ? 166.308 170.218 193.270 1.00 89.12 103 HIS M O 1
ATOM 11703 N N . THR K 7 64 ? 167.257 168.681 191.909 1.00 107.25 104 THR M N 1
ATOM 11704 C CA . THR K 7 64 ? 166.000 168.214 191.330 1.00 108.41 104 THR M CA 1
ATOM 11705 C C . THR K 7 64 ? 165.011 167.675 192.360 1.00 107.35 104 THR M C 1
ATOM 11706 O O . THR K 7 64 ? 163.817 167.582 192.055 1.00 107.07 104 THR M O 1
ATOM 11710 N N . ASP K 7 65 ? 165.459 167.326 193.564 1.00 106.53 105 ASP M N 1
ATOM 11711 C CA . ASP K 7 65 ? 164.598 166.630 194.516 1.00 107.39 105 ASP M CA 1
ATOM 11712 C C . ASP K 7 65 ? 163.980 167.549 195.564 1.00 106.51 105 ASP M C 1
ATOM 11713 O O . ASP K 7 65 ? 162.755 167.576 195.714 1.00 104.53 105 ASP M O 1
ATOM 11718 N N . THR K 7 66 ? 164.801 168.300 196.292 1.00 94.58 106 THR M N 1
ATOM 11719 C CA . THR K 7 66 ? 164.325 169.036 197.455 1.00 93.91 106 THR M CA 1
ATOM 11720 C C . THR K 7 66 ? 163.357 170.146 197.062 1.00 92.36 106 THR M C 1
ATOM 11721 O O . THR K 7 66 ? 163.397 170.678 195.950 1.00 93.18 106 THR M O 1
ATOM 11725 N N . CYS K 7 67 ? 162.476 170.491 198.000 1.00 102.80 107 CYS M N 1
ATOM 11726 C CA . CYS K 7 67 ? 161.495 171.552 197.826 1.00 102.68 107 CYS M CA 1
ATOM 11727 C C . CYS K 7 67 ? 161.577 172.515 199.002 1.00 102.99 107 CYS M C 1
ATOM 11728 O O . CYS K 7 67 ? 161.747 172.094 200.150 1.00 103.77 107 CYS M O 1
ATOM 11731 N N . LEU K 7 68 ? 161.454 173.808 198.708 1.00 76.26 108 LEU M N 1
ATOM 11732 C CA . LEU K 7 68 ? 161.582 174.858 199.705 1.00 76.74 108 LEU M CA 1
ATOM 11733 C C . LEU K 7 68 ? 160.307 175.684 199.791 1.00 74.43 108 LEU M C 1
ATOM 11734 O O . LEU K 7 68 ? 159.660 175.926 198.769 1.00 76.82 108 LEU M O 1
ATOM 11739 N N . PRO K 7 69 ? 159.925 176.140 200.983 1.00 69.36 109 PRO M N 1
ATOM 11740 C CA . PRO K 7 69 ? 158.777 177.050 201.082 1.00 69.31 109 PRO M CA 1
ATOM 11741 C C . PRO K 7 69 ? 159.020 178.313 200.269 1.00 69.59 109 PRO M C 1
ATOM 11742 O O . PRO K 7 69 ? 160.064 178.958 200.387 1.00 73.31 109 PRO M O 1
ATOM 11746 N N . LYS K 7 70 ? 158.042 178.660 199.431 1.00 74.52 110 LYS M N 1
ATOM 11747 C CA . LYS K 7 70 ? 158.217 179.778 198.511 1.00 74.83 110 LYS M CA 1
ATOM 11748 C C . LYS K 7 70 ? 158.299 181.111 199.242 1.00 80.87 110 LYS M C 1
ATOM 11749 O O . LYS K 7 70 ? 159.001 182.021 198.789 1.00 86.84 110 LYS M O 1
ATOM 11755 N N . GLN K 7 71 ? 157.594 181.249 200.364 1.00 89.32 111 GLN M N 1
ATOM 11756 C CA . GLN K 7 71 ? 157.610 182.507 201.099 1.00 89.88 111 GLN M CA 1
ATOM 11757 C C . GLN K 7 71 ? 158.902 182.695 201.886 1.00 89.62 111 GLN M C 1
ATOM 11758 O O . GLN K 7 71 ? 159.367 183.831 202.042 1.00 90.11 111 GLN M O 1
ATOM 11764 N N . SER K 7 72 ? 159.493 181.604 202.379 1.00 75.07 112 SER M N 1
ATOM 11765 C CA . SER K 7 72 ? 160.708 181.712 203.181 1.00 76.02 112 SER M CA 1
ATOM 11766 C C . SER K 7 72 ? 161.864 182.284 202.371 1.00 76.05 112 SER M C 1
ATOM 11767 O O . SER K 7 72 ? 162.636 183.109 202.874 1.00 76.54 112 SER M O 1
ATOM 11770 N N . VAL K 7 73 ? 162.008 181.850 201.117 1.00 71.53 113 VAL M N 1
ATOM 11771 C CA . VAL K 7 73 ? 163.101 182.337 200.280 1.00 71.80 113 VAL M CA 1
ATOM 11772 C C . VAL K 7 73 ? 162.965 183.836 200.050 1.00 73.42 113 VAL M C 1
ATOM 11773 O O . VAL K 7 73 ? 163.937 184.594 200.168 1.00 74.36 113 VAL M O 1
ATOM 11777 N N . TYR K 7 74 ? 161.754 184.287 199.721 1.00 78.90 114 TYR M N 1
ATOM 11778 C CA . TYR K 7 74 ? 161.539 185.711 199.488 1.00 78.52 114 TYR M CA 1
ATOM 11779 C C . TYR K 7 74 ? 161.749 186.518 200.762 1.00 81.60 114 TYR M C 1
ATOM 11780 O O . TYR K 7 74 ? 162.286 187.629 200.713 1.00 82.44 114 TYR M O 1
ATOM 11789 N N . ASP K 7 75 ? 161.326 185.985 201.910 1.00 94.09 115 ASP M N 1
ATOM 11790 C CA . ASP K 7 75 ? 161.542 186.694 203.167 1.00 94.59 115 ASP M CA 1
ATOM 11791 C C . ASP K 7 75 ? 163.027 186.815 203.486 1.00 95.23 115 ASP M C 1
ATOM 11792 O O . ASP K 7 75 ? 163.487 187.869 203.941 1.00 94.88 115 ASP M O 1
ATOM 11797 N N . ALA K 7 76 ? 163.794 185.747 203.253 1.00 77.55 116 ALA M N 1
ATOM 11798 C CA . ALA K 7 76 ? 165.236 185.815 203.467 1.00 74.88 116 ALA M CA 1
ATOM 11799 C C . ALA K 7 76 ? 165.885 186.821 202.525 1.00 76.71 116 ALA M C 1
ATOM 11800 O O . ALA K 7 76 ? 166.775 187.579 202.930 1.00 78.51 116 ALA M O 1
ATOM 11802 N N . TYR K 7 77 ? 165.452 186.844 201.263 1.00 79.26 117 TYR M N 1
ATOM 11803 C CA . TYR K 7 77 ? 165.995 187.814 200.318 1.00 78.61 117 TYR M CA 1
ATOM 11804 C C . TYR K 7 77 ? 165.667 189.240 200.742 1.00 80.85 117 TYR M C 1
ATOM 11805 O O . TYR K 7 77 ? 166.509 190.137 200.630 1.00 84.93 117 TYR M O 1
ATOM 11814 N N . ARG K 7 78 ? 164.444 189.470 201.222 1.00 93.33 118 ARG M N 1
ATOM 11815 C CA . ARG K 7 78 ? 164.066 190.802 201.681 1.00 96.59 118 ARG M CA 1
ATOM 11816 C C . ARG K 7 78 ? 164.874 191.210 202.906 1.00 96.56 118 ARG M C 1
ATOM 11817 O O . ARG K 7 78 ? 165.277 192.373 203.033 1.00 95.79 118 ARG M O 1
ATOM 11825 N N . LYS K 7 79 ? 165.113 190.269 203.822 1.00 86.25 119 LYS M N 1
ATOM 11826 C CA . LYS K 7 79 ? 165.952 190.559 204.981 1.00 86.09 119 LYS M CA 1
ATOM 11827 C C . LYS K 7 79 ? 167.369 190.915 204.551 1.00 86.64 119 LYS M C 1
ATOM 11828 O O . LYS K 7 79 ? 167.982 191.834 205.106 1.00 87.60 119 LYS M O 1
ATOM 11834 N N . TYR K 7 80 ? 167.906 190.196 203.564 1.00 83.14 120 TYR M N 1
ATOM 11835 C CA . TYR K 7 80 ? 169.222 190.539 203.035 1.00 80.60 120 TYR M CA 1
ATOM 11836 C C . TYR K 7 80 ? 169.220 191.930 202.417 1.00 82.22 120 TYR M C 1
ATOM 11837 O O . TYR K 7 80 ? 170.158 192.710 202.619 1.00 83.75 120 TYR M O 1
ATOM 11846 N N . CYS K 7 81 ? 168.173 192.259 201.659 1.00 94.03 121 CYS M N 1
ATOM 11847 C CA . CYS K 7 81 ? 168.124 193.540 200.968 1.00 96.03 121 CYS M CA 1
ATOM 11848 C C . CYS K 7 81 ? 167.891 194.707 201.917 1.00 99.08 121 CYS M C 1
ATOM 11849 O O . CYS K 7 81 ? 168.116 195.858 201.529 1.00 97.43 121 CYS M O 1
ATOM 11852 N N . GLU K 7 82 ? 167.448 194.441 203.143 1.00 102.41 122 GLU M N 1
ATOM 11853 C CA . GLU K 7 82 ? 167.257 195.493 204.141 1.00 100.63 122 GLU M CA 1
ATOM 11854 C C . GLU K 7 82 ? 168.555 195.788 204.888 1.00 100.38 122 GLU M C 1
ATOM 11855 O O . GLU K 7 82 ? 168.604 195.813 206.116 1.00 99.76 122 GLU M O 1
ATOM 11861 N N . SER K 7 83 ? 169.627 196.014 204.129 1.00 95.66 123 SER M N 1
ATOM 11862 C CA . SER K 7 83 ? 170.932 196.312 204.706 1.00 94.38 123 SER M CA 1
ATOM 11863 C C . SER K 7 83 ? 171.691 197.411 203.980 1.00 94.77 123 SER M C 1
ATOM 11864 O O . SER K 7 83 ? 172.814 197.720 204.388 1.00 94.95 123 SER M O 1
ATOM 11867 N N . LEU K 7 84 ? 171.136 198.002 202.928 1.00 98.06 124 LEU M N 1
ATOM 11868 C CA . LEU K 7 84 ? 171.826 199.036 202.168 1.00 97.58 124 LEU M CA 1
ATOM 11869 C C . LEU K 7 84 ? 170.928 200.249 201.946 1.00 96.06 124 LEU M C 1
ATOM 11870 O O . LEU K 7 84 ? 171.406 201.341 201.640 1.00 95.57 124 LEU M O 1
ATOM 11875 N N . ARG K 7 88 ? 166.293 198.358 198.757 1.00 103.43 128 ARG M N 1
ATOM 11876 C CA . ARG K 7 88 ? 165.087 198.278 197.943 1.00 103.52 128 ARG M CA 1
ATOM 11877 C C . ARG K 7 88 ? 164.957 196.879 197.347 1.00 105.01 128 ARG M C 1
ATOM 11878 O O . ARG K 7 88 ? 165.715 196.512 196.450 1.00 104.37 128 ARG M O 1
ATOM 11886 N N . PRO K 7 89 ? 164.004 196.095 197.851 1.00 108.26 129 PRO M N 1
ATOM 11887 C CA . PRO K 7 89 ? 163.821 194.727 197.362 1.00 104.74 129 PRO M CA 1
ATOM 11888 C C . PRO K 7 89 ? 162.820 194.553 196.225 1.00 105.04 129 PRO M C 1
ATOM 11889 O O . PRO K 7 89 ? 161.861 195.311 196.062 1.00 105.97 129 PRO M O 1
ATOM 11893 N N . LEU K 7 90 ? 163.076 193.532 195.411 1.00 79.57 130 LEU M N 1
ATOM 11894 C CA . LEU K 7 90 ? 162.238 193.268 194.253 1.00 77.75 130 LEU M CA 1
ATOM 11895 C C . LEU K 7 90 ? 160.838 192.850 194.685 1.00 76.79 130 LEU M C 1
ATOM 11896 O O . LEU K 7 90 ? 160.643 192.219 195.728 1.00 77.35 130 LEU M O 1
ATOM 11901 N N . SER K 7 91 ? 159.854 193.222 193.871 1.00 72.85 131 SER M N 1
ATOM 11902 C CA . SER K 7 91 ? 158.467 192.884 194.164 1.00 73.93 131 SER M CA 1
ATOM 11903 C C . SER K 7 91 ? 158.270 191.373 194.142 1.00 76.55 131 SER M C 1
ATOM 11904 O O . SER K 7 91 ? 158.952 190.645 193.416 1.00 76.87 131 SER M O 1
ATOM 11907 N N . THR K 7 92 ? 157.327 190.901 194.960 1.00 80.28 132 THR M N 1
ATOM 11908 C CA . THR K 7 92 ? 157.080 189.468 195.057 1.00 76.65 132 THR M CA 1
ATOM 11909 C C . THR K 7 92 ? 156.574 188.878 193.747 1.00 75.79 132 THR M C 1
ATOM 11910 O O . THR K 7 92 ? 156.711 187.669 193.534 1.00 80.10 132 THR M O 1
ATOM 11914 N N . ALA K 7 93 ? 155.999 189.696 192.866 1.00 57.16 133 ALA M N 1
ATOM 11915 C CA . ALA K 7 93 ? 155.567 189.215 191.562 1.00 57.36 133 ALA M CA 1
ATOM 11916 C C . ALA K 7 93 ? 156.696 189.174 190.543 1.00 59.69 133 ALA M C 1
ATOM 11917 O O . ALA K 7 93 ? 156.540 188.536 189.497 1.00 63.75 133 ALA M O 1
ATOM 11919 N N . ASN K 7 94 ? 157.822 189.833 190.820 1.00 63.33 134 ASN M N 1
ATOM 11920 C CA . ASN K 7 94 ? 158.976 189.807 189.932 1.00 64.68 134 ASN M CA 1
ATOM 11921 C C . ASN K 7 94 ? 160.081 188.883 190.420 1.00 63.76 134 ASN M C 1
ATOM 11922 O O . ASN K 7 94 ? 160.887 188.423 189.603 1.00 66.20 134 ASN M O 1
ATOM 11927 N N . PHE K 7 95 ? 160.140 188.607 191.724 1.00 49.07 135 PHE M N 1
ATOM 11928 C CA . PHE K 7 95 ? 161.102 187.636 192.230 1.00 51.11 135 PHE M CA 1
ATOM 11929 C C . PHE K 7 95 ? 160.846 186.259 191.636 1.00 51.68 135 PHE M C 1
ATOM 11930 O O . PHE K 7 95 ? 161.788 185.519 191.332 1.00 54.70 135 PHE M O 1
ATOM 11938 N N . GLY K 7 96 ? 159.573 185.898 191.466 1.00 52.15 136 GLY M N 1
ATOM 11939 C CA . GLY K 7 96 ? 159.255 184.649 190.796 1.00 54.70 136 GLY M CA 1
ATOM 11940 C C . GLY K 7 96 ? 159.760 184.616 189.367 1.00 57.43 136 GLY M C 1
ATOM 11941 O O . GLY K 7 96 ? 160.309 183.609 188.917 1.00 60.58 136 GLY M O 1
ATOM 11942 N N . LYS K 7 97 ? 159.594 185.723 188.638 1.00 43.35 137 LYS M N 1
ATOM 11943 C CA . LYS K 7 97 ? 160.105 185.795 187.273 1.00 41.48 137 LYS M CA 1
ATOM 11944 C C . LYS K 7 97 ? 161.620 185.655 187.246 1.00 44.02 137 LYS M C 1
ATOM 11945 O O . LYS K 7 97 ? 162.174 184.955 186.389 1.00 49.33 137 LYS M O 1
ATOM 11951 N N . ILE K 7 98 ? 162.307 186.321 188.175 1.00 49.05 138 ILE M N 1
ATOM 11952 C CA . ILE K 7 98 ? 163.766 186.259 188.218 1.00 49.65 138 ILE M CA 1
ATOM 11953 C C . ILE K 7 98 ? 164.232 184.836 188.504 1.00 55.16 138 ILE M C 1
ATOM 11954 O O . ILE K 7 98 ? 165.136 184.313 187.840 1.00 60.37 138 ILE M O 1
ATOM 11959 N N . ILE K 7 99 ? 163.614 184.183 189.492 1.00 51.36 139 ILE M N 1
ATOM 11960 C CA . ILE K 7 99 ? 164.022 182.828 189.837 1.00 49.94 139 ILE M CA 1
ATOM 11961 C C . ILE K 7 99 ? 163.606 181.828 188.768 1.00 47.15 139 ILE M C 1
ATOM 11962 O O . ILE K 7 99 ? 164.190 180.742 188.681 1.00 48.64 139 ILE M O 1
ATOM 11967 N N . ARG K 7 100 ? 162.607 182.161 187.947 1.00 57.01 140 ARG M N 1
ATOM 11968 C CA . ARG K 7 100 ? 162.279 181.314 186.807 1.00 59.02 140 ARG M CA 1
ATOM 11969 C C . ARG K 7 100 ? 163.310 181.474 185.699 1.00 60.50 140 ARG M C 1
ATOM 11970 O O . ARG K 7 100 ? 163.673 180.499 185.032 1.00 64.66 140 ARG M O 1
ATOM 11978 N N . GLU K 7 101 ? 163.781 182.703 185.482 1.00 78.99 141 GLU M N 1
ATOM 11979 C CA . GLU K 7 101 ? 164.823 182.932 184.488 1.00 81.06 141 GLU M CA 1
ATOM 11980 C C . GLU K 7 101 ? 166.129 182.256 184.887 1.00 81.99 141 GLU M C 1
ATOM 11981 O O . GLU K 7 101 ? 166.816 181.672 184.041 1.00 83.42 141 GLU M O 1
ATOM 11987 N N . ILE K 7 102 ? 166.491 182.330 186.169 1.00 62.51 142 ILE M N 1
ATOM 11988 C CA . ILE K 7 102 ? 167.763 181.768 186.614 1.00 61.47 142 ILE M CA 1
ATOM 11989 C C . ILE K 7 102 ? 167.728 180.244 186.563 1.00 59.28 142 ILE M C 1
ATOM 11990 O O . ILE K 7 102 ? 168.654 179.604 186.052 1.00 59.96 142 ILE M O 1
ATOM 11995 N N . PHE K 7 103 ? 166.663 179.640 187.084 1.00 45.53 143 PHE M N 1
ATOM 11996 C CA . PHE K 7 103 ? 166.527 178.187 187.076 1.00 45.75 143 PHE M CA 1
ATOM 11997 C C . PHE K 7 103 ? 165.489 177.769 186.047 1.00 48.83 143 PHE M C 1
ATOM 11998 O O . PHE K 7 103 ? 164.298 178.070 186.221 1.00 50.59 143 PHE M O 1
ATOM 12006 N N . PRO K 7 104 ? 165.874 177.094 184.970 1.00 42.34 144 PRO M N 1
ATOM 12007 C CA . PRO K 7 104 ? 164.876 176.628 183.999 1.00 38.79 144 PRO M CA 1
ATOM 12008 C C . PRO K 7 104 ? 163.951 175.565 184.569 1.00 47.08 144 PRO M C 1
ATOM 12009 O O . PRO K 7 104 ? 162.726 175.681 184.466 1.00 52.51 144 PRO M O 1
ATOM 12013 N N . ASP K 7 105 ? 164.524 174.524 185.177 1.00 77.50 145 ASP M N 1
ATOM 12014 C CA . ASP K 7 105 ? 163.745 173.390 185.677 1.00 80.89 145 ASP M CA 1
ATOM 12015 C C . ASP K 7 105 ? 163.399 173.625 187.145 1.00 81.34 145 ASP M C 1
ATOM 12016 O O . ASP K 7 105 ? 164.026 173.092 188.064 1.00 81.92 145 ASP M O 1
ATOM 12021 N N . ILE K 7 106 ? 162.378 174.449 187.362 1.00 62.62 146 ILE M N 1
ATOM 12022 C CA . ILE K 7 106 ? 161.837 174.695 188.693 1.00 60.09 146 ILE M CA 1
ATOM 12023 C C . ILE K 7 106 ? 160.319 174.720 188.591 1.00 60.71 146 ILE M C 1
ATOM 12024 O O . ILE K 7 106 ? 159.757 175.316 187.666 1.00 63.21 146 ILE M O 1
ATOM 12029 N N . LYS K 7 107 ? 159.655 174.056 189.532 1.00 66.76 147 LYS M N 1
ATOM 12030 C CA . LYS K 7 107 ? 158.204 173.977 189.555 1.00 64.91 147 LYS M CA 1
ATOM 12031 C C . LYS K 7 107 ? 157.668 174.687 190.791 1.00 69.67 147 LYS M C 1
ATOM 12032 O O . LYS K 7 107 ? 158.399 174.945 191.749 1.00 71.60 147 LYS M O 1
ATOM 12038 N N . ALA K 7 108 ? 156.376 174.999 190.761 1.00 44.94 148 ALA M N 1
ATOM 12039 C CA . ALA K 7 108 ? 155.700 175.680 191.862 1.00 40.86 148 ALA M CA 1
ATOM 12040 C C . ALA K 7 108 ? 154.636 174.739 192.417 1.00 39.95 148 ALA M C 1
ATOM 12041 O O . ALA K 7 108 ? 153.483 174.761 191.982 1.00 40.29 148 ALA M O 1
ATOM 12043 N N . ARG K 7 109 ? 155.026 173.911 193.382 1.00 44.28 149 ARG M N 1
ATOM 12044 C CA . ARG K 7 109 ? 154.086 172.980 193.981 1.00 43.17 149 ARG M CA 1
ATOM 12045 C C . ARG K 7 109 ? 153.299 173.669 195.092 1.00 48.99 149 ARG M C 1
ATOM 12046 O O . ARG K 7 109 ? 153.642 174.758 195.552 1.00 54.64 149 ARG M O 1
ATOM 12054 N N . ARG K 7 110 ? 152.226 173.013 195.529 1.00 49.22 150 ARG M N 1
ATOM 12055 C CA . ARG K 7 110 ? 151.379 173.506 196.615 1.00 49.93 150 ARG M CA 1
ATOM 12056 C C . ARG K 7 110 ? 151.274 172.381 197.639 1.00 52.11 150 ARG M C 1
ATOM 12057 O O . ARG K 7 110 ? 150.361 171.555 197.574 1.00 61.48 150 ARG M O 1
ATOM 12065 N N . LEU K 7 111 ? 152.205 172.354 198.585 1.00 45.86 151 LEU M N 1
ATOM 12066 C CA . LEU K 7 111 ? 152.324 171.234 199.501 1.00 47.51 151 LEU M CA 1
ATOM 12067 C C . LEU K 7 111 ? 151.584 171.528 200.803 1.00 52.11 151 LEU M C 1
ATOM 12068 O O . LEU K 7 111 ? 150.855 172.516 200.922 1.00 54.72 151 LEU M O 1
ATOM 12073 N N . GLY K 7 112 ? 151.760 170.656 201.788 1.00 61.65 152 GLY M N 1
ATOM 12074 C CA . GLY K 7 112 ? 151.083 170.789 203.059 1.00 60.86 152 GLY M CA 1
ATOM 12075 C C . GLY K 7 112 ? 149.749 170.062 203.088 1.00 61.91 152 GLY M C 1
ATOM 12076 O O . GLY K 7 112 ? 149.158 169.734 202.060 1.00 63.56 152 GLY M O 1
ATOM 12077 N N . GLY K 7 113 ? 149.266 169.823 204.302 1.00 73.58 153 GLY M N 1
ATOM 12078 C CA . GLY K 7 113 ? 148.026 169.105 204.497 1.00 75.51 153 GLY M CA 1
ATOM 12079 C C . GLY K 7 113 ? 146.826 169.850 203.940 1.00 76.45 153 GLY M C 1
ATOM 12080 O O . GLY K 7 113 ? 146.926 170.923 203.343 1.00 76.72 153 GLY M O 1
ATOM 12081 N N . ARG K 7 114 ? 145.656 169.251 204.145 1.00 86.22 154 ARG M N 1
ATOM 12082 C CA . ARG K 7 114 ? 144.422 169.833 203.638 1.00 84.58 154 ARG M CA 1
ATOM 12083 C C . ARG K 7 114 ? 144.138 171.157 204.336 1.00 83.89 154 ARG M C 1
ATOM 12084 O O . ARG K 7 114 ? 144.181 171.245 205.566 1.00 84.38 154 ARG M O 1
ATOM 12092 N N . GLY K 7 115 ? 143.850 172.188 203.545 1.00 64.39 155 GLY M N 1
ATOM 12093 C CA . GLY K 7 115 ? 143.578 173.506 204.082 1.00 63.65 155 GLY M CA 1
ATOM 12094 C C . GLY K 7 115 ? 144.827 174.314 204.372 1.00 64.11 155 GLY M C 1
ATOM 12095 O O . GLY K 7 115 ? 144.825 175.541 204.235 1.00 63.27 155 GLY M O 1
ATOM 12096 N N . GLN K 7 116 ? 145.902 173.637 204.772 1.00 86.22 156 GLN M N 1
ATOM 12097 C CA . GLN K 7 116 ? 147.172 174.279 205.107 1.00 86.82 156 GLN M CA 1
ATOM 12098 C C . GLN K 7 116 ? 148.174 174.170 203.963 1.00 85.50 156 GLN M C 1
ATOM 12099 O O . GLN K 7 116 ? 149.379 174.035 204.192 1.00 84.31 156 GLN M O 1
ATOM 12105 N N . SER K 7 117 ? 147.702 174.229 202.721 1.00 69.94 157 SER M N 1
ATOM 12106 C CA . SER K 7 117 ? 148.571 174.067 201.563 1.00 69.59 157 SER M CA 1
ATOM 12107 C C . SER K 7 117 ? 149.272 175.384 201.254 1.00 72.35 157 SER M C 1
ATOM 12108 O O . SER K 7 117 ? 148.616 176.399 200.996 1.00 69.97 157 SER M O 1
ATOM 12111 N N . LYS K 7 118 ? 150.602 175.366 201.277 1.00 73.62 158 LYS M N 1
ATOM 12112 C CA . LYS K 7 118 ? 151.418 176.531 200.979 1.00 67.95 158 LYS M CA 1
ATOM 12113 C C . LYS K 7 118 ? 152.278 176.265 199.750 1.00 68.57 158 LYS M C 1
ATOM 12114 O O . LYS K 7 118 ? 152.644 175.120 199.461 1.00 71.99 158 LYS M O 1
ATOM 12120 N N . TYR K 7 119 ? 152.586 177.338 199.027 1.00 76.64 159 TYR M N 1
ATOM 12121 C CA . TYR K 7 119 ? 153.385 177.236 197.815 1.00 76.68 159 TYR M CA 1
ATOM 12122 C C . TYR K 7 119 ? 154.839 176.920 198.146 1.00 78.19 159 TYR M C 1
ATOM 12123 O O . TYR K 7 119 ? 155.372 177.339 199.176 1.00 83.00 159 TYR M O 1
ATOM 12132 N N . CYS K 7 120 ? 155.482 176.174 197.250 1.00 71.39 160 CYS M N 1
ATOM 12133 C CA . CYS K 7 120 ? 156.865 175.765 197.438 1.00 71.51 160 CYS M CA 1
ATOM 12134 C C . CYS K 7 120 ? 157.570 175.669 196.093 1.00 73.24 160 CYS M C 1
ATOM 12135 O O . CYS K 7 120 ? 157.018 175.134 195.126 1.00 73.14 160 CYS M O 1
ATOM 12138 N N . TYR K 7 121 ? 158.792 176.189 196.045 1.00 62.89 161 TYR M N 1
ATOM 12139 C CA . TYR K 7 121 ? 159.671 175.938 194.913 1.00 51.71 161 TYR M CA 1
ATOM 12140 C C . TYR K 7 121 ? 160.131 174.488 194.934 1.00 53.97 161 TYR M C 1
ATOM 12141 O O . TYR K 7 121 ? 160.463 173.943 195.989 1.00 61.95 161 TYR M O 1
ATOM 12150 N N . SER K 7 122 ? 160.154 173.862 193.762 1.00 44.40 162 SER M N 1
ATOM 12151 C CA . SER K 7 122 ? 160.602 172.481 193.614 1.00 48.56 162 SER M CA 1
ATOM 12152 C C . SER K 7 122 ? 161.709 172.453 192.572 1.00 55.23 162 SER M C 1
ATOM 12153 O O . SER K 7 122 ? 161.466 172.736 191.393 1.00 63.30 162 SER M O 1
ATOM 12156 N N . GLY K 7 123 ? 162.920 172.117 193.004 1.00 64.49 163 GLY M N 1
ATOM 12157 C CA . GLY K 7 123 ? 164.050 172.070 192.101 1.00 65.03 163 GLY M CA 1
ATOM 12158 C C . GLY K 7 123 ? 165.251 172.848 192.596 1.00 68.03 163 GLY M C 1
ATOM 12159 O O . GLY K 7 123 ? 166.301 172.851 191.947 1.00 73.77 163 GLY M O 1
ATOM 12160 N N . ILE K 7 124 ? 165.115 173.512 193.745 1.00 49.85 164 ILE M N 1
ATOM 12161 C CA . ILE K 7 124 ? 166.185 174.318 194.316 1.00 52.01 164 ILE M CA 1
ATOM 12162 C C . ILE K 7 124 ? 166.331 173.988 195.795 1.00 56.05 164 ILE M C 1
ATOM 12163 O O . ILE K 7 124 ? 165.428 173.435 196.427 1.00 58.32 164 ILE M O 1
ATOM 12168 N N . ARG K 7 125 ? 167.495 174.332 196.343 1.00 89.81 165 ARG M N 1
ATOM 12169 C CA . ARG K 7 125 ? 167.727 174.263 197.780 1.00 88.73 165 ARG M CA 1
ATOM 12170 C C . ARG K 7 125 ? 168.765 175.313 198.152 1.00 91.26 165 ARG M C 1
ATOM 12171 O O . ARG K 7 125 ? 169.298 176.020 197.293 1.00 91.90 165 ARG M O 1
ATOM 12179 N N . ARG K 7 126 ? 169.036 175.428 199.448 1.00 88.42 166 ARG M N 1
ATOM 12180 C CA . ARG K 7 126 ? 170.044 176.372 199.912 1.00 88.46 166 ARG M CA 1
ATOM 12181 C C . ARG K 7 126 ? 171.434 175.899 199.509 1.00 90.63 166 ARG M C 1
ATOM 12182 O O . ARG K 7 126 ? 171.724 174.700 199.503 1.00 91.69 166 ARG M O 1
ATOM 12190 N N . LYS K 7 127 ? 172.302 176.852 199.178 1.00 94.75 167 LYS M N 1
ATOM 12191 C CA . LYS K 7 127 ? 173.647 176.525 198.723 1.00 96.42 167 LYS M CA 1
ATOM 12192 C C . LYS K 7 127 ? 174.582 176.138 199.861 1.00 98.67 167 LYS M C 1
ATOM 12193 O O . LYS K 7 127 ? 175.768 175.899 199.607 1.00 97.42 167 LYS M O 1
ATOM 12199 N N . THR K 7 128 ? 174.078 176.069 201.095 1.00 106.24 168 THR M N 1
ATOM 12200 C CA . THR K 7 128 ? 174.867 175.669 202.263 1.00 105.83 168 THR M CA 1
ATOM 12201 C C . THR K 7 128 ? 176.111 176.539 202.425 1.00 106.17 168 THR M C 1
ATOM 12202 O O . THR K 7 128 ? 177.196 176.051 202.751 1.00 104.94 168 THR M O 1
ATOM 12206 N N . LEU K 7 129 ? 175.954 177.839 202.196 1.00 100.17 169 LEU M N 1
ATOM 12207 C CA . LEU K 7 129 ? 177.052 178.786 202.354 1.00 99.64 169 LEU M CA 1
ATOM 12208 C C . LEU K 7 129 ? 176.526 180.209 202.515 1.00 99.35 169 LEU M C 1
ATOM 12209 O O . LEU K 7 129 ? 176.687 180.825 203.569 1.00 99.39 169 LEU M O 1
#

Radius of gyration: 29.23 Å; Cα contacts (8 Å, |Δi|>4): 1283; chains: 9; bounding box: 60×94×100 Å